Protein AF-A0A926ITE5-F1 (afdb_monomer)

Mean predicted aligned error: 19.36 Å

pLDDT: mean 77.15, std 20.77, range [25.97, 98.88]

Sequence (772 aa):
MKKFTSALIILMLLFTSTNYMILAEENIIDVSSMMTTIETLSANPRGYENKEIELARQFIIDKFNDYGLEVTTQEFETNLTDWNGNKFVAVNIIGTLKSNTEVKTDDILIIGAHYDGINNIPAANDNASGISVMLELIRLLHDIPTDTEIRFVAFDAEEMGLIGSEYYASHLGDDINRTIGMLNIDMIGSTKAGSVSIFSSNGNENYLSDILKKNKKYTNIAVSRDFGRSDHMSFYPKQIPDLNFAHKPIQNEYHCENDIIENINPNMLAYVANAVQIIALEIMSESTPSYISIAKPIPDNTVYTIENNIRIPFGWLTEFEKTTGIKLSQIPSADTNAVYQAKVKMFGMPEILTLTASSGIGVIGGVEHFSVNMQQVGITFEKLNEVLTNLFGSPSQNEIQETDTVIYDWHNIFGNTYSIILNKSNNTYSFHIVWYRGAPDAEGYTINGGELVRMEQAVGSVSVHITEKDGEIIHEEHKNLPSNTLPITDNAKRAWAKIKPYLSDDEINTIVFLCISTDGIGGGQPISIEKHIFDEEEFENKIKSIKDKEYYMDYSPTGTYLYLDDIDLLNSQGNCFVESNLSKNLSIARATARGKGCTDIPSEWAVNDVVNAIKADILPSELQSNYQTNITREQFCDLAFALLEKISGLKWHTAQDMLFEDTNNMSVGTLYKQGIINGKAKGIFAPHDFITREEAATILDRICEYVDISGNDVYDFRFHDDEAISEWAKSGVYHMQFIGIMNGVGDDLFAPQDTYTVEQAILTMVRIYDYH

Radius of gyration: 32.68 Å; Cα contacts (8 Å, |Δi|>4): 1424; chains: 1; bounding box: 89×100×87 Å

Structure (mmCIF, N/CA/C/O backbone):
data_AF-A0A926ITE5-F1
#
_entry.id   AF-A0A926ITE5-F1
#
loop_
_atom_site.group_PDB
_atom_site.id
_atom_site.type_symbol
_atom_site.label_atom_id
_atom_site.label_alt_id
_atom_site.label_comp_id
_atom_site.label_asym_id
_atom_site.label_entity_id
_atom_site.label_seq_id
_atom_site.pdbx_PDB_ins_code
_atom_site.Cartn_x
_atom_site.Cartn_y
_atom_site.Cartn_z
_atom_site.occupancy
_atom_site.B_iso_or_equiv
_atom_site.auth_seq_id
_atom_site.auth_comp_id
_atom_site.auth_asym_id
_atom_site.auth_atom_id
_atom_site.pdbx_PDB_model_num
ATOM 1 N N . MET A 1 1 ? -18.124 -46.974 -45.210 1.00 49.72 1 MET A N 1
ATOM 2 C CA . MET A 1 1 ? -18.440 -46.308 -43.924 1.00 49.72 1 MET A CA 1
ATOM 3 C C . MET A 1 1 ? -17.312 -46.433 -42.899 1.00 49.72 1 MET A C 1
ATOM 5 O O . MET A 1 1 ? -16.606 -45.449 -42.770 1.00 49.72 1 MET A O 1
ATOM 9 N N . LYS A 1 2 ? -17.039 -47.586 -42.253 1.00 44.81 2 LYS A N 1
ATOM 10 C CA . LYS A 1 2 ? -16.073 -47.665 -41.119 1.00 44.81 2 LYS A CA 1
ATOM 11 C C . LYS A 1 2 ? -14.685 -47.005 -41.321 1.00 44.81 2 LYS A C 1
ATOM 13 O O . LYS A 1 2 ? -14.189 -46.390 -40.389 1.00 44.81 2 LYS A O 1
ATOM 18 N N . LYS A 1 3 ? -14.074 -47.070 -42.517 1.00 46.81 3 LYS A N 1
ATOM 19 C CA . LYS A 1 3 ? -12.785 -46.389 -42.791 1.00 46.81 3 LYS A CA 1
ATOM 20 C C . LYS A 1 3 ? -12.874 -44.852 -42.871 1.00 46.81 3 LYS A C 1
ATOM 22 O O . LYS A 1 3 ? -11.886 -44.192 -42.588 1.00 46.81 3 LYS A O 1
ATOM 27 N N . PHE A 1 4 ? -14.031 -44.289 -43.226 1.00 45.91 4 PHE A N 1
ATOM 28 C CA . PHE A 1 4 ? -14.236 -42.833 -43.284 1.00 45.91 4 PHE A CA 1
ATOM 29 C C . PHE A 1 4 ? -14.455 -42.232 -41.890 1.00 45.91 4 PHE A C 1
ATOM 31 O O . PHE A 1 4 ? -13.897 -41.186 -41.589 1.00 45.91 4 PHE A O 1
ATOM 38 N N . THR A 1 5 ? -15.192 -42.920 -41.012 1.00 50.59 5 THR A N 1
ATOM 39 C CA . THR A 1 5 ? -15.388 -42.481 -39.618 1.00 50.59 5 THR A CA 1
ATOM 40 C C . THR A 1 5 ? -14.080 -42.442 -38.828 1.00 50.59 5 THR A C 1
ATOM 42 O O . THR A 1 5 ? -13.855 -41.494 -38.089 1.00 50.59 5 THR A O 1
ATOM 45 N N . SER A 1 6 ? -13.179 -43.415 -39.019 1.00 48.06 6 SER A N 1
ATOM 46 C CA . SER A 1 6 ? -11.863 -43.393 -38.360 1.00 48.06 6 SER A CA 1
ATOM 47 C C . SER A 1 6 ? -10.971 -42.252 -38.858 1.00 48.06 6 SER A C 1
ATOM 49 O O . SER A 1 6 ? -10.281 -41.639 -38.053 1.00 48.06 6 SER A O 1
ATOM 51 N N . ALA A 1 7 ? -11.011 -41.933 -40.157 1.00 53.06 7 ALA A N 1
ATOM 52 C CA . ALA A 1 7 ? -10.274 -40.795 -40.705 1.00 53.06 7 ALA A CA 1
ATOM 53 C C . ALA A 1 7 ? -10.808 -39.454 -40.172 1.00 53.06 7 ALA A C 1
ATOM 55 O O . ALA A 1 7 ? -10.013 -38.586 -39.836 1.00 53.06 7 ALA A O 1
ATOM 56 N N . LEU A 1 8 ? -12.132 -39.307 -40.032 1.00 49.53 8 LEU A N 1
ATOM 57 C CA . LEU A 1 8 ? -12.748 -38.091 -39.490 1.00 49.53 8 LEU A CA 1
ATOM 58 C C . LEU A 1 8 ? -12.389 -37.862 -38.012 1.00 49.53 8 LEU A C 1
ATOM 60 O O . LEU A 1 8 ? -12.100 -36.737 -37.627 1.00 49.53 8 LEU A O 1
ATOM 64 N N . ILE A 1 9 ? -12.358 -38.930 -37.204 1.00 55.47 9 ILE A N 1
ATOM 65 C CA . ILE A 1 9 ? -11.971 -38.867 -35.784 1.00 55.47 9 ILE A CA 1
ATOM 66 C C . ILE A 1 9 ? -10.484 -38.521 -35.633 1.00 55.47 9 ILE A C 1
ATOM 68 O O . ILE A 1 9 ? -10.140 -37.693 -34.799 1.00 55.47 9 ILE A O 1
ATOM 72 N N . ILE A 1 10 ? -9.603 -39.105 -36.454 1.00 55.19 10 ILE A N 1
ATOM 73 C CA . ILE A 1 10 ? -8.171 -38.759 -36.449 1.00 55.19 10 ILE A CA 1
ATOM 74 C C . ILE A 1 10 ? -7.964 -37.307 -36.898 1.00 55.19 10 ILE A C 1
ATOM 76 O O . ILE A 1 10 ? -7.157 -36.606 -36.300 1.00 55.19 10 ILE A O 1
ATOM 80 N N . LEU A 1 11 ? -8.715 -36.831 -37.898 1.00 45.56 11 LEU A N 1
ATOM 81 C CA . LEU A 1 11 ? -8.644 -35.439 -38.339 1.00 45.56 11 LEU A CA 1
ATOM 82 C C . LEU A 1 11 ? -9.137 -34.477 -37.245 1.00 45.56 11 LEU A C 1
ATOM 84 O O . LEU A 1 11 ? -8.452 -33.504 -36.965 1.00 45.56 11 LEU A O 1
ATOM 88 N N . MET A 1 12 ? -10.259 -34.775 -36.578 1.00 46.75 12 MET A N 1
ATOM 89 C CA . MET A 1 12 ? -10.739 -33.992 -35.429 1.00 46.75 12 MET A CA 1
ATOM 90 C C . MET A 1 12 ? -9.726 -33.967 -34.281 1.00 46.75 12 MET A C 1
ATOM 92 O O . MET A 1 12 ? -9.442 -32.890 -33.775 1.00 46.75 12 MET A O 1
ATOM 96 N N . LEU A 1 13 ? -9.141 -35.114 -33.913 1.00 43.59 13 LEU A N 1
ATOM 97 C CA . LEU A 1 13 ? -8.122 -35.189 -32.858 1.00 43.59 13 LEU A CA 1
ATOM 98 C C . LEU A 1 13 ? -6.862 -34.386 -33.207 1.00 43.59 13 LEU A C 1
ATOM 100 O O . LEU A 1 13 ? -6.321 -33.699 -32.342 1.00 43.59 13 LEU A O 1
ATOM 104 N N . LEU A 1 14 ? -6.427 -34.431 -34.472 1.00 42.00 14 LEU A N 1
ATOM 105 C CA . LEU A 1 14 ? -5.316 -33.614 -34.961 1.00 42.00 14 LEU A CA 1
ATOM 106 C C . LEU A 1 14 ? -5.651 -32.120 -34.871 1.00 42.00 14 LEU A C 1
ATOM 108 O O . LEU A 1 14 ? -4.881 -31.394 -34.253 1.00 42.00 14 LEU A O 1
ATOM 112 N N . PHE A 1 15 ? -6.814 -31.686 -35.374 1.00 42.31 15 PHE A N 1
ATOM 113 C CA . PHE A 1 15 ? -7.270 -30.292 -35.273 1.00 42.31 15 PHE A CA 1
ATOM 114 C C . PHE A 1 15 ? -7.391 -29.810 -33.819 1.00 42.31 15 PHE A C 1
ATOM 116 O O . PHE A 1 15 ? -6.943 -28.711 -33.507 1.00 42.31 15 PHE A O 1
ATOM 123 N N . THR A 1 16 ? -7.926 -30.626 -32.903 1.00 43.53 16 THR A N 1
ATOM 124 C CA . THR A 1 16 ? -7.957 -30.263 -31.477 1.00 43.53 16 THR A CA 1
ATOM 125 C C . THR A 1 16 ? -6.557 -30.179 -30.879 1.00 43.53 16 THR A C 1
ATOM 127 O O . THR A 1 16 ? -6.316 -29.293 -30.072 1.00 43.53 16 THR A O 1
ATOM 130 N N . SER A 1 17 ? -5.622 -31.048 -31.283 1.00 39.38 17 SER A N 1
ATOM 131 C CA . SER A 1 17 ? -4.244 -31.014 -30.773 1.00 39.38 17 SER A CA 1
ATOM 132 C C . SER A 1 17 ? -3.428 -29.838 -31.315 1.00 39.38 17 SER A C 1
ATOM 134 O O . SER A 1 17 ? -2.655 -29.257 -30.562 1.00 39.38 17 SER A O 1
ATOM 136 N N . THR A 1 18 ? -3.631 -29.436 -32.576 1.00 36.91 18 THR A N 1
ATOM 137 C CA . THR A 1 18 ? -2.997 -28.232 -33.131 1.00 36.91 18 THR A CA 1
ATOM 138 C C . THR A 1 18 ? -3.587 -26.970 -32.525 1.00 36.91 18 THR A C 1
ATOM 140 O O . THR A 1 18 ? -2.822 -26.089 -32.167 1.00 36.91 18 THR A O 1
ATOM 143 N N . ASN A 1 19 ? -4.907 -26.897 -32.321 1.00 42.88 19 ASN A N 1
ATOM 144 C CA . ASN A 1 19 ? -5.510 -25.748 -31.644 1.00 42.88 19 ASN A CA 1
ATOM 145 C C . ASN A 1 19 ? -5.054 -25.659 -30.179 1.00 42.88 19 ASN A C 1
ATOM 147 O O . ASN A 1 19 ? -4.742 -24.569 -29.725 1.00 42.88 19 ASN A O 1
ATOM 151 N N . TYR A 1 20 ? -4.932 -26.783 -29.460 1.00 43.12 20 TYR A N 1
ATOM 152 C CA . TYR A 1 20 ? -4.353 -26.788 -28.109 1.00 43.12 20 TYR A CA 1
ATOM 153 C C . TYR A 1 20 ? -2.874 -26.381 -28.084 1.00 43.12 20 TYR A C 1
ATOM 155 O O . TYR A 1 20 ? -2.459 -25.737 -27.131 1.00 43.12 20 TYR A O 1
ATOM 163 N N . MET A 1 21 ? -2.073 -26.748 -29.093 1.00 33.28 21 MET A N 1
ATOM 164 C CA . MET A 1 21 ? -0.677 -26.299 -29.188 1.00 33.28 21 MET A CA 1
ATOM 165 C C . MET A 1 21 ? -0.568 -24.810 -29.530 1.00 33.28 21 MET A C 1
ATOM 167 O O . MET A 1 21 ? 0.229 -24.129 -28.903 1.00 33.28 21 MET A O 1
ATOM 171 N N . ILE A 1 22 ? -1.394 -24.298 -30.446 1.00 39.41 22 ILE A N 1
ATOM 172 C CA . ILE A 1 22 ? -1.425 -22.871 -30.809 1.00 39.41 22 ILE A CA 1
ATOM 173 C C . ILE A 1 22 ? -1.872 -22.030 -29.604 1.00 39.41 22 ILE A C 1
ATOM 175 O O . ILE A 1 22 ? -1.150 -21.129 -29.199 1.00 39.41 22 ILE A O 1
ATOM 179 N N . LEU A 1 23 ? -2.968 -22.411 -28.934 1.00 41.44 23 LEU A N 1
ATOM 180 C CA . LEU A 1 23 ? -3.423 -21.760 -27.697 1.00 41.44 23 LEU A CA 1
ATOM 181 C C . LEU A 1 23 ? -2.399 -21.866 -26.552 1.00 41.44 23 LEU A C 1
ATOM 183 O O . LEU A 1 23 ? -2.388 -21.016 -25.667 1.00 41.44 23 LEU A O 1
ATOM 187 N N . ALA A 1 24 ? -1.546 -22.897 -26.536 1.00 43.97 24 ALA A N 1
ATOM 188 C CA . ALA A 1 24 ? -0.479 -23.040 -25.544 1.00 43.97 24 ALA A CA 1
ATOM 189 C C . ALA A 1 24 ? 0.785 -22.231 -25.885 1.00 43.97 24 ALA A C 1
ATOM 191 O O . ALA A 1 24 ? 1.498 -21.852 -24.962 1.00 43.97 24 ALA A O 1
ATOM 192 N N . GLU A 1 25 ? 1.063 -21.955 -27.164 1.00 45.88 25 GLU A N 1
ATOM 193 C CA . GLU A 1 25 ? 2.104 -21.004 -27.582 1.00 45.88 25 GLU A CA 1
ATOM 194 C C . GLU A 1 25 ? 1.639 -19.552 -27.369 1.00 45.88 25 GLU A C 1
ATOM 196 O O . GLU A 1 25 ? 2.414 -18.732 -26.885 1.00 45.88 25 GLU A O 1
ATOM 201 N N . GLU A 1 26 ? 0.363 -19.244 -27.626 1.00 50.66 26 GLU A N 1
ATOM 202 C CA . GLU A 1 26 ? -0.217 -17.909 -27.408 1.00 50.66 26 GLU A CA 1
ATOM 203 C C . GLU A 1 26 ? -0.366 -17.544 -25.917 1.00 50.66 26 GLU A C 1
ATOM 205 O O . GLU A 1 26 ? -0.283 -16.367 -25.578 1.00 50.66 26 GLU A O 1
ATOM 210 N N . ASN A 1 27 ? -0.507 -18.511 -25.003 1.00 62.59 27 ASN A N 1
ATOM 211 C CA . ASN A 1 27 ? -0.605 -18.258 -23.552 1.00 62.59 27 ASN A CA 1
ATOM 212 C C . ASN A 1 27 ? 0.748 -18.099 -22.819 1.00 62.59 27 ASN A C 1
ATOM 214 O O . ASN A 1 27 ? 0.791 -18.086 -21.586 1.00 62.59 27 ASN A O 1
ATOM 218 N N . ILE A 1 28 ? 1.864 -17.988 -23.545 1.00 85.06 28 ILE A N 1
ATOM 219 C CA . ILE A 1 28 ? 3.179 -17.667 -22.968 1.00 85.06 28 ILE A CA 1
ATOM 220 C C . ILE A 1 28 ? 3.346 -16.145 -22.933 1.00 85.06 28 ILE A C 1
ATOM 222 O O . ILE A 1 28 ? 2.989 -15.472 -23.895 1.00 85.06 28 ILE A O 1
ATOM 226 N N . ILE A 1 29 ? 3.913 -15.616 -21.843 1.00 92.88 29 ILE A N 1
ATOM 227 C CA . ILE A 1 29 ? 4.191 -14.181 -21.675 1.00 92.88 29 ILE A CA 1
ATOM 228 C C . ILE A 1 29 ? 5.181 -13.694 -22.748 1.00 92.88 29 ILE A C 1
ATOM 230 O O . ILE A 1 29 ? 6.338 -14.125 -22.766 1.00 92.88 29 ILE A O 1
ATOM 234 N N . ASP A 1 30 ? 4.748 -12.768 -23.605 1.00 94.94 30 ASP A N 1
ATOM 235 C CA . ASP A 1 30 ? 5.565 -12.153 -24.651 1.00 94.94 30 ASP A CA 1
ATOM 236 C C . ASP A 1 30 ? 6.252 -10.881 -24.147 1.00 94.94 30 ASP A C 1
ATOM 238 O O . ASP A 1 30 ? 5.787 -9.744 -24.257 1.00 94.94 30 ASP A O 1
ATOM 242 N N . VAL A 1 31 ? 7.452 -11.101 -23.629 1.00 94.81 31 VAL A N 1
ATOM 243 C CA . VAL A 1 31 ? 8.362 -10.054 -23.174 1.00 94.81 31 VAL A CA 1
ATOM 244 C C . VAL A 1 31 ? 8.801 -9.111 -24.304 1.00 94.81 31 VAL A C 1
ATOM 246 O O . VAL A 1 31 ? 9.093 -7.947 -24.038 1.00 94.81 31 VAL A O 1
ATOM 249 N N . SER A 1 32 ? 8.814 -9.560 -25.562 1.00 95.25 32 SER A N 1
ATOM 250 C CA . SER A 1 32 ? 9.189 -8.707 -26.699 1.00 95.25 32 SER A CA 1
ATOM 251 C C . SER A 1 32 ? 8.086 -7.692 -27.001 1.00 95.25 32 SER A C 1
ATOM 253 O O . SER A 1 32 ? 8.378 -6.512 -27.182 1.00 95.25 32 SER A O 1
ATOM 255 N N . SER A 1 33 ? 6.824 -8.133 -26.971 1.00 94.62 33 SER A N 1
ATOM 256 C CA . SER A 1 33 ? 5.638 -7.270 -27.092 1.00 94.62 33 SER A CA 1
ATOM 257 C C . SER A 1 33 ? 5.604 -6.180 -26.010 1.00 94.62 33 SER A C 1
ATOM 259 O O . SER A 1 33 ? 5.374 -5.002 -26.308 1.00 94.62 33 SER A O 1
ATOM 261 N N . MET A 1 34 ? 5.928 -6.540 -24.760 1.00 98.12 34 MET A N 1
ATOM 262 C CA . MET A 1 34 ? 6.044 -5.573 -23.662 1.00 98.12 34 MET A CA 1
ATOM 263 C C . MET A 1 34 ? 7.157 -4.545 -23.918 1.00 98.12 34 MET A C 1
ATOM 265 O O . MET A 1 34 ? 6.910 -3.345 -23.830 1.00 98.12 34 MET A O 1
ATOM 269 N N . MET A 1 35 ? 8.353 -4.978 -24.333 1.00 98.19 35 MET A N 1
ATOM 270 C CA . MET A 1 35 ? 9.453 -4.056 -24.655 1.00 98.19 35 MET A CA 1
ATOM 271 C C . MET A 1 35 ? 9.118 -3.105 -25.817 1.00 98.19 35 MET A C 1
ATOM 273 O O . MET A 1 35 ? 9.411 -1.917 -25.725 1.00 98.19 35 MET A O 1
ATOM 277 N N . THR A 1 36 ? 8.446 -3.578 -26.874 1.00 97.88 36 THR A N 1
ATOM 278 C CA . THR A 1 36 ? 7.963 -2.714 -27.971 1.00 97.88 36 THR A CA 1
ATOM 279 C C . THR A 1 36 ? 6.889 -1.723 -27.506 1.00 97.88 36 THR A C 1
ATOM 281 O O . THR A 1 36 ? 6.824 -0.600 -28.009 1.00 97.88 36 THR A O 1
ATOM 284 N N . THR A 1 37 ? 6.060 -2.100 -26.529 1.00 97.94 37 THR A N 1
ATOM 285 C CA . THR A 1 37 ? 5.096 -1.178 -25.908 1.00 97.94 37 THR A CA 1
ATOM 286 C C . THR A 1 37 ? 5.812 -0.065 -25.147 1.00 97.94 37 THR A C 1
ATOM 288 O O . THR A 1 37 ? 5.483 1.103 -25.351 1.00 97.94 37 THR A O 1
ATOM 291 N N . ILE A 1 38 ? 6.826 -0.407 -24.342 1.00 98.44 38 ILE A N 1
ATOM 292 C CA . ILE A 1 38 ? 7.653 0.582 -23.637 1.00 98.44 38 ILE A CA 1
ATOM 293 C C . ILE A 1 38 ? 8.329 1.514 -24.646 1.00 98.44 38 ILE A C 1
ATOM 295 O O . ILE A 1 38 ? 8.178 2.721 -24.521 1.00 98.44 38 ILE A O 1
ATOM 299 N N . GLU A 1 39 ? 8.968 0.974 -25.691 1.00 97.75 39 GLU A N 1
ATOM 300 C CA . GLU A 1 39 ? 9.621 1.763 -26.751 1.00 97.75 39 GLU A CA 1
ATOM 301 C C . GLU A 1 39 ? 8.658 2.766 -27.399 1.00 97.75 39 GLU A C 1
ATOM 303 O O . GLU A 1 39 ? 9.011 3.920 -27.632 1.00 97.75 39 GLU A O 1
ATOM 308 N N . THR A 1 40 ? 7.420 2.336 -27.658 1.00 97.38 40 THR A N 1
ATOM 309 C CA . THR A 1 40 ? 6.391 3.169 -28.290 1.00 97.38 40 THR A CA 1
ATOM 310 C C . THR A 1 40 ? 5.924 4.297 -27.371 1.00 97.38 40 THR A C 1
ATOM 312 O O . THR A 1 40 ? 5.799 5.438 -27.816 1.00 97.38 40 THR A O 1
ATOM 315 N N . LEU A 1 41 ? 5.673 3.997 -26.093 1.00 96.44 41 LEU A N 1
ATOM 316 C CA . LEU A 1 41 ? 5.188 4.973 -25.116 1.00 96.44 41 LEU A CA 1
ATOM 317 C C . LEU A 1 41 ? 6.290 5.936 -24.659 1.00 96.44 41 LEU A C 1
ATOM 319 O O . LEU A 1 41 ? 6.012 7.119 -24.476 1.00 96.44 41 LEU A O 1
ATOM 323 N N . SER A 1 42 ? 7.533 5.468 -24.512 1.00 96.12 42 SER A N 1
ATOM 324 C CA . SER A 1 42 ? 8.670 6.297 -24.094 1.00 96.12 42 SER A CA 1
ATOM 325 C C . SER A 1 42 ? 9.342 7.062 -25.236 1.00 96.12 42 SER A C 1
ATOM 327 O O . SER A 1 42 ? 10.269 7.832 -24.999 1.00 96.12 42 SER A O 1
ATOM 329 N N . ALA A 1 43 ? 8.890 6.889 -26.482 1.00 93.19 43 ALA A N 1
ATOM 330 C CA . ALA A 1 43 ? 9.392 7.653 -27.626 1.00 93.19 43 ALA A CA 1
ATOM 331 C C . ALA A 1 43 ? 9.097 9.163 -27.532 1.00 93.19 43 ALA A C 1
ATOM 333 O O . ALA A 1 43 ? 9.754 9.952 -28.212 1.00 93.19 43 ALA A O 1
ATOM 334 N N . ASN A 1 44 ? 8.114 9.571 -26.720 1.00 92.31 44 ASN A N 1
ATOM 335 C CA . ASN A 1 44 ? 7.797 10.970 -26.438 1.00 92.31 44 ASN A CA 1
ATOM 336 C C . ASN A 1 44 ? 7.433 11.135 -24.950 1.00 92.31 44 ASN A C 1
ATOM 338 O O . ASN A 1 44 ? 6.844 10.213 -24.384 1.00 92.31 44 ASN A O 1
ATOM 342 N N . PRO A 1 45 ? 7.709 12.296 -24.328 1.00 90.94 45 PRO A N 1
ATOM 343 C CA . PRO A 1 45 ? 7.263 12.573 -22.967 1.00 90.94 45 PRO A CA 1
ATOM 344 C C . PRO A 1 45 ? 5.741 12.609 -22.830 1.00 90.94 45 PRO A C 1
ATOM 346 O O . PRO A 1 45 ? 5.028 13.009 -23.754 1.00 90.94 45 PRO A O 1
ATOM 349 N N . ARG A 1 46 ? 5.252 12.207 -21.655 1.00 95.00 46 ARG A N 1
ATOM 350 C CA . ARG A 1 46 ? 3.819 12.028 -21.368 1.00 95.00 46 ARG A CA 1
ATOM 351 C C . ARG A 1 46 ? 3.354 12.818 -20.141 1.00 95.00 46 ARG A C 1
ATOM 353 O O . ARG A 1 46 ? 2.352 12.458 -19.538 1.00 95.00 46 ARG A O 1
ATOM 360 N N . GLY A 1 47 ? 4.058 13.890 -19.780 1.00 87.50 47 GLY A N 1
ATOM 361 C CA . GLY A 1 47 ? 3.628 14.782 -18.705 1.00 87.50 47 GLY A CA 1
ATOM 362 C C . GLY A 1 47 ? 2.390 15.594 -19.060 1.00 87.50 47 GLY A C 1
ATOM 363 O O . GLY A 1 47 ? 2.074 15.809 -20.227 1.00 87.50 47 GLY A O 1
ATOM 364 N N . TYR A 1 48 ? 1.704 16.100 -18.037 1.00 81.56 48 TYR A N 1
ATOM 365 C CA . TYR A 1 48 ? 0.463 16.869 -18.191 1.00 81.56 48 TYR A CA 1
ATOM 366 C C . TYR A 1 48 ? 0.612 18.154 -19.042 1.00 81.56 48 TYR A C 1
ATOM 368 O O . TYR A 1 48 ? -0.364 18.649 -19.602 1.00 81.56 48 TYR A O 1
ATOM 376 N N . GLU A 1 49 ? 1.824 18.706 -19.181 1.00 80.19 49 GLU A N 1
ATOM 377 C CA . GLU A 1 49 ? 2.096 19.841 -20.081 1.00 80.19 49 GLU A CA 1
ATOM 378 C C . GLU A 1 49 ? 2.392 19.417 -21.538 1.00 80.19 49 GLU A C 1
ATOM 380 O O . GLU A 1 49 ? 2.376 20.257 -22.447 1.00 80.19 49 GLU A O 1
ATOM 385 N N . ASN A 1 50 ? 2.662 18.131 -21.787 1.00 85.19 50 ASN A N 1
ATOM 386 C CA . ASN A 1 50 ? 2.975 17.595 -23.108 1.00 85.19 50 ASN A CA 1
ATOM 387 C C . ASN A 1 50 ? 1.714 17.343 -23.931 1.00 85.19 50 ASN A C 1
ATOM 389 O O . ASN A 1 50 ? 0.725 16.792 -23.462 1.00 85.19 50 ASN A O 1
ATOM 393 N N . LYS A 1 51 ? 1.770 17.681 -25.222 1.00 87.81 51 LYS A N 1
ATOM 394 C CA . LYS A 1 51 ? 0.681 17.376 -26.172 1.00 87.81 51 LYS A CA 1
ATOM 395 C C . LYS A 1 51 ? 0.805 15.967 -26.737 1.00 87.81 51 LYS A C 1
ATOM 397 O O . LYS A 1 51 ? -0.140 15.421 -27.295 1.00 87.81 51 LYS A O 1
ATOM 402 N N . GLU A 1 52 ? 1.987 15.390 -26.589 1.00 91.38 52 GLU A N 1
ATOM 403 C CA . GLU A 1 52 ? 2.359 14.053 -27.011 1.00 91.38 52 GLU A CA 1
ATOM 404 C C . GLU A 1 52 ? 1.655 12.968 -26.174 1.00 91.38 52 GLU A C 1
ATOM 406 O O . GLU A 1 52 ? 1.486 11.852 -26.665 1.00 91.38 52 GLU A O 1
ATOM 411 N N . ILE A 1 53 ? 1.135 13.308 -24.984 1.00 92.56 53 ILE A N 1
ATOM 412 C CA . ILE A 1 53 ? 0.282 12.430 -24.164 1.00 92.56 53 ILE A CA 1
ATOM 413 C C . ILE A 1 53 ? -0.944 11.909 -24.943 1.00 92.56 53 ILE A C 1
ATOM 415 O O . ILE A 1 53 ? -1.340 10.756 -24.783 1.00 92.56 53 ILE A O 1
ATOM 419 N N . GLU A 1 54 ? -1.488 12.696 -25.881 1.00 94.19 54 GLU A N 1
ATOM 420 C CA . GLU A 1 54 ? -2.604 12.284 -26.748 1.00 94.19 54 GLU A CA 1
ATOM 421 C C . GLU A 1 54 ? -2.237 11.103 -27.666 1.00 94.19 54 GLU A C 1
ATOM 423 O O . GLU A 1 54 ? -3.097 10.298 -28.029 1.00 94.19 54 GLU A O 1
ATOM 428 N N . LEU A 1 55 ? -0.956 10.964 -28.035 1.00 95.81 55 LEU A N 1
ATOM 429 C CA . LEU A 1 55 ? -0.472 9.832 -28.831 1.00 95.81 55 LEU A CA 1
ATOM 430 C C . LEU A 1 55 ? -0.463 8.547 -27.998 1.00 95.81 55 LEU A C 1
ATOM 432 O O . LEU A 1 55 ? -0.854 7.495 -28.500 1.00 95.81 55 LEU A O 1
ATOM 436 N N . ALA A 1 56 ? -0.069 8.643 -26.724 1.00 96.44 56 ALA A N 1
ATOM 437 C CA . ALA A 1 56 ? -0.143 7.533 -25.779 1.00 96.44 56 ALA A CA 1
ATOM 438 C C . ALA A 1 56 ? -1.601 7.128 -25.518 1.00 96.44 56 ALA A C 1
ATOM 440 O O . ALA A 1 56 ? -1.925 5.943 -25.606 1.00 96.44 56 ALA A O 1
ATOM 441 N N . ARG A 1 57 ? -2.500 8.104 -25.315 1.00 97.38 57 ARG A N 1
ATOM 442 C CA . ARG A 1 57 ? -3.944 7.858 -25.175 1.00 97.38 57 ARG A CA 1
ATOM 443 C C . ARG A 1 57 ? -4.511 7.097 -26.369 1.00 97.38 57 ARG A C 1
ATOM 445 O O . ARG A 1 57 ? -5.139 6.056 -26.189 1.00 97.38 57 ARG A O 1
ATOM 452 N N . GLN A 1 58 ? -4.259 7.579 -27.590 1.00 98.06 58 GLN A N 1
ATOM 453 C CA . GLN A 1 58 ? -4.749 6.921 -28.802 1.00 98.06 58 GLN A CA 1
ATOM 454 C C . GLN A 1 58 ? -4.154 5.516 -28.967 1.00 98.06 58 GLN A C 1
ATOM 456 O O . GLN A 1 58 ? -4.892 4.588 -29.282 1.00 98.06 58 GLN A O 1
ATOM 461 N N . PHE A 1 59 ? -2.858 5.331 -28.697 1.00 98.31 59 PHE A N 1
ATOM 462 C CA . PHE A 1 59 ? -2.212 4.017 -28.752 1.00 98.31 59 PHE A CA 1
ATOM 463 C C . PHE A 1 59 ? -2.844 3.010 -27.775 1.00 98.31 59 PHE A C 1
ATOM 465 O O . PHE A 1 59 ? -3.117 1.875 -28.164 1.00 98.31 59 PHE A O 1
ATOM 472 N N . ILE A 1 60 ? -3.122 3.418 -26.532 1.00 98.62 60 ILE A N 1
ATOM 473 C CA . ILE A 1 60 ? -3.771 2.565 -25.523 1.00 98.62 60 ILE A CA 1
ATOM 474 C C . ILE A 1 60 ? -5.212 2.235 -25.941 1.00 98.62 60 ILE A C 1
ATOM 476 O O . ILE A 1 60 ? -5.609 1.070 -25.897 1.00 98.62 60 ILE A O 1
ATOM 480 N N . ILE A 1 61 ? -5.975 3.226 -26.417 1.00 98.69 61 ILE A N 1
ATOM 481 C CA . ILE A 1 61 ? -7.336 3.032 -26.946 1.00 98.69 61 ILE A CA 1
ATOM 482 C C . ILE A 1 61 ? -7.331 2.041 -28.116 1.00 98.69 61 ILE A C 1
ATOM 484 O O . ILE A 1 61 ? -8.137 1.110 -28.127 1.00 98.69 61 ILE A O 1
ATOM 488 N N . ASP A 1 62 ? -6.427 2.202 -29.083 1.00 98.44 62 ASP A N 1
ATOM 489 C CA . ASP A 1 62 ? -6.309 1.302 -30.234 1.00 98.44 62 ASP A CA 1
ATOM 490 C C . ASP A 1 62 ? -5.970 -0.124 -29.774 1.00 98.44 62 ASP A C 1
ATOM 492 O O . ASP A 1 62 ? -6.610 -1.079 -30.209 1.00 98.44 62 ASP A O 1
ATOM 496 N N . LYS A 1 63 ? -5.046 -0.279 -28.816 1.00 98.31 63 LYS A N 1
ATOM 497 C CA . LYS A 1 63 ? -4.669 -1.585 -28.251 1.00 98.31 63 LYS A CA 1
ATOM 498 C C . LYS A 1 63 ? -5.796 -2.261 -27.472 1.00 98.31 63 LYS A C 1
ATOM 500 O O . LYS A 1 63 ? -5.951 -3.473 -27.580 1.00 98.31 63 LYS A O 1
ATOM 505 N N . PHE A 1 64 ? -6.605 -1.515 -26.723 1.00 98.44 64 PHE A N 1
ATOM 506 C CA . PHE A 1 64 ? -7.784 -2.075 -26.055 1.00 98.44 64 PHE A CA 1
ATOM 507 C C . PHE A 1 64 ? -8.855 -2.516 -27.075 1.00 98.44 64 PHE A C 1
ATOM 509 O O . PHE A 1 64 ? -9.483 -3.561 -26.893 1.00 98.44 64 PHE A O 1
ATOM 516 N N . ASN A 1 65 ? -9.035 -1.762 -28.168 1.00 97.94 65 ASN A N 1
ATOM 517 C CA . ASN A 1 65 ? -9.950 -2.121 -29.259 1.00 97.94 65 ASN A CA 1
ATOM 518 C C . ASN A 1 65 ? -9.459 -3.332 -30.078 1.00 97.94 65 ASN A C 1
ATOM 520 O O . ASN A 1 65 ? -10.283 -4.163 -30.459 1.00 97.94 65 ASN A O 1
ATOM 524 N N . ASP A 1 66 ? -8.147 -3.463 -30.319 1.00 96.81 66 ASP A N 1
ATOM 525 C CA . ASP A 1 66 ? -7.532 -4.611 -31.015 1.00 96.81 66 ASP A CA 1
ATOM 526 C C . ASP A 1 66 ? -7.901 -5.951 -30.340 1.00 96.81 66 ASP A C 1
ATOM 528 O O . ASP A 1 66 ? -8.129 -6.945 -31.030 1.00 96.81 66 ASP A O 1
ATOM 532 N N . TYR A 1 67 ? -8.015 -5.966 -29.005 1.00 94.56 67 TYR A N 1
ATOM 533 C CA . TYR A 1 67 ? -8.423 -7.130 -28.202 1.00 94.56 67 TYR A CA 1
ATOM 534 C C . TYR A 1 67 ? -9.935 -7.203 -27.907 1.00 94.56 67 TYR A C 1
ATOM 536 O O . TYR A 1 67 ? -10.374 -8.025 -27.105 1.00 94.56 67 TYR A O 1
ATOM 544 N N . GLY A 1 68 ? -10.752 -6.361 -28.549 1.00 94.19 68 GLY A N 1
ATOM 545 C CA . GLY A 1 68 ? -12.215 -6.436 -28.478 1.00 94.19 68 GLY A CA 1
ATOM 546 C C . GLY A 1 68 ? -12.843 -6.013 -27.145 1.00 94.19 68 GLY A C 1
ATOM 547 O O . GLY A 1 68 ? -13.992 -6.376 -26.885 1.00 94.19 68 GLY A O 1
ATOM 548 N N . LEU A 1 69 ? -12.125 -5.258 -26.306 1.00 97.50 69 LEU A N 1
ATOM 549 C CA . LEU A 1 69 ? -12.664 -4.729 -25.049 1.00 97.50 69 LEU A CA 1
ATOM 550 C C . LEU A 1 69 ? -13.745 -3.661 -25.295 1.00 97.50 69 LEU A C 1
ATOM 552 O O . LEU A 1 69 ? -13.711 -2.933 -26.287 1.00 97.50 69 LEU A O 1
ATOM 556 N N . GLU A 1 70 ? -14.676 -3.495 -24.351 1.00 97.94 70 GLU A N 1
ATOM 557 C CA . GLU A 1 70 ? -15.562 -2.325 -24.333 1.00 97.94 70 GLU A CA 1
ATOM 558 C C . GLU A 1 70 ? -14.771 -1.114 -23.815 1.00 97.94 70 GLU A C 1
ATOM 560 O O . GLU A 1 70 ? -14.548 -0.980 -22.608 1.00 97.94 70 GLU A O 1
ATOM 565 N N . VAL A 1 71 ? -14.304 -0.264 -24.736 1.00 98.56 71 VAL A N 1
ATOM 566 C CA . VAL A 1 71 ? -13.464 0.903 -24.423 1.00 98.56 71 VAL A CA 1
ATOM 567 C C . VAL A 1 71 ? -14.311 2.142 -24.149 1.00 98.56 71 VAL A C 1
ATOM 569 O O . VAL A 1 71 ? -15.121 2.554 -24.981 1.00 98.56 71 VAL A O 1
ATOM 572 N N . THR A 1 72 ? -14.080 2.779 -23.003 1.00 98.31 72 THR A N 1
ATOM 573 C CA . THR A 1 72 ? -14.613 4.104 -22.663 1.00 98.31 72 THR A CA 1
ATOM 574 C C . THR A 1 72 ? -13.498 5.022 -22.163 1.00 98.31 72 THR A C 1
ATOM 576 O O . THR A 1 72 ? -12.455 4.563 -21.699 1.00 98.31 72 THR A O 1
ATOM 579 N N . THR A 1 73 ? -13.704 6.333 -22.275 1.00 98.19 73 THR A N 1
ATOM 580 C CA . THR A 1 73 ? -12.823 7.350 -21.691 1.00 98.19 73 THR A CA 1
ATOM 581 C C . THR A 1 73 ? -13.578 8.151 -20.639 1.00 98.19 73 THR A C 1
ATOM 583 O O . THR A 1 73 ? -14.783 8.385 -20.754 1.00 98.19 73 THR A O 1
ATOM 586 N N . GLN A 1 74 ? -12.861 8.575 -19.604 1.00 97.94 74 GLN A N 1
ATOM 587 C CA . GLN A 1 74 ? -13.372 9.416 -18.531 1.00 97.94 74 GLN A CA 1
ATOM 588 C C . GLN A 1 74 ? -12.549 10.707 -18.512 1.00 97.94 74 GLN A C 1
ATOM 590 O O . GLN A 1 74 ? -11.473 10.756 -17.924 1.00 97.94 74 GLN A O 1
ATOM 595 N N . GLU A 1 75 ? -13.059 11.722 -19.208 1.00 97.00 75 GLU A N 1
ATOM 596 C CA . GLU A 1 75 ? -12.475 13.063 -19.320 1.00 97.00 75 GLU A CA 1
ATOM 597 C C . GLU A 1 75 ? -12.984 13.973 -18.194 1.00 97.00 75 GLU A C 1
ATOM 599 O O . GLU A 1 75 ? -14.192 14.027 -17.940 1.00 97.00 75 GLU A O 1
ATOM 604 N N . PHE A 1 76 ? -12.083 14.698 -17.526 1.00 94.88 76 PHE A N 1
ATOM 605 C CA . PHE A 1 76 ? -12.439 15.619 -16.448 1.00 94.88 76 PHE A CA 1
ATOM 606 C C . PHE A 1 76 ? -11.413 16.750 -16.253 1.00 94.88 76 PHE A C 1
ATOM 608 O O . PHE A 1 76 ? -10.217 16.601 -16.496 1.00 94.88 76 PHE A O 1
ATOM 615 N N . GLU A 1 77 ? -11.889 17.909 -15.791 1.00 91.75 77 GLU A N 1
ATOM 616 C CA . GLU A 1 77 ? -11.032 19.039 -15.414 1.00 91.75 77 GLU A CA 1
ATOM 617 C C . GLU A 1 77 ? -10.318 18.769 -14.081 1.00 91.75 77 GLU A C 1
ATOM 619 O O . GLU A 1 77 ? -10.971 18.452 -13.083 1.00 91.75 77 GLU A O 1
ATOM 624 N N . THR A 1 78 ? -9.004 18.991 -14.023 1.00 85.62 78 THR A N 1
ATOM 625 C CA . THR A 1 78 ? -8.246 18.950 -12.764 1.00 85.62 78 THR A CA 1
ATOM 626 C C . THR A 1 78 ? -8.233 20.323 -12.074 1.00 85.62 78 THR A C 1
ATOM 628 O O . THR A 1 78 ? -8.720 21.326 -12.604 1.00 85.62 78 THR A O 1
ATOM 631 N N . ASN A 1 79 ? -7.676 20.390 -10.861 1.00 79.81 79 ASN A N 1
ATOM 632 C CA . ASN A 1 79 ? -7.458 21.658 -10.152 1.00 79.81 79 ASN A CA 1
ATOM 633 C C . ASN A 1 79 ? -6.150 22.369 -10.560 1.00 79.81 79 ASN A C 1
ATOM 635 O O . ASN A 1 79 ? -5.855 23.441 -10.034 1.00 79.81 79 ASN A O 1
ATOM 639 N N . LEU A 1 80 ? -5.370 21.791 -11.479 1.00 74.31 80 LEU A N 1
ATOM 640 C CA . LEU A 1 80 ? -4.133 22.376 -11.998 1.00 74.31 80 LEU A CA 1
ATOM 641 C C . LEU A 1 80 ? -4.460 23.389 -13.097 1.00 74.31 80 LEU A C 1
ATOM 643 O O . LEU A 1 80 ? -5.343 23.139 -13.918 1.00 74.31 80 LEU A O 1
ATOM 647 N N . THR A 1 81 ? -3.726 24.500 -13.153 1.00 72.12 81 THR A N 1
ATOM 648 C CA . THR A 1 81 ? -3.905 25.536 -14.181 1.00 72.12 81 THR A CA 1
ATOM 649 C C . THR A 1 81 ? -2.591 25.948 -14.829 1.00 72.12 81 THR A C 1
ATOM 651 O O . THR A 1 81 ? -1.597 26.133 -14.127 1.00 72.12 81 THR A O 1
ATOM 654 N N . ASP A 1 82 ? -2.612 26.192 -16.141 1.00 64.25 82 ASP A N 1
ATOM 655 C CA . ASP A 1 82 ? -1.498 26.807 -16.868 1.00 64.25 82 ASP A CA 1
ATOM 656 C C . ASP A 1 82 ? -1.256 28.272 -16.432 1.00 64.25 82 ASP A C 1
ATOM 658 O O . ASP A 1 82 ? -2.046 28.880 -15.703 1.00 64.25 82 ASP A O 1
ATOM 662 N N . TRP A 1 83 ? -0.181 28.893 -16.929 1.00 54.31 83 TRP A N 1
ATOM 663 C CA . TRP A 1 83 ? 0.135 30.307 -16.651 1.00 54.31 83 TRP A CA 1
ATOM 664 C C . TRP A 1 83 ? -0.914 31.319 -17.160 1.00 54.31 83 TRP A C 1
ATOM 666 O O . TRP A 1 83 ? -0.816 32.506 -16.847 1.00 54.31 83 TRP A O 1
ATOM 676 N N . ASN A 1 84 ? -1.906 30.882 -17.941 1.00 65.06 84 ASN A N 1
ATOM 677 C CA . ASN A 1 84 ? -3.024 31.699 -18.413 1.00 65.06 84 ASN A CA 1
ATOM 678 C C . ASN A 1 84 ? -4.310 31.470 -17.589 1.00 65.06 84 ASN A C 1
ATOM 680 O O . ASN A 1 84 ? -5.313 32.136 -17.845 1.00 65.06 84 ASN A O 1
ATOM 684 N N . GLY A 1 85 ? -4.293 30.556 -16.611 1.00 72.31 85 GLY A N 1
ATOM 685 C CA . GLY A 1 85 ? -5.450 30.171 -15.801 1.00 72.31 85 GLY A CA 1
ATOM 686 C C . GLY A 1 85 ? -6.376 29.139 -16.456 1.00 72.31 85 GLY A C 1
ATOM 687 O O . GLY A 1 85 ? -7.474 28.911 -15.946 1.00 72.31 85 GLY A O 1
ATOM 688 N N . ASN A 1 86 ? -5.976 28.516 -17.570 1.00 74.56 86 ASN A N 1
ATOM 689 C CA . ASN A 1 86 ? -6.712 27.398 -18.159 1.00 74.56 86 ASN A CA 1
ATOM 690 C C . ASN A 1 86 ? -6.464 26.144 -17.324 1.00 74.56 86 ASN A C 1
ATOM 692 O O . ASN A 1 86 ? -5.312 25.828 -17.032 1.00 74.56 86 ASN A O 1
ATOM 696 N N . LYS A 1 87 ? -7.517 25.403 -16.976 1.00 80.06 87 LYS A N 1
ATOM 697 C CA . LYS A 1 87 ? -7.360 24.121 -16.287 1.00 80.06 87 LYS A CA 1
ATOM 698 C C . LYS A 1 87 ? -6.789 23.043 -17.205 1.00 80.06 87 LYS A C 1
ATOM 700 O O . LYS A 1 87 ? -7.117 23.009 -18.392 1.00 80.06 87 LYS A O 1
ATOM 705 N N . PHE A 1 88 ? -6.000 22.136 -16.636 1.00 83.56 88 PHE A N 1
ATOM 706 C CA . PHE A 1 88 ? -5.640 20.885 -17.299 1.00 83.56 88 PHE A CA 1
ATOM 707 C C . PHE A 1 88 ? -6.842 19.921 -17.339 1.00 83.56 88 PHE A C 1
ATOM 709 O O . PHE A 1 88 ? -7.697 19.936 -16.449 1.00 83.56 88 PHE A O 1
ATOM 716 N N . VAL A 1 89 ? -6.905 19.089 -18.381 1.00 90.69 89 VAL A N 1
ATOM 717 C CA . VAL A 1 89 ? -7.950 18.076 -18.580 1.00 90.69 89 VAL A CA 1
ATOM 718 C C . VAL A 1 89 ? -7.288 16.703 -18.638 1.00 90.69 89 VAL A C 1
ATOM 720 O O . VAL A 1 89 ? -6.521 16.414 -19.560 1.00 90.69 89 VAL A O 1
ATOM 723 N N . ALA A 1 90 ? -7.601 15.875 -17.645 1.00 93.88 90 ALA A N 1
ATOM 724 C CA . ALA A 1 90 ? -7.134 14.500 -17.542 1.00 93.88 90 ALA A CA 1
ATOM 725 C C . ALA A 1 90 ? -8.151 13.541 -18.181 1.00 93.88 90 ALA A C 1
ATOM 727 O O . ALA A 1 90 ? -9.356 13.811 -18.198 1.00 93.88 90 ALA A O 1
ATOM 728 N N . VAL A 1 91 ? -7.665 12.421 -18.716 1.00 97.75 91 VAL A N 1
ATOM 729 C CA . VAL A 1 91 ? -8.466 11.402 -19.401 1.00 97.75 91 VAL A CA 1
ATOM 730 C C . VAL A 1 91 ? -8.022 10.007 -18.964 1.00 97.75 91 VAL A C 1
ATOM 732 O O . VAL A 1 91 ? -7.039 9.474 -19.476 1.00 97.75 91 VAL A O 1
ATOM 735 N N . ASN A 1 92 ? -8.784 9.367 -18.076 1.00 98.69 92 ASN A N 1
ATOM 736 C CA . ASN A 1 92 ? -8.599 7.935 -17.816 1.00 98.69 92 ASN A CA 1
ATOM 737 C C . ASN A 1 92 ? -9.153 7.120 -18.999 1.00 98.69 92 ASN A C 1
ATOM 739 O O . ASN A 1 92 ? -10.187 7.480 -19.576 1.00 98.69 92 ASN A O 1
ATOM 743 N N . ILE A 1 93 ? -8.515 5.995 -19.328 1.00 98.88 93 ILE A N 1
ATOM 744 C CA . ILE A 1 93 ? -8.959 5.075 -20.388 1.00 98.88 93 ILE A CA 1
ATOM 745 C C . ILE A 1 93 ? -9.331 3.737 -19.754 1.00 98.88 93 ILE A C 1
ATOM 747 O O . ILE A 1 93 ? -8.524 3.133 -19.053 1.00 98.88 93 ILE A O 1
ATOM 751 N N . ILE A 1 94 ? -10.549 3.263 -20.013 1.00 98.81 94 ILE A N 1
ATOM 752 C CA . ILE A 1 94 ? -11.123 2.069 -19.393 1.00 98.81 94 ILE A CA 1
ATOM 753 C C . ILE A 1 94 ? -11.464 1.049 -20.477 1.00 98.81 94 ILE A C 1
ATOM 755 O O . ILE A 1 94 ? -12.379 1.263 -21.269 1.00 98.81 94 ILE A O 1
ATOM 759 N N . GLY A 1 95 ? -10.758 -0.079 -20.495 1.00 98.75 95 GLY A N 1
ATOM 760 C CA . GLY A 1 95 ? -11.078 -1.248 -21.311 1.00 98.75 95 GLY A CA 1
ATOM 761 C C . GLY A 1 95 ? -11.780 -2.299 -20.461 1.00 98.75 95 GLY A C 1
ATOM 762 O O . GLY A 1 95 ? -11.188 -2.833 -19.525 1.00 98.75 95 GLY A O 1
ATOM 763 N N . THR A 1 96 ? -13.039 -2.612 -20.769 1.00 98.50 96 THR A N 1
ATOM 764 C CA . THR A 1 96 ? -13.815 -3.589 -19.992 1.00 98.50 96 THR A CA 1
ATOM 765 C C . THR A 1 96 ? -13.946 -4.924 -20.719 1.00 98.50 96 THR A C 1
ATOM 767 O O . THR A 1 96 ? -14.528 -4.996 -21.803 1.00 98.50 96 THR A O 1
ATOM 770 N N . LEU A 1 97 ? -13.479 -5.999 -20.081 1.00 97.06 97 LEU A N 1
ATOM 771 C CA . LEU A 1 97 ? -13.810 -7.379 -20.428 1.00 97.06 97 LEU A CA 1
ATOM 772 C C . LEU A 1 97 ? -15.059 -7.784 -19.634 1.00 97.06 97 LEU A C 1
ATOM 774 O O . LEU A 1 97 ? -15.013 -7.971 -18.417 1.00 97.06 97 LEU A O 1
ATOM 778 N N . LYS A 1 98 ? -16.201 -7.875 -20.320 1.00 93.94 98 LYS A N 1
ATOM 779 C CA . LYS A 1 98 ? -17.480 -8.273 -19.713 1.00 93.94 98 LYS A CA 1
ATOM 780 C C . LYS A 1 98 ? -17.523 -9.774 -19.441 1.00 93.94 98 LYS A C 1
ATOM 782 O O . LYS A 1 98 ? -17.023 -10.560 -20.243 1.00 93.94 98 LYS A O 1
ATOM 787 N N . SER A 1 99 ? -18.228 -10.169 -18.378 1.00 89.81 99 SER A N 1
ATOM 788 C CA . SER A 1 99 ? -18.503 -11.583 -18.122 1.00 89.81 99 SER A CA 1
ATOM 789 C C . SER A 1 99 ? -19.269 -12.215 -19.287 1.00 89.81 99 SER A C 1
ATOM 791 O O . SER A 1 99 ? -20.322 -11.719 -19.712 1.00 89.81 99 SER A O 1
ATOM 793 N N . ASN A 1 100 ? -18.719 -13.296 -19.830 1.00 86.94 100 ASN A N 1
ATOM 794 C CA . ASN A 1 100 ? -19.106 -13.887 -21.114 1.00 86.94 100 ASN A CA 1
ATOM 795 C C . ASN A 1 100 ? -19.676 -15.316 -20.978 1.00 86.94 100 ASN A C 1
ATOM 797 O O . ASN A 1 100 ? -20.119 -15.896 -21.971 1.00 86.94 100 ASN A O 1
ATOM 801 N N . THR A 1 101 ? -19.736 -15.847 -19.756 1.00 87.12 101 THR A N 1
ATOM 802 C CA . THR A 1 101 ? -20.317 -17.149 -19.397 1.00 87.12 101 THR A CA 1
ATOM 803 C C . THR A 1 101 ? -21.793 -17.057 -18.959 1.00 87.12 101 THR A C 1
ATOM 805 O O . THR A 1 101 ? -22.380 -15.972 -18.862 1.00 87.12 101 THR A O 1
ATOM 808 N N . GLU A 1 102 ? -22.440 -18.217 -18.753 1.00 79.12 102 GLU A N 1
ATOM 809 C CA . GLU A 1 102 ? -23.833 -18.298 -18.265 1.00 79.12 102 GLU A CA 1
ATOM 810 C C . GLU A 1 102 ? -23.941 -18.059 -16.750 1.00 79.12 102 GLU A C 1
ATOM 812 O O . GLU A 1 102 ? -24.931 -17.489 -16.283 1.00 79.12 102 GLU A O 1
ATOM 817 N N . VAL A 1 103 ? -22.931 -18.487 -15.986 1.00 72.69 103 VAL A N 1
ATOM 818 C CA . VAL A 1 103 ? -22.746 -18.091 -14.586 1.00 72.69 103 VAL A CA 1
ATOM 819 C C . VAL A 1 103 ? -22.185 -16.674 -14.576 1.00 72.69 103 VAL A C 1
ATOM 821 O O . VAL A 1 103 ? -21.327 -16.344 -15.385 1.00 72.69 103 VAL A O 1
ATOM 824 N N . LYS A 1 104 ? -22.676 -15.818 -13.683 1.00 75.31 104 LYS A N 1
ATOM 825 C CA . LYS A 1 104 ? -22.142 -14.469 -13.492 1.00 75.31 104 LYS A CA 1
ATOM 826 C C . LYS A 1 104 ? -21.940 -14.238 -12.010 1.00 75.31 104 LYS A C 1
ATOM 828 O O . LYS A 1 104 ? -22.890 -14.387 -11.236 1.00 75.31 104 LYS A O 1
ATOM 833 N N . THR A 1 105 ? -20.726 -13.873 -11.631 1.00 75.81 105 THR A N 1
ATOM 834 C CA . THR A 1 105 ? -20.521 -13.104 -10.412 1.00 75.81 105 THR A CA 1
ATOM 835 C C . THR A 1 105 ? -20.963 -11.666 -10.704 1.00 75.81 105 THR A C 1
ATOM 837 O O . THR A 1 105 ? -20.974 -11.216 -11.853 1.00 75.81 105 THR A O 1
ATOM 840 N N . ASP A 1 106 ? -21.362 -10.930 -9.668 1.00 87.75 106 ASP A N 1
ATOM 841 C CA . ASP A 1 106 ? -21.542 -9.478 -9.794 1.00 87.75 106 ASP A CA 1
ATOM 842 C C . ASP A 1 106 ? -20.191 -8.745 -9.660 1.00 87.75 106 ASP A C 1
ATOM 844 O O . ASP A 1 106 ? -20.158 -7.517 -9.679 1.00 87.75 106 ASP A O 1
ATOM 848 N N . ASP A 1 107 ? -19.086 -9.482 -9.532 1.00 96.19 107 ASP A N 1
ATOM 849 C CA . ASP A 1 107 ? -17.759 -9.014 -9.148 1.00 96.19 107 ASP A CA 1
ATOM 850 C C . ASP A 1 107 ? -17.081 -8.181 -10.255 1.00 96.19 107 ASP A C 1
ATOM 852 O O . ASP A 1 107 ? -17.249 -8.422 -11.455 1.00 96.19 107 ASP A O 1
ATOM 856 N N . ILE A 1 108 ? -16.269 -7.208 -9.830 1.00 98.00 108 ILE A N 1
ATOM 857 C CA . ILE A 1 108 ? -15.352 -6.447 -10.687 1.00 98.00 108 ILE A CA 1
ATOM 858 C C . ILE A 1 108 ? -13.927 -6.555 -10.134 1.00 98.00 108 ILE A C 1
ATOM 860 O O . ILE A 1 108 ? -13.679 -6.183 -8.983 1.00 98.00 108 ILE A O 1
ATOM 864 N N . LEU A 1 109 ? -12.975 -6.975 -10.967 1.00 98.56 109 LEU A N 1
ATOM 865 C CA . LEU A 1 109 ? -11.541 -6.820 -10.704 1.00 98.56 109 LEU A CA 1
ATOM 866 C C . LEU A 1 109 ? -10.989 -5.666 -11.545 1.00 98.56 109 LEU A C 1
ATOM 868 O O . LEU A 1 109 ? -11.223 -5.607 -12.753 1.00 98.56 109 LEU A O 1
ATOM 872 N N . ILE A 1 110 ? -10.241 -4.759 -10.918 1.00 98.88 110 ILE A N 1
ATOM 873 C CA . ILE A 1 110 ? -9.529 -3.683 -11.614 1.00 98.88 110 ILE A CA 1
ATOM 874 C C . ILE A 1 110 ? -8.056 -4.068 -11.756 1.00 98.88 110 ILE A C 1
ATOM 876 O O . ILE A 1 110 ? -7.426 -4.479 -10.782 1.00 98.88 110 ILE A O 1
ATOM 880 N N . ILE A 1 111 ? -7.507 -3.890 -12.955 1.00 98.88 111 ILE A N 1
ATOM 881 C CA . ILE A 1 111 ? -6.070 -3.957 -13.239 1.00 98.88 111 ILE A CA 1
ATOM 882 C C . ILE A 1 111 ? -5.659 -2.573 -13.751 1.00 98.88 111 ILE A C 1
ATOM 884 O O . ILE A 1 111 ? -6.195 -2.102 -14.754 1.00 98.88 111 ILE A O 1
ATOM 888 N N . GLY A 1 112 ? -4.769 -1.903 -13.025 1.00 98.75 112 GLY A N 1
ATOM 889 C CA . GLY A 1 112 ? -4.444 -0.490 -13.203 1.00 98.75 112 GLY A CA 1
ATOM 890 C C . GLY A 1 112 ? -2.954 -0.218 -13.393 1.00 98.75 112 GLY A C 1
ATOM 891 O O . GLY A 1 112 ? -2.113 -0.989 -12.937 1.00 98.75 112 GLY A O 1
ATOM 892 N N . ALA A 1 113 ? -2.661 0.877 -14.083 1.00 98.81 113 ALA A N 1
ATOM 893 C CA . ALA A 1 113 ? -1.364 1.546 -14.154 1.00 98.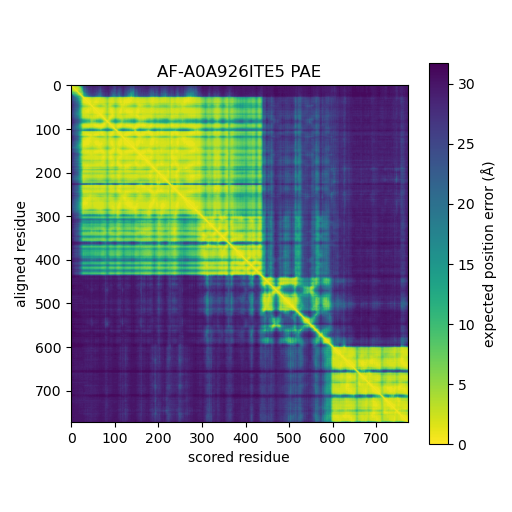81 113 ALA A CA 1
ATOM 894 C C . ALA A 1 113 ? -1.617 2.956 -14.706 1.00 98.81 113 ALA A C 1
ATOM 896 O O . ALA A 1 113 ? -2.511 3.120 -15.542 1.00 98.81 113 ALA A O 1
ATOM 897 N N . HIS A 1 114 ? -0.851 3.960 -14.300 1.00 98.69 114 HIS A N 1
ATOM 898 C CA . HIS A 1 114 ? -0.889 5.252 -14.981 1.00 98.69 114 HIS A CA 1
ATOM 899 C C . HIS A 1 114 ? -0.080 5.216 -16.280 1.00 98.69 114 HIS A C 1
ATOM 901 O O . HIS A 1 114 ? 0.793 4.368 -16.473 1.00 98.69 114 HIS A O 1
ATOM 907 N N . TYR A 1 115 ? -0.416 6.106 -17.211 1.00 98.25 115 TYR A N 1
ATOM 908 C CA . TYR A 1 115 ? 0.288 6.233 -18.491 1.00 98.25 115 TYR A CA 1
ATOM 909 C C . TYR A 1 115 ? 0.919 7.609 -18.705 1.00 98.25 115 TYR A C 1
ATOM 911 O O . TYR A 1 115 ? 1.636 7.776 -19.695 1.00 98.25 115 TYR A O 1
ATOM 919 N N . ASP A 1 116 ? 0.684 8.578 -17.819 1.00 96.06 116 ASP A N 1
ATOM 920 C CA . ASP A 1 116 ? 1.470 9.806 -17.774 1.00 96.06 116 ASP A CA 1
ATOM 921 C C . ASP A 1 116 ? 2.898 9.533 -17.246 1.00 96.06 116 ASP A C 1
ATOM 923 O O . ASP A 1 116 ? 3.373 8.390 -17.219 1.00 96.06 116 ASP A O 1
ATOM 927 N N . GLY A 1 117 ? 3.635 10.598 -16.954 1.00 91.00 117 GLY A N 1
ATOM 928 C CA . GLY A 1 117 ? 4.990 10.566 -16.399 1.00 91.00 117 GLY A CA 1
ATOM 929 C C . GLY A 1 117 ? 5.497 11.993 -16.189 1.00 91.00 117 GLY A C 1
ATOM 930 O O . GLY A 1 117 ? 5.039 12.914 -16.866 1.00 91.00 117 GLY A O 1
ATOM 931 N N . ILE A 1 118 ? 6.413 12.229 -15.255 1.00 83.62 118 ILE A N 1
ATOM 932 C CA . ILE A 1 118 ? 6.716 13.594 -14.815 1.00 83.62 118 ILE A CA 1
ATOM 933 C C . ILE A 1 118 ? 7.449 14.443 -15.870 1.00 83.62 118 ILE A C 1
ATOM 935 O O . ILE A 1 118 ? 8.460 14.056 -16.459 1.00 83.62 118 ILE A O 1
ATOM 939 N N . ASN A 1 119 ? 7.014 15.697 -16.031 1.00 80.88 119 ASN A N 1
ATOM 940 C CA . ASN A 1 119 ? 7.669 16.695 -16.884 1.00 80.88 119 ASN A CA 1
ATOM 941 C C . ASN A 1 119 ? 7.915 16.187 -18.330 1.00 80.88 119 ASN A C 1
ATOM 943 O O . ASN A 1 119 ? 7.048 15.588 -18.955 1.00 80.88 119 ASN A O 1
ATOM 947 N N . ASN A 1 120 ? 9.104 16.472 -18.873 1.00 86.00 120 ASN A N 1
ATOM 948 C CA . ASN A 1 120 ? 9.503 16.240 -20.262 1.00 86.00 120 ASN A CA 1
ATOM 949 C C . ASN A 1 120 ? 10.442 15.016 -20.418 1.00 86.00 120 ASN A C 1
ATOM 951 O O . ASN A 1 120 ? 11.303 15.010 -21.299 1.00 86.00 120 ASN A O 1
ATOM 955 N N . ILE A 1 121 ? 10.329 14.004 -19.545 1.00 89.12 121 ILE A N 1
ATOM 956 C CA . ILE A 1 121 ? 11.198 12.809 -19.561 1.00 89.12 121 ILE A CA 1
ATOM 957 C C . ILE A 1 121 ? 10.572 11.644 -20.360 1.00 89.12 121 ILE A C 1
ATOM 959 O O . ILE A 1 121 ? 9.361 11.646 -20.582 1.00 89.12 121 ILE A O 1
ATOM 963 N N . PRO A 1 122 ? 11.354 10.631 -20.790 1.00 90.62 122 PRO A N 1
ATOM 964 C CA . PRO A 1 122 ? 10.831 9.506 -21.577 1.00 90.62 122 PRO A CA 1
ATOM 965 C C . PRO A 1 122 ? 9.908 8.561 -20.792 1.00 90.62 122 PRO A C 1
ATOM 967 O O . PRO A 1 122 ? 9.030 7.941 -21.394 1.00 90.62 122 PRO A O 1
ATOM 970 N N . ALA A 1 123 ? 10.043 8.485 -19.463 1.00 94.88 123 ALA A N 1
ATOM 971 C CA . ALA A 1 123 ? 9.068 7.818 -18.596 1.00 94.88 123 ALA A CA 1
ATOM 972 C C . ALA A 1 123 ? 8.884 6.317 -18.960 1.00 94.88 123 ALA A C 1
ATOM 974 O O . ALA A 1 123 ? 7.762 5.823 -19.122 1.00 94.88 123 ALA A O 1
ATOM 975 N N . ALA A 1 124 ? 9.992 5.612 -19.236 1.00 97.31 124 ALA A N 1
ATOM 976 C CA . ALA A 1 124 ? 10.008 4.233 -19.735 1.00 97.31 124 ALA A CA 1
ATOM 977 C C . ALA A 1 124 ? 9.677 3.184 -18.658 1.00 97.31 124 ALA A C 1
ATOM 979 O O . ALA A 1 124 ? 8.913 2.248 -18.902 1.00 97.31 124 ALA A O 1
ATOM 980 N N . ASN A 1 125 ? 10.246 3.327 -17.467 1.00 97.19 125 ASN A N 1
ATOM 981 C CA . ASN A 1 125 ? 9.921 2.535 -16.290 1.00 97.19 125 ASN A CA 1
ATOM 982 C C . ASN A 1 125 ? 8.683 3.090 -15.591 1.00 97.19 125 ASN A C 1
ATOM 984 O O . ASN A 1 125 ? 7.882 2.308 -15.087 1.00 97.19 125 ASN A O 1
ATOM 988 N N . ASP A 1 126 ? 8.545 4.412 -15.602 1.00 94.94 126 ASP A N 1
ATOM 989 C CA . ASP A 1 126 ? 7.653 5.207 -14.768 1.00 94.94 126 ASP A CA 1
ATOM 990 C C . ASP A 1 126 ? 6.723 6.071 -15.649 1.00 94.94 126 ASP A C 1
ATOM 992 O O . ASP A 1 126 ? 7.038 7.206 -15.982 1.00 94.94 126 ASP A O 1
ATOM 996 N N . ASN A 1 127 ? 5.621 5.545 -16.194 1.00 97.62 127 ASN A N 1
ATOM 997 C CA . ASN A 1 127 ? 5.124 4.175 -16.015 1.00 97.62 127 ASN A CA 1
ATOM 998 C C . ASN A 1 127 ? 4.675 3.482 -17.322 1.00 97.62 127 ASN A C 1
ATOM 1000 O O . ASN A 1 127 ? 3.702 2.726 -17.388 1.00 97.62 127 ASN A O 1
ATOM 1004 N N . ALA A 1 128 ? 5.447 3.653 -18.403 1.00 98.62 128 ALA A N 1
ATOM 1005 C CA . ALA A 1 128 ? 5.248 2.828 -19.600 1.00 98.62 128 ALA A CA 1
ATOM 1006 C C . ALA A 1 128 ? 5.451 1.319 -19.321 1.00 98.62 128 ALA A C 1
ATOM 1008 O O . ALA A 1 128 ? 4.875 0.480 -20.023 1.00 98.62 128 ALA A O 1
ATOM 1009 N N . SER A 1 129 ? 6.215 0.956 -18.279 1.00 98.62 129 SER A N 1
ATOM 1010 C CA . SER A 1 129 ? 6.416 -0.438 -17.871 1.00 98.62 129 SER A CA 1
ATOM 1011 C C . SER A 1 129 ? 5.128 -1.100 -17.364 1.00 98.62 129 SER A C 1
ATOM 1013 O O . SER A 1 129 ? 4.808 -2.203 -17.820 1.00 98.62 129 SER A O 1
ATOM 1015 N N . GLY A 1 130 ? 4.336 -0.424 -16.526 1.00 98.69 130 GLY A N 1
ATOM 1016 C CA . GLY A 1 130 ? 3.053 -0.924 -16.032 1.00 98.69 130 GLY A CA 1
ATOM 1017 C C . GLY A 1 130 ? 2.019 -1.089 -17.140 1.00 98.69 130 GLY A C 1
ATOM 1018 O O . GLY A 1 130 ? 1.410 -2.156 -17.263 1.00 98.69 130 GLY A O 1
ATOM 1019 N N . ILE A 1 131 ? 1.906 -0.101 -18.035 1.00 98.81 131 ILE A N 1
ATOM 1020 C CA . ILE A 1 131 ? 1.046 -0.196 -19.227 1.00 98.81 131 ILE A CA 1
ATOM 1021 C C . ILE A 1 131 ? 1.467 -1.364 -20.132 1.00 98.81 131 ILE A C 1
ATOM 1023 O O . ILE A 1 131 ? 0.606 -2.069 -20.660 1.00 98.81 131 ILE A O 1
ATOM 1027 N N . SER A 1 132 ? 2.770 -1.638 -20.274 1.00 98.81 132 SER A N 1
ATOM 1028 C CA . SER A 1 132 ? 3.245 -2.775 -21.074 1.00 98.81 132 SER A CA 1
ATOM 1029 C C . SER A 1 132 ? 2.770 -4.127 -20.535 1.00 98.81 132 SER A C 1
ATOM 1031 O O . SER A 1 132 ? 2.284 -4.957 -21.306 1.00 98.81 132 SER A O 1
ATOM 1033 N N . VAL A 1 133 ? 2.811 -4.323 -19.211 1.00 98.81 133 VAL A N 1
ATOM 1034 C CA . VAL A 1 133 ? 2.278 -5.534 -18.576 1.00 98.81 133 VAL A CA 1
ATOM 1035 C C . VAL A 1 133 ? 0.750 -5.563 -18.643 1.00 98.81 133 VAL A C 1
ATOM 1037 O O . VAL A 1 133 ? 0.188 -6.631 -18.867 1.00 98.81 133 VAL A O 1
ATOM 1040 N N . MET A 1 134 ? 0.062 -4.424 -18.519 1.00 98.81 134 MET A N 1
ATOM 1041 C CA . MET A 1 134 ? -1.395 -4.363 -18.679 1.00 98.81 134 MET A CA 1
ATOM 1042 C C . MET A 1 134 ? -1.839 -4.832 -20.073 1.00 98.81 134 MET A C 1
ATOM 1044 O O . MET A 1 134 ? -2.745 -5.658 -20.172 1.00 98.81 134 MET A O 1
ATOM 1048 N N . LEU A 1 135 ? -1.189 -4.368 -21.148 1.00 98.69 135 LEU A N 1
ATOM 1049 C CA . LEU A 1 135 ? -1.509 -4.809 -22.513 1.00 98.69 135 LEU A CA 1
ATOM 1050 C C . LEU A 1 135 ? -1.226 -6.301 -22.734 1.00 98.69 135 LEU A C 1
ATOM 1052 O O . LEU A 1 135 ? -1.988 -6.978 -23.426 1.00 98.69 135 LEU A O 1
ATOM 1056 N N . GLU A 1 136 ? -0.167 -6.827 -22.121 1.00 98.44 136 GLU A N 1
ATOM 1057 C CA . GLU A 1 136 ? 0.148 -8.255 -22.164 1.00 98.44 136 GLU A CA 1
ATOM 1058 C C . GLU A 1 136 ? -0.861 -9.097 -21.365 1.00 98.44 136 GLU A C 1
ATOM 1060 O O . GLU A 1 136 ? -1.282 -10.160 -21.819 1.00 98.44 136 GLU A O 1
ATOM 1065 N N . LEU A 1 137 ? -1.338 -8.604 -20.219 1.00 98.44 137 LEU A N 1
ATOM 1066 C CA . LEU A 1 137 ? -2.421 -9.233 -19.461 1.00 98.44 137 LEU A CA 1
ATOM 1067 C C . LEU A 1 137 ? -3.730 -9.256 -20.257 1.00 98.44 137 LEU A C 1
ATOM 1069 O O . LEU A 1 137 ? -4.400 -10.283 -20.264 1.00 98.44 137 LEU A O 1
ATOM 1073 N N . ILE A 1 138 ? -4.079 -8.184 -20.976 1.00 98.25 138 ILE A N 1
ATOM 1074 C CA . ILE A 1 138 ? -5.243 -8.189 -21.879 1.00 98.25 138 ILE A CA 1
ATOM 1075 C C . ILE A 1 138 ? -5.079 -9.293 -22.931 1.00 98.25 138 ILE A C 1
ATOM 1077 O O . ILE A 1 138 ? -5.972 -10.129 -23.087 1.00 98.25 138 ILE A O 1
ATOM 1081 N N . ARG A 1 139 ? -3.917 -9.365 -23.593 1.00 96.56 139 ARG A N 1
ATOM 1082 C CA . ARG A 1 139 ? -3.616 -10.406 -24.587 1.00 96.56 139 ARG A CA 1
ATOM 1083 C C . ARG A 1 139 ? -3.781 -11.820 -24.016 1.00 96.56 139 ARG A C 1
ATOM 1085 O O . ARG A 1 139 ? -4.360 -12.672 -24.681 1.00 96.56 139 ARG A O 1
ATOM 1092 N N . LEU A 1 140 ? -3.330 -12.054 -22.785 1.00 95.69 140 LEU A N 1
ATOM 1093 C CA . LEU A 1 140 ? -3.407 -13.350 -22.100 1.00 95.69 140 LEU A CA 1
ATOM 1094 C C . LEU A 1 140 ? -4.799 -13.692 -21.530 1.00 95.69 140 LEU A C 1
ATOM 1096 O O . LEU A 1 140 ? -5.050 -14.858 -21.234 1.00 95.69 140 LEU A O 1
ATOM 1100 N N . LEU A 1 141 ? -5.686 -12.709 -21.333 1.00 95.50 141 LEU A N 1
ATOM 1101 C CA . LEU A 1 141 ? -6.957 -12.893 -20.613 1.00 95.50 141 LEU A CA 1
ATOM 1102 C C . LEU A 1 141 ? -8.219 -12.689 -21.472 1.00 95.50 141 LEU A C 1
ATOM 1104 O O . LEU A 1 141 ? -9.257 -13.243 -21.126 1.00 95.50 141 LEU A O 1
ATOM 1108 N N . HIS A 1 142 ? -8.165 -11.934 -22.576 1.00 94.56 142 HIS A N 1
ATOM 1109 C CA . HIS A 1 142 ? -9.364 -11.524 -23.333 1.00 94.56 142 HIS A CA 1
ATOM 1110 C C . HIS A 1 142 ? -10.217 -12.684 -23.887 1.00 94.56 142 HIS A C 1
ATOM 1112 O O . HIS A 1 142 ? -11.444 -12.594 -23.878 1.00 94.56 142 HIS A O 1
ATOM 1118 N N . ASP A 1 143 ? -9.585 -13.785 -24.305 1.00 91.62 143 ASP A N 1
ATOM 1119 C CA . ASP A 1 143 ? -10.254 -14.991 -24.824 1.00 91.62 143 ASP A CA 1
ATOM 1120 C C . ASP A 1 143 ? -10.597 -16.034 -23.734 1.00 91.62 143 ASP A C 1
ATOM 1122 O O . ASP A 1 143 ? -11.164 -17.092 -24.029 1.00 91.62 143 ASP A O 1
ATOM 1126 N N . ILE A 1 144 ? -10.270 -15.769 -22.463 1.00 92.50 144 ILE A N 1
ATOM 1127 C CA . ILE A 1 144 ? -10.577 -16.675 -21.350 1.00 92.50 144 ILE A CA 1
ATOM 1128 C C . ILE A 1 144 ? -12.056 -16.509 -20.944 1.00 92.50 144 ILE A C 1
ATOM 1130 O O . ILE A 1 144 ? -12.491 -15.390 -20.654 1.00 92.50 144 ILE A O 1
ATOM 1134 N N . PRO A 1 145 ? -12.857 -17.594 -20.890 1.00 92.88 145 PRO A N 1
ATOM 1135 C CA . PRO A 1 145 ? -14.218 -17.527 -20.368 1.00 92.88 145 PRO A CA 1
ATOM 1136 C C . PRO A 1 145 ? -14.225 -17.061 -18.908 1.00 92.88 145 PRO A C 1
ATOM 1138 O O . PRO A 1 145 ? -13.495 -17.617 -18.089 1.00 92.88 145 PRO A O 1
ATOM 1141 N N . THR A 1 146 ? -15.045 -16.057 -18.592 1.00 94.06 146 THR A N 1
ATOM 1142 C CA . THR A 1 146 ? -15.108 -15.430 -17.266 1.00 94.06 146 THR A CA 1
ATOM 1143 C C . THR A 1 146 ? -16.535 -15.095 -16.847 1.00 94.06 146 THR A C 1
ATOM 1145 O O . THR A 1 146 ? -17.312 -14.529 -17.624 1.00 94.06 146 THR A O 1
ATOM 1148 N N . ASP A 1 147 ? -16.861 -15.405 -15.591 1.00 92.75 147 ASP A N 1
ATOM 1149 C CA . ASP A 1 147 ? -18.098 -14.988 -14.920 1.00 92.75 147 ASP A CA 1
ATOM 1150 C C . ASP A 1 147 ? -18.000 -13.588 -14.288 1.00 92.75 147 ASP A C 1
ATOM 1152 O O . ASP A 1 147 ? -19.030 -12.973 -14.002 1.00 92.75 147 ASP A O 1
ATOM 1156 N N . THR A 1 148 ? -16.774 -13.073 -14.172 1.00 95.19 148 THR A N 1
ATOM 1157 C CA . THR A 1 148 ? -16.379 -11.820 -13.522 1.00 95.19 148 THR A CA 1
ATOM 1158 C C . THR A 1 148 ? -16.067 -10.731 -14.556 1.00 95.19 148 THR A C 1
ATOM 1160 O O . THR A 1 148 ? -15.565 -11.022 -15.646 1.00 95.19 148 THR A O 1
ATOM 1163 N N . GLU A 1 149 ? -16.366 -9.465 -14.239 1.00 96.81 149 GLU A N 1
ATOM 1164 C CA . GLU A 1 149 ? -16.007 -8.311 -15.078 1.00 96.81 149 GLU A CA 1
ATOM 1165 C C . GLU A 1 149 ? -14.582 -7.828 -14.756 1.00 96.81 149 GLU A C 1
ATOM 1167 O O . GLU A 1 149 ? -14.271 -7.514 -13.607 1.00 96.81 149 GLU A O 1
ATOM 1172 N N . ILE A 1 150 ? -13.712 -7.726 -15.765 1.00 98.25 150 ILE A N 1
ATOM 1173 C CA . ILE A 1 150 ? -12.344 -7.206 -15.600 1.00 98.25 150 ILE A CA 1
ATOM 1174 C C . ILE A 1 150 ? -12.260 -5.817 -16.234 1.00 98.25 150 ILE A C 1
ATOM 1176 O O . ILE A 1 150 ? -12.619 -5.640 -17.400 1.00 98.25 150 ILE A O 1
ATOM 1180 N N . ARG A 1 151 ? -11.785 -4.825 -15.477 1.00 98.69 151 ARG A N 1
ATOM 1181 C CA . ARG A 1 151 ? -11.560 -3.455 -15.958 1.00 98.69 151 ARG A CA 1
ATOM 1182 C C . ARG A 1 151 ? -10.071 -3.153 -15.983 1.00 98.69 151 ARG A C 1
ATOM 1184 O O . ARG A 1 151 ? -9.445 -3.037 -14.932 1.00 98.69 151 ARG A O 1
ATOM 1191 N N . PHE A 1 152 ? -9.531 -2.996 -17.182 1.00 98.88 152 PHE A N 1
ATOM 1192 C CA . PHE A 1 152 ? -8.188 -2.486 -17.412 1.00 98.88 152 PHE A CA 1
ATOM 1193 C C . PHE A 1 152 ? -8.271 -0.961 -17.459 1.00 98.88 152 PHE A C 1
ATOM 1195 O O . PHE A 1 152 ? -9.007 -0.421 -18.287 1.00 98.88 152 PHE A O 1
ATOM 1202 N N . VAL A 1 153 ? -7.592 -0.271 -16.543 1.00 98.88 153 VAL A N 1
ATOM 1203 C CA . VAL A 1 153 ? -7.696 1.187 -16.400 1.00 98.88 153 VAL A CA 1
ATOM 1204 C C . VAL A 1 153 ? -6.319 1.822 -16.503 1.00 98.88 153 VAL A C 1
ATOM 1206 O O . VAL A 1 153 ? -5.491 1.651 -15.612 1.00 98.88 153 VAL A O 1
ATOM 1209 N N . ALA A 1 154 ? -6.098 2.569 -17.582 1.00 98.88 154 ALA A N 1
ATOM 1210 C CA . ALA A 1 154 ? -4.937 3.432 -17.724 1.00 98.88 154 ALA A CA 1
ATOM 1211 C C . ALA A 1 154 ? -5.273 4.809 -17.122 1.00 98.88 154 ALA A C 1
ATOM 1213 O O . ALA A 1 154 ? -6.143 5.515 -17.646 1.00 98.88 154 ALA A O 1
ATOM 1214 N N . PHE A 1 155 ? -4.634 5.151 -16.002 1.00 98.69 155 PHE A N 1
ATOM 1215 C CA . PHE A 1 155 ? -4.866 6.400 -15.265 1.00 98.69 155 PHE A CA 1
ATOM 1216 C C . PHE A 1 155 ? -4.014 7.559 -15.801 1.00 98.69 155 PHE A C 1
ATOM 1218 O O . PHE A 1 155 ? -2.936 7.344 -16.349 1.00 98.69 155 PHE A O 1
ATOM 1225 N N . ASP A 1 156 ? -4.520 8.780 -15.650 1.00 97.31 156 ASP A N 1
ATOM 1226 C CA . ASP A 1 156 ? -3.870 10.024 -16.083 1.00 97.31 156 ASP A CA 1
ATOM 1227 C C . ASP A 1 156 ? -3.669 10.979 -14.898 1.00 97.31 156 ASP A C 1
ATOM 1229 O O . ASP A 1 156 ? -4.472 10.988 -13.964 1.00 97.31 156 ASP A O 1
ATOM 1233 N N . ALA A 1 157 ? -2.648 11.831 -14.958 1.00 93.00 157 ALA A N 1
ATOM 1234 C CA . ALA A 1 157 ? -2.255 12.745 -13.887 1.00 93.00 157 ALA A CA 1
ATOM 1235 C C . ALA A 1 157 ? -2.036 12.056 -12.520 1.00 93.00 157 ALA A C 1
ATOM 1237 O O . ALA A 1 157 ? -2.378 12.623 -11.474 1.00 93.00 157 ALA A O 1
ATOM 1238 N N . GLU A 1 158 ? -1.465 10.848 -12.514 1.00 93.88 158 GLU A N 1
ATOM 1239 C CA . GLU A 1 158 ? -1.002 10.189 -11.283 1.00 93.88 158 GLU A CA 1
ATOM 1240 C C . GLU A 1 158 ? 0.113 11.017 -10.638 1.00 93.88 158 GLU A C 1
ATOM 1242 O O . GLU A 1 158 ? 0.014 11.382 -9.464 1.00 93.88 158 GLU A O 1
ATOM 1247 N N . GLU A 1 159 ? 1.068 11.461 -11.456 1.00 86.62 159 GLU A N 1
ATOM 1248 C CA . GLU A 1 159 ? 2.283 12.189 -11.065 1.00 86.62 159 GLU A CA 1
ATOM 1249 C C . GLU A 1 159 ? 1.989 13.511 -10.343 1.00 86.62 159 GLU A C 1
ATOM 1251 O O . GLU A 1 159 ? 2.803 14.077 -9.609 1.00 86.62 159 GLU A O 1
ATOM 1256 N N . MET A 1 160 ? 0.781 14.032 -10.555 1.00 82.44 160 MET A N 1
ATOM 1257 C CA . MET A 1 160 ? 0.274 15.259 -9.948 1.00 82.44 160 MET A CA 1
ATOM 1258 C C . MET A 1 160 ? -0.464 15.017 -8.619 1.00 82.44 160 MET A C 1
ATOM 1260 O O . MET A 1 160 ? -1.049 15.948 -8.060 1.00 82.44 160 MET A O 1
ATOM 1264 N N . GLY A 1 161 ? -0.433 13.785 -8.104 1.00 83.12 161 GLY A N 1
ATOM 1265 C CA . GLY A 1 161 ? -1.061 13.362 -6.857 1.00 83.12 161 GLY A CA 1
ATOM 1266 C C . GLY A 1 161 ? -2.332 12.536 -7.056 1.00 83.12 161 GLY A C 1
ATOM 1267 O O . GLY A 1 161 ? -3.373 12.908 -6.523 1.00 83.12 161 GLY A O 1
ATOM 1268 N N . LEU A 1 162 ? -2.236 11.414 -7.778 1.00 90.31 162 LEU A N 1
ATOM 1269 C CA . LEU A 1 162 ? -3.286 10.391 -7.943 1.00 90.31 162 LEU A CA 1
ATOM 1270 C C . LEU A 1 162 ? -4.588 10.886 -8.595 1.00 90.31 162 LEU A C 1
ATOM 1272 O O . LEU A 1 162 ? -5.649 10.285 -8.416 1.00 90.31 162 LEU A O 1
ATOM 1276 N N . ILE A 1 163 ? -4.542 11.985 -9.352 1.00 91.19 163 ILE A N 1
ATOM 1277 C CA . ILE A 1 163 ? -5.745 12.711 -9.784 1.00 91.19 163 ILE A CA 1
ATOM 1278 C C . ILE A 1 163 ? -6.666 11.820 -10.644 1.00 91.19 163 ILE A C 1
ATOM 1280 O O . ILE A 1 163 ? -7.888 11.839 -10.464 1.00 91.19 163 ILE A O 1
ATOM 1284 N N . GLY A 1 164 ? -6.091 10.997 -11.528 1.00 95.56 164 GLY A N 1
ATOM 1285 C CA . GLY A 1 164 ? -6.793 9.999 -12.339 1.00 95.56 164 GLY A CA 1
ATOM 1286 C C . GLY A 1 164 ? -7.556 8.971 -11.518 1.00 95.56 164 GLY A C 1
ATOM 1287 O O . GLY A 1 164 ? -8.777 8.832 -11.662 1.00 95.56 164 GLY A O 1
ATOM 1288 N N . SER A 1 165 ? -6.857 8.247 -10.647 1.00 96.44 165 SER A N 1
ATOM 1289 C CA . SER A 1 165 ? -7.455 7.177 -9.852 1.00 96.44 165 SER A CA 1
ATOM 1290 C C . SER A 1 165 ? -8.364 7.680 -8.736 1.00 96.44 165 SER A C 1
ATOM 1292 O O . SER A 1 165 ? -9.381 7.036 -8.482 1.00 96.44 165 SER A O 1
ATOM 1294 N N . GLU A 1 166 ? -8.093 8.835 -8.117 1.00 93.25 166 GLU A N 1
ATOM 1295 C CA . GLU A 1 166 ? -9.020 9.467 -7.169 1.00 93.25 166 GLU A CA 1
ATOM 1296 C C . GLU A 1 166 ? -10.342 9.831 -7.858 1.00 93.25 166 GLU A C 1
ATOM 1298 O O . GLU A 1 166 ? -11.427 9.539 -7.333 1.00 93.25 166 GLU A O 1
ATOM 1303 N N . TYR A 1 167 ? -10.279 10.410 -9.063 1.00 95.19 167 TYR A N 1
ATOM 1304 C CA . TYR A 1 167 ? -11.474 10.714 -9.846 1.00 95.19 167 TYR A CA 1
ATOM 1305 C C . TYR A 1 167 ? -12.222 9.433 -10.239 1.00 95.19 167 TYR A C 1
ATOM 1307 O O . TYR A 1 167 ? -13.429 9.330 -10.015 1.00 95.19 167 TYR A O 1
ATOM 1315 N N . TYR A 1 168 ? -11.529 8.408 -10.738 1.00 97.69 168 TYR A N 1
ATOM 1316 C CA . TYR A 1 168 ? -12.169 7.143 -11.102 1.00 97.69 168 TYR A CA 1
ATOM 1317 C C . TYR A 1 168 ? -12.810 6.436 -9.892 1.00 97.69 168 TYR A C 1
ATOM 1319 O O . TYR A 1 168 ? -13.989 6.079 -9.935 1.00 97.69 168 TYR A O 1
ATOM 1327 N N . ALA A 1 169 ? -12.078 6.287 -8.783 1.00 95.44 169 ALA A N 1
ATOM 1328 C CA . ALA A 1 169 ? -12.540 5.596 -7.578 1.00 95.44 169 ALA A CA 1
ATOM 1329 C C . ALA A 1 169 ? -13.701 6.324 -6.874 1.00 95.44 169 ALA A C 1
ATOM 1331 O O . ALA A 1 169 ? -14.565 5.678 -6.276 1.00 95.44 169 ALA A O 1
ATOM 1332 N N . SER A 1 170 ? -13.763 7.658 -6.960 1.00 92.62 170 SER A N 1
ATOM 1333 C CA . SER A 1 170 ? -14.904 8.450 -6.470 1.00 92.62 170 SER A CA 1
ATOM 1334 C C . SER A 1 170 ? -16.145 8.371 -7.373 1.00 92.62 170 SER A C 1
ATOM 1336 O O . SER A 1 170 ? -17.257 8.561 -6.879 1.00 92.62 170 SER A O 1
ATOM 1338 N N . HIS A 1 171 ? -15.989 8.015 -8.653 1.00 94.62 171 HIS A N 1
ATOM 1339 C CA . HIS A 1 171 ? -17.078 7.931 -9.638 1.00 94.62 171 HIS A CA 1
ATOM 1340 C C . HIS A 1 171 ? -17.548 6.498 -9.958 1.00 94.62 171 HIS A C 1
ATOM 1342 O O . HIS A 1 171 ? -18.369 6.316 -10.856 1.00 94.62 171 HIS A O 1
ATOM 1348 N N . LEU A 1 172 ? -17.118 5.484 -9.193 1.00 93.25 172 LEU A N 1
ATOM 1349 C CA . LEU A 1 172 ? -17.600 4.096 -9.328 1.00 93.25 172 LEU A CA 1
ATOM 1350 C C . LEU A 1 172 ? -19.123 3.941 -9.121 1.00 93.25 172 LEU A C 1
ATOM 1352 O O . LEU A 1 172 ? -19.719 2.991 -9.624 1.00 93.25 172 LEU A O 1
ATOM 1356 N N . GLY A 1 173 ? -19.772 4.840 -8.372 1.00 91.94 173 GLY A N 1
ATOM 1357 C CA . GLY A 1 173 ? -21.203 4.724 -8.069 1.00 91.94 173 GLY A CA 1
ATOM 1358 C C . GLY A 1 173 ? -21.531 3.400 -7.367 1.00 91.94 173 GLY A C 1
ATOM 1359 O O . GLY A 1 173 ? -20.832 3.008 -6.435 1.00 91.94 173 GLY A O 1
ATOM 1360 N N . ASP A 1 174 ? -22.567 2.693 -7.825 1.00 90.62 174 ASP A N 1
ATOM 1361 C CA . ASP A 1 174 ? -22.976 1.399 -7.252 1.00 90.62 174 ASP A CA 1
ATOM 1362 C C . ASP A 1 174 ? -21.909 0.295 -7.413 1.00 90.62 174 ASP A C 1
ATOM 1364 O O . ASP A 1 174 ? -21.860 -0.632 -6.594 1.00 90.62 174 ASP A O 1
ATOM 1368 N N . ASP A 1 175 ? -21.012 0.415 -8.403 1.00 94.56 175 ASP A N 1
ATOM 1369 C CA . ASP A 1 175 ? -19.947 -0.561 -8.665 1.00 94.56 175 ASP A CA 1
ATOM 1370 C C . ASP A 1 175 ? -18.935 -0.656 -7.517 1.00 94.56 175 ASP A C 1
ATOM 1372 O O . ASP A 1 175 ? -18.291 -1.688 -7.371 1.00 94.56 175 ASP A O 1
ATOM 1376 N N . ILE A 1 176 ? -18.845 0.346 -6.633 1.00 92.69 176 ILE A N 1
ATOM 1377 C CA . ILE A 1 176 ? -17.994 0.303 -5.429 1.00 92.69 176 ILE A CA 1
ATOM 1378 C C . ILE A 1 176 ? -18.244 -0.941 -4.557 1.00 92.69 176 ILE A C 1
ATOM 1380 O O . ILE A 1 176 ? -17.327 -1.426 -3.893 1.00 92.69 176 ILE A O 1
ATOM 1384 N N . ASN A 1 177 ? -19.476 -1.465 -4.565 1.00 91.06 177 ASN A N 1
ATOM 1385 C CA . ASN A 1 177 ? -19.889 -2.656 -3.814 1.00 91.06 177 ASN A CA 1
ATOM 1386 C C . ASN A 1 177 ? -19.564 -3.966 -4.547 1.00 91.06 177 ASN A C 1
ATOM 1388 O O . ASN A 1 177 ? -19.533 -5.025 -3.925 1.00 91.06 177 ASN A O 1
ATOM 1392 N N . ARG A 1 178 ? -19.348 -3.876 -5.862 1.00 94.75 178 ARG A N 1
ATOM 1393 C CA . ARG A 1 178 ? -19.040 -4.975 -6.781 1.00 94.75 178 ARG A CA 1
ATOM 1394 C C . ARG A 1 178 ? -17.538 -5.123 -7.016 1.00 94.75 178 ARG A C 1
ATOM 1396 O O . ARG A 1 178 ? -17.067 -6.229 -7.254 1.00 94.75 178 ARG A O 1
ATOM 1403 N N . THR A 1 179 ? -16.773 -4.036 -6.903 1.00 97.38 179 THR A N 1
ATOM 1404 C CA . THR A 1 179 ? -15.313 -4.066 -7.002 1.00 97.38 179 THR A CA 1
ATOM 1405 C C . THR A 1 179 ? -14.700 -4.831 -5.835 1.00 97.38 179 THR A C 1
ATOM 1407 O O . THR A 1 179 ? -14.675 -4.354 -4.696 1.00 97.38 179 THR A O 1
ATOM 1410 N N . ILE A 1 180 ? -14.191 -6.023 -6.144 1.00 97.12 180 ILE A N 1
ATOM 1411 C CA . ILE A 1 180 ? -13.583 -6.950 -5.186 1.00 97.12 180 ILE A CA 1
ATOM 1412 C C . ILE A 1 180 ? -12.090 -6.699 -4.985 1.00 97.12 180 ILE A C 1
ATOM 1414 O O . ILE A 1 180 ? -11.550 -7.084 -3.948 1.00 97.12 180 ILE A O 1
ATOM 1418 N N . GLY A 1 181 ? -11.413 -6.058 -5.937 1.00 97.88 181 GLY A N 1
ATOM 1419 C CA . GLY A 1 181 ? -10.000 -5.744 -5.792 1.00 97.88 181 GLY A CA 1
ATOM 1420 C C . GLY A 1 181 ? -9.447 -4.820 -6.867 1.00 97.88 181 GLY A C 1
ATOM 1421 O O . GLY A 1 181 ? -10.061 -4.629 -7.921 1.00 97.88 181 GLY A O 1
ATOM 1422 N N . MET A 1 182 ? -8.272 -4.267 -6.581 1.00 98.00 182 MET A N 1
ATOM 1423 C CA . MET A 1 182 ? -7.486 -3.448 -7.497 1.00 98.00 182 MET A CA 1
ATOM 1424 C C . MET A 1 182 ? -6.027 -3.924 -7.497 1.00 98.00 182 MET A C 1
ATOM 1426 O O . MET A 1 182 ? -5.409 -4.054 -6.441 1.00 98.00 182 MET A O 1
ATOM 1430 N N . LEU A 1 183 ? -5.492 -4.225 -8.679 1.00 98.75 183 LEU A N 1
ATOM 1431 C CA . LEU A 1 183 ? -4.103 -4.633 -8.888 1.00 98.75 183 LEU A CA 1
ATOM 1432 C C . LEU A 1 183 ? -3.399 -3.539 -9.693 1.00 98.75 183 LEU A C 1
ATOM 1434 O O . LEU A 1 183 ? -3.653 -3.405 -10.888 1.00 98.75 183 LEU A O 1
ATOM 1438 N N . ASN A 1 184 ? -2.545 -2.759 -9.037 1.00 98.69 184 ASN A N 1
ATOM 1439 C CA . ASN A 1 184 ? -1.769 -1.692 -9.658 1.00 98.69 184 ASN A CA 1
ATOM 1440 C C . ASN A 1 184 ? -0.391 -2.180 -10.094 1.00 98.69 184 ASN A C 1
ATOM 1442 O O . ASN A 1 184 ? 0.214 -3.023 -9.428 1.00 98.69 184 ASN A O 1
ATOM 1446 N N . ILE A 1 185 ? 0.108 -1.632 -11.193 1.00 98.56 185 ILE A N 1
ATOM 1447 C CA . ILE A 1 185 ? 1.395 -1.991 -11.772 1.00 98.56 185 ILE A CA 1
ATOM 1448 C C . ILE A 1 185 ? 2.164 -0.705 -12.036 1.00 98.56 185 ILE A C 1
ATOM 1450 O O . ILE A 1 185 ? 1.750 0.103 -12.865 1.00 98.56 185 ILE A O 1
ATOM 1454 N N . ASP A 1 186 ? 3.271 -0.519 -11.328 1.00 97.19 186 ASP A N 1
ATOM 1455 C CA . ASP A 1 186 ? 3.996 0.744 -11.337 1.00 97.19 186 ASP A CA 1
ATOM 1456 C C . ASP A 1 186 ? 5.487 0.536 -11.087 1.00 97.19 186 ASP A C 1
ATOM 1458 O O . ASP A 1 186 ? 5.848 -0.275 -10.248 1.00 97.19 186 ASP A O 1
ATOM 1462 N N . MET A 1 187 ? 6.363 1.206 -11.837 1.00 94.38 187 MET A N 1
ATOM 1463 C CA . MET A 1 187 ? 7.820 1.070 -11.727 1.00 94.38 187 MET A CA 1
ATOM 1464 C C . MET A 1 187 ? 8.286 -0.392 -11.555 1.00 94.38 187 MET A C 1
ATOM 1466 O O . MET A 1 187 ? 8.796 -0.794 -10.505 1.00 94.38 187 MET A O 1
ATOM 1470 N N . ILE A 1 188 ? 8.102 -1.231 -12.578 1.00 95.44 188 ILE A N 1
ATOM 1471 C CA . ILE A 1 188 ? 8.369 -2.685 -12.500 1.00 95.44 188 ILE A CA 1
ATOM 1472 C C . ILE A 1 188 ? 9.568 -3.152 -13.333 1.00 95.44 188 ILE A C 1
ATOM 1474 O O . ILE A 1 188 ? 9.772 -4.353 -13.513 1.00 95.44 188 ILE A O 1
ATOM 1478 N N . GLY A 1 189 ? 10.356 -2.223 -13.866 1.00 91.38 189 GLY A N 1
ATOM 1479 C CA . GLY A 1 189 ? 11.328 -2.478 -14.920 1.00 91.38 189 GLY A CA 1
ATOM 1480 C C . GLY A 1 189 ? 12.797 -2.212 -14.590 1.00 91.38 189 GLY A C 1
ATOM 1481 O O . GLY A 1 189 ? 13.615 -2.783 -15.292 1.00 91.38 189 GLY A O 1
ATOM 1482 N N . SER A 1 190 ? 13.210 -1.425 -13.589 1.00 93.06 190 SER A N 1
ATOM 1483 C CA . SER A 1 190 ? 14.639 -1.042 -13.482 1.00 93.06 190 SER A CA 1
ATOM 1484 C C . SER A 1 190 ? 15.607 -2.230 -13.344 1.00 93.06 190 SER A C 1
ATOM 1486 O O . SER A 1 190 ? 15.505 -3.072 -12.449 1.00 93.06 190 SER A O 1
ATOM 1488 N N . THR A 1 191 ? 16.650 -2.234 -14.178 1.00 92.31 191 THR A N 1
ATOM 1489 C CA . THR A 1 191 ? 17.809 -3.142 -14.085 1.00 92.31 191 THR A CA 1
ATOM 1490 C C . THR A 1 191 ? 18.587 -3.035 -12.773 1.00 92.31 191 THR A C 1
ATOM 1492 O O . THR A 1 191 ? 19.275 -3.990 -12.410 1.00 92.31 191 THR A O 1
ATOM 1495 N N . LYS A 1 192 ? 18.471 -1.924 -12.033 1.00 90.25 192 LYS A N 1
ATOM 1496 C CA . LYS A 1 192 ? 19.166 -1.701 -10.753 1.00 90.25 192 LYS A CA 1
ATOM 1497 C C . LYS A 1 192 ? 18.349 -2.108 -9.525 1.00 90.25 192 LYS A C 1
ATOM 1499 O O . LYS A 1 192 ? 18.912 -2.218 -8.441 1.00 90.25 192 LYS A O 1
ATOM 1504 N N . ALA A 1 193 ? 17.048 -2.348 -9.677 1.00 83.94 193 ALA A N 1
ATOM 1505 C CA . ALA A 1 193 ? 16.146 -2.624 -8.560 1.00 83.94 193 ALA A CA 1
ATOM 1506 C C . ALA A 1 193 ? 16.325 -4.000 -7.896 1.00 83.94 193 ALA A C 1
ATOM 1508 O O . ALA A 1 193 ? 15.928 -4.185 -6.746 1.00 83.94 193 ALA A O 1
ATOM 1509 N N . GLY A 1 194 ? 16.883 -4.981 -8.612 1.00 86.50 194 GLY A N 1
ATOM 1510 C CA . GLY A 1 194 ? 17.084 -6.356 -8.136 1.00 86.50 194 GLY A CA 1
ATOM 1511 C C . GLY A 1 194 ? 15.802 -7.201 -8.057 1.00 86.50 194 GLY A C 1
ATOM 1512 O O . GLY A 1 194 ? 15.796 -8.336 -8.529 1.00 86.50 194 GLY A O 1
ATOM 1513 N N . SER A 1 195 ? 14.710 -6.659 -7.511 1.00 87.38 195 SER A N 1
ATOM 1514 C CA . SER A 1 195 ? 13.411 -7.334 -7.384 1.00 87.38 195 SER A CA 1
ATOM 1515 C C . SER A 1 195 ? 12.231 -6.358 -7.390 1.00 87.38 195 SER A C 1
ATOM 1517 O O . SER A 1 195 ? 12.380 -5.195 -7.021 1.00 87.38 195 SER A O 1
ATOM 1519 N N . VAL A 1 196 ? 11.041 -6.860 -7.731 1.00 91.06 196 VAL A N 1
ATOM 1520 C CA . VAL A 1 196 ? 9.765 -6.151 -7.538 1.00 91.06 196 VAL A CA 1
ATOM 1521 C C . VAL A 1 196 ? 9.199 -6.488 -6.156 1.00 91.06 196 VAL A C 1
ATOM 1523 O O . VAL A 1 196 ? 9.126 -7.662 -5.788 1.00 91.06 196 VAL A O 1
ATOM 1526 N N . SER A 1 197 ? 8.793 -5.462 -5.412 1.00 91.88 197 SER A N 1
ATOM 1527 C CA . SER A 1 197 ? 8.061 -5.575 -4.148 1.00 91.88 197 SER A CA 1
ATOM 1528 C C . SER A 1 197 ? 6.553 -5.611 -4.399 1.00 91.88 197 SER A C 1
ATOM 1530 O O . SER A 1 197 ? 6.068 -5.209 -5.456 1.00 91.88 197 SER A O 1
ATOM 1532 N N . ILE A 1 198 ? 5.804 -6.092 -3.410 1.00 94.50 198 ILE A N 1
ATOM 1533 C CA . ILE A 1 198 ? 4.342 -6.054 -3.419 1.00 94.50 198 ILE A CA 1
ATOM 1534 C C . ILE A 1 198 ? 3.907 -5.223 -2.218 1.00 94.50 198 ILE A C 1
ATOM 1536 O O . ILE A 1 198 ? 4.296 -5.508 -1.079 1.00 94.50 198 ILE A O 1
ATOM 1540 N N . PHE A 1 199 ? 3.119 -4.190 -2.479 1.00 91.44 199 PHE A N 1
ATOM 1541 C CA . PHE A 1 199 ? 2.620 -3.275 -1.467 1.00 91.44 199 PHE A CA 1
ATOM 1542 C C . PHE A 1 199 ? 1.102 -3.349 -1.340 1.00 91.44 199 PHE A C 1
ATOM 1544 O O . PHE A 1 199 ? 0.415 -3.755 -2.273 1.00 91.44 199 PHE A O 1
ATOM 1551 N N . SER A 1 200 ? 0.580 -2.931 -0.192 1.00 90.31 200 SER A N 1
ATOM 1552 C CA . SER A 1 200 ? -0.829 -2.578 -0.012 1.00 90.31 200 SER A CA 1
ATOM 1553 C C . SER A 1 200 ? -0.938 -1.270 0.768 1.00 90.31 200 SER A C 1
ATOM 1555 O O . SER A 1 200 ? -0.070 -0.932 1.582 1.00 90.31 200 SER A O 1
ATOM 1557 N N . SER A 1 201 ? -2.032 -0.539 0.573 1.00 85.81 201 SER A N 1
ATOM 1558 C CA . SER A 1 201 ? -2.244 0.795 1.148 1.00 85.81 201 SER A CA 1
ATOM 1559 C C . SER A 1 201 ? -2.251 0.816 2.679 1.00 85.81 201 SER A C 1
ATOM 1561 O O . SER A 1 201 ? -1.935 1.835 3.296 1.00 85.81 201 SER A O 1
ATOM 1563 N N . ASN A 1 202 ? -2.595 -0.307 3.322 1.00 77.06 202 ASN A N 1
ATOM 1564 C CA . ASN A 1 202 ? -2.508 -0.474 4.776 1.00 77.06 202 ASN A CA 1
ATOM 1565 C C . ASN A 1 202 ? -1.263 -1.253 5.244 1.00 77.06 202 ASN A C 1
ATOM 1567 O O . ASN A 1 202 ? -1.025 -1.332 6.452 1.00 77.06 202 ASN A O 1
ATOM 1571 N N . GLY A 1 203 ? -0.461 -1.778 4.317 1.00 81.75 203 GLY A N 1
ATOM 1572 C CA . GLY A 1 203 ? 0.727 -2.585 4.583 1.00 81.75 203 GLY A CA 1
ATOM 1573 C C . GLY A 1 203 ? 0.465 -3.994 5.104 1.00 81.75 203 GLY A C 1
ATOM 1574 O O . GLY A 1 203 ? 1.401 -4.629 5.581 1.00 81.75 203 GLY A O 1
ATOM 1575 N N . ASN A 1 204 ? -0.780 -4.470 5.051 1.00 83.50 204 ASN A N 1
ATOM 1576 C CA . ASN A 1 204 ? -1.162 -5.814 5.467 1.00 83.50 204 ASN A CA 1
ATOM 1577 C C . ASN A 1 204 ? -1.427 -6.714 4.257 1.00 83.50 204 ASN A C 1
ATOM 1579 O O . ASN A 1 204 ? -1.831 -6.260 3.183 1.00 83.50 204 ASN A O 1
ATOM 1583 N N . GLU A 1 205 ? -1.271 -8.015 4.473 1.00 91.75 205 GLU A N 1
ATOM 1584 C CA . GLU A 1 205 ? -1.707 -9.043 3.533 1.00 91.75 205 GLU A CA 1
ATOM 1585 C C . GLU A 1 205 ? -3.239 -9.078 3.434 1.00 91.75 205 GLU A C 1
ATOM 1587 O O . GLU A 1 205 ? -3.961 -8.808 4.399 1.00 91.75 205 GLU A O 1
ATOM 1592 N N . ASN A 1 206 ? -3.737 -9.411 2.246 1.00 92.56 206 ASN A N 1
ATOM 1593 C CA . ASN A 1 206 ? -5.158 -9.572 1.955 1.00 92.56 206 ASN A CA 1
ATOM 1594 C C . ASN A 1 206 ? -5.389 -10.776 1.018 1.00 92.56 206 ASN A C 1
ATOM 1596 O O . ASN A 1 206 ? -4.444 -11.435 0.574 1.00 92.56 206 ASN A O 1
ATOM 1600 N N . TYR A 1 207 ? -6.650 -11.059 0.685 1.00 95.81 207 TYR A N 1
ATOM 1601 C CA . TYR A 1 207 ? -7.000 -12.260 -0.079 1.00 95.81 207 TYR A CA 1
ATOM 1602 C C . TYR A 1 207 ? -6.375 -12.313 -1.493 1.00 95.81 207 TYR A C 1
ATOM 1604 O O . TYR A 1 207 ? -6.165 -13.407 -2.013 1.00 95.81 207 TYR A O 1
ATOM 1612 N N . LEU A 1 208 ? -6.028 -11.170 -2.104 1.00 97.56 208 LEU A N 1
ATOM 1613 C CA . LEU A 1 208 ? -5.326 -11.119 -3.395 1.00 97.56 208 LEU A CA 1
ATOM 1614 C C . LEU A 1 208 ? -3.904 -11.684 -3.248 1.00 97.56 208 LEU A C 1
ATOM 1616 O O . LEU A 1 208 ? -3.463 -12.506 -4.055 1.00 97.56 208 LEU A O 1
ATOM 1620 N N . SER A 1 209 ? -3.207 -11.316 -2.165 1.00 96.81 209 SER A N 1
ATOM 1621 C CA . SER A 1 209 ? -1.901 -11.896 -1.836 1.00 96.81 209 SER A CA 1
ATOM 1622 C C . SER A 1 209 ? -2.005 -13.361 -1.399 1.00 96.81 209 SER A C 1
ATOM 1624 O O . SER A 1 209 ? -1.121 -14.147 -1.740 1.00 96.81 209 SER A O 1
ATOM 1626 N N . ASP A 1 210 ? -3.099 -13.770 -0.745 1.00 96.50 210 ASP A N 1
ATOM 1627 C CA . ASP A 1 210 ? -3.343 -15.181 -0.411 1.00 96.50 210 ASP A CA 1
ATOM 1628 C C . ASP A 1 210 ? -3.502 -16.046 -1.668 1.00 96.50 210 ASP A C 1
ATOM 1630 O O . ASP A 1 210 ? -2.941 -17.141 -1.730 1.00 96.50 210 ASP A O 1
ATOM 1634 N N . ILE A 1 211 ? -4.234 -15.567 -2.686 1.00 96.62 211 ILE A N 1
ATOM 1635 C CA . ILE A 1 211 ? -4.356 -16.245 -3.988 1.00 96.62 211 ILE A CA 1
ATOM 1636 C C . ILE A 1 211 ? -2.967 -16.444 -4.601 1.00 96.62 211 ILE A C 1
ATOM 1638 O O . ILE A 1 211 ? -2.612 -17.567 -4.965 1.00 96.62 211 ILE A O 1
ATOM 1642 N N . LEU A 1 212 ? -2.152 -15.386 -4.652 1.00 95.94 212 LEU A N 1
ATOM 1643 C CA . LEU A 1 212 ? -0.808 -15.450 -5.222 1.00 95.94 212 LEU A CA 1
ATOM 1644 C C . LEU A 1 212 ? 0.103 -16.428 -4.452 1.00 95.94 212 LEU A C 1
ATOM 1646 O O . LEU A 1 212 ? 0.781 -17.251 -5.071 1.00 95.94 212 LEU A O 1
ATOM 1650 N N . LYS A 1 213 ? 0.053 -16.424 -3.112 1.00 96.69 213 LYS A N 1
ATOM 1651 C CA . LYS A 1 213 ? 0.829 -17.327 -2.238 1.00 96.69 213 LYS A CA 1
ATOM 1652 C C . LYS A 1 213 ? 0.487 -18.813 -2.385 1.00 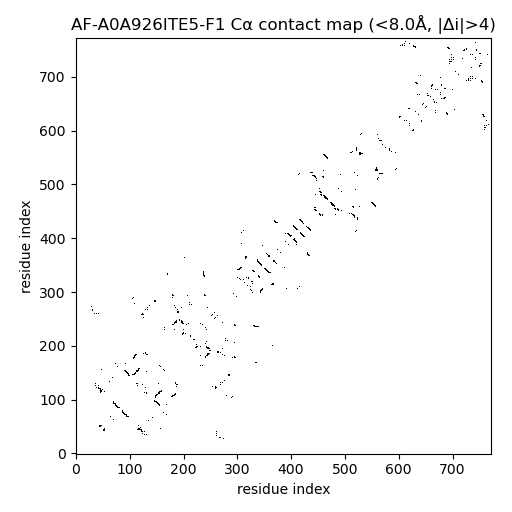96.69 213 LYS A C 1
ATOM 1654 O O . LYS A 1 213 ? 1.326 -19.650 -2.050 1.00 96.69 213 LYS A O 1
ATOM 1659 N N . LYS A 1 214 ? -0.686 -19.181 -2.923 1.00 94.81 214 LYS A N 1
ATOM 1660 C CA . LYS A 1 214 ? -0.992 -20.586 -3.288 1.00 94.81 214 LYS A CA 1
ATOM 1661 C C . LYS A 1 214 ? -0.040 -21.115 -4.367 1.00 94.81 214 LYS A C 1
ATOM 1663 O O . LYS A 1 214 ? 0.176 -22.326 -4.461 1.00 94.81 214 LYS A O 1
ATOM 1668 N N . ASN A 1 215 ? 0.525 -20.235 -5.197 1.00 92.75 215 ASN A N 1
ATOM 1669 C CA . ASN A 1 215 ? 1.476 -20.613 -6.229 1.00 92.75 215 ASN A CA 1
ATOM 1670 C C . ASN A 1 215 ? 2.890 -20.776 -5.644 1.00 92.75 215 ASN A C 1
ATOM 1672 O O . ASN A 1 215 ? 3.435 -19.870 -5.018 1.00 92.75 215 ASN A O 1
ATOM 1676 N N . LYS A 1 216 ? 3.531 -21.919 -5.928 1.00 90.44 216 LYS A N 1
ATOM 1677 C CA . LYS A 1 216 ? 4.868 -22.282 -5.419 1.00 90.44 216 LYS A CA 1
ATOM 1678 C C . LYS A 1 216 ? 5.978 -21.265 -5.718 1.00 90.44 216 LYS A C 1
ATOM 1680 O O . LYS A 1 216 ? 6.980 -21.272 -5.016 1.00 90.44 216 LYS A O 1
ATOM 1685 N N . LYS A 1 217 ? 5.828 -20.427 -6.748 1.00 89.56 217 LYS A N 1
ATOM 1686 C CA . LYS A 1 217 ? 6.792 -19.369 -7.094 1.00 89.56 217 LYS A CA 1
ATOM 1687 C C . LYS A 1 217 ? 6.712 -18.155 -6.152 1.00 89.56 217 LYS A C 1
ATOM 1689 O O . LYS A 1 217 ? 7.673 -17.402 -6.074 1.00 89.56 217 LYS A O 1
ATOM 1694 N N . TYR A 1 218 ? 5.600 -17.984 -5.432 1.00 92.50 218 TYR A N 1
ATOM 1695 C CA . TYR A 1 218 ? 5.286 -16.780 -4.657 1.00 92.50 218 TYR A CA 1
ATOM 1696 C C . TYR A 1 218 ? 4.945 -17.069 -3.182 1.00 92.50 218 TYR A C 1
ATOM 1698 O O . TYR A 1 218 ? 4.423 -16.199 -2.494 1.00 92.50 218 TYR A O 1
ATOM 1706 N N . THR A 1 219 ? 5.247 -18.260 -2.649 1.00 87.94 219 THR A N 1
ATOM 1707 C CA . THR A 1 219 ? 4.903 -18.627 -1.254 1.00 87.94 219 THR A CA 1
ATOM 1708 C C . THR A 1 219 ? 5.535 -17.713 -0.204 1.00 87.94 219 THR A C 1
ATOM 1710 O O . THR A 1 219 ? 4.981 -17.553 0.879 1.00 87.94 219 THR A O 1
ATOM 1713 N N . ASN A 1 220 ? 6.688 -17.122 -0.531 1.00 86.88 220 ASN A N 1
ATOM 1714 C CA . ASN A 1 220 ? 7.515 -16.339 0.386 1.00 86.88 220 ASN A CA 1
ATOM 1715 C C . ASN A 1 220 ? 7.465 -14.829 0.084 1.00 86.88 220 ASN A C 1
ATOM 1717 O O . ASN A 1 220 ? 8.340 -14.097 0.540 1.00 86.88 220 ASN A O 1
ATOM 1721 N N . ILE A 1 221 ? 6.485 -14.350 -0.697 1.00 90.50 221 ILE A N 1
ATOM 1722 C CA . ILE A 1 221 ? 6.288 -12.902 -0.850 1.00 90.50 221 ILE A CA 1
ATOM 1723 C C . ILE A 1 221 ? 5.887 -12.291 0.496 1.00 90.50 221 ILE A C 1
ATOM 1725 O O . ILE A 1 221 ? 5.054 -12.846 1.218 1.00 90.50 221 ILE A O 1
ATOM 1729 N N . ALA A 1 222 ? 6.453 -11.129 0.801 1.00 88.38 222 ALA A N 1
ATOM 1730 C CA . ALA A 1 222 ? 5.948 -10.241 1.835 1.00 88.38 222 ALA A CA 1
ATOM 1731 C C . ALA A 1 222 ? 5.121 -9.144 1.159 1.00 88.38 222 ALA A C 1
ATOM 1733 O O . ALA A 1 222 ? 5.558 -8.584 0.152 1.00 88.38 222 ALA A O 1
ATOM 1734 N N . VAL A 1 223 ? 3.953 -8.830 1.718 1.00 87.19 223 VAL A N 1
ATOM 1735 C CA . VAL A 1 223 ? 3.277 -7.562 1.426 1.00 87.19 223 VAL A CA 1
ATOM 1736 C C . VAL A 1 223 ? 3.776 -6.553 2.446 1.00 87.19 223 VAL A C 1
ATOM 1738 O O . VAL A 1 223 ? 3.816 -6.849 3.639 1.00 87.19 223 VAL A O 1
ATOM 1741 N N . SER A 1 224 ? 4.189 -5.377 1.987 1.00 83.25 224 SER A N 1
ATOM 1742 C CA . SER A 1 224 ? 4.572 -4.278 2.878 1.00 83.25 224 SER A CA 1
ATOM 1743 C C . SER A 1 224 ? 3.745 -3.028 2.591 1.00 83.25 224 SER A C 1
ATOM 1745 O O . SER A 1 224 ? 2.913 -3.005 1.686 1.00 83.25 224 SER A O 1
ATOM 1747 N N . ARG A 1 225 ? 3.909 -1.988 3.405 1.00 73.56 225 ARG A N 1
ATOM 1748 C CA . ARG A 1 225 ? 3.270 -0.694 3.159 1.00 73.56 225 ARG A CA 1
ATOM 1749 C C . ARG A 1 225 ? 4.009 0.024 2.042 1.00 73.56 225 ARG A C 1
ATOM 1751 O O . ARG A 1 225 ? 5.239 0.064 2.085 1.00 73.56 225 ARG A O 1
ATOM 1758 N N . ASP A 1 226 ? 3.276 0.608 1.099 1.00 64.81 226 ASP A N 1
ATOM 1759 C CA . ASP A 1 226 ? 3.912 1.482 0.117 1.00 64.81 226 ASP A CA 1
ATOM 1760 C C . ASP A 1 226 ? 4.469 2.738 0.809 1.00 64.81 226 ASP A C 1
ATOM 1762 O O . ASP A 1 226 ? 3.813 3.349 1.660 1.00 64.81 226 ASP A O 1
ATOM 1766 N N . PHE A 1 227 ? 5.712 3.075 0.479 1.00 49.47 227 PHE A N 1
ATOM 1767 C CA . PHE A 1 227 ? 6.357 4.325 0.889 1.00 49.47 227 PHE A CA 1
ATOM 1768 C C . PHE A 1 227 ? 6.269 5.385 -0.220 1.00 49.47 227 PHE A C 1
ATOM 1770 O O . PHE A 1 227 ? 6.460 6.568 0.065 1.00 49.47 227 PHE A O 1
ATOM 1777 N N . GLY A 1 228 ? 5.975 4.969 -1.455 1.00 52.91 228 GLY A N 1
ATOM 1778 C CA . GLY A 1 228 ? 5.476 5.827 -2.519 1.00 52.91 228 GLY A CA 1
ATOM 1779 C C . GLY A 1 228 ? 3.958 5.991 -2.431 1.00 52.91 228 GLY A C 1
ATOM 1780 O O . GLY A 1 228 ? 3.276 5.367 -1.614 1.00 52.91 228 GLY A O 1
ATOM 1781 N N . ARG A 1 229 ? 3.430 6.866 -3.283 1.00 72.12 229 ARG A N 1
ATOM 1782 C CA . ARG A 1 229 ? 2.004 6.931 -3.607 1.00 72.12 229 ARG A CA 1
ATOM 1783 C C . ARG A 1 229 ? 1.875 6.463 -5.049 1.00 72.12 229 ARG A C 1
ATOM 1785 O O . ARG A 1 229 ? 2.755 6.771 -5.833 1.00 72.12 229 ARG A O 1
ATOM 1792 N N . SER A 1 230 ? 0.833 5.692 -5.328 1.00 90.38 230 SER A N 1
ATOM 1793 C CA . SER A 1 230 ? 0.467 5.241 -6.673 1.00 90.38 230 SER A CA 1
ATOM 1794 C C . SER A 1 230 ? -1.018 4.875 -6.677 1.00 90.38 230 SER A C 1
ATOM 1796 O O . SER A 1 230 ? -1.615 4.732 -5.601 1.00 90.38 230 SER A O 1
ATOM 1798 N N . ASP A 1 231 ? -1.632 4.682 -7.842 1.00 95.38 231 ASP A N 1
ATOM 1799 C CA . ASP A 1 231 ? -3.093 4.671 -8.034 1.00 95.38 231 ASP A CA 1
ATOM 1800 C C . ASP A 1 231 ? -3.892 3.721 -7.126 1.00 95.38 231 ASP A C 1
ATOM 1802 O O . ASP A 1 231 ? -5.055 3.984 -6.813 1.00 95.38 231 ASP A O 1
ATOM 1806 N N . HIS A 1 232 ? -3.277 2.631 -6.656 1.00 93.94 232 HIS A N 1
ATOM 1807 C CA . HIS A 1 232 ? -3.870 1.716 -5.673 1.00 93.94 232 HIS A CA 1
ATOM 1808 C C . HIS A 1 232 ? -4.414 2.421 -4.415 1.00 93.94 232 HIS A C 1
ATOM 1810 O O . HIS A 1 232 ? -5.456 2.022 -3.884 1.00 93.94 232 HIS A O 1
ATOM 1816 N N . MET A 1 233 ? -3.770 3.506 -3.968 1.00 88.81 233 MET A N 1
ATOM 1817 C CA . MET A 1 233 ? -4.147 4.211 -2.740 1.00 88.81 233 MET A CA 1
ATOM 1818 C C . MET A 1 233 ? -5.538 4.842 -2.821 1.00 88.81 233 MET A C 1
ATOM 1820 O O . MET A 1 233 ? -6.253 4.876 -1.819 1.00 88.81 233 MET A O 1
ATOM 1824 N N . SER A 1 234 ? -5.969 5.262 -4.012 1.00 91.44 234 SER A N 1
ATOM 1825 C CA . SER A 1 234 ? -7.289 5.854 -4.270 1.00 91.44 234 SER A CA 1
ATOM 1826 C C . SER A 1 234 ? -8.450 4.892 -3.979 1.00 91.44 234 SER A C 1
ATOM 1828 O O . SER A 1 234 ? -9.580 5.312 -3.706 1.00 91.44 234 SER A O 1
ATOM 1830 N N . PHE A 1 235 ? -8.175 3.584 -3.988 1.00 93.31 235 PHE A N 1
ATOM 1831 C CA . PHE A 1 235 ? -9.146 2.514 -3.755 1.00 93.31 235 PHE A CA 1
ATOM 1832 C C . PHE A 1 235 ? -9.262 2.121 -2.277 1.00 93.31 235 PHE A C 1
ATOM 1834 O O . PHE A 1 235 ? -10.331 1.683 -1.837 1.00 93.31 235 PHE A O 1
ATOM 1841 N N . TYR A 1 236 ? -8.223 2.357 -1.473 1.00 89.19 236 TYR A N 1
ATOM 1842 C CA . TYR A 1 236 ? -8.226 2.000 -0.056 1.00 89.19 236 TYR A CA 1
ATOM 1843 C C . TYR A 1 236 ? -9.332 2.699 0.761 1.00 89.19 236 TYR A C 1
ATOM 1845 O O . TYR A 1 236 ? -10.073 1.996 1.456 1.00 89.19 236 TYR A O 1
ATOM 1853 N N . PRO A 1 237 ? -9.576 4.025 0.649 1.00 87.50 237 PRO A N 1
ATOM 1854 C CA . PRO A 1 237 ? -10.713 4.689 1.297 1.00 87.50 237 PRO A CA 1
ATOM 1855 C C . PRO A 1 237 ? -12.069 4.089 0.915 1.00 87.50 237 PRO A C 1
ATOM 1857 O O . PRO A 1 237 ? -13.018 4.158 1.692 1.00 87.50 237 PRO A O 1
ATOM 1860 N N . LYS A 1 238 ? -12.168 3.464 -0.264 1.00 90.38 238 LYS A N 1
ATOM 1861 C CA . LYS A 1 238 ? -13.392 2.844 -0.795 1.00 90.38 238 LYS A CA 1
ATOM 1862 C C . LYS A 1 238 ? -13.623 1.425 -0.252 1.00 90.38 238 LYS A C 1
ATOM 1864 O O . LYS A 1 238 ? -14.551 0.741 -0.692 1.00 90.38 238 LYS A O 1
ATOM 1869 N N . GLN A 1 239 ? -12.798 0.984 0.708 1.00 90.44 239 GLN A N 1
ATOM 1870 C CA . GLN A 1 239 ? -12.771 -0.380 1.243 1.00 90.44 239 GLN A CA 1
ATOM 1871 C C . GLN A 1 239 ? -12.598 -1.412 0.111 1.00 90.44 239 GLN A C 1
ATOM 1873 O O . GLN A 1 239 ? -13.286 -2.429 0.074 1.00 90.44 239 GLN A O 1
ATOM 1878 N N . ILE A 1 240 ? -11.782 -1.108 -0.900 1.00 93.81 240 ILE A N 1
ATOM 1879 C CA . ILE A 1 240 ? -11.452 -2.033 -1.992 1.00 93.81 240 ILE A CA 1
ATOM 1880 C C . ILE A 1 240 ? -10.051 -2.579 -1.691 1.00 93.81 240 ILE A C 1
ATOM 1882 O O . ILE A 1 240 ? -9.125 -1.776 -1.617 1.00 93.81 240 ILE A O 1
ATOM 1886 N N . PRO A 1 241 ? -9.884 -3.899 -1.484 1.00 95.06 241 PRO A N 1
ATOM 1887 C CA . PRO A 1 241 ? -8.571 -4.500 -1.289 1.00 95.06 241 PRO A CA 1
ATOM 1888 C C . PRO A 1 241 ? -7.662 -4.272 -2.491 1.00 95.06 241 PRO A C 1
ATOM 1890 O O . PRO A 1 241 ? -8.060 -4.466 -3.638 1.00 95.06 241 PRO A O 1
ATOM 1893 N N . ASP A 1 242 ? -6.432 -3.885 -2.207 1.00 95.25 242 ASP A N 1
ATOM 1894 C CA . ASP A 1 242 ? -5.488 -3.405 -3.198 1.00 95.25 242 ASP A CA 1
ATOM 1895 C C . ASP A 1 242 ? -4.137 -4.125 -3.090 1.00 95.25 242 ASP A C 1
ATOM 1897 O O . ASP A 1 242 ? -3.749 -4.583 -2.010 1.00 95.25 242 ASP A O 1
ATOM 1901 N N . LEU A 1 243 ? -3.433 -4.237 -4.219 1.00 97.00 243 LEU A N 1
ATOM 1902 C CA . LEU A 1 243 ? -2.004 -4.544 -4.274 1.00 97.00 243 LEU A CA 1
ATOM 1903 C C . LEU A 1 243 ? -1.327 -3.650 -5.319 1.00 97.00 243 LEU A C 1
ATOM 1905 O O . LEU A 1 243 ? -1.820 -3.560 -6.440 1.00 97.00 243 LEU A O 1
ATOM 1909 N N . ASN A 1 244 ? -0.178 -3.063 -4.983 1.00 97.12 244 ASN A N 1
ATOM 1910 C CA . ASN A 1 244 ? 0.726 -2.419 -5.938 1.00 97.12 244 ASN A CA 1
ATOM 1911 C C . ASN A 1 244 ? 1.950 -3.306 -6.184 1.00 97.12 244 ASN A C 1
ATOM 1913 O O . ASN A 1 244 ? 2.595 -3.754 -5.234 1.00 97.12 244 ASN A O 1
ATOM 1917 N N . PHE A 1 245 ? 2.274 -3.566 -7.447 1.00 97.06 245 PHE A N 1
ATOM 1918 C CA . PHE A 1 245 ? 3.502 -4.243 -7.852 1.00 97.06 245 PHE A CA 1
ATOM 1919 C C . PHE A 1 245 ? 4.494 -3.180 -8.308 1.00 97.06 245 PHE A C 1
ATOM 1921 O O . PHE A 1 245 ? 4.310 -2.636 -9.392 1.00 97.06 245 PHE A O 1
ATOM 1928 N N . ALA A 1 246 ? 5.522 -2.917 -7.497 1.00 94.81 246 ALA A N 1
ATOM 1929 C CA . ALA A 1 246 ? 6.515 -1.879 -7.769 1.00 94.81 246 ALA A CA 1
ATOM 1930 C C . ALA A 1 246 ? 7.886 -2.180 -7.160 1.00 94.81 246 ALA A C 1
ATOM 1932 O O . ALA A 1 246 ? 7.997 -2.862 -6.138 1.00 94.81 246 ALA A O 1
ATOM 1933 N N . HIS A 1 247 ? 8.963 -1.675 -7.761 1.00 90.69 247 HIS A N 1
ATOM 1934 C CA . HIS A 1 247 ? 10.262 -1.604 -7.091 1.00 90.69 247 HIS A CA 1
ATOM 1935 C C . HIS A 1 247 ? 10.469 -0.244 -6.415 1.00 90.69 247 HIS A C 1
ATOM 1937 O O . HIS A 1 247 ? 9.852 0.752 -6.770 1.00 90.69 247 HIS A O 1
ATOM 1943 N N . LYS A 1 248 ? 11.379 -0.180 -5.435 1.00 84.31 248 LYS A N 1
ATOM 1944 C CA . LYS A 1 248 ? 11.710 1.094 -4.776 1.00 84.31 248 LYS A CA 1
ATOM 1945 C C . LYS A 1 248 ? 12.311 2.090 -5.785 1.00 84.31 248 LYS A C 1
ATOM 1947 O O . LYS A 1 248 ? 13.061 1.644 -6.659 1.00 84.31 248 LYS A O 1
ATOM 1952 N N . PRO A 1 249 ? 12.064 3.406 -5.643 1.00 81.69 249 PRO A N 1
ATOM 1953 C CA . PRO A 1 249 ? 12.683 4.427 -6.480 1.00 81.69 249 PRO A CA 1
ATOM 1954 C C . PRO A 1 249 ? 14.207 4.306 -6.561 1.00 81.69 249 PRO A C 1
ATOM 1956 O O . PRO A 1 249 ? 14.891 4.152 -5.546 1.00 81.69 249 PRO A O 1
ATOM 1959 N N . ILE A 1 250 ? 14.743 4.388 -7.780 1.00 80.00 250 ILE A N 1
ATOM 1960 C CA . ILE A 1 250 ? 16.176 4.259 -8.054 1.00 80.00 250 ILE A CA 1
ATOM 1961 C C . ILE A 1 250 ? 16.784 5.640 -8.284 1.00 80.00 250 ILE A C 1
ATOM 1963 O O . ILE A 1 250 ? 16.359 6.392 -9.162 1.00 80.00 250 ILE A O 1
ATOM 1967 N N . GLN A 1 251 ? 17.812 5.972 -7.500 1.00 74.25 251 GLN A N 1
ATOM 1968 C CA . GLN A 1 251 ? 18.515 7.245 -7.623 1.00 74.25 251 GLN A CA 1
ATOM 1969 C C . GLN A 1 251 ? 19.133 7.396 -9.021 1.00 74.25 251 GLN A C 1
ATOM 1971 O O . GLN A 1 251 ? 19.839 6.509 -9.503 1.00 74.25 251 GLN A O 1
ATOM 1976 N N . ASN A 1 252 ? 18.914 8.560 -9.638 1.00 75.06 252 ASN A N 1
ATOM 1977 C CA . ASN A 1 252 ? 19.335 8.882 -11.005 1.00 75.06 252 ASN A CA 1
ATOM 1978 C C . ASN A 1 252 ? 18.680 8.010 -12.099 1.00 75.06 252 ASN A C 1
ATOM 1980 O O . ASN A 1 252 ? 19.253 7.905 -13.182 1.00 75.06 252 ASN A O 1
ATOM 1984 N N . GLU A 1 253 ? 17.509 7.422 -11.832 1.00 79.50 253 GLU A N 1
ATOM 1985 C CA . GLU A 1 253 ? 16.580 6.876 -12.842 1.00 79.50 253 GLU A CA 1
ATOM 1986 C C . GLU A 1 253 ? 15.154 7.389 -12.608 1.00 79.50 253 GLU A C 1
ATOM 1988 O O . GLU A 1 253 ? 14.548 7.929 -13.524 1.00 79.50 253 GLU A O 1
ATOM 1993 N N . TYR A 1 254 ? 14.649 7.299 -11.374 1.00 83.56 254 TYR A N 1
ATOM 1994 C CA . TYR A 1 254 ? 13.332 7.818 -10.992 1.00 83.56 254 TYR A CA 1
ATOM 1995 C C . TYR A 1 254 ? 13.218 9.333 -11.228 1.00 83.56 254 TYR A C 1
ATOM 1997 O O . TYR A 1 254 ? 14.133 10.083 -10.867 1.00 83.56 254 TYR A O 1
ATOM 2005 N N . HIS A 1 255 ? 12.093 9.765 -11.810 1.00 83.06 255 HIS A N 1
ATOM 2006 C CA . HIS A 1 255 ? 11.750 11.166 -12.097 1.00 83.06 255 HIS A CA 1
ATOM 2007 C C . HIS A 1 255 ? 12.845 11.961 -12.849 1.00 83.06 255 HIS A C 1
ATOM 2009 O O . HIS A 1 255 ? 13.014 13.166 -12.633 1.00 83.06 255 HIS A O 1
ATOM 2015 N N . CYS A 1 256 ? 13.631 11.321 -13.728 1.00 82.19 256 CYS A N 1
ATOM 2016 C CA . CYS A 1 256 ? 14.678 12.014 -14.484 1.00 82.19 256 CYS A CA 1
ATOM 2017 C C . CYS A 1 256 ? 14.911 11.467 -15.904 1.00 82.19 256 CYS A C 1
ATOM 2019 O O . CYS A 1 256 ? 14.388 10.433 -16.301 1.00 82.19 256 CYS A O 1
ATOM 2021 N N . GLU A 1 257 ? 15.731 12.177 -16.686 1.00 82.81 257 GLU A N 1
ATOM 2022 C CA . GLU A 1 257 ? 16.021 11.878 -18.103 1.00 82.81 257 GLU A CA 1
ATOM 2023 C C . GLU A 1 257 ? 16.620 10.479 -18.357 1.00 82.81 257 GLU A C 1
ATOM 2025 O O . GLU A 1 257 ? 16.642 10.026 -19.497 1.00 82.81 257 GLU A O 1
ATOM 2030 N N . ASN A 1 258 ? 17.098 9.794 -17.311 1.00 83.81 258 ASN A N 1
ATOM 2031 C CA . ASN A 1 258 ? 17.613 8.427 -17.385 1.00 83.81 258 ASN A CA 1
ATOM 2032 C C . ASN A 1 258 ? 16.518 7.354 -17.257 1.00 83.81 258 ASN A C 1
ATOM 2034 O O . ASN A 1 258 ? 16.856 6.167 -17.263 1.00 83.81 258 ASN A O 1
ATOM 2038 N N . ASP A 1 259 ? 15.240 7.721 -17.129 1.00 89.62 259 ASP A N 1
ATOM 2039 C CA . ASP A 1 259 ? 14.160 6.746 -17.241 1.00 89.62 259 ASP A CA 1
ATOM 2040 C C . ASP A 1 259 ? 13.907 6.356 -18.709 1.00 89.62 259 ASP A C 1
ATOM 2042 O O . ASP A 1 259 ? 12.992 6.849 -19.373 1.00 89.62 259 ASP A O 1
ATOM 2046 N N . ILE A 1 260 ? 14.788 5.495 -19.222 1.00 94.19 260 ILE A N 1
ATOM 2047 C CA . ILE A 1 260 ? 14.898 5.099 -20.629 1.00 94.19 260 ILE A CA 1
ATOM 2048 C C . ILE A 1 260 ? 14.810 3.582 -20.797 1.00 94.19 260 ILE A C 1
ATOM 2050 O O . ILE A 1 260 ? 15.142 2.812 -19.893 1.00 94.19 260 ILE A O 1
ATOM 2054 N N . ILE A 1 261 ? 14.412 3.147 -21.994 1.00 95.25 261 ILE A N 1
ATOM 2055 C CA . ILE A 1 261 ? 14.206 1.733 -22.328 1.00 95.25 261 ILE A CA 1
ATOM 2056 C C . ILE A 1 261 ? 15.451 0.859 -22.100 1.00 95.25 261 ILE A C 1
ATOM 2058 O O . ILE A 1 261 ? 15.324 -0.303 -21.717 1.00 95.25 261 ILE A O 1
ATOM 2062 N N . GLU A 1 262 ? 16.657 1.404 -22.268 1.00 95.19 262 GLU A N 1
ATOM 2063 C CA . GLU A 1 262 ? 17.919 0.698 -22.025 1.00 95.19 262 GLU A CA 1
ATOM 2064 C C . GLU A 1 262 ? 18.105 0.264 -20.562 1.00 95.19 262 GLU A C 1
ATOM 2066 O O . GLU A 1 262 ? 18.847 -0.685 -20.302 1.00 95.19 262 GLU A O 1
ATOM 2071 N N . ASN A 1 263 ? 17.428 0.923 -19.616 1.00 94.25 263 ASN A N 1
ATOM 2072 C CA . ASN A 1 263 ? 17.485 0.597 -18.191 1.00 94.25 263 ASN A CA 1
ATOM 2073 C C . ASN A 1 263 ? 16.409 -0.419 -17.761 1.00 94.25 263 ASN A C 1
ATOM 2075 O O . ASN A 1 263 ? 16.359 -0.762 -16.578 1.00 94.25 263 ASN A O 1
ATOM 2079 N N . ILE A 1 264 ? 15.594 -0.942 -18.690 1.00 97.12 264 ILE A N 1
ATOM 2080 C CA . ILE A 1 264 ? 14.526 -1.913 -18.411 1.00 97.12 264 ILE A CA 1
ATOM 2081 C C . ILE A 1 264 ? 15.042 -3.363 -18.409 1.00 97.12 264 ILE A C 1
ATOM 2083 O O . ILE A 1 264 ? 15.725 -3.826 -19.320 1.00 97.12 264 ILE A O 1
ATOM 2087 N N . ASN A 1 265 ? 14.655 -4.106 -17.374 1.00 96.25 265 ASN A N 1
ATOM 2088 C CA . ASN A 1 265 ? 14.889 -5.520 -17.125 1.00 96.25 265 ASN A CA 1
ATOM 2089 C C . ASN A 1 265 ? 13.649 -6.332 -17.534 1.00 96.25 265 ASN A C 1
ATOM 2091 O O . ASN A 1 265 ? 12.683 -6.426 -16.767 1.00 96.25 265 ASN A O 1
ATOM 2095 N N . PRO A 1 266 ? 13.672 -7.006 -18.694 1.00 94.62 266 PRO A N 1
ATOM 2096 C CA . PRO A 1 266 ? 12.473 -7.642 -19.228 1.00 94.62 266 PRO A CA 1
ATOM 2097 C C . PRO A 1 266 ? 11.988 -8.843 -18.386 1.00 94.62 266 PRO A C 1
ATOM 2099 O O . PRO A 1 266 ? 10.823 -9.236 -18.459 1.00 94.62 266 PRO A O 1
ATOM 2102 N N . ASN A 1 267 ? 12.852 -9.409 -17.530 1.00 94.19 267 ASN A N 1
ATOM 2103 C CA . ASN A 1 267 ? 12.480 -10.497 -16.618 1.00 94.19 267 ASN A CA 1
ATOM 2104 C C . ASN A 1 267 ? 11.581 -10.028 -15.463 1.00 94.19 267 ASN A C 1
ATOM 2106 O O . ASN A 1 267 ? 10.791 -10.824 -14.952 1.00 94.19 267 ASN A O 1
ATOM 2110 N N . MET A 1 268 ? 11.690 -8.763 -15.042 1.00 95.81 268 MET A N 1
ATOM 2111 C CA . MET A 1 268 ? 10.829 -8.209 -13.991 1.00 95.81 268 MET A CA 1
ATOM 2112 C C . MET A 1 268 ? 9.413 -7.962 -14.524 1.00 95.81 268 MET A C 1
ATOM 2114 O O . MET A 1 268 ? 8.452 -8.359 -13.865 1.00 95.81 268 MET A O 1
ATOM 2118 N N . LEU A 1 269 ? 9.286 -7.487 -15.771 1.00 98.00 269 LEU A N 1
ATOM 2119 C CA . LEU A 1 269 ? 8.001 -7.410 -16.480 1.00 98.00 269 LEU A CA 1
ATOM 2120 C C . LEU A 1 269 ? 7.304 -8.781 -16.508 1.00 98.00 269 LEU A C 1
ATOM 2122 O O . LEU A 1 269 ? 6.158 -8.918 -16.083 1.00 98.00 269 LEU A O 1
ATOM 2126 N N . ALA A 1 270 ? 8.031 -9.834 -16.902 1.00 96.56 270 ALA A N 1
ATOM 2127 C CA . ALA A 1 270 ? 7.508 -11.203 -16.916 1.00 96.56 270 ALA A CA 1
ATOM 2128 C C . ALA A 1 270 ? 7.146 -11.742 -15.519 1.00 96.56 270 ALA A C 1
ATOM 2130 O O . ALA A 1 270 ? 6.205 -12.526 -15.372 1.00 96.56 270 ALA A O 1
ATOM 2131 N N . TYR A 1 271 ? 7.888 -11.353 -14.477 1.00 95.88 271 TYR A N 1
ATOM 2132 C CA . TYR A 1 271 ? 7.590 -11.737 -13.098 1.00 95.88 271 TYR A CA 1
ATOM 2133 C C . TYR A 1 271 ? 6.254 -11.154 -12.621 1.00 95.88 271 TYR A C 1
ATOM 2135 O O . TYR A 1 271 ? 5.476 -11.890 -12.002 1.00 95.88 271 TYR A O 1
ATOM 2143 N N . VAL A 1 272 ? 5.986 -9.882 -12.938 1.00 97.81 272 VAL A N 1
ATOM 2144 C CA . VAL A 1 272 ? 4.751 -9.180 -12.560 1.00 97.81 272 VAL A CA 1
ATOM 2145 C C . VAL A 1 272 ? 3.571 -9.618 -13.418 1.00 97.81 272 VAL A C 1
ATOM 2147 O O . VAL A 1 272 ? 2.542 -9.978 -12.853 1.00 97.81 272 VAL A O 1
ATOM 2150 N N . ALA A 1 273 ? 3.736 -9.721 -14.742 1.00 98.25 273 ALA A N 1
ATOM 2151 C CA . ALA A 1 273 ? 2.716 -10.272 -15.637 1.00 98.25 273 ALA A CA 1
ATOM 2152 C C . ALA A 1 273 ? 2.230 -11.646 -15.144 1.00 98.25 273 ALA A C 1
ATOM 2154 O O . ALA A 1 273 ? 1.037 -11.857 -14.948 1.00 98.25 273 ALA A O 1
ATOM 2155 N N . ASN A 1 274 ? 3.157 -12.551 -14.815 1.00 97.12 274 ASN A N 1
ATOM 2156 C CA . ASN A 1 274 ? 2.822 -13.862 -14.260 1.00 97.12 274 ASN A CA 1
ATOM 2157 C C . ASN A 1 274 ? 2.130 -13.774 -12.882 1.00 97.12 274 ASN A C 1
ATOM 2159 O O . ASN A 1 274 ? 1.286 -14.611 -12.576 1.00 97.12 274 ASN A O 1
ATOM 2163 N N . ALA A 1 275 ? 2.492 -12.810 -12.029 1.00 97.50 275 ALA A N 1
ATOM 2164 C CA . ALA A 1 275 ? 1.890 -12.648 -10.704 1.00 97.50 275 ALA A CA 1
ATOM 2165 C C . ALA A 1 275 ? 0.435 -12.163 -10.796 1.00 97.50 275 ALA A C 1
ATOM 2167 O O . ALA A 1 275 ? -0.460 -12.776 -10.216 1.00 97.50 275 ALA A O 1
ATOM 2168 N N . VAL A 1 276 ? 0.194 -11.107 -11.578 1.00 98.50 276 VAL A N 1
ATOM 2169 C CA . VAL A 1 276 ? -1.143 -10.543 -11.805 1.00 98.50 276 VAL A CA 1
ATOM 2170 C C . VAL A 1 276 ? -2.035 -11.541 -12.552 1.00 98.50 276 VAL A C 1
ATOM 2172 O O . VAL A 1 276 ? -3.183 -11.738 -12.157 1.00 98.50 276 VAL A O 1
ATOM 2175 N N . GLN A 1 277 ? -1.497 -12.258 -13.549 1.00 97.38 277 GLN A N 1
ATOM 2176 C CA . GLN A 1 277 ? -2.221 -13.309 -14.273 1.00 97.38 277 GLN A CA 1
ATOM 2177 C C . GLN A 1 277 ? -2.712 -14.429 -13.339 1.00 97.38 277 GLN A C 1
ATOM 2179 O O . GLN A 1 277 ? -3.843 -14.880 -13.487 1.00 97.38 277 GLN A O 1
ATOM 2184 N N . ILE A 1 278 ? -1.910 -14.868 -12.357 1.00 97.06 278 ILE A N 1
ATOM 2185 C CA . ILE A 1 278 ? -2.332 -15.890 -11.378 1.00 97.06 278 ILE A CA 1
ATOM 2186 C C . ILE A 1 278 ? -3.550 -15.422 -10.574 1.00 97.06 278 ILE A C 1
ATOM 2188 O O . ILE A 1 278 ? -4.478 -16.204 -10.371 1.00 97.06 278 ILE A O 1
ATOM 2192 N N . ILE A 1 279 ? -3.552 -14.164 -10.122 1.00 98.19 279 ILE A N 1
ATOM 2193 C CA . ILE A 1 279 ? -4.664 -13.605 -9.342 1.00 98.19 279 ILE A CA 1
ATOM 2194 C C . ILE A 1 279 ? -5.912 -13.476 -10.225 1.00 98.19 279 ILE A C 1
ATOM 2196 O O . ILE A 1 279 ? -6.990 -13.921 -9.831 1.00 98.19 279 ILE A O 1
ATOM 2200 N N . ALA A 1 280 ? -5.757 -12.936 -11.437 1.00 97.75 280 ALA A N 1
ATOM 2201 C CA . ALA A 1 280 ? -6.851 -12.774 -12.389 1.00 97.75 280 ALA A CA 1
ATOM 2202 C C . ALA A 1 280 ? -7.485 -14.119 -12.792 1.00 97.75 280 ALA A C 1
ATOM 2204 O O . ALA A 1 280 ? -8.703 -14.239 -12.756 1.00 97.75 280 ALA A O 1
ATOM 2205 N N . LEU A 1 281 ? -6.689 -15.150 -13.104 1.00 96.44 281 LEU A N 1
ATOM 2206 C CA . LEU A 1 281 ? -7.202 -16.458 -13.536 1.00 96.44 281 LEU A CA 1
ATOM 2207 C C . LEU A 1 281 ? -7.954 -17.230 -12.438 1.00 96.44 281 LEU A C 1
ATOM 2209 O O . LEU A 1 281 ? -8.889 -17.960 -12.757 1.00 96.44 281 LEU A O 1
ATOM 2213 N N . GLU A 1 282 ? -7.580 -17.084 -11.160 1.00 95.50 282 GLU A N 1
ATOM 2214 C CA . GLU A 1 282 ? -8.376 -17.636 -10.049 1.00 95.50 282 GLU A CA 1
ATOM 2215 C C . GLU A 1 282 ? -9.744 -16.938 -9.982 1.00 95.50 282 GLU A C 1
ATOM 2217 O O . GLU A 1 282 ? -10.772 -17.608 -9.886 1.00 95.50 282 GLU A O 1
ATOM 2222 N N . ILE A 1 283 ? -9.749 -15.602 -10.060 1.00 95.69 283 ILE A N 1
ATOM 2223 C CA . ILE A 1 283 ? -10.945 -14.756 -9.943 1.00 95.69 283 ILE A CA 1
ATOM 2224 C C . ILE A 1 283 ? -11.896 -14.923 -11.139 1.00 95.69 283 ILE A C 1
ATOM 2226 O O . ILE A 1 283 ? -13.102 -14.953 -10.945 1.00 95.69 283 ILE A O 1
ATOM 2230 N N . MET A 1 284 ? -11.373 -15.070 -12.359 1.00 94.31 284 MET A N 1
ATOM 2231 C CA . MET A 1 284 ? -12.161 -15.239 -13.590 1.00 94.31 284 MET A CA 1
ATOM 2232 C C . MET A 1 284 ? -12.826 -16.620 -13.727 1.00 94.31 284 MET A C 1
ATOM 2234 O O . MET A 1 284 ? -13.662 -16.812 -14.607 1.00 94.31 284 MET A O 1
ATOM 2238 N N . SER A 1 285 ? -12.432 -17.616 -12.930 1.00 92.19 285 SER A N 1
ATOM 2239 C CA . SER A 1 285 ? -12.895 -18.995 -13.117 1.00 92.19 285 SER A CA 1
ATOM 2240 C C . SER A 1 285 ? -14.321 -19.211 -12.601 1.00 92.19 285 SER A C 1
ATOM 2242 O O . SER A 1 285 ? -14.564 -19.053 -11.411 1.00 92.19 285 SER A O 1
ATOM 2244 N N . GLU A 1 286 ? -15.216 -19.765 -13.435 1.00 88.75 286 GLU A N 1
ATOM 2245 C CA . GLU A 1 286 ? -16.591 -20.169 -13.051 1.00 88.75 286 GLU A CA 1
ATOM 2246 C C . GLU A 1 286 ? -16.665 -21.150 -11.855 1.00 88.75 286 GLU A C 1
ATOM 2248 O O . GLU A 1 286 ? -17.738 -21.416 -11.306 1.00 88.75 286 GLU A O 1
ATOM 2253 N N . SER A 1 287 ? -15.542 -21.769 -11.470 1.00 88.25 287 SER A N 1
ATOM 2254 C CA . SER A 1 287 ? -15.454 -22.621 -10.276 1.00 88.25 287 SER A CA 1
ATOM 2255 C C . SER A 1 287 ? -15.273 -21.844 -8.969 1.00 88.25 287 SER A C 1
ATOM 2257 O O . SER A 1 287 ? -15.356 -22.440 -7.892 1.00 88.25 287 SER A O 1
ATOM 2259 N N . THR A 1 288 ? -14.946 -20.558 -9.058 1.00 88.19 288 THR A N 1
ATOM 2260 C CA . THR A 1 288 ? -14.550 -19.701 -7.946 1.00 88.19 288 THR A CA 1
ATOM 2261 C C . THR A 1 288 ? -15.763 -18.906 -7.459 1.00 88.19 288 THR A C 1
ATOM 2263 O O . THR A 1 288 ? -16.383 -18.189 -8.236 1.00 88.19 288 THR A O 1
ATOM 2266 N N . PRO A 1 289 ? -16.164 -19.023 -6.181 1.00 90.69 289 PRO A N 1
ATOM 2267 C CA . PRO A 1 289 ? -17.247 -18.203 -5.647 1.00 90.69 289 PRO A CA 1
ATOM 2268 C C . PRO A 1 289 ? -16.880 -16.714 -5.630 1.00 90.69 289 PRO A C 1
ATOM 2270 O O . PRO A 1 289 ? -15.725 -16.377 -5.378 1.00 90.69 289 PRO A O 1
ATOM 2273 N N . SER A 1 290 ? -17.887 -15.846 -5.777 1.00 92.56 290 SER A N 1
ATOM 2274 C CA . SER A 1 290 ? -17.761 -14.389 -5.602 1.00 92.56 290 SER A CA 1
ATOM 2275 C C . SER A 1 290 ? -16.956 -14.013 -4.352 1.00 92.56 290 SER A C 1
ATOM 2277 O O . SER A 1 290 ? -17.211 -14.505 -3.245 1.00 92.56 290 SER A O 1
ATOM 2279 N N . TYR A 1 291 ? -16.020 -13.082 -4.527 1.00 94.50 291 TYR A N 1
ATOM 2280 C CA . TYR A 1 291 ? -15.182 -12.533 -3.468 1.00 94.50 291 TYR A CA 1
ATOM 2281 C C . TYR A 1 291 ? -15.821 -11.343 -2.744 1.00 94.50 291 TYR A C 1
ATOM 2283 O O . TYR A 1 291 ? -15.244 -10.881 -1.759 1.00 94.50 291 TYR A O 1
ATOM 2291 N N . ILE A 1 292 ? -17.012 -10.866 -3.135 1.00 92.50 292 ILE A N 1
ATOM 2292 C CA . ILE A 1 292 ? -17.650 -9.669 -2.542 1.00 92.50 292 ILE A CA 1
ATOM 2293 C C . ILE A 1 292 ? -17.711 -9.742 -1.009 1.00 92.50 292 ILE A C 1
ATOM 2295 O O . ILE A 1 292 ? -17.326 -8.787 -0.341 1.00 92.50 292 ILE A O 1
ATOM 2299 N N . SER A 1 293 ? -18.098 -10.877 -0.416 1.00 88.19 293 SER A N 1
ATOM 2300 C CA . SER A 1 293 ? -18.162 -11.010 1.053 1.00 88.19 293 SER A CA 1
ATOM 2301 C C . SER A 1 293 ? -16.800 -11.051 1.760 1.00 88.19 293 SER A C 1
ATOM 2303 O O . SER A 1 293 ? -16.744 -10.885 2.976 1.00 88.19 293 SER A O 1
ATOM 2305 N N . ILE A 1 294 ? -15.719 -11.318 1.022 1.00 90.12 294 ILE A N 1
ATOM 2306 C CA . ILE A 1 294 ? -14.335 -11.327 1.521 1.00 90.12 294 ILE A CA 1
ATOM 2307 C C . ILE A 1 294 ? -13.722 -9.930 1.357 1.00 90.12 294 ILE A C 1
ATOM 2309 O O . ILE A 1 294 ? -13.078 -9.431 2.275 1.00 90.12 294 ILE A O 1
ATOM 2313 N N . ALA A 1 295 ? -13.969 -9.281 0.216 1.00 89.75 295 ALA A N 1
ATOM 2314 C CA . ALA A 1 295 ? -13.491 -7.939 -0.095 1.00 89.75 295 ALA A CA 1
ATOM 2315 C C . ALA A 1 295 ? -14.226 -6.833 0.680 1.00 89.75 295 ALA A C 1
ATOM 2317 O O . ALA A 1 295 ? -13.617 -5.832 1.052 1.00 89.75 295 ALA A O 1
ATOM 2318 N N . LYS A 1 296 ? -15.523 -7.024 0.948 1.00 85.25 296 LYS A N 1
ATOM 2319 C CA . LYS A 1 296 ? -16.401 -6.116 1.703 1.00 85.25 296 LYS A CA 1
ATOM 2320 C C . LYS A 1 296 ? -16.874 -6.798 2.995 1.00 85.25 296 LYS A C 1
ATOM 2322 O O . LYS A 1 296 ? -18.045 -7.181 3.098 1.00 85.25 296 LYS A O 1
ATOM 2327 N N . PRO A 1 297 ? -15.988 -7.008 3.987 1.00 77.88 297 PRO A N 1
ATOM 2328 C CA . PRO A 1 297 ? -16.373 -7.644 5.239 1.00 77.88 297 PRO A CA 1
ATOM 2329 C C . PRO A 1 297 ? -17.442 -6.810 5.956 1.00 77.88 297 PRO A C 1
ATOM 2331 O O . PRO A 1 297 ? -17.338 -5.586 6.062 1.00 77.88 297 PRO A O 1
ATOM 2334 N N . ILE A 1 298 ? -18.473 -7.487 6.470 1.00 76.69 298 ILE A N 1
ATOM 2335 C CA . ILE A 1 298 ? -19.524 -6.852 7.272 1.00 76.69 298 ILE A CA 1
ATOM 2336 C C . ILE A 1 298 ? -18.875 -6.259 8.535 1.00 76.69 298 ILE A C 1
ATOM 2338 O O . ILE A 1 298 ? -18.189 -7.004 9.240 1.00 76.69 298 ILE A O 1
ATOM 2342 N N . PRO A 1 299 ? -19.106 -4.971 8.862 1.00 78.69 299 PRO A N 1
ATOM 2343 C CA . PRO A 1 299 ? -18.555 -4.360 10.065 1.00 78.69 299 PRO A CA 1
ATOM 2344 C C . PRO A 1 299 ? -18.906 -5.127 11.343 1.00 78.69 299 PRO A C 1
ATOM 2346 O O . PRO A 1 299 ? -20.049 -5.560 11.533 1.00 78.69 299 PRO A O 1
ATOM 2349 N N . ASP A 1 300 ? -17.927 -5.256 12.237 1.00 78.75 300 ASP A N 1
ATOM 2350 C CA . ASP A 1 300 ? -18.109 -5.880 13.540 1.00 78.75 300 ASP A CA 1
ATOM 2351 C C . ASP A 1 300 ? -19.139 -5.087 14.364 1.00 78.75 300 ASP A C 1
ATOM 2353 O O . ASP A 1 300 ? -19.007 -3.885 14.605 1.00 78.75 300 ASP A O 1
ATOM 2357 N N . ASN A 1 301 ? -20.196 -5.781 14.789 1.00 84.31 301 ASN A N 1
ATOM 2358 C CA . ASN A 1 301 ? -21.255 -5.231 15.634 1.00 84.31 301 ASN A CA 1
ATOM 2359 C C . ASN A 1 301 ? -21.019 -5.505 17.131 1.00 84.31 301 ASN A C 1
ATOM 2361 O O . ASN A 1 301 ? -21.914 -5.272 17.948 1.00 84.31 301 ASN A O 1
ATOM 2365 N N . THR A 1 302 ? -19.832 -5.992 17.504 1.00 93.56 302 THR A N 1
ATOM 2366 C CA . THR A 1 302 ? -19.381 -6.076 18.894 1.00 93.56 302 THR A CA 1
ATOM 2367 C C . THR A 1 302 ? -19.473 -4.702 19.553 1.00 93.56 302 THR A C 1
ATOM 2369 O O . THR A 1 302 ? -18.981 -3.701 19.036 1.00 93.56 302 THR A O 1
ATOM 2372 N N . VAL A 1 303 ? -20.142 -4.654 20.708 1.00 94.00 303 VAL A N 1
ATOM 2373 C CA . VAL A 1 303 ? -20.313 -3.429 21.493 1.00 94.00 303 VAL A CA 1
ATOM 2374 C C . VAL A 1 303 ? -19.232 -3.380 22.563 1.00 94.00 303 VAL A C 1
ATOM 2376 O O . VAL A 1 303 ? -19.297 -4.116 23.549 1.00 94.00 303 VAL A O 1
ATOM 2379 N N . TYR A 1 304 ? -18.257 -2.503 22.368 1.00 93.44 304 TYR A N 1
ATOM 2380 C CA . TYR A 1 304 ? -17.173 -2.248 23.313 1.00 93.44 304 TYR A CA 1
ATOM 2381 C C . TYR A 1 304 ? -17.571 -1.209 24.371 1.00 93.44 304 TYR A C 1
ATOM 2383 O O . TYR A 1 304 ? -18.607 -0.551 24.253 1.00 93.44 304 TYR A O 1
ATOM 2391 N N . THR A 1 305 ? -16.725 -1.014 25.383 1.00 89.94 305 THR A N 1
ATOM 2392 C CA . THR A 1 305 ? -16.880 0.055 26.381 1.00 89.94 305 THR A CA 1
ATOM 2393 C C . THR A 1 305 ? -15.652 0.959 26.372 1.00 89.94 305 THR A C 1
ATOM 2395 O O . THR A 1 305 ? -14.531 0.469 26.469 1.00 89.94 305 THR A O 1
ATOM 2398 N N . ILE A 1 306 ? -15.866 2.273 26.291 1.00 84.81 306 ILE A N 1
ATOM 2399 C CA . ILE A 1 306 ? -14.849 3.298 26.545 1.00 84.81 306 ILE A CA 1
ATOM 2400 C C . ILE A 1 306 ? -15.054 3.797 27.974 1.00 84.81 306 ILE A C 1
ATOM 2402 O O . ILE A 1 306 ? -15.995 4.546 28.259 1.00 84.81 306 ILE A O 1
ATOM 2406 N N . GLU A 1 307 ? -14.176 3.354 28.866 1.00 74.25 307 GLU A N 1
ATOM 2407 C CA . GLU A 1 307 ? -14.103 3.839 30.243 1.00 74.25 307 GLU A CA 1
ATOM 2408 C C . GLU A 1 307 ? -13.366 5.187 30.309 1.00 74.25 307 GLU A C 1
ATOM 2410 O O . GLU A 1 307 ? -12.562 5.524 29.440 1.00 74.25 307 GLU A O 1
ATOM 2415 N N . ASN A 1 308 ? -13.611 5.975 31.358 1.00 66.69 308 ASN A N 1
ATOM 2416 C CA . ASN A 1 308 ? -12.980 7.292 31.532 1.00 66.69 308 ASN A CA 1
ATOM 2417 C C . ASN A 1 308 ? -11.495 7.233 31.957 1.00 66.69 308 ASN A C 1
ATOM 2419 O O . ASN A 1 308 ? -10.845 8.275 32.048 1.00 66.69 308 ASN A O 1
ATOM 2423 N N . ASN A 1 309 ? -10.976 6.037 32.247 1.00 62.44 309 ASN A N 1
ATOM 2424 C CA . ASN A 1 309 ? -9.637 5.788 32.780 1.00 62.44 309 ASN A CA 1
ATOM 2425 C C . ASN A 1 309 ? -8.666 5.151 31.764 1.00 62.44 309 ASN A C 1
ATOM 2427 O O . ASN A 1 309 ? -7.652 4.584 32.169 1.00 62.44 309 ASN A O 1
ATOM 2431 N N . ILE A 1 310 ? -8.993 5.209 30.469 1.00 57.06 310 ILE A N 1
ATOM 2432 C CA . ILE A 1 310 ? -8.207 4.637 29.369 1.00 57.06 310 ILE A CA 1
ATOM 2433 C C . ILE A 1 310 ? -7.703 5.774 28.468 1.00 57.06 310 ILE A C 1
ATOM 2435 O O . ILE A 1 310 ? -8.460 6.687 28.134 1.00 57.06 310 ILE A O 1
ATOM 2439 N N . ARG A 1 311 ? -6.431 5.702 28.053 1.00 61.41 311 ARG A N 1
ATOM 2440 C CA . ARG A 1 311 ? -5.864 6.544 26.988 1.00 61.41 311 ARG A CA 1
ATOM 2441 C C . ARG A 1 311 ? -6.386 6.054 25.639 1.00 61.41 311 ARG A C 1
ATOM 2443 O O . ARG A 1 311 ? -6.215 4.885 25.303 1.00 61.41 311 ARG A O 1
ATOM 2450 N N . ILE A 1 312 ? -6.976 6.946 24.852 1.00 67.00 312 ILE A N 1
ATOM 2451 C CA . ILE A 1 312 ? -7.248 6.706 23.431 1.00 67.00 312 ILE A CA 1
ATOM 2452 C C . ILE A 1 312 ? -5.993 7.134 22.654 1.00 67.00 312 ILE A C 1
ATOM 2454 O O . ILE A 1 312 ? -5.694 8.330 22.635 1.00 67.00 312 ILE A O 1
ATOM 2458 N 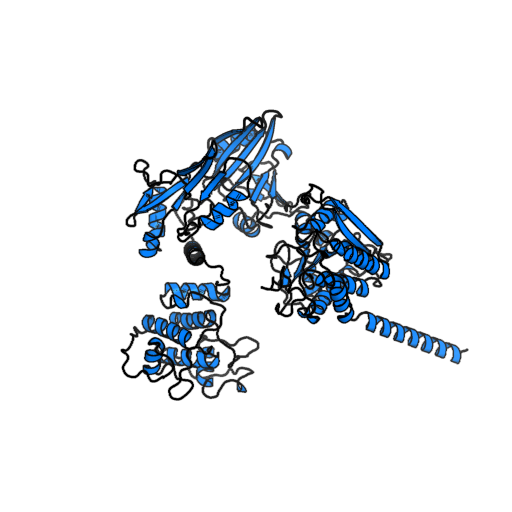N . PRO A 1 313 ? -5.203 6.212 22.076 1.00 61.06 313 PRO A N 1
ATOM 2459 C CA . PRO A 1 313 ? -4.067 6.593 21.248 1.00 61.06 313 PRO A CA 1
ATOM 2460 C C . PRO A 1 313 ? -4.542 7.066 19.867 1.00 61.06 313 PRO A C 1
ATOM 2462 O O . PRO A 1 313 ? -5.616 6.693 19.389 1.00 61.06 313 PRO A O 1
ATOM 2465 N N . PHE A 1 314 ? -3.702 7.880 19.240 1.00 62.06 314 PHE A N 1
ATOM 2466 C CA . PHE A 1 314 ? -3.840 8.391 17.879 1.00 62.06 314 PHE A CA 1
ATOM 2467 C C . PHE A 1 314 ? -2.609 7.945 17.082 1.00 62.06 314 PHE A C 1
ATOM 2469 O O . PHE A 1 314 ? -1.585 7.612 17.675 1.00 62.06 314 PHE A O 1
ATOM 2476 N N . GLY A 1 315 ? -2.698 7.912 15.755 1.00 60.91 315 GLY A N 1
ATOM 2477 C CA . GLY A 1 315 ? -1.726 7.197 14.927 1.00 60.91 315 GLY A CA 1
ATOM 2478 C C . GLY A 1 315 ? -2.178 5.758 14.673 1.00 60.91 315 GLY A C 1
ATOM 2479 O O . GLY A 1 315 ? -3.350 5.532 14.385 1.00 60.91 315 GLY A O 1
ATOM 2480 N N . TRP A 1 316 ? -1.270 4.783 14.698 1.00 61.72 316 TRP A N 1
ATOM 2481 C CA . TRP A 1 316 ? -1.507 3.451 14.126 1.00 61.72 316 TRP A CA 1
ATOM 2482 C C . TRP A 1 316 ? -2.773 2.751 14.641 1.00 61.72 316 TRP A C 1
ATOM 2484 O O . TRP A 1 316 ? -2.949 2.540 15.841 1.00 61.72 316 TRP A O 1
ATOM 2494 N N . LEU A 1 317 ? -3.621 2.293 13.713 1.00 68.31 317 LEU A N 1
ATOM 2495 C CA . LEU A 1 317 ? -4.833 1.536 14.044 1.00 68.31 317 LEU A CA 1
ATOM 2496 C C . LEU A 1 317 ? -4.535 0.321 14.945 1.00 68.31 317 LEU A C 1
ATOM 2498 O O . LEU A 1 317 ? -5.234 0.087 15.927 1.00 68.31 317 LEU A O 1
ATOM 2502 N N . THR A 1 318 ? -3.461 -0.419 14.663 1.00 65.06 318 THR A N 1
ATOM 2503 C CA . THR A 1 318 ? -3.036 -1.587 15.454 1.00 65.06 318 THR A CA 1
ATOM 2504 C C . THR A 1 318 ? -2.658 -1.236 16.896 1.00 65.06 318 THR A C 1
ATOM 2506 O O . THR A 1 318 ? -2.878 -2.040 17.802 1.00 65.06 318 THR A O 1
ATOM 2509 N N . GLU A 1 319 ? -2.128 -0.037 17.133 1.00 63.62 319 GLU A N 1
ATOM 2510 C CA . GLU A 1 319 ? -1.822 0.478 18.467 1.00 63.62 319 GLU A CA 1
ATOM 2511 C C . GLU A 1 319 ? -3.102 0.847 19.225 1.00 63.62 319 GLU A C 1
ATOM 2513 O O . GLU A 1 319 ? -3.248 0.489 20.397 1.00 63.62 319 GLU A O 1
ATOM 2518 N N . PHE A 1 320 ? -4.074 1.463 18.545 1.00 72.25 320 PHE A N 1
ATOM 2519 C CA . PHE A 1 320 ? -5.413 1.688 19.090 1.00 72.25 320 PHE A CA 1
ATOM 2520 C C . PHE A 1 320 ? -6.114 0.384 19.482 1.00 72.25 320 PHE A C 1
ATOM 2522 O O . PHE A 1 320 ? -6.567 0.269 20.626 1.00 72.25 320 PHE A O 1
ATOM 2529 N N . GLU A 1 321 ? -6.155 -0.617 18.596 1.00 75.88 321 GLU A N 1
ATOM 2530 C CA . GLU A 1 321 ? -6.798 -1.902 18.900 1.00 75.88 321 GLU A CA 1
ATOM 2531 C C . GLU A 1 321 ? -6.103 -2.620 20.068 1.00 75.88 321 GLU A C 1
ATOM 2533 O O . GLU A 1 321 ? -6.766 -3.166 20.950 1.00 75.88 321 GLU A O 1
ATOM 2538 N N . LYS A 1 322 ? -4.764 -2.581 20.121 1.00 67.81 322 LYS A N 1
ATOM 2539 C CA . LYS A 1 322 ? -3.965 -3.200 21.190 1.00 67.81 322 LYS A CA 1
ATOM 2540 C C . LYS A 1 322 ? -4.131 -2.505 22.545 1.00 67.81 322 LYS A C 1
ATOM 2542 O O . LYS A 1 322 ? -4.121 -3.182 23.570 1.00 67.81 322 LYS A O 1
ATOM 2547 N N . THR A 1 323 ? -4.267 -1.179 22.555 1.00 64.38 323 THR A N 1
ATOM 2548 C CA . THR A 1 323 ? -4.350 -0.366 23.782 1.00 64.38 323 THR A CA 1
ATOM 2549 C C . THR A 1 323 ? -5.755 -0.373 24.376 1.00 64.38 323 THR A C 1
ATOM 2551 O O . THR A 1 323 ? -5.918 -0.482 25.589 1.00 64.38 323 THR A O 1
ATOM 2554 N N . THR A 1 324 ? -6.779 -0.270 23.526 1.00 73.25 324 THR A N 1
ATOM 2555 C CA . THR A 1 324 ? -8.179 -0.134 23.958 1.00 73.25 324 THR A CA 1
ATOM 2556 C C . THR A 1 324 ? -8.946 -1.459 23.963 1.00 73.25 324 THR A C 1
ATOM 2558 O O . THR A 1 324 ? -9.980 -1.567 24.618 1.00 73.25 324 THR A O 1
ATOM 2561 N N . GLY A 1 325 ? -8.478 -2.466 23.215 1.00 82.56 325 GLY A N 1
ATOM 2562 C CA . GLY A 1 325 ? -9.224 -3.696 22.932 1.00 82.56 325 GLY A CA 1
ATOM 2563 C C . GLY A 1 325 ? -10.405 -3.510 21.967 1.00 82.56 325 GLY A C 1
ATOM 2564 O O . GLY A 1 325 ? -11.111 -4.479 21.683 1.00 82.56 325 GLY A O 1
ATOM 2565 N N . ILE A 1 326 ? -10.634 -2.290 21.471 1.00 86.19 326 ILE A N 1
ATOM 2566 C CA . ILE A 1 326 ? -11.709 -1.941 20.538 1.00 86.19 326 ILE A CA 1
ATOM 2567 C C . ILE A 1 326 ? -11.223 -2.237 19.126 1.00 86.19 326 ILE A C 1
ATOM 2569 O O . ILE A 1 326 ? -10.232 -1.653 18.693 1.00 86.19 326 ILE A O 1
ATOM 2573 N N . LYS A 1 327 ? -11.936 -3.094 18.391 1.00 89.44 327 LYS A N 1
ATOM 2574 C CA . LYS A 1 327 ? -11.665 -3.284 16.964 1.00 89.44 327 LYS A CA 1
ATOM 2575 C C . LYS A 1 327 ? -12.458 -2.301 16.127 1.00 89.44 327 LYS A C 1
ATOM 2577 O O . LYS A 1 327 ? -13.653 -2.118 16.359 1.00 89.44 327 LYS A O 1
ATOM 2582 N N . LEU A 1 328 ? -11.801 -1.689 15.149 1.00 87.25 328 LEU A N 1
ATOM 2583 C CA . LEU A 1 328 ? -12.438 -0.761 14.218 1.00 87.25 328 LEU A CA 1
ATOM 2584 C C . LEU A 1 328 ? -12.582 -1.435 12.857 1.00 87.25 328 LEU A C 1
ATOM 2586 O O . LEU A 1 328 ? -11.605 -1.826 12.226 1.00 87.25 328 LEU A O 1
ATOM 2590 N N . SER A 1 329 ? -13.816 -1.538 12.376 1.00 88.19 329 SER A N 1
ATOM 2591 C CA . SER A 1 329 ? -14.089 -2.030 11.027 1.00 88.19 329 SER A CA 1
ATOM 2592 C C . SER A 1 329 ? -14.022 -0.879 10.037 1.00 88.19 329 SER A C 1
ATOM 2594 O O . SER A 1 329 ? -14.747 0.103 10.198 1.00 88.19 329 SER A O 1
ATOM 2596 N N . GLN A 1 330 ? -13.185 -0.992 9.007 1.00 87.44 330 GLN A N 1
ATOM 2597 C CA . GLN A 1 330 ? -13.208 -0.045 7.893 1.00 87.44 330 GLN A CA 1
ATOM 2598 C C . GLN A 1 330 ? -14.587 -0.061 7.215 1.00 87.44 330 GLN A C 1
ATOM 2600 O O . GLN A 1 330 ? -15.212 -1.116 7.102 1.00 87.44 330 GLN A O 1
ATOM 2605 N N . ILE A 1 331 ? -15.048 1.101 6.758 1.00 87.44 331 ILE A N 1
ATOM 2606 C CA . ILE A 1 331 ? -16.249 1.254 5.932 1.00 87.44 331 ILE A CA 1
ATOM 2607 C C . ILE A 1 331 ? -15.909 2.029 4.648 1.00 87.44 331 ILE A C 1
ATOM 2609 O O . ILE A 1 331 ? -14.942 2.795 4.651 1.00 87.44 331 ILE A O 1
ATOM 2613 N N . PRO A 1 332 ? -16.682 1.877 3.555 1.00 87.31 332 PRO A N 1
ATOM 2614 C CA . PRO A 1 332 ? -16.469 2.663 2.345 1.00 87.31 332 PRO A CA 1
ATOM 2615 C C . PRO A 1 332 ? -16.662 4.160 2.618 1.00 87.31 332 PRO A C 1
ATOM 2617 O O . PRO A 1 332 ? -17.701 4.583 3.128 1.00 87.31 332 PRO A O 1
ATOM 2620 N N . SER A 1 333 ? -15.661 4.960 2.259 1.00 84.12 333 SER A N 1
ATOM 2621 C CA . SER A 1 333 ? -15.659 6.416 2.385 1.00 84.12 333 SER A CA 1
ATOM 2622 C C . SER A 1 333 ? -15.959 7.088 1.045 1.00 84.12 333 SER A C 1
ATOM 2624 O O . SER A 1 333 ? -15.411 6.718 0.004 1.00 84.12 333 SER A O 1
ATOM 2626 N N . ALA A 1 334 ? -16.790 8.130 1.060 1.00 78.31 334 ALA A N 1
ATOM 2627 C CA . ALA A 1 334 ? -16.947 9.011 -0.100 1.00 78.31 334 ALA A CA 1
ATOM 2628 C C . ALA A 1 334 ? -15.690 9.875 -0.335 1.00 78.31 334 ALA A C 1
ATOM 2630 O O . ALA A 1 334 ? -15.387 10.214 -1.475 1.00 78.31 334 ALA A O 1
ATOM 2631 N N . ASP A 1 335 ? -14.931 10.150 0.726 1.00 77.38 335 ASP A N 1
ATOM 2632 C CA . ASP A 1 335 ? -13.755 11.026 0.757 1.00 77.38 335 ASP A CA 1
ATOM 2633 C C . ASP A 1 335 ? -12.451 10.286 0.372 1.00 77.38 335 ASP A C 1
ATOM 2635 O O . ASP A 1 335 ? -12.452 9.063 0.181 1.00 77.38 335 ASP A O 1
ATOM 2639 N N . THR A 1 336 ? -11.335 11.012 0.269 1.00 75.88 336 THR A N 1
ATOM 2640 C CA . THR A 1 336 ? -9.973 10.449 0.123 1.00 75.88 336 THR A CA 1
ATOM 2641 C C . THR A 1 336 ? -9.429 9.880 1.439 1.00 75.88 336 THR A C 1
ATOM 2643 O O . THR A 1 336 ? -8.469 9.115 1.449 1.00 75.88 336 THR A O 1
ATOM 2646 N N . ASN A 1 337 ? -10.073 10.184 2.569 1.00 78.75 337 ASN A N 1
ATOM 2647 C CA . ASN A 1 337 ? -9.728 9.630 3.874 1.00 78.75 337 ASN A CA 1
ATOM 2648 C C . ASN A 1 337 ? -10.422 8.285 4.131 1.00 78.75 337 ASN A C 1
ATOM 2650 O O . ASN A 1 337 ? -11.632 8.139 3.925 1.00 78.75 337 ASN A O 1
ATOM 2654 N N . ALA A 1 338 ? -9.672 7.310 4.652 1.00 82.19 338 ALA A N 1
ATOM 2655 C CA . ALA A 1 338 ? -10.225 6.045 5.118 1.00 82.19 338 ALA A CA 1
ATOM 2656 C C . ALA A 1 338 ? -10.997 6.246 6.432 1.00 82.19 338 ALA A C 1
ATOM 2658 O O . ALA A 1 338 ? -10.524 6.912 7.358 1.00 82.19 338 ALA A O 1
ATOM 2659 N N . VAL A 1 339 ? -12.181 5.636 6.518 1.00 86.94 339 VAL A N 1
ATOM 2660 C CA . VAL A 1 339 ? -13.083 5.745 7.670 1.00 86.94 339 VAL A CA 1
ATOM 2661 C C . VAL A 1 339 ? -13.282 4.372 8.298 1.00 86.94 339 VAL A C 1
ATOM 2663 O O . VAL A 1 339 ? -13.486 3.380 7.599 1.00 86.94 339 VAL A O 1
ATOM 2666 N N . TYR A 1 340 ? -13.259 4.318 9.627 1.00 88.50 340 TYR A N 1
ATOM 2667 C CA . TYR A 1 340 ? -13.457 3.095 10.399 1.00 88.50 340 TYR A CA 1
ATOM 2668 C C . TYR A 1 340 ? -14.483 3.324 11.508 1.00 88.50 340 TYR A C 1
ATOM 2670 O O . TYR A 1 340 ? -14.615 4.433 12.026 1.00 88.50 340 TYR A O 1
ATOM 2678 N N . GLN A 1 341 ? -15.216 2.281 11.890 1.00 91.56 341 GLN A N 1
ATOM 2679 C CA . GLN A 1 341 ? -16.270 2.359 12.896 1.00 91.56 341 GLN A CA 1
ATOM 2680 C C . GLN A 1 341 ? -16.226 1.213 13.907 1.00 91.56 341 GLN A C 1
ATOM 2682 O O . GLN A 1 341 ? -15.869 0.083 13.581 1.00 91.56 341 GLN A O 1
ATOM 2687 N N . ALA A 1 342 ? -16.660 1.514 15.131 1.00 92.56 342 ALA A N 1
ATOM 2688 C CA . ALA A 1 342 ? -16.964 0.538 16.173 1.00 92.56 342 ALA A CA 1
ATOM 2689 C C . ALA A 1 342 ? -18.256 0.923 16.906 1.00 92.56 342 ALA A C 1
ATOM 2691 O O . ALA A 1 342 ? -18.602 2.106 17.018 1.00 92.56 342 ALA A O 1
ATOM 2692 N N . LYS A 1 343 ? -18.967 -0.071 17.450 1.00 93.81 343 LYS A N 1
ATOM 2693 C CA . LYS A 1 343 ? -20.065 0.173 18.391 1.00 93.81 343 LYS A CA 1
ATOM 2694 C C . LYS A 1 343 ? -19.504 0.267 19.801 1.00 93.81 343 LYS A C 1
ATOM 2696 O O . LYS A 1 343 ? -18.802 -0.631 20.255 1.00 93.81 343 LYS A O 1
ATOM 2701 N N . VAL A 1 344 ? -19.807 1.357 20.497 1.00 92.25 344 VAL A N 1
ATOM 2702 C CA . VAL A 1 344 ? -19.249 1.641 21.824 1.00 92.25 344 VAL A CA 1
ATOM 2703 C C . VAL A 1 344 ? -20.328 2.098 22.798 1.00 92.25 344 VAL A C 1
ATOM 2705 O O . VAL A 1 344 ? -21.279 2.776 22.419 1.00 92.25 344 VAL A O 1
ATOM 2708 N N . LYS A 1 345 ? -20.159 1.772 24.075 1.00 92.62 345 LYS A N 1
ATOM 2709 C CA . LYS A 1 345 ? -20.766 2.492 25.197 1.00 92.62 345 LYS A CA 1
ATOM 2710 C C . LYS A 1 345 ? -19.700 3.375 25.811 1.00 92.62 345 LYS A C 1
ATOM 2712 O O . LYS A 1 345 ? -18.598 2.901 26.063 1.00 92.62 345 LYS A O 1
ATOM 2717 N N . MET A 1 346 ? -19.998 4.646 26.036 1.00 88.94 346 MET A N 1
ATOM 2718 C CA . MET A 1 346 ? -19.008 5.600 26.540 1.00 88.94 346 MET A CA 1
ATOM 2719 C C . MET A 1 346 ? -19.363 6.055 27.944 1.00 88.94 346 MET A C 1
ATOM 2721 O O . MET A 1 346 ? -20.515 6.390 28.207 1.00 88.94 346 MET A O 1
ATOM 2725 N N . PHE A 1 347 ? -18.367 6.116 28.825 1.00 84.44 347 PHE A N 1
ATOM 2726 C CA . PHE A 1 347 ? -18.452 6.821 30.105 1.00 84.44 347 PHE A CA 1
ATOM 2727 C C . PHE A 1 347 ? -19.618 6.379 31.015 1.00 84.44 347 PHE A C 1
ATOM 2729 O O . PHE A 1 347 ? -20.234 7.189 31.707 1.00 84.44 347 PHE A O 1
ATOM 2736 N N . GLY A 1 348 ? -19.962 5.088 30.982 1.00 81.75 348 GLY A N 1
ATOM 2737 C CA . GLY A 1 348 ? -21.090 4.528 31.734 1.00 81.75 348 GLY A CA 1
ATOM 2738 C C . GLY A 1 348 ? -22.485 4.874 31.190 1.00 81.75 348 GLY A C 1
ATOM 2739 O O . GLY A 1 348 ? -23.479 4.490 31.809 1.00 81.75 348 GLY A O 1
ATOM 2740 N N . MET A 1 349 ? -22.594 5.558 30.045 1.00 87.62 349 MET A N 1
ATOM 2741 C CA . MET A 1 349 ? -23.875 5.802 29.374 1.00 87.62 349 MET A CA 1
ATOM 2742 C C . MET A 1 349 ? -24.463 4.480 28.831 1.00 87.62 349 MET A C 1
ATOM 2744 O O . MET A 1 349 ? -23.723 3.652 28.288 1.00 87.62 349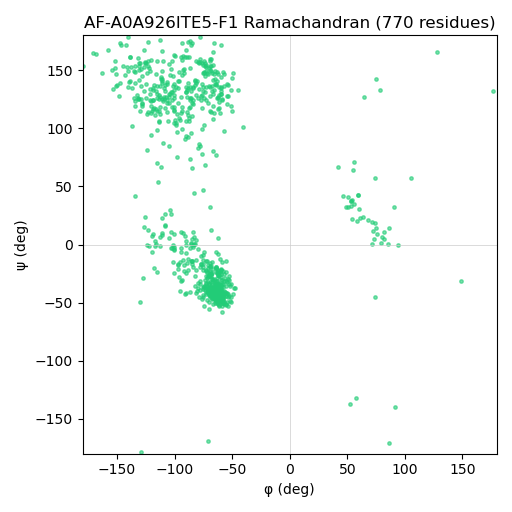 MET A O 1
ATOM 2748 N N . PRO A 1 350 ? -25.777 4.225 28.989 1.00 88.81 350 PRO A N 1
ATOM 2749 C CA . PRO A 1 350 ? -26.401 2.981 28.535 1.00 88.81 350 PRO A CA 1
ATOM 2750 C C . PRO A 1 350 ? -26.553 2.874 27.007 1.00 88.81 350 PRO A C 1
ATOM 2752 O O . PRO A 1 350 ? -26.672 1.752 26.500 1.00 88.81 350 PRO A O 1
ATOM 2755 N N . GLU A 1 351 ? -26.566 4.004 26.295 1.00 92.38 351 GLU A N 1
ATOM 2756 C CA . GLU A 1 351 ? -26.735 4.115 24.845 1.00 92.38 351 GLU A CA 1
ATOM 2757 C C . GLU A 1 351 ? -25.576 3.471 24.066 1.00 92.38 351 GLU A C 1
ATOM 2759 O O . GLU A 1 351 ? -24.411 3.563 24.451 1.00 92.38 351 GLU A O 1
ATOM 2764 N N . ILE A 1 352 ? -25.896 2.834 22.934 1.00 93.12 352 ILE A N 1
ATOM 2765 C CA . ILE A 1 352 ? -24.900 2.282 22.007 1.00 93.12 352 ILE A CA 1
ATOM 2766 C C . ILE A 1 352 ? -24.621 3.327 20.930 1.00 93.12 352 ILE A C 1
ATOM 2768 O O . ILE A 1 352 ? -25.493 3.655 20.127 1.00 93.12 352 ILE A O 1
ATOM 2772 N N . LEU A 1 353 ? -23.395 3.827 20.918 1.00 92.19 353 LEU A N 1
ATOM 2773 C CA . LEU A 1 353 ? -22.905 4.885 20.048 1.00 92.19 353 LEU A CA 1
ATOM 2774 C C . LEU A 1 353 ? -22.069 4.308 18.900 1.00 92.19 353 LEU A C 1
ATOM 2776 O O . LEU A 1 353 ? -21.527 3.205 18.996 1.00 92.19 353 LEU A O 1
ATOM 2780 N N . THR A 1 354 ? -21.942 5.072 17.814 1.00 91.88 354 THR A N 1
ATOM 2781 C CA . THR A 1 354 ? -21.010 4.765 16.720 1.00 91.88 354 THR A CA 1
ATOM 2782 C C . THR A 1 354 ? -19.766 5.634 16.881 1.00 91.88 354 THR A C 1
ATOM 2784 O O . THR A 1 354 ? -19.815 6.828 16.581 1.00 91.88 354 THR A O 1
ATOM 2787 N N . LEU A 1 355 ? -18.664 5.045 17.352 1.00 91.19 355 LEU A N 1
ATOM 2788 C CA . LEU A 1 355 ? -17.346 5.674 17.280 1.00 91.19 355 LEU A CA 1
ATOM 2789 C C . LEU A 1 355 ? -16.898 5.630 15.820 1.00 91.19 355 LEU A C 1
ATOM 2791 O O . LEU A 1 355 ? -16.872 4.551 15.234 1.00 91.19 355 LEU A O 1
ATOM 2795 N N . THR A 1 356 ? -16.568 6.782 15.243 1.00 90.38 356 THR A N 1
ATOM 2796 C CA . THR A 1 356 ? -16.080 6.906 13.865 1.00 90.38 356 THR A CA 1
ATOM 2797 C C . THR A 1 356 ? -14.676 7.491 13.881 1.00 90.38 356 THR A C 1
ATOM 2799 O O . THR A 1 356 ? -14.486 8.626 14.311 1.00 90.38 356 THR A O 1
ATOM 2802 N N . ALA A 1 357 ? -13.708 6.710 13.419 1.00 86.69 357 ALA A N 1
ATOM 2803 C CA . ALA A 1 357 ? -12.320 7.095 13.222 1.00 86.69 357 ALA A CA 1
ATOM 2804 C C . ALA A 1 357 ? -12.091 7.513 11.764 1.00 86.69 357 ALA A C 1
ATOM 2806 O O . ALA A 1 357 ? -12.601 6.857 10.854 1.00 86.69 357 ALA A O 1
ATOM 2807 N N . SER A 1 358 ? -11.290 8.551 11.541 1.00 78.88 358 SER A N 1
ATOM 2808 C CA . SER A 1 358 ? -10.818 8.955 10.212 1.00 78.88 358 SER A CA 1
ATOM 2809 C C . SER A 1 358 ? -9.292 9.032 10.185 1.00 78.88 358 SER A C 1
ATOM 2811 O O . SER A 1 358 ? -8.686 9.562 11.124 1.00 78.88 358 SER A O 1
ATOM 2813 N N . SER A 1 359 ? -8.675 8.546 9.105 1.00 69.31 359 SER A N 1
ATOM 2814 C CA . SER A 1 359 ? -7.308 8.960 8.769 1.00 69.31 359 SER A CA 1
ATOM 2815 C C . SER A 1 359 ? -7.289 10.417 8.320 1.00 69.31 359 SER A C 1
ATOM 2817 O O . SER A 1 359 ? -8.323 10.932 7.892 1.00 69.31 359 SER A O 1
ATOM 2819 N N . GLY A 1 360 ? -6.133 11.068 8.410 1.00 52.59 360 GLY A N 1
ATOM 2820 C CA . GLY A 1 360 ? -5.906 12.362 7.775 1.00 52.59 360 GLY A CA 1
ATOM 2821 C C . GLY A 1 360 ? -4.891 12.284 6.639 1.00 52.59 360 GLY A C 1
ATOM 2822 O O . GLY A 1 360 ? -4.300 11.237 6.342 1.00 52.59 360 GLY A O 1
ATOM 2823 N N . ILE A 1 361 ? -4.724 13.426 5.976 1.00 38.53 361 ILE A N 1
ATOM 2824 C CA . ILE A 1 361 ? -3.938 13.582 4.752 1.00 38.53 361 ILE A CA 1
ATOM 2825 C C . ILE A 1 361 ? -2.449 13.625 5.119 1.00 38.53 361 ILE A C 1
ATOM 2827 O O . ILE A 1 361 ? -1.853 14.685 5.290 1.00 38.53 361 ILE A O 1
ATOM 2831 N N . GLY A 1 362 ? -1.851 12.443 5.252 1.00 38.62 362 GLY A N 1
ATOM 2832 C CA . GLY A 1 362 ? -0.433 12.268 5.578 1.00 38.62 362 GLY A CA 1
ATOM 2833 C C . GLY A 1 362 ? -0.150 11.004 6.386 1.00 38.62 362 GLY A C 1
ATOM 2834 O O . GLY A 1 362 ? 0.889 10.382 6.186 1.00 38.62 362 GLY A O 1
ATOM 2835 N N . VAL A 1 363 ? -1.095 10.570 7.228 1.00 41.19 363 VAL A N 1
ATOM 2836 C CA . VAL A 1 363 ? -0.965 9.362 8.060 1.00 41.19 363 VAL A CA 1
ATOM 2837 C C . VAL A 1 363 ? -1.949 8.289 7.584 1.00 41.19 363 VAL A C 1
ATOM 2839 O O . VAL A 1 363 ? -2.910 7.923 8.263 1.00 41.19 363 VAL A O 1
ATOM 2842 N N . ILE A 1 364 ? -1.726 7.774 6.373 1.00 44.94 364 ILE A N 1
ATOM 2843 C CA . ILE A 1 364 ? -2.607 6.776 5.749 1.00 44.94 364 ILE A CA 1
ATOM 2844 C C . ILE A 1 364 ? -2.624 5.501 6.608 1.00 44.94 364 ILE A C 1
ATOM 2846 O O . ILE A 1 364 ? -1.607 4.839 6.789 1.00 44.94 364 ILE A O 1
ATOM 2850 N N . GLY A 1 365 ? -3.783 5.140 7.164 1.00 47.06 365 GLY A N 1
ATOM 2851 C CA . GLY A 1 365 ? -3.922 4.009 8.099 1.00 47.06 365 GLY A CA 1
ATOM 2852 C C . GLY A 1 365 ? -3.620 4.322 9.575 1.00 47.06 365 GLY A C 1
ATOM 2853 O O . GLY A 1 365 ? -3.750 3.431 10.416 1.00 47.06 365 GLY A O 1
ATOM 2854 N N . GLY A 1 366 ? -3.267 5.566 9.907 1.00 56.50 366 GLY A N 1
ATOM 2855 C CA . GLY A 1 366 ? -3.355 6.086 11.269 1.00 56.50 366 GLY A CA 1
ATOM 2856 C C . GLY A 1 366 ? -4.697 6.778 11.511 1.00 56.50 366 GLY A C 1
ATOM 2857 O O . GLY A 1 366 ? -5.304 7.303 10.583 1.00 56.50 366 GLY A O 1
ATOM 2858 N N . VAL A 1 367 ? -5.174 6.777 12.753 1.00 63.22 367 VAL A N 1
ATOM 2859 C CA . VAL A 1 367 ? -6.343 7.539 13.195 1.00 63.22 367 VAL A CA 1
ATOM 2860 C C . VAL A 1 367 ? -5.877 8.868 13.777 1.00 63.22 367 VAL A C 1
ATOM 2862 O O . VAL A 1 367 ? -5.243 8.901 14.830 1.00 63.22 367 VAL A O 1
ATOM 2865 N N . GLU A 1 368 ? -6.210 9.970 13.113 1.00 64.00 368 GLU A N 1
ATOM 2866 C CA . GLU A 1 368 ? -5.901 11.326 13.600 1.00 64.00 368 GLU A CA 1
ATOM 2867 C C . GLU A 1 368 ? -7.039 11.920 14.435 1.00 64.00 368 GLU A C 1
ATOM 2869 O O . GLU A 1 368 ? -6.839 12.828 15.243 1.00 64.00 368 GLU A O 1
ATOM 2874 N N . HIS A 1 369 ? -8.254 11.416 14.233 1.00 75.06 369 HIS A N 1
ATOM 2875 C CA . HIS A 1 369 ? -9.466 12.030 14.739 1.00 75.06 369 HIS A CA 1
ATOM 2876 C C . HIS A 1 369 ? -10.561 10.981 14.940 1.00 75.06 369 HIS A C 1
ATOM 2878 O O . HIS A 1 369 ? -10.834 10.165 14.054 1.00 75.06 369 HIS A O 1
ATOM 2884 N N . PHE A 1 370 ? -11.226 11.048 16.095 1.00 84.38 370 PHE A N 1
ATOM 2885 C CA . PHE A 1 370 ? -12.461 10.324 16.354 1.00 84.38 370 PHE A CA 1
ATOM 2886 C C . PHE A 1 370 ? -13.631 11.296 16.474 1.00 84.38 370 PHE A C 1
ATOM 2888 O O . PHE A 1 370 ? -13.531 12.358 17.084 1.00 84.38 370 PHE A O 1
ATOM 2895 N N . SER A 1 371 ? -14.787 10.875 15.981 1.00 89.81 371 SER A N 1
ATOM 2896 C CA . SER A 1 371 ? -16.068 11.538 16.199 1.00 89.81 371 SER A CA 1
ATOM 2897 C C . SER A 1 371 ? -17.120 10.533 16.649 1.00 89.81 371 SER A C 1
ATOM 2899 O O . SER A 1 371 ? -17.015 9.331 16.391 1.00 89.81 371 SER A O 1
ATOM 2901 N N . VAL A 1 372 ? -18.149 11.020 17.339 1.00 88.19 372 VAL A N 1
ATOM 2902 C CA . VAL A 1 372 ? -19.272 10.191 17.784 1.00 88.19 372 VAL A CA 1
ATOM 2903 C C . VAL A 1 372 ? -20.572 10.912 17.478 1.00 88.19 372 VAL A C 1
ATOM 2905 O O . VAL A 1 372 ? -20.812 12.029 17.944 1.00 88.19 372 VAL A O 1
ATOM 2908 N N . ASN A 1 373 ? -21.449 10.261 16.718 1.00 85.62 373 ASN A N 1
ATOM 2909 C CA . ASN A 1 373 ? -22.756 10.824 16.409 1.00 85.62 373 ASN A CA 1
ATOM 2910 C C . ASN A 1 373 ? -23.717 10.640 17.598 1.00 85.62 373 ASN A C 1
ATOM 2912 O O . ASN A 1 373 ? -24.471 9.674 17.676 1.00 85.62 373 ASN A O 1
ATOM 2916 N N . MET A 1 374 ? -23.676 11.588 18.533 1.00 85.50 374 MET A N 1
ATOM 2917 C CA . MET A 1 374 ? -24.534 11.615 19.726 1.00 85.50 374 MET A CA 1
ATOM 2918 C C . MET A 1 374 ? -26.014 11.866 19.386 1.00 85.50 374 MET A C 1
ATOM 2920 O O . MET A 1 374 ? -26.910 11.359 20.064 1.00 85.50 374 MET A O 1
ATOM 2924 N N . GLN A 1 375 ? -26.277 12.588 18.292 1.00 78.38 375 GLN A N 1
ATOM 2925 C CA . GLN A 1 375 ? -27.631 12.878 17.814 1.00 78.38 375 GLN A CA 1
ATOM 2926 C C . GLN A 1 375 ? -28.350 11.611 17.319 1.00 78.38 375 GLN A C 1
ATOM 2928 O O . GLN A 1 375 ? -29.565 11.504 17.479 1.00 78.38 375 GLN A O 1
ATOM 2933 N N . GLN A 1 376 ? -27.611 10.616 16.802 1.00 82.12 376 GLN A N 1
ATOM 2934 C CA . GLN A 1 376 ? -28.140 9.319 16.345 1.00 82.12 376 GLN A CA 1
ATOM 2935 C C . GLN A 1 376 ? -28.981 8.594 17.412 1.00 82.12 376 GLN A C 1
ATOM 2937 O O . GLN A 1 376 ? -29.897 7.849 17.066 1.00 82.12 376 GLN A O 1
ATOM 2942 N N . VAL A 1 377 ? -28.679 8.81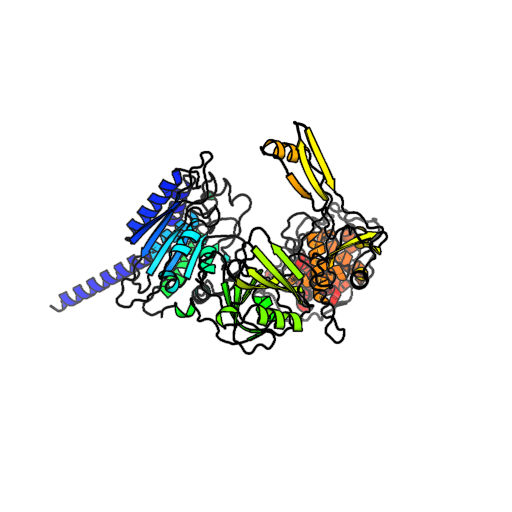0 18.697 1.00 85.94 377 VAL A N 1
ATOM 2943 C CA . VAL A 1 377 ? -29.360 8.176 19.841 1.00 85.94 377 VAL A CA 1
ATOM 2944 C C . VAL A 1 377 ? -30.170 9.159 20.695 1.00 85.94 377 VAL A C 1
ATOM 2946 O O . VAL A 1 377 ? -30.703 8.773 21.731 1.00 85.94 377 VAL A O 1
ATOM 2949 N N . GLY A 1 378 ? -30.299 10.420 20.270 1.00 86.94 378 GLY A N 1
ATOM 2950 C CA . GLY A 1 378 ? -31.103 11.429 20.968 1.00 86.94 378 GLY A CA 1
ATOM 2951 C C . GLY A 1 378 ? -30.499 11.971 22.270 1.00 86.94 378 GLY A C 1
ATOM 2952 O O . GLY A 1 378 ? -31.230 12.548 23.075 1.00 86.94 378 GLY A O 1
ATOM 2953 N N . ILE A 1 379 ? -29.188 11.815 22.486 1.00 89.50 379 ILE A N 1
ATOM 2954 C CA . ILE A 1 379 ? -28.475 12.548 23.543 1.00 89.50 379 ILE A CA 1
ATOM 2955 C C . ILE A 1 379 ? -28.469 14.040 23.165 1.00 89.50 379 ILE A C 1
ATOM 2957 O O . ILE A 1 379 ? -28.355 14.381 21.987 1.00 89.50 379 ILE A O 1
ATOM 2961 N N . THR A 1 380 ? -28.626 14.930 24.150 1.00 90.81 380 THR A N 1
ATOM 2962 C CA . THR A 1 380 ? -28.587 16.388 23.938 1.00 90.81 380 THR A CA 1
ATOM 2963 C C . THR A 1 380 ? -27.238 16.981 24.340 1.00 90.81 380 THR A C 1
ATOM 2965 O O . THR A 1 380 ? -26.482 16.372 25.105 1.00 90.81 380 THR A O 1
ATOM 2968 N N . PHE A 1 381 ? -26.965 18.204 23.870 1.00 90.69 381 PHE A N 1
ATOM 2969 C CA . PHE A 1 381 ? -25.796 18.989 24.269 1.00 90.69 381 PHE A CA 1
ATOM 2970 C C . PHE A 1 381 ? -25.676 19.077 25.796 1.00 90.69 381 PHE A C 1
ATOM 2972 O O . PHE A 1 381 ? -24.632 18.755 26.357 1.00 90.69 381 PHE A O 1
ATOM 2979 N N . GLU A 1 382 ? -26.762 19.442 26.481 1.00 91.31 382 GLU A N 1
ATOM 2980 C CA . GLU A 1 382 ? -26.786 19.642 27.933 1.00 91.31 382 GLU A CA 1
ATOM 2981 C C . GLU A 1 382 ? -26.476 18.342 28.672 1.00 91.31 382 GLU A C 1
ATOM 2983 O O . GLU A 1 382 ? -25.740 18.353 29.659 1.00 91.31 382 GLU A O 1
ATOM 2988 N N . LYS A 1 383 ? -27.008 17.213 28.180 1.00 90.75 383 LYS A N 1
ATOM 2989 C CA . LYS A 1 383 ? -26.784 15.906 28.798 1.00 90.75 383 LYS A CA 1
ATOM 2990 C C . LYS A 1 383 ? -25.340 15.441 28.633 1.00 90.75 383 LYS A C 1
ATOM 2992 O O . LYS A 1 383 ? -24.766 14.922 29.588 1.00 90.75 383 LYS A O 1
ATOM 2997 N N . LEU A 1 384 ? -24.744 15.645 27.458 1.00 91.81 384 LEU A N 1
ATOM 2998 C CA . LEU A 1 384 ? -23.343 15.302 27.224 1.00 91.81 384 LEU A CA 1
ATOM 2999 C C . LEU A 1 384 ? -22.399 16.224 28.008 1.00 91.81 384 LEU A C 1
ATOM 3001 O O . LEU A 1 384 ? -21.482 15.737 28.664 1.00 91.81 384 LEU A O 1
ATOM 3005 N N . ASN A 1 385 ? -22.669 17.532 28.016 1.00 91.56 385 ASN A N 1
ATOM 3006 C CA . ASN A 1 385 ? -21.938 18.517 28.811 1.00 91.56 385 ASN A CA 1
ATOM 3007 C C . ASN A 1 385 ? -21.984 18.172 30.312 1.00 91.56 385 ASN A C 1
ATOM 3009 O O . ASN A 1 385 ? -20.957 18.239 30.982 1.00 91.56 385 ASN A O 1
ATOM 3013 N N . GLU A 1 386 ? -23.145 17.774 30.850 1.00 91.81 386 GLU A N 1
ATOM 3014 C CA . GLU A 1 386 ? -23.278 17.285 32.233 1.00 91.81 386 GLU A CA 1
ATOM 3015 C C . GLU A 1 386 ? -22.395 16.050 32.486 1.00 91.81 386 GLU A C 1
ATOM 3017 O O . GLU A 1 386 ? -21.671 16.007 33.481 1.00 91.81 386 GLU A O 1
ATOM 3022 N N . VAL A 1 387 ? -22.426 15.055 31.591 1.00 90.06 387 VAL A N 1
ATOM 3023 C CA . VAL A 1 387 ? -21.623 13.825 31.716 1.00 90.06 387 VAL A CA 1
ATOM 3024 C C . VAL A 1 387 ? -20.127 14.142 31.711 1.00 90.06 387 VAL A C 1
ATOM 3026 O O . VAL A 1 387 ? -19.439 13.768 32.658 1.00 90.06 387 VAL A O 1
ATOM 3029 N N . LEU A 1 388 ? -19.627 14.875 30.712 1.00 88.56 388 LEU A N 1
ATOM 3030 C CA . LEU A 1 388 ? -18.207 15.234 30.621 1.00 88.56 388 LEU A CA 1
ATOM 3031 C C . LEU A 1 388 ? -17.765 16.108 31.804 1.00 88.56 388 LEU A C 1
ATOM 3033 O O . LEU A 1 388 ? -16.713 15.856 32.388 1.00 88.56 388 LEU A O 1
ATOM 3037 N N . THR A 1 389 ? -18.603 17.057 32.239 1.00 85.88 389 THR A N 1
ATOM 3038 C CA . THR A 1 389 ? -18.283 17.931 33.381 1.00 85.88 389 THR A CA 1
ATOM 3039 C C . THR A 1 389 ? -18.172 17.161 34.697 1.00 85.88 389 THR A C 1
ATOM 3041 O O . THR A 1 389 ? -17.293 17.445 35.509 1.00 85.88 389 THR A O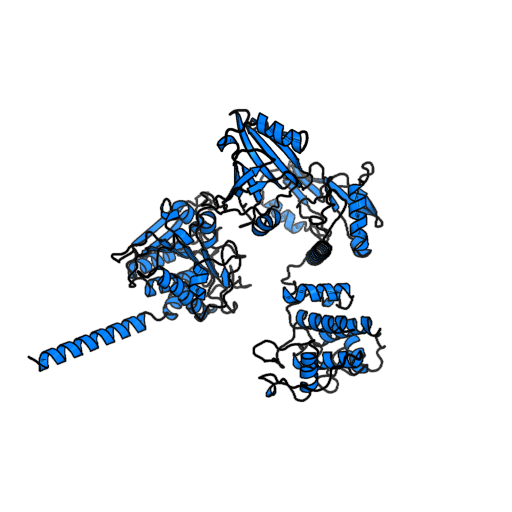 1
ATOM 3044 N N . ASN A 1 390 ? -19.013 16.144 34.902 1.00 82.06 390 ASN A N 1
ATOM 3045 C CA . ASN A 1 390 ? -18.934 15.277 36.080 1.00 82.06 390 ASN A CA 1
ATOM 3046 C C . ASN A 1 390 ? -17.693 14.364 36.087 1.00 82.06 390 ASN A C 1
ATOM 3048 O O . ASN A 1 390 ? -17.295 13.899 37.154 1.00 82.06 390 ASN A O 1
ATOM 3052 N N . LEU A 1 391 ? -17.100 14.084 34.921 1.00 75.94 391 LEU A N 1
ATOM 3053 C CA . LEU A 1 391 ? -15.959 13.173 34.768 1.00 75.94 391 LEU A CA 1
ATOM 3054 C C . LEU A 1 391 ? -14.612 13.899 34.762 1.00 75.94 391 LEU A C 1
ATOM 3056 O O . LEU A 1 391 ? -13.649 13.394 35.336 1.00 75.94 391 LEU A O 1
ATOM 3060 N N . PHE A 1 392 ? -14.552 15.061 34.110 1.00 75.94 392 PHE A N 1
ATOM 3061 C CA . PHE A 1 392 ? -13.311 15.771 33.787 1.00 75.94 392 PHE A CA 1
ATOM 3062 C C . PHE A 1 392 ? -13.260 17.206 34.350 1.00 75.94 392 PHE A C 1
ATOM 3064 O O . PHE A 1 392 ? -12.248 17.884 34.211 1.00 75.94 392 PHE A O 1
ATOM 3071 N N . GLY A 1 393 ? -14.317 17.670 35.026 1.00 78.56 393 GLY A N 1
ATOM 3072 C CA . GLY A 1 393 ? -14.419 19.038 35.546 1.00 78.56 393 GLY A CA 1
ATOM 3073 C C . GLY A 1 393 ? -14.964 20.034 34.519 1.00 78.56 393 GLY A C 1
ATOM 3074 O O . GLY A 1 393 ? -15.483 19.652 33.475 1.00 78.56 393 GLY A O 1
ATOM 3075 N N . SER A 1 394 ? -14.912 21.330 34.824 1.00 81.50 394 SER A N 1
ATOM 3076 C CA . SER A 1 394 ? -15.430 22.366 33.918 1.00 81.50 394 SER A CA 1
ATOM 3077 C C . SER A 1 394 ? -14.642 22.413 32.599 1.00 81.50 394 SER A C 1
ATOM 3079 O O . SER A 1 394 ? -13.413 22.399 32.660 1.00 81.50 394 SER A O 1
ATOM 3081 N N . PRO A 1 395 ? -15.307 22.542 31.435 1.00 82.50 395 PRO A N 1
ATOM 3082 C CA . PRO A 1 395 ? -14.613 22.699 30.161 1.00 82.50 395 PRO A CA 1
ATOM 3083 C C . PRO A 1 395 ? -13.916 24.057 30.059 1.00 82.50 395 PRO A C 1
ATOM 3085 O O . PRO A 1 395 ? -14.396 25.053 30.618 1.00 82.50 395 PRO A O 1
ATOM 3088 N N . SER A 1 396 ? -12.853 24.119 29.259 1.00 79.56 396 SER A N 1
ATOM 3089 C CA . SER A 1 396 ? -12.440 25.384 28.648 1.00 79.56 396 SER A CA 1
ATOM 3090 C C . SER A 1 396 ? -13.429 25.757 27.531 1.00 79.56 396 SER A C 1
ATOM 3092 O O . SER A 1 396 ? -14.142 24.900 27.003 1.00 79.56 396 SER A O 1
ATOM 3094 N N . GLN A 1 397 ? -13.558 27.049 27.221 1.00 84.00 397 GLN A N 1
ATOM 3095 C CA . GLN A 1 397 ? -14.528 27.543 26.238 1.00 84.00 397 GLN A CA 1
ATOM 3096 C C . GLN A 1 397 ? -13.857 28.521 25.283 1.00 84.00 397 GLN A C 1
ATOM 3098 O O . GLN A 1 397 ? -13.240 29.490 25.726 1.00 84.00 397 GLN A O 1
ATOM 3103 N N . ASN A 1 398 ? -14.027 28.288 23.983 1.00 79.88 398 ASN A N 1
ATOM 3104 C CA . ASN A 1 398 ? -13.558 29.176 22.925 1.00 79.88 398 ASN A CA 1
ATOM 3105 C C . ASN A 1 398 ? -14.721 29.522 21.983 1.00 79.88 398 ASN A C 1
ATOM 3107 O O . ASN A 1 398 ? -15.469 28.637 21.571 1.00 79.88 398 ASN A O 1
ATOM 3111 N N . GLU A 1 399 ? -14.895 30.802 21.657 1.00 82.25 399 GLU A N 1
ATOM 3112 C CA . GLU A 1 399 ? -16.011 31.305 20.849 1.00 82.25 399 GLU A CA 1
ATOM 3113 C C . GLU A 1 399 ? -15.501 31.927 19.545 1.00 82.25 399 GLU A C 1
ATOM 3115 O O . GLU A 1 399 ? -14.885 32.994 19.534 1.00 82.25 399 GLU A O 1
ATOM 3120 N N . ILE A 1 400 ? -15.802 31.263 18.429 1.00 78.19 400 ILE A N 1
ATOM 3121 C CA . ILE A 1 400 ? -15.427 31.684 17.081 1.00 78.19 400 ILE A CA 1
ATOM 3122 C C . ILE A 1 400 ? -16.554 32.564 16.533 1.00 78.19 400 ILE A C 1
ATOM 3124 O O . ILE A 1 400 ? -17.535 32.080 15.962 1.00 78.19 400 ILE A O 1
ATOM 3128 N N . GLN A 1 401 ? -16.412 33.879 16.723 1.00 73.75 401 GLN A N 1
ATOM 3129 C CA . GLN A 1 401 ? -17.445 34.873 16.390 1.00 73.75 401 GLN A CA 1
ATOM 3130 C C . GLN A 1 401 ? -17.854 34.864 14.907 1.00 73.75 401 GLN A C 1
ATOM 3132 O O . GLN A 1 401 ? -19.006 35.136 14.585 1.00 73.75 401 GLN A O 1
ATOM 3137 N N . GLU A 1 402 ? -16.931 34.520 14.009 1.00 74.56 402 GLU A N 1
ATOM 3138 C CA . GLU A 1 402 ? -17.147 34.488 12.555 1.00 74.56 402 GLU A CA 1
ATOM 3139 C C . GLU A 1 402 ? -18.111 33.379 12.107 1.00 74.56 402 GLU A C 1
ATOM 3141 O O . GLU A 1 402 ? -18.756 33.500 11.068 1.00 74.56 402 GLU A O 1
ATOM 3146 N N . THR A 1 403 ? -18.222 32.302 12.891 1.00 73.44 403 THR A N 1
ATOM 3147 C CA . THR A 1 403 ? -19.008 31.100 12.557 1.00 73.44 403 THR A CA 1
ATOM 3148 C C . THR A 1 403 ? -20.122 30.809 13.567 1.00 73.44 403 THR A C 1
ATOM 3150 O O . THR A 1 403 ? -20.749 29.751 13.492 1.00 73.44 403 THR A O 1
ATOM 3153 N N . ASP A 1 404 ? -20.360 31.723 14.520 1.00 85.81 404 ASP A N 1
ATOM 3154 C CA . ASP A 1 404 ? -21.314 31.578 15.635 1.00 85.81 404 ASP A CA 1
ATOM 3155 C C . ASP A 1 404 ? -21.194 30.208 16.338 1.00 85.81 404 ASP A C 1
ATOM 3157 O O . ASP A 1 404 ? -22.174 29.515 16.637 1.00 85.81 404 ASP A O 1
ATOM 3161 N N . THR A 1 405 ? -19.944 29.779 16.526 1.00 87.19 405 THR A N 1
ATOM 3162 C CA . THR A 1 405 ? -19.584 28.443 17.006 1.00 87.19 405 THR A CA 1
ATOM 3163 C C . THR A 1 405 ? -18.822 28.547 18.320 1.00 87.19 405 THR A C 1
ATOM 3165 O O . THR A 1 405 ? -17.882 29.331 18.443 1.00 87.19 405 THR A O 1
ATOM 3168 N N . VAL A 1 406 ? -19.214 27.740 19.306 1.00 88.75 406 VAL A N 1
ATOM 3169 C CA . VAL A 1 406 ? -18.506 27.605 20.584 1.00 88.75 406 VAL A CA 1
ATOM 3170 C C . VAL A 1 406 ? -17.956 26.197 20.710 1.00 88.75 406 VAL A C 1
ATOM 3172 O O . VAL A 1 406 ? -18.680 25.218 20.528 1.00 88.75 406 VAL A O 1
ATOM 3175 N N . ILE A 1 407 ? -16.674 26.111 21.038 1.00 87.56 407 ILE A N 1
ATOM 3176 C CA . ILE A 1 407 ? -15.971 24.870 21.335 1.00 87.56 407 ILE A CA 1
ATOM 3177 C C . ILE A 1 407 ? -15.869 24.752 22.856 1.00 87.56 407 ILE A C 1
ATOM 3179 O O . ILE A 1 407 ? -15.450 25.695 23.531 1.00 87.56 407 ILE A O 1
ATOM 3183 N N . TYR A 1 408 ? -16.289 23.603 23.380 1.00 88.19 408 TYR A N 1
ATOM 3184 C CA . TYR A 1 408 ? -16.162 23.216 24.781 1.00 88.19 408 TYR A CA 1
ATOM 3185 C C . TYR A 1 408 ? -15.194 22.040 24.862 1.00 88.19 408 TYR A C 1
ATOM 3187 O O . TYR A 1 408 ? -15.520 20.962 24.360 1.00 88.19 408 TYR A O 1
ATOM 3195 N N . ASP A 1 409 ? -14.040 22.236 25.497 1.00 84.50 409 ASP A N 1
ATOM 3196 C CA . ASP A 1 409 ? -12.997 21.215 25.589 1.00 84.50 409 ASP A CA 1
ATOM 3197 C C . ASP A 1 409 ? -12.822 20.722 27.027 1.00 84.50 409 ASP A C 1
ATOM 3199 O O . ASP A 1 409 ? -12.612 21.503 27.960 1.00 84.50 409 ASP A O 1
ATOM 3203 N N . TRP A 1 410 ? -12.886 19.402 27.192 1.00 79.19 410 TRP A N 1
ATOM 3204 C CA . TRP A 1 410 ? -12.523 18.688 28.415 1.00 79.19 410 TRP A CA 1
ATOM 3205 C C . TRP A 1 410 ? -11.264 17.863 28.170 1.00 79.19 410 TRP A C 1
ATOM 3207 O O . TRP A 1 410 ? -11.139 17.226 27.125 1.00 79.19 410 TRP A O 1
ATOM 3217 N N . HIS A 1 411 ? -10.380 17.784 29.161 1.00 69.44 411 HIS A N 1
ATOM 3218 C CA . HIS A 1 411 ? -9.144 17.006 29.074 1.00 69.44 411 HIS A CA 1
ATOM 3219 C C . HIS A 1 411 ? -9.145 15.911 30.148 1.00 69.44 411 HIS A C 1
ATOM 3221 O O . HIS A 1 411 ? -9.502 16.172 31.299 1.00 69.44 411 HIS A O 1
ATOM 3227 N N . ASN A 1 412 ? -8.764 14.679 29.794 1.00 57.34 412 ASN A N 1
ATOM 3228 C CA . ASN A 1 412 ? -8.471 13.649 30.797 1.00 57.34 412 ASN A CA 1
ATOM 3229 C C . ASN A 1 412 ? -6.988 13.683 31.198 1.00 57.34 412 ASN A C 1
ATOM 3231 O O . ASN A 1 412 ? -6.150 14.259 30.513 1.00 57.34 412 ASN A O 1
ATOM 3235 N N . ILE A 1 413 ? -6.652 12.980 32.282 1.00 48.41 413 ILE A N 1
ATOM 3236 C CA . ILE A 1 413 ? -5.270 12.814 32.770 1.00 48.41 413 ILE A CA 1
ATOM 3237 C C . ILE A 1 413 ? -4.373 11.954 31.850 1.00 48.41 413 ILE A C 1
ATOM 3239 O O . ILE A 1 413 ? -3.321 11.506 32.289 1.00 48.41 413 ILE A O 1
ATOM 3243 N N . PHE A 1 414 ? -4.811 11.665 30.620 1.00 48.81 414 PHE A N 1
ATOM 3244 C CA . PHE A 1 414 ? -4.130 10.812 29.639 1.00 48.81 414 PHE A CA 1
ATOM 3245 C C . PHE A 1 414 ? -3.856 11.544 28.309 1.00 48.81 414 PHE A C 1
ATOM 3247 O O . PHE A 1 414 ? -3.545 10.899 27.307 1.00 48.81 414 PHE A O 1
ATOM 3254 N N . GLY A 1 415 ? -4.006 12.875 28.270 1.00 52.34 415 GLY A N 1
ATOM 3255 C CA . GLY A 1 415 ? -3.746 13.697 27.081 1.00 52.34 415 GLY A CA 1
ATOM 3256 C C . GLY A 1 415 ? -4.815 13.619 25.978 1.00 52.34 415 GLY A C 1
ATOM 3257 O O . GLY A 1 415 ? -4.568 14.047 24.848 1.00 52.34 415 GLY A O 1
ATOM 3258 N N . ASN A 1 416 ? -6.007 13.078 26.259 1.00 67.06 416 ASN A N 1
ATOM 3259 C CA . ASN A 1 416 ? -7.135 13.122 25.326 1.00 67.06 416 ASN A CA 1
ATOM 3260 C C . ASN A 1 416 ? -7.987 14.366 25.560 1.00 67.06 416 ASN A C 1
ATOM 3262 O O . ASN A 1 416 ? -8.355 14.665 26.698 1.00 67.06 416 ASN A O 1
ATOM 3266 N N . THR A 1 417 ? -8.363 15.032 24.467 1.00 75.38 417 THR A N 1
ATOM 3267 C CA . THR A 1 417 ? -9.344 16.118 24.489 1.00 75.38 417 THR A CA 1
ATOM 3268 C C . THR A 1 417 ? -10.673 15.634 23.944 1.00 75.38 417 THR A C 1
ATOM 3270 O O . THR A 1 417 ? -10.749 15.035 22.871 1.00 75.38 417 THR A O 1
ATOM 3273 N N . TYR A 1 418 ? -11.722 15.904 24.706 1.00 84.44 418 TYR A N 1
ATOM 3274 C CA . TYR A 1 418 ? -13.105 15.637 24.367 1.00 84.44 418 TYR A CA 1
ATOM 3275 C C . TYR A 1 418 ? -13.741 16.980 24.029 1.00 84.44 418 TYR A C 1
ATOM 3277 O O . TYR A 1 418 ? -13.973 17.788 24.926 1.00 84.44 418 TYR A O 1
ATOM 3285 N N . SER A 1 419 ? -13.987 17.220 22.745 1.00 88.62 419 SER A N 1
ATOM 3286 C CA . SER A 1 419 ? -14.479 18.499 22.232 1.00 88.62 419 SER A CA 1
ATOM 3287 C C . SER A 1 419 ? -15.952 18.389 21.866 1.00 88.62 419 SER A C 1
ATOM 3289 O O . SER A 1 419 ? -16.338 17.536 21.059 1.00 88.62 419 SER A O 1
ATOM 3291 N N . ILE A 1 420 ? -16.784 19.283 22.400 1.00 91.88 420 ILE A N 1
ATOM 3292 C CA . ILE A 1 420 ? -18.107 19.558 21.836 1.00 91.88 420 ILE A CA 1
ATOM 3293 C C . ILE A 1 420 ? -18.027 20.847 21.025 1.00 91.88 420 ILE A C 1
ATOM 3295 O O . ILE A 1 420 ? -17.779 21.915 21.580 1.00 91.88 420 ILE A O 1
ATOM 3299 N N . ILE A 1 421 ? -18.296 20.752 19.726 1.00 90.19 421 ILE A N 1
ATOM 3300 C CA . ILE A 1 421 ? -18.419 21.908 18.836 1.00 90.19 421 ILE A CA 1
ATOM 3301 C C . ILE A 1 421 ? -19.912 22.207 18.692 1.00 90.19 421 ILE A C 1
ATOM 3303 O O . ILE A 1 421 ? -20.649 21.395 18.137 1.00 90.19 421 ILE A O 1
ATOM 3307 N N . LEU A 1 422 ? -20.369 23.342 19.224 1.00 89.62 422 LEU A N 1
ATOM 3308 C CA . LEU A 1 422 ? -21.764 23.794 19.210 1.00 89.62 422 LEU A CA 1
ATOM 3309 C C . LEU A 1 422 ? -21.923 24.975 18.248 1.00 89.62 422 LEU A C 1
ATOM 3311 O O . LEU A 1 422 ? -21.381 26.051 18.498 1.00 89.62 422 LEU A O 1
ATOM 3315 N N . ASN A 1 423 ? -22.726 24.814 17.197 1.00 87.75 423 ASN A N 1
ATOM 3316 C CA . ASN A 1 423 ? -23.153 25.923 16.348 1.00 87.75 423 ASN A CA 1
ATOM 3317 C C . ASN A 1 423 ? -24.446 26.534 16.912 1.00 87.75 423 ASN A C 1
ATOM 3319 O O . ASN A 1 423 ? -25.497 25.887 16.940 1.00 87.75 423 ASN A O 1
ATOM 3323 N N . LYS A 1 424 ? -24.378 27.785 17.375 1.00 84.44 424 LYS A N 1
ATOM 3324 C CA . LYS A 1 424 ? -25.508 28.476 18.018 1.00 84.44 424 LYS A CA 1
ATOM 3325 C C . LYS A 1 424 ? -26.609 28.841 17.021 1.00 84.44 424 LYS A C 1
ATOM 3327 O O . LYS A 1 424 ? -27.787 28.695 17.342 1.00 84.44 424 LYS A O 1
ATOM 3332 N N . SER A 1 425 ? -26.238 29.246 15.807 1.00 84.31 425 SER A N 1
ATOM 3333 C CA . SER A 1 425 ? -27.164 29.703 14.761 1.00 84.31 425 SER A CA 1
ATOM 3334 C C . SER A 1 425 ? -28.183 28.646 14.329 1.00 84.31 425 SER A C 1
ATOM 3336 O O . SER A 1 425 ? -29.322 28.991 14.011 1.00 84.31 425 SER A O 1
ATOM 3338 N N . ASN A 1 426 ? -27.805 27.364 14.319 1.00 83.81 426 ASN A N 1
ATOM 3339 C CA . ASN A 1 426 ? -28.699 26.256 13.960 1.00 83.81 426 ASN A CA 1
ATOM 3340 C C . ASN A 1 426 ? -28.977 25.265 15.111 1.00 83.81 426 ASN A C 1
ATOM 3342 O O . ASN A 1 426 ? -29.732 24.311 14.917 1.00 83.81 426 ASN A O 1
ATOM 3346 N N . ASN A 1 427 ? -28.404 25.499 16.298 1.00 81.88 427 ASN A N 1
ATOM 3347 C CA . ASN A 1 427 ? -28.501 24.646 17.486 1.00 81.88 427 ASN A CA 1
ATOM 3348 C C . ASN A 1 427 ? -28.112 23.173 17.224 1.00 81.88 427 ASN A C 1
ATOM 3350 O O . ASN A 1 427 ? -28.726 22.245 17.759 1.00 81.88 427 ASN A O 1
ATOM 3354 N N . THR A 1 428 ? -27.100 22.954 16.382 1.00 87.00 428 THR A N 1
ATOM 3355 C CA . THR A 1 428 ? -26.488 21.636 16.158 1.00 87.00 428 THR A CA 1
ATOM 3356 C C . THR A 1 428 ? -25.155 21.538 16.884 1.00 87.00 428 THR A C 1
ATOM 3358 O O . THR A 1 428 ? -24.466 22.537 17.088 1.00 87.00 428 THR A O 1
ATOM 3361 N N . TYR A 1 429 ? -24.782 20.323 17.280 1.00 91.25 429 TYR A N 1
ATOM 3362 C CA . TYR A 1 429 ? -23.476 20.066 17.875 1.00 91.25 429 TYR A CA 1
ATOM 3363 C C . TYR A 1 429 ? -22.889 18.738 17.405 1.00 91.25 429 TYR A C 1
ATOM 3365 O O . TYR A 1 429 ? -23.629 17.793 17.107 1.00 91.25 429 TYR A O 1
ATOM 3373 N N . SER A 1 430 ? -21.565 18.655 17.400 1.00 89.62 430 SER A N 1
ATOM 3374 C CA . SER A 1 430 ? -20.802 17.438 17.136 1.00 89.62 430 SER A CA 1
ATOM 3375 C C . SER A 1 430 ? -19.855 17.139 18.299 1.00 89.62 430 SER A C 1
ATOM 3377 O O . SER A 1 430 ? -19.390 18.048 18.990 1.00 89.62 430 SER A O 1
ATOM 3379 N N . PHE A 1 431 ? -19.611 15.850 18.552 1.00 92.25 431 PHE A N 1
ATOM 3380 C CA . PHE A 1 431 ? -18.697 15.394 19.598 1.00 92.25 431 PHE A CA 1
ATOM 3381 C C . PHE A 1 431 ? -17.486 14.708 18.982 1.00 92.25 431 PHE A C 1
ATOM 3383 O O . PHE A 1 431 ? -17.628 13.794 18.163 1.00 92.25 431 PHE A O 1
ATOM 3390 N N . HIS A 1 432 ? -16.311 15.149 19.411 1.00 89.69 432 HIS A N 1
ATOM 3391 C CA . HIS A 1 432 ? -15.024 14.739 18.885 1.00 89.69 432 HIS A CA 1
ATOM 3392 C C . HIS A 1 432 ? -14.116 14.290 20.026 1.00 89.69 432 HIS A C 1
ATOM 3394 O O . HIS A 1 432 ? -14.152 14.850 21.122 1.00 89.69 432 HIS A O 1
ATOM 3400 N N . ILE A 1 433 ? -13.288 13.289 19.752 1.00 83.44 433 ILE A N 1
ATOM 3401 C CA . ILE A 1 433 ? -12.146 12.939 20.588 1.00 83.44 433 ILE A CA 1
ATOM 3402 C C . ILE A 1 433 ? -10.918 13.186 19.730 1.00 83.44 433 ILE A C 1
ATOM 3404 O O . ILE A 1 433 ? -10.737 12.554 18.685 1.00 83.44 433 ILE A O 1
ATOM 3408 N N . VAL A 1 434 ? -10.096 14.130 20.163 1.00 70.75 434 VAL A N 1
ATOM 3409 C CA . VAL A 1 434 ? -8.869 14.520 19.477 1.00 70.75 434 VAL A CA 1
ATOM 3410 C C . VAL A 1 434 ? -7.685 14.362 20.415 1.00 70.75 434 VAL A C 1
ATOM 3412 O O . VAL A 1 434 ? -7.807 14.442 21.644 1.00 70.75 434 VAL A O 1
ATOM 3415 N N . TRP A 1 435 ? -6.516 14.138 19.826 1.00 59.38 435 TRP A N 1
ATOM 3416 C CA . TRP A 1 435 ? -5.270 14.399 20.524 1.00 59.38 435 TRP A CA 1
ATOM 3417 C C . TRP A 1 435 ? -5.237 15.882 20.947 1.00 59.38 435 TRP A C 1
ATOM 3419 O O . TRP A 1 435 ? -5.846 16.729 20.289 1.00 59.38 435 TRP A O 1
ATOM 3429 N N . TYR A 1 436 ? -4.586 16.184 22.074 1.00 49.34 436 TYR A N 1
ATOM 3430 C CA . TYR A 1 436 ? -4.520 17.521 22.669 1.00 49.34 436 TYR A CA 1
ATOM 3431 C C . TYR A 1 436 ? -3.949 18.552 21.681 1.00 49.34 436 TYR A C 1
ATOM 3433 O O . TYR A 1 436 ? -2.740 18.654 21.463 1.00 49.34 436 TYR A O 1
ATOM 3441 N N . ARG A 1 437 ? -4.862 19.284 21.030 1.00 39.16 437 ARG A N 1
ATOM 3442 C CA . ARG A 1 437 ? -4.589 20.148 19.879 1.00 39.16 437 ARG A CA 1
ATOM 3443 C C . ARG A 1 437 ? -4.000 21.480 20.337 1.00 39.16 437 ARG A C 1
ATOM 3445 O O . ARG A 1 437 ? -4.697 22.482 20.454 1.00 39.16 437 ARG A O 1
ATOM 3452 N N . GLY A 1 438 ? -2.692 21.465 20.558 1.00 41.31 438 GLY A N 1
ATOM 3453 C CA . GLY A 1 438 ? -1.969 22.599 21.110 1.00 41.31 438 GLY A CA 1
ATOM 3454 C C . GLY A 1 438 ? -2.170 22.684 22.618 1.00 41.31 438 GLY A C 1
ATOM 3455 O O . GLY A 1 438 ? -3.277 22.587 23.136 1.00 41.31 438 GLY A O 1
ATOM 3456 N N . ALA A 1 439 ? -1.066 22.872 23.325 1.00 40.88 439 ALA A N 1
ATOM 3457 C CA . ALA A 1 439 ? -1.068 23.059 24.760 1.00 40.88 439 ALA A CA 1
ATOM 3458 C C . ALA A 1 439 ? -0.999 24.565 25.064 1.00 40.88 439 ALA A C 1
ATOM 3460 O O . ALA A 1 439 ? 0.110 25.106 25.090 1.00 40.88 439 ALA A O 1
ATOM 3461 N N . PRO A 1 440 ? -2.128 25.261 25.326 1.00 37.78 440 PRO A N 1
ATOM 3462 C CA . PRO A 1 440 ? -2.078 26.610 25.898 1.00 37.78 440 PRO A CA 1
ATOM 3463 C C . PRO A 1 440 ? -1.326 26.625 27.243 1.00 37.78 440 PRO A C 1
ATOM 3465 O O . PRO A 1 440 ? -0.755 27.646 27.614 1.00 37.78 440 PRO A O 1
ATOM 3468 N N . ASP A 1 441 ? -1.263 25.467 27.912 1.00 44.19 441 ASP A N 1
ATOM 3469 C CA . ASP A 1 441 ? -0.564 25.234 29.176 1.00 44.19 441 ASP A CA 1
ATOM 3470 C C . ASP A 1 441 ? 0.715 24.374 29.032 1.00 44.19 441 ASP A C 1
ATOM 3472 O O . ASP A 1 441 ? 1.107 23.685 29.977 1.00 44.19 441 ASP A O 1
ATOM 3476 N N . ALA A 1 442 ? 1.381 24.349 27.870 1.00 50.44 442 ALA A N 1
ATOM 3477 C CA . ALA A 1 442 ? 2.754 23.830 27.807 1.00 50.44 442 ALA A CA 1
ATOM 3478 C C . ALA A 1 442 ? 3.742 24.825 28.430 1.00 50.44 442 ALA A C 1
ATOM 3480 O O . ALA A 1 442 ? 3.525 26.036 28.448 1.00 50.44 442 ALA A O 1
ATOM 3481 N N . GLU A 1 443 ? 4.865 24.318 28.928 1.00 56.75 443 GLU A N 1
ATOM 3482 C CA . GLU A 1 443 ? 5.924 25.121 29.525 1.00 56.75 443 GLU A CA 1
ATOM 3483 C C . GLU A 1 443 ? 7.238 24.901 28.771 1.00 56.75 443 GLU A C 1
ATOM 3485 O O . GLU A 1 443 ? 7.722 23.776 28.637 1.00 56.75 443 GLU A O 1
ATOM 3490 N N . GLY A 1 444 ? 7.827 25.994 28.283 1.00 60.56 444 GLY A N 1
ATOM 3491 C CA . GLY A 1 444 ? 9.154 25.979 27.682 1.00 60.56 444 GLY A CA 1
ATOM 3492 C C . GLY A 1 444 ? 10.238 26.031 28.751 1.00 60.56 444 GLY A C 1
ATOM 3493 O O . GLY A 1 444 ? 10.135 26.770 29.734 1.00 60.56 444 GLY A O 1
ATOM 3494 N N . TYR A 1 445 ? 11.300 25.271 28.535 1.00 67.62 445 TYR A N 1
ATOM 3495 C CA . TYR A 1 445 ? 12.455 25.157 29.412 1.00 67.62 445 TYR A CA 1
ATOM 3496 C C . TYR A 1 445 ? 13.752 25.122 28.591 1.00 67.62 445 TYR A C 1
ATOM 3498 O O . TYR A 1 445 ? 13.744 24.841 27.398 1.00 67.62 445 TYR A O 1
ATOM 3506 N N . THR A 1 446 ? 14.878 25.409 29.230 1.00 69.12 446 THR A N 1
ATOM 3507 C CA . THR A 1 446 ? 16.240 25.296 28.686 1.00 69.12 446 THR A CA 1
ATOM 3508 C C . THR A 1 446 ? 17.181 24.797 29.788 1.00 69.12 446 THR A C 1
ATOM 3510 O O . THR A 1 446 ? 16.768 24.714 30.950 1.00 69.12 446 THR A O 1
ATOM 3513 N N . ILE A 1 447 ? 18.430 24.460 29.462 1.00 70.50 447 ILE A N 1
ATOM 3514 C CA . ILE A 1 447 ? 19.443 24.037 30.438 1.00 70.50 447 ILE A CA 1
ATOM 3515 C C . ILE A 1 447 ? 20.504 25.125 30.613 1.00 70.50 447 ILE A C 1
ATOM 3517 O O . ILE A 1 447 ? 21.059 25.642 29.649 1.00 70.50 447 ILE A O 1
ATOM 3521 N N . ASN A 1 448 ? 20.828 25.454 31.865 1.00 71.75 448 ASN A N 1
ATOM 3522 C CA . ASN A 1 448 ? 21.933 26.347 32.204 1.00 71.75 448 ASN A CA 1
ATOM 3523 C C . ASN A 1 448 ? 22.750 25.744 33.354 1.00 71.75 448 ASN A C 1
ATOM 3525 O O . ASN A 1 448 ? 22.221 25.497 34.438 1.00 71.75 448 ASN A O 1
ATOM 3529 N N . GLY A 1 449 ? 24.036 25.465 33.115 1.00 68.81 449 GLY A N 1
ATOM 3530 C CA . GLY A 1 449 ? 24.911 24.823 34.105 1.00 68.81 449 GLY A CA 1
ATOM 3531 C C . GLY A 1 449 ? 24.428 23.436 34.555 1.00 68.81 449 GLY A C 1
ATOM 3532 O O . GLY A 1 449 ? 24.627 23.065 35.709 1.00 68.81 449 GLY A O 1
ATOM 3533 N N . GLY A 1 450 ? 23.743 22.700 33.672 1.00 66.75 450 GLY A N 1
ATOM 3534 C CA . GLY A 1 450 ? 23.159 21.386 33.956 1.00 66.75 450 GLY A CA 1
ATOM 3535 C C . GLY A 1 450 ? 21.827 21.401 34.717 1.00 66.75 450 GLY A C 1
ATOM 3536 O O . GLY A 1 450 ? 21.283 20.331 35.000 1.00 66.75 450 GLY A O 1
ATOM 3537 N N . GLU A 1 451 ? 21.280 22.571 35.046 1.00 75.81 451 GLU A N 1
ATOM 3538 C CA . GLU A 1 451 ? 19.982 22.713 35.710 1.00 75.81 451 GLU A CA 1
ATOM 3539 C C . GLU A 1 451 ? 18.923 23.317 34.784 1.00 75.81 451 GLU A C 1
ATOM 3541 O O . GLU A 1 451 ? 19.221 24.109 33.889 1.00 75.81 451 GLU A O 1
ATOM 3546 N N . LEU A 1 452 ? 17.670 22.918 35.012 1.00 74.31 452 LEU A N 1
ATOM 3547 C CA . LEU A 1 452 ? 16.520 23.368 34.234 1.00 74.31 452 LEU A CA 1
ATOM 3548 C C . LEU A 1 452 ? 16.229 24.851 34.520 1.00 74.31 452 LEU A C 1
ATOM 3550 O O . LEU A 1 452 ? 16.192 25.264 35.678 1.00 74.31 452 LEU A O 1
ATOM 3554 N N . VAL A 1 453 ? 15.959 25.643 33.484 1.00 77.88 453 VAL A N 1
ATOM 3555 C CA . VAL A 1 453 ? 15.546 27.053 33.573 1.00 77.88 453 VAL A CA 1
ATOM 3556 C C . VAL A 1 453 ? 14.294 27.250 32.730 1.00 77.88 453 VAL A C 1
ATOM 3558 O O . VAL A 1 453 ? 14.205 26.724 31.626 1.00 77.88 453 VAL A O 1
ATOM 3561 N N . ARG A 1 454 ? 13.301 27.981 33.243 1.00 73.62 454 ARG A N 1
ATOM 3562 C CA . ARG A 1 454 ? 12.033 28.211 32.537 1.00 73.62 454 ARG A CA 1
ATOM 3563 C C . ARG A 1 454 ? 12.171 29.317 31.489 1.00 73.62 454 ARG A C 1
ATOM 3565 O O . ARG A 1 454 ? 12.812 30.327 31.755 1.00 73.62 454 ARG A O 1
ATOM 3572 N N . MET A 1 455 ? 11.546 29.141 30.332 1.00 66.25 455 MET A N 1
ATOM 3573 C CA . MET A 1 455 ? 11.461 30.126 29.248 1.00 66.25 455 MET A CA 1
ATOM 3574 C C . MET A 1 455 ? 10.191 30.981 29.383 1.00 66.25 455 MET A C 1
ATOM 3576 O O . MET A 1 455 ? 9.259 30.615 30.101 1.00 66.25 455 MET A O 1
ATOM 3580 N N . GLU A 1 456 ? 10.144 32.133 28.713 1.00 60.53 456 GLU A N 1
ATOM 3581 C CA . GLU A 1 456 ? 8.959 33.006 28.710 1.00 60.53 456 GLU A CA 1
ATOM 3582 C C . GLU A 1 456 ? 7.795 32.439 27.882 1.00 60.53 456 GLU A C 1
ATOM 3584 O O . GLU A 1 456 ? 6.639 32.716 28.199 1.00 60.53 456 GLU A O 1
ATOM 3589 N N . GLN A 1 457 ? 8.081 31.611 26.872 1.00 55.53 457 GLN A N 1
ATOM 3590 C CA . GLN A 1 457 ? 7.079 30.944 26.031 1.00 55.53 457 GLN A CA 1
ATOM 3591 C C . GLN A 1 457 ? 7.346 29.439 25.871 1.00 55.53 457 GLN A C 1
ATOM 3593 O O . GLN A 1 457 ? 8.470 28.969 26.057 1.00 55.53 457 GLN A O 1
ATOM 3598 N N . ALA A 1 458 ? 6.307 28.693 25.485 1.00 53.81 458 ALA A N 1
ATOM 3599 C CA . ALA A 1 458 ? 6.322 27.238 25.291 1.00 53.81 458 ALA A CA 1
ATOM 3600 C C . ALA A 1 458 ? 6.849 26.761 23.924 1.00 53.81 458 ALA A C 1
ATOM 3602 O O . ALA A 1 458 ? 6.903 25.557 23.676 1.00 53.81 458 ALA A O 1
ATOM 3603 N N . VAL A 1 459 ? 7.253 27.691 23.057 1.00 51.53 459 VAL A N 1
ATOM 3604 C CA . VAL A 1 459 ? 7.760 27.424 21.705 1.00 51.53 459 VAL A CA 1
ATOM 3605 C C . VAL A 1 459 ? 9.268 27.639 21.630 1.00 51.53 459 VAL A C 1
ATOM 3607 O O . VAL A 1 459 ? 9.802 28.582 22.213 1.00 51.53 459 VAL A O 1
ATOM 3610 N N . GLY A 1 460 ? 9.966 26.764 20.908 1.00 46.72 460 GLY A N 1
ATOM 3611 C CA . GLY A 1 460 ? 11.407 26.902 20.691 1.00 46.72 460 GLY A CA 1
ATOM 3612 C C . GLY A 1 460 ? 11.773 27.959 19.644 1.00 46.72 460 GLY A C 1
ATOM 3613 O O . GLY A 1 460 ? 12.928 28.367 19.599 1.00 46.72 460 GLY A O 1
ATOM 3614 N N . SER A 1 461 ? 10.827 28.386 18.802 1.00 50.69 461 SER A N 1
ATOM 3615 C CA . SER A 1 461 ? 11.083 29.192 17.606 1.00 50.69 461 SER A CA 1
ATOM 3616 C C . SER A 1 461 ? 11.524 30.634 17.882 1.00 50.69 461 SER A C 1
ATOM 3618 O O . SER A 1 461 ? 11.169 31.262 18.881 1.00 50.69 461 SER A O 1
ATOM 3620 N N . VAL A 1 462 ? 12.293 31.170 16.934 1.00 47.78 462 VAL A N 1
ATOM 3621 C CA . VAL A 1 462 ? 12.488 32.606 16.729 1.00 47.78 462 VAL A CA 1
ATOM 3622 C C . VAL A 1 462 ? 11.505 33.031 15.643 1.00 47.78 462 VAL A C 1
ATOM 3624 O O . VAL A 1 462 ? 11.670 32.664 14.479 1.00 47.78 462 VAL A O 1
ATOM 3627 N N . SER A 1 463 ? 10.471 33.779 16.015 1.00 48.34 463 SER A N 1
ATOM 3628 C CA . SER A 1 463 ? 9.494 34.288 15.053 1.00 48.34 463 SER A CA 1
ATOM 3629 C C . SER A 1 463 ? 10.022 35.578 14.428 1.00 48.34 463 SER A C 1
ATOM 3631 O O . SER A 1 463 ? 10.294 36.560 15.131 1.00 48.34 463 SER A O 1
ATOM 3633 N N . VAL A 1 464 ? 10.168 35.568 13.108 1.00 44.72 464 VAL A N 1
ATOM 3634 C CA . VAL A 1 464 ? 10.627 36.694 12.296 1.00 44.72 464 VAL A CA 1
ATOM 3635 C C . VAL A 1 464 ? 9.446 37.274 11.534 1.00 44.72 464 VAL A C 1
ATOM 3637 O O . VAL A 1 464 ? 8.760 36.577 10.782 1.00 44.72 464 VAL A O 1
ATOM 3640 N N . HIS A 1 465 ? 9.238 38.571 11.720 1.00 49.19 465 HIS A N 1
ATOM 3641 C CA . HIS A 1 465 ? 8.219 39.356 11.048 1.00 49.19 465 HIS A CA 1
ATOM 3642 C C . HIS A 1 465 ? 8.899 40.312 10.061 1.00 49.19 465 HIS A C 1
ATOM 3644 O O . HIS A 1 465 ? 9.793 41.078 10.434 1.00 49.19 465 HIS A O 1
ATOM 3650 N N . ILE A 1 466 ? 8.508 40.231 8.786 1.00 50.47 466 ILE A N 1
ATOM 3651 C CA . ILE A 1 466 ? 9.039 41.085 7.720 1.00 50.47 466 ILE A CA 1
ATOM 3652 C C . ILE A 1 466 ? 7.896 41.876 7.089 1.00 50.47 466 ILE A C 1
ATOM 3654 O O . ILE A 1 466 ? 6.932 41.310 6.564 1.00 50.47 466 ILE A O 1
ATOM 3658 N N . THR A 1 467 ? 8.037 43.201 7.101 1.00 54.50 467 THR A N 1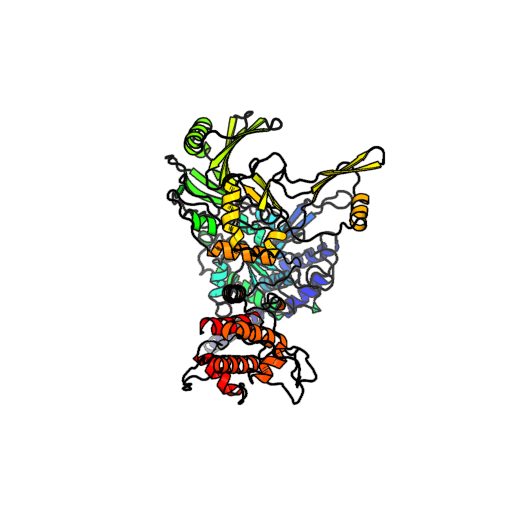
ATOM 3659 C CA . THR A 1 467 ? 7.031 44.142 6.595 1.00 54.50 467 THR A CA 1
ATOM 3660 C C . THR A 1 467 ? 7.681 45.123 5.619 1.00 54.50 467 THR A C 1
ATOM 3662 O O . THR A 1 467 ? 8.598 45.851 5.993 1.00 54.50 467 THR A O 1
ATOM 3665 N N . GLU A 1 468 ? 7.207 45.197 4.370 1.00 50.84 468 GLU A N 1
ATOM 3666 C CA . GLU A 1 468 ? 7.719 46.176 3.397 1.00 50.84 468 GLU A CA 1
ATOM 3667 C C . GLU A 1 468 ? 6.864 47.451 3.401 1.00 50.84 468 GLU A C 1
ATOM 3669 O O . GLU A 1 468 ? 5.804 47.523 2.767 1.00 50.84 468 GLU A O 1
ATOM 3674 N N . LYS A 1 469 ? 7.327 48.488 4.099 1.00 56.72 469 LYS A N 1
ATOM 3675 C CA . LYS A 1 469 ? 6.589 49.737 4.299 1.00 56.72 469 LYS A CA 1
ATOM 3676 C C . LYS A 1 469 ? 7.250 50.881 3.540 1.00 56.72 469 LYS A C 1
ATOM 3678 O O . LYS A 1 469 ? 8.437 51.130 3.692 1.00 56.72 469 LYS A O 1
ATOM 3683 N N . ASP A 1 470 ? 6.473 51.562 2.698 1.00 59.75 470 ASP A N 1
ATOM 3684 C CA . ASP A 1 470 ? 6.915 52.711 1.889 1.00 59.75 470 ASP A CA 1
ATOM 3685 C C . ASP A 1 470 ? 8.168 52.464 1.008 1.00 59.75 470 ASP A C 1
ATOM 3687 O O . ASP A 1 470 ? 8.823 53.409 0.569 1.00 59.75 470 ASP A O 1
ATOM 3691 N N . GLY A 1 471 ? 8.468 51.196 0.691 1.00 54.38 471 GLY A N 1
ATOM 3692 C CA . GLY A 1 471 ? 9.636 50.772 -0.093 1.00 54.38 471 GLY A CA 1
ATOM 3693 C C . GLY A 1 471 ? 10.861 50.369 0.738 1.00 54.38 471 GLY A C 1
ATOM 3694 O O . GLY A 1 471 ? 11.870 49.974 0.158 1.00 54.38 471 GLY A O 1
ATOM 3695 N N . GLU A 1 472 ? 10.788 50.440 2.071 1.00 49.75 472 GLU A N 1
ATOM 3696 C CA . GLU A 1 472 ? 11.799 49.898 2.984 1.00 49.75 472 GLU A CA 1
ATOM 3697 C C . GLU A 1 472 ? 11.330 48.561 3.581 1.00 49.75 472 GLU A C 1
ATOM 3699 O O . GLU A 1 472 ? 10.176 48.410 3.990 1.00 49.75 472 GLU A O 1
ATOM 3704 N N . ILE A 1 473 ? 12.235 47.582 3.642 1.00 54.19 473 ILE A N 1
ATOM 3705 C CA . ILE A 1 473 ? 11.997 46.286 4.288 1.00 54.19 473 ILE A CA 1
ATOM 3706 C C . ILE A 1 473 ? 12.352 46.421 5.773 1.00 54.19 473 ILE A C 1
ATOM 3708 O O . ILE A 1 473 ? 13.503 46.683 6.119 1.00 54.19 473 ILE A O 1
ATOM 3712 N N . ILE A 1 474 ? 11.363 46.237 6.645 1.00 58.06 474 ILE A N 1
ATOM 3713 C CA . ILE A 1 474 ? 11.520 46.218 8.102 1.00 58.06 474 ILE A CA 1
ATOM 3714 C C . ILE A 1 474 ? 11.620 44.758 8.554 1.00 58.06 474 ILE A C 1
ATOM 3716 O O . ILE A 1 474 ? 10.841 43.920 8.103 1.00 58.06 474 ILE A O 1
ATOM 3720 N N . HIS A 1 475 ? 12.575 44.466 9.438 1.00 54.19 475 HIS A N 1
ATOM 3721 C CA . HIS A 1 475 ? 12.855 43.130 9.964 1.00 54.19 475 HIS A CA 1
ATOM 3722 C C . HIS A 1 475 ? 12.762 43.146 11.497 1.00 54.19 475 HIS A C 1
ATOM 3724 O O . HIS A 1 475 ? 13.566 43.804 12.161 1.00 54.19 475 HIS A O 1
ATOM 3730 N N . GLU A 1 476 ? 11.778 42.439 12.052 1.00 50.12 476 GLU A N 1
ATOM 3731 C CA . GLU A 1 476 ? 11.541 42.313 13.494 1.00 50.12 476 GLU A CA 1
ATOM 3732 C C . GLU A 1 476 ? 11.752 40.854 13.930 1.00 50.12 476 GLU A C 1
ATOM 3734 O O . GLU A 1 476 ? 11.033 39.948 13.512 1.00 50.12 476 GLU A O 1
ATOM 3739 N N . GLU A 1 477 ? 12.762 40.617 14.770 1.00 49.81 477 GLU A N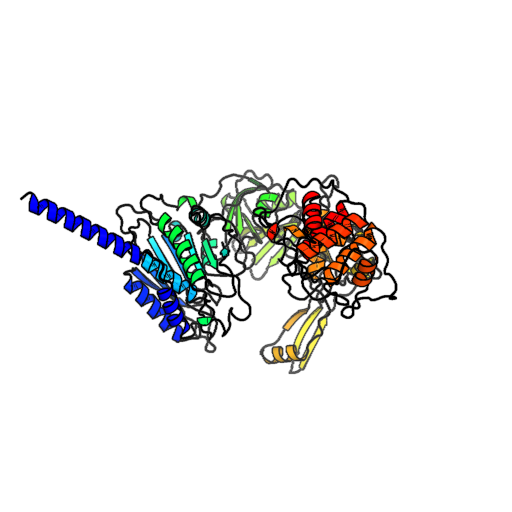 1
ATOM 3740 C CA . GLU A 1 477 ? 13.132 39.289 15.268 1.00 49.81 477 GLU A CA 1
ATOM 3741 C C . GLU A 1 477 ? 12.723 39.148 16.744 1.00 49.81 477 GLU A C 1
ATOM 3743 O O . GLU A 1 477 ? 13.284 39.809 17.624 1.00 49.81 477 GLU A O 1
ATOM 3748 N N . HIS A 1 478 ? 11.767 38.264 17.035 1.00 54.69 478 HIS A N 1
ATOM 3749 C CA . HIS A 1 478 ? 11.335 37.973 18.402 1.00 54.69 478 HIS A CA 1
ATOM 3750 C C . HIS A 1 478 ? 11.981 36.675 18.900 1.00 54.69 478 HIS A C 1
ATOM 3752 O O . HIS A 1 478 ? 11.709 35.585 18.398 1.00 54.69 478 HIS A O 1
ATOM 3758 N N . LYS A 1 479 ? 12.839 36.793 19.917 1.00 56.31 479 LYS A N 1
ATOM 3759 C CA . LYS A 1 479 ? 13.538 35.668 20.554 1.00 56.31 479 LYS A CA 1
ATOM 3760 C C . LYS A 1 479 ? 12.848 35.273 21.856 1.00 56.31 479 LYS A C 1
ATOM 3762 O O . LYS A 1 479 ? 12.703 36.117 22.738 1.00 56.31 479 LYS A O 1
ATOM 3767 N N . ASN A 1 480 ? 12.490 33.997 22.007 1.00 60.28 480 ASN A N 1
ATOM 3768 C CA . ASN A 1 480 ? 12.097 33.444 23.305 1.00 60.28 480 ASN A CA 1
ATOM 3769 C C . ASN A 1 480 ? 13.323 33.408 24.240 1.00 60.28 480 ASN A C 1
ATOM 3771 O O . ASN A 1 480 ? 14.404 32.973 23.838 1.00 60.28 480 ASN A O 1
ATOM 3775 N N . LEU A 1 481 ? 13.173 33.883 25.478 1.00 66.00 481 LEU A N 1
ATOM 3776 C CA . LEU A 1 481 ? 14.268 34.052 26.438 1.00 66.00 481 LEU A CA 1
ATOM 3777 C C . LEU A 1 481 ? 14.013 33.278 27.744 1.00 66.00 481 LEU A C 1
ATOM 3779 O O . LEU A 1 481 ? 12.860 33.008 28.089 1.00 66.00 481 LEU A O 1
ATOM 3783 N N . PRO A 1 482 ? 15.071 32.959 28.516 1.00 69.94 482 PRO A N 1
ATOM 3784 C CA . PRO A 1 482 ? 14.929 32.471 29.883 1.00 69.94 482 PRO A CA 1
ATOM 3785 C C . PRO A 1 482 ? 14.188 33.490 30.757 1.00 69.94 482 PRO A C 1
ATOM 3787 O O . PRO A 1 482 ? 14.609 34.642 30.892 1.00 69.94 482 PRO A O 1
ATOM 3790 N N . SER A 1 483 ? 13.095 33.059 31.381 1.00 67.75 483 SER A N 1
ATOM 3791 C CA . SER A 1 483 ? 12.273 33.904 32.237 1.00 67.75 483 SER A CA 1
ATOM 3792 C C . SER A 1 483 ? 12.937 34.129 33.591 1.00 67.75 483 SER A C 1
ATOM 3794 O O . SER A 1 483 ? 13.256 33.193 34.322 1.00 67.75 483 SER A O 1
ATOM 3796 N N . ASN A 1 484 ? 13.048 35.398 33.983 1.00 61.91 484 ASN A N 1
ATOM 3797 C CA . ASN A 1 484 ? 13.510 35.792 35.317 1.00 61.91 484 ASN A CA 1
ATOM 3798 C C . ASN A 1 484 ? 12.380 35.824 36.368 1.00 61.91 484 ASN A C 1
ATOM 3800 O O . ASN A 1 484 ? 12.621 36.203 37.514 1.00 61.91 484 ASN A O 1
ATOM 3804 N N . THR A 1 485 ? 11.140 35.496 35.983 1.00 54.59 485 THR A N 1
ATOM 3805 C CA . THR A 1 485 ? 9.944 35.665 36.834 1.00 54.59 485 THR A CA 1
ATOM 3806 C C . THR A 1 485 ? 9.094 34.406 36.973 1.00 54.59 485 THR A C 1
ATOM 3808 O O . THR A 1 485 ? 8.456 34.228 38.013 1.00 54.59 485 THR A O 1
ATOM 3811 N N . LEU A 1 486 ? 9.090 33.518 35.975 1.00 59.84 486 LEU A N 1
ATOM 3812 C CA . LEU A 1 486 ? 8.294 32.295 36.004 1.00 59.84 486 LEU A CA 1
ATOM 3813 C C . LEU A 1 486 ? 9.030 31.165 36.754 1.00 59.84 486 LEU A C 1
ATOM 3815 O O . LEU A 1 486 ? 10.145 30.802 36.377 1.00 59.84 486 LEU A O 1
ATOM 3819 N N . PRO A 1 487 ? 8.429 30.559 37.796 1.00 67.44 487 PRO A N 1
ATOM 3820 C CA . PRO A 1 487 ? 9.052 29.464 38.526 1.00 67.44 487 PRO A CA 1
ATOM 3821 C C . PRO A 1 487 ? 9.013 28.156 37.727 1.00 67.44 487 PRO A C 1
ATOM 3823 O O . PRO A 1 487 ? 8.057 27.871 37.003 1.00 67.44 487 PRO A O 1
ATOM 3826 N N . ILE A 1 488 ? 10.029 27.317 37.933 1.00 70.81 488 ILE A N 1
ATOM 3827 C CA . ILE A 1 488 ? 10.061 25.936 37.439 1.00 70.81 488 ILE A CA 1
ATOM 3828 C C . ILE A 1 488 ? 9.028 25.104 38.209 1.00 70.81 488 ILE A C 1
ATOM 3830 O O . ILE A 1 488 ? 9.058 25.075 39.449 1.00 70.81 488 ILE A O 1
ATOM 3834 N N . THR A 1 489 ? 8.153 24.394 37.497 1.00 59.31 489 THR A N 1
ATOM 3835 C CA . THR A 1 489 ? 7.130 23.543 38.119 1.00 59.31 489 THR A CA 1
ATOM 3836 C C . THR A 1 489 ? 7.713 22.262 38.708 1.00 59.31 489 THR A C 1
ATOM 3838 O O . THR A 1 489 ? 8.774 21.772 38.316 1.00 59.31 489 THR A O 1
ATOM 3841 N N . ASP A 1 490 ? 7.017 21.686 39.689 1.00 55.91 490 ASP A N 1
ATOM 3842 C CA . ASP A 1 490 ? 7.459 20.431 40.305 1.00 55.91 490 ASP A CA 1
ATOM 3843 C C . ASP A 1 490 ? 7.295 19.222 39.368 1.00 55.91 490 ASP A C 1
ATOM 3845 O O . ASP A 1 490 ? 7.987 18.221 39.552 1.00 55.91 490 ASP A O 1
ATOM 3849 N N . ASN A 1 491 ? 6.440 19.320 38.341 1.00 51.22 491 ASN A N 1
ATOM 3850 C CA . ASN A 1 491 ? 6.368 18.345 37.248 1.00 51.22 491 ASN A CA 1
ATOM 3851 C C . ASN A 1 491 ? 7.650 18.379 36.410 1.00 51.22 491 ASN A C 1
ATOM 3853 O O . ASN A 1 491 ? 8.315 17.350 36.290 1.00 51.22 491 ASN A O 1
ATOM 3857 N N . ALA A 1 492 ? 8.069 19.563 35.957 1.00 58.84 492 ALA A N 1
ATOM 3858 C CA . ALA A 1 492 ? 9.311 19.741 35.211 1.00 58.84 492 ALA A CA 1
ATOM 3859 C C . ALA A 1 492 ? 10.552 19.260 35.994 1.00 58.84 492 ALA A C 1
ATOM 3861 O O . ALA A 1 492 ? 11.379 18.526 35.453 1.00 58.84 492 ALA A O 1
ATOM 3862 N N . LYS A 1 493 ? 10.641 19.556 37.303 1.00 63.41 493 LYS A N 1
ATOM 3863 C CA . LYS A 1 493 ? 11.713 19.029 38.181 1.00 63.41 493 LYS A CA 1
ATOM 3864 C C . LYS A 1 493 ? 11.717 17.500 38.254 1.00 63.41 493 LYS A C 1
ATOM 3866 O O . LYS A 1 493 ? 12.785 16.895 38.220 1.00 63.41 493 LYS A O 1
ATOM 3871 N N . ARG A 1 494 ? 10.542 16.866 38.374 1.00 56.12 494 ARG A N 1
ATOM 3872 C CA . ARG A 1 494 ? 10.413 15.398 38.443 1.00 56.12 494 ARG A CA 1
ATOM 3873 C C . ARG A 1 494 ? 10.761 14.719 37.121 1.00 56.12 494 ARG A C 1
ATOM 3875 O O . ARG A 1 494 ? 11.425 13.687 37.154 1.00 56.12 494 ARG A O 1
ATOM 3882 N N . ALA A 1 495 ? 10.338 15.286 35.992 1.00 56.16 495 ALA A N 1
ATOM 3883 C CA . ALA A 1 495 ? 10.708 14.798 34.667 1.00 56.16 495 ALA A CA 1
ATOM 3884 C C . ALA A 1 495 ? 12.230 14.888 34.471 1.00 56.16 495 ALA A C 1
ATOM 3886 O O . ALA A 1 495 ? 12.882 13.873 34.225 1.00 56.16 495 ALA A O 1
ATOM 3887 N N . TRP A 1 496 ? 12.815 16.067 34.713 1.00 68.00 496 TRP A N 1
ATOM 3888 C CA . TRP A 1 496 ? 14.257 16.290 34.590 1.00 68.00 496 TRP A CA 1
ATOM 3889 C C . TRP A 1 496 ? 15.079 15.346 35.479 1.00 68.00 496 TRP A C 1
ATOM 3891 O O . TRP A 1 496 ? 16.014 14.708 35.001 1.00 68.00 496 TRP A O 1
ATOM 3901 N N . ALA A 1 497 ? 14.681 15.155 36.742 1.00 64.75 497 ALA A N 1
ATOM 3902 C CA . ALA A 1 497 ? 15.358 14.244 37.668 1.00 64.75 497 ALA A CA 1
ATOM 3903 C C . ALA A 1 497 ? 15.321 12.760 37.244 1.00 64.75 497 ALA A C 1
ATOM 3905 O O . ALA A 1 497 ? 16.197 12.001 37.654 1.00 64.75 497 ALA A O 1
ATOM 3906 N N . LYS A 1 498 ? 14.336 12.337 36.436 1.00 52.81 498 LYS A N 1
ATOM 3907 C CA . LYS A 1 498 ? 14.285 10.981 35.861 1.00 52.81 498 LYS A CA 1
ATOM 3908 C C . LYS A 1 498 ? 15.187 10.819 34.637 1.00 52.81 498 LYS A C 1
ATOM 3910 O O . LYS A 1 498 ? 15.692 9.726 34.424 1.00 52.81 498 LYS A O 1
ATOM 3915 N N . ILE A 1 499 ? 15.361 11.870 33.837 1.00 55.41 499 ILE A N 1
ATOM 3916 C CA . ILE A 1 499 ? 16.061 11.819 32.541 1.00 55.41 499 ILE A CA 1
ATOM 3917 C C . ILE A 1 499 ? 17.555 12.105 32.699 1.00 55.41 499 ILE A C 1
ATOM 3919 O O . ILE A 1 499 ? 18.373 11.405 32.110 1.00 55.41 499 ILE A O 1
ATOM 3923 N N . LYS A 1 500 ? 17.912 13.095 33.528 1.00 65.56 500 LYS A N 1
ATOM 3924 C CA . LYS A 1 500 ? 19.293 13.544 33.769 1.00 65.56 500 LYS A CA 1
ATOM 3925 C C . LYS A 1 500 ? 20.299 12.403 34.039 1.00 65.56 500 LYS A C 1
ATOM 3927 O O . LYS A 1 500 ? 21.405 12.509 33.526 1.00 65.56 500 LYS A O 1
ATOM 3932 N N . PRO A 1 501 ? 19.969 11.302 34.752 1.00 64.69 501 PRO A N 1
ATOM 3933 C CA . PRO A 1 501 ? 20.894 10.176 34.944 1.00 64.69 501 PRO A CA 1
ATOM 3934 C C . PRO A 1 501 ? 21.236 9.357 33.684 1.00 64.69 501 PRO A C 1
ATOM 3936 O O . PRO A 1 501 ? 22.176 8.571 33.729 1.00 64.69 501 PRO A O 1
ATOM 3939 N N . TYR A 1 502 ? 20.477 9.500 32.592 1.00 50.03 502 TYR A N 1
ATOM 3940 C CA . TYR A 1 502 ? 20.666 8.768 31.328 1.00 50.03 502 TYR A CA 1
ATOM 3941 C C . TYR A 1 502 ? 21.367 9.594 30.238 1.00 50.03 502 TYR A C 1
ATOM 3943 O O . TYR A 1 502 ? 21.573 9.095 29.128 1.00 50.03 502 TYR A O 1
ATOM 3951 N N . LEU A 1 503 ? 21.712 10.846 30.547 1.00 54.16 503 LEU A N 1
ATOM 3952 C CA . LEU A 1 503 ? 22.398 11.776 29.659 1.00 54.16 503 LEU A CA 1
ATOM 3953 C C . LEU A 1 503 ? 23.820 12.025 30.162 1.00 54.16 503 LEU A C 1
ATOM 3955 O O . LEU A 1 503 ? 24.047 12.196 31.360 1.00 54.16 503 LEU A O 1
ATOM 3959 N N . SER A 1 504 ? 24.771 12.069 29.237 1.00 56.19 504 SER A N 1
ATOM 3960 C CA . SER A 1 504 ? 26.129 12.554 29.491 1.00 56.19 504 SER A CA 1
ATOM 3961 C C . SER A 1 504 ? 26.146 14.065 29.751 1.00 56.19 504 SER A C 1
ATOM 3963 O O . SER A 1 504 ? 25.233 14.789 29.350 1.00 56.19 504 SER A O 1
ATOM 3965 N N . ASP A 1 505 ? 27.210 14.568 30.387 1.00 60.88 505 ASP A N 1
ATOM 3966 C CA . ASP A 1 505 ? 27.372 16.011 30.615 1.00 60.88 505 ASP A CA 1
ATOM 3967 C C . ASP A 1 505 ? 27.381 16.807 29.290 1.00 60.88 505 ASP A C 1
ATOM 3969 O O . ASP A 1 505 ? 26.834 17.908 29.236 1.00 60.88 505 ASP A O 1
ATOM 3973 N N . ASP A 1 506 ? 27.916 16.244 28.201 1.00 53.12 506 ASP A N 1
ATOM 3974 C CA . ASP A 1 506 ? 27.902 16.871 26.869 1.00 53.12 506 ASP A CA 1
ATOM 3975 C C . ASP A 1 506 ? 26.494 16.889 26.239 1.00 53.12 506 ASP A C 1
ATOM 3977 O O . ASP A 1 506 ? 26.076 17.913 25.690 1.00 53.12 506 ASP A O 1
ATOM 3981 N N . GLU A 1 507 ? 25.707 15.812 26.375 1.00 50.44 507 GLU A N 1
ATOM 3982 C CA . GLU A 1 507 ? 24.285 15.816 25.987 1.00 50.44 507 GLU A CA 1
ATOM 3983 C C . GLU A 1 507 ? 23.498 16.859 26.799 1.00 50.44 507 GLU A C 1
ATOM 3985 O O . GLU A 1 507 ? 22.716 17.620 26.239 1.00 50.44 507 GLU A O 1
ATOM 3990 N N . ILE A 1 508 ? 23.738 16.966 28.110 1.00 59.72 508 ILE A N 1
ATOM 3991 C CA . ILE A 1 508 ? 23.073 17.956 28.974 1.00 59.72 508 ILE A CA 1
ATOM 3992 C C . ILE A 1 508 ? 23.428 19.393 28.555 1.00 59.72 508 ILE A C 1
ATOM 3994 O O . ILE A 1 508 ? 22.550 20.257 28.515 1.00 59.72 508 ILE A O 1
ATOM 3998 N N . ASN A 1 509 ? 24.694 19.657 28.221 1.00 56.81 509 ASN A N 1
ATOM 3999 C CA . ASN A 1 509 ? 25.179 20.985 27.830 1.00 56.81 509 ASN A CA 1
ATOM 4000 C C . ASN A 1 509 ? 24.770 21.413 26.404 1.00 56.81 509 ASN A C 1
ATOM 4002 O O . ASN A 1 509 ? 24.970 22.574 26.047 1.00 56.81 509 ASN A O 1
ATOM 4006 N N . THR A 1 510 ? 24.192 20.516 25.597 1.00 49.66 510 THR A N 1
ATOM 4007 C CA . THR A 1 510 ? 23.718 20.802 24.226 1.00 49.66 510 THR A CA 1
ATOM 4008 C C . THR A 1 510 ? 22.197 20.980 24.115 1.00 49.66 510 THR A C 1
ATOM 4010 O O . THR A 1 510 ? 21.694 21.341 23.048 1.00 49.66 510 THR A O 1
ATOM 4013 N N . ILE A 1 511 ? 21.444 20.804 25.208 1.00 53.66 511 ILE A N 1
ATOM 4014 C CA . ILE A 1 511 ? 19.988 21.016 25.232 1.00 53.66 511 ILE A CA 1
ATOM 4015 C C . ILE A 1 511 ? 19.664 22.517 25.228 1.00 53.66 511 ILE A C 1
ATOM 4017 O O . ILE A 1 511 ? 19.725 23.200 26.251 1.00 53.66 511 ILE A O 1
ATOM 4021 N N . VAL A 1 512 ? 19.259 23.020 24.060 1.00 50.12 512 VAL A N 1
ATOM 4022 C CA . VAL A 1 512 ? 18.859 24.424 23.866 1.00 50.12 512 VAL A CA 1
ATOM 4023 C C . VAL A 1 512 ? 17.428 24.683 24.351 1.00 50.12 512 VAL A C 1
ATOM 4025 O O . VAL A 1 512 ? 17.159 25.741 24.919 1.00 50.12 512 VAL A O 1
ATOM 4028 N N . PHE A 1 513 ? 16.509 23.731 24.158 1.00 52.22 513 PHE A N 1
ATOM 4029 C CA . PHE A 1 513 ? 15.097 23.880 24.516 1.00 52.22 513 PHE A CA 1
ATOM 4030 C C . PHE A 1 513 ? 14.444 22.536 24.876 1.00 52.22 513 PHE A C 1
ATOM 4032 O O . PHE A 1 513 ? 14.768 21.503 24.296 1.00 52.22 513 PHE A O 1
ATOM 4039 N N . LEU A 1 514 ? 13.499 22.569 25.813 1.00 54.50 514 LEU A N 1
ATOM 4040 C CA . LEU A 1 514 ? 12.662 21.459 26.262 1.00 54.50 514 LEU A CA 1
ATOM 4041 C C . LEU A 1 514 ? 11.218 21.958 26.363 1.00 54.50 514 LEU A C 1
ATOM 4043 O O . LEU A 1 514 ? 10.958 22.929 27.070 1.00 54.50 514 LEU A O 1
ATOM 4047 N N . CYS A 1 515 ? 10.275 21.282 25.711 1.00 50.69 515 CYS A N 1
ATOM 4048 C CA . CYS A 1 515 ? 8.851 21.497 25.958 1.00 50.69 515 CYS A CA 1
ATOM 4049 C C . CYS A 1 515 ? 8.372 20.468 26.988 1.00 50.69 515 CYS A C 1
ATOM 4051 O O . CYS A 1 515 ? 8.609 19.272 26.823 1.00 50.69 515 CYS A O 1
ATOM 4053 N N . ILE A 1 516 ? 7.729 20.923 28.063 1.00 54.12 516 ILE A N 1
ATOM 4054 C CA . ILE A 1 516 ? 7.156 20.057 29.098 1.00 54.12 516 ILE A CA 1
ATOM 4055 C C . ILE A 1 516 ? 5.699 20.475 29.292 1.00 54.12 516 ILE A C 1
ATOM 4057 O O . ILE A 1 516 ? 5.416 21.618 29.649 1.00 54.12 516 ILE A O 1
ATOM 4061 N N . SER A 1 517 ? 4.763 19.561 29.055 1.00 49.06 517 SER A N 1
ATOM 4062 C CA . SER A 1 517 ? 3.346 19.789 29.341 1.00 49.06 517 SER A CA 1
ATOM 4063 C C . SER A 1 517 ? 3.090 19.871 30.848 1.00 49.06 517 SER A C 1
ATOM 4065 O O . SER A 1 517 ? 3.774 19.245 31.665 1.00 49.06 517 SER A O 1
ATOM 4067 N N . THR A 1 518 ? 2.084 20.651 31.243 1.00 41.62 518 THR A N 1
ATOM 4068 C CA . THR A 1 518 ? 1.726 20.833 32.659 1.00 41.62 518 THR A CA 1
ATOM 4069 C C . THR A 1 518 ? 1.188 19.572 33.333 1.00 41.62 518 THR A C 1
ATOM 4071 O O . THR A 1 518 ? 1.281 19.483 34.557 1.00 41.62 518 THR A O 1
ATOM 4074 N N . ASP A 1 519 ? 0.690 18.587 32.583 1.00 37.81 519 ASP A N 1
ATOM 4075 C CA . ASP A 1 519 ? 0.250 17.276 33.082 1.00 37.81 519 ASP A CA 1
ATOM 4076 C C . ASP A 1 519 ? 1.358 16.200 33.065 1.00 37.81 519 ASP A C 1
ATOM 4078 O O . ASP A 1 519 ? 1.270 15.216 33.801 1.00 37.81 519 ASP A O 1
ATOM 4082 N N . GLY A 1 520 ? 2.440 16.420 32.310 1.00 38.97 520 GLY A N 1
ATOM 4083 C CA . GLY A 1 520 ? 3.552 15.484 32.151 1.00 38.97 520 GLY A CA 1
ATOM 4084 C C . GLY A 1 520 ? 3.357 14.433 31.053 1.00 38.97 520 GLY A C 1
ATOM 4085 O O . GLY A 1 520 ? 4.121 13.470 31.028 1.00 38.97 520 GLY A O 1
ATOM 4086 N N . ILE A 1 521 ? 2.374 14.607 30.163 1.00 37.03 521 ILE A N 1
ATOM 4087 C CA . ILE A 1 521 ? 2.147 13.767 28.977 1.00 37.03 521 ILE A CA 1
ATOM 4088 C C . ILE A 1 521 ? 2.432 14.608 27.731 1.00 37.03 521 ILE A C 1
ATOM 4090 O O . ILE A 1 521 ? 1.832 15.663 27.533 1.00 37.03 521 ILE A O 1
ATOM 4094 N N . GLY A 1 522 ? 3.416 14.189 26.934 1.00 37.97 522 GLY A N 1
ATOM 4095 C CA . GLY A 1 522 ? 3.999 15.024 25.886 1.00 37.97 522 GLY A CA 1
ATOM 4096 C C . GLY A 1 522 ? 3.054 15.367 24.730 1.00 37.97 522 GLY A C 1
ATOM 4097 O O . GLY A 1 522 ? 2.081 14.664 24.441 1.00 37.97 522 GLY A O 1
ATOM 4098 N N . GLY A 1 523 ? 3.348 16.492 24.076 1.00 32.09 523 GLY A N 1
ATOM 4099 C CA . GLY A 1 523 ? 2.634 16.959 22.896 1.00 32.09 523 GLY A CA 1
ATOM 4100 C C . GLY A 1 523 ? 3.533 16.938 21.662 1.00 32.09 523 GLY A C 1
ATOM 4101 O O . GLY A 1 523 ? 4.585 17.572 21.664 1.00 32.09 523 GLY A O 1
ATOM 4102 N N . GLY A 1 524 ? 3.088 16.260 20.600 1.00 32.00 524 GLY A N 1
ATOM 4103 C CA . GLY A 1 524 ? 3.780 16.149 19.317 1.00 32.00 524 GLY A CA 1
ATOM 4104 C C . GLY A 1 524 ? 3.887 17.471 18.550 1.00 32.00 524 GLY A C 1
ATOM 4105 O O . GLY A 1 524 ? 3.138 17.728 17.606 1.00 32.00 524 GLY A O 1
ATOM 4106 N N . GLN A 1 525 ? 4.854 18.303 18.929 1.00 30.70 525 GLN A N 1
ATOM 4107 C CA . GLN A 1 525 ? 5.422 19.336 18.067 1.00 30.70 525 GLN A CA 1
ATOM 4108 C C . GLN A 1 525 ? 6.915 19.045 17.870 1.00 30.70 525 GLN A C 1
ATOM 4110 O O . GLN A 1 525 ? 7.636 18.896 18.859 1.00 30.70 525 GLN A O 1
ATOM 4115 N N . PRO A 1 526 ? 7.385 18.926 16.615 1.00 29.69 526 PRO A N 1
ATOM 4116 C CA . PRO A 1 526 ? 8.779 18.649 16.321 1.00 29.69 526 PRO A CA 1
ATOM 4117 C C . PRO A 1 526 ? 9.625 19.896 16.551 1.00 29.69 526 PRO A C 1
ATOM 4119 O O . PRO A 1 526 ? 9.149 21.028 16.477 1.00 29.69 526 PRO A O 1
ATOM 4122 N N . ILE A 1 527 ? 10.911 19.674 16.767 1.00 35.91 527 ILE A N 1
ATOM 4123 C CA . ILE A 1 527 ? 11.944 20.702 16.837 1.00 35.91 527 ILE A CA 1
ATOM 4124 C C . ILE A 1 527 ? 13.215 20.026 16.195 1.00 35.91 527 ILE A C 1
ATOM 4126 O O . ILE A 1 527 ? 13.254 18.793 16.149 1.00 35.91 527 ILE A O 1
ATOM 4130 N N . SER A 1 528 ? 14.209 20.727 15.603 1.00 27.06 528 SER A N 1
ATOM 4131 C CA . SER A 1 528 ? 15.340 20.110 14.810 1.00 27.06 528 SER A CA 1
ATOM 4132 C C . SER A 1 528 ? 16.763 20.530 15.269 1.00 27.06 528 SER A C 1
ATOM 4134 O O . SER A 1 528 ? 16.829 21.473 16.041 1.00 27.06 528 SER A O 1
ATOM 4136 N N . ILE A 1 529 ? 17.883 19.892 14.841 1.00 27.48 529 ILE A N 1
ATOM 4137 C CA . ILE A 1 529 ? 19.275 20.135 15.347 1.00 27.48 529 ILE A CA 1
ATOM 4138 C C . ILE A 1 529 ? 20.275 20.834 14.388 1.00 27.48 529 ILE A C 1
ATOM 4140 O O . ILE A 1 529 ? 20.126 20.804 13.174 1.00 27.48 529 ILE A O 1
ATOM 4144 N N . GLU A 1 530 ? 21.312 21.434 15.004 1.00 27.08 530 GLU A N 1
ATOM 4145 C CA . GLU A 1 530 ? 22.550 22.060 14.507 1.00 27.08 530 GLU A CA 1
ATOM 4146 C C . GLU A 1 530 ? 22.447 23.320 13.636 1.00 27.08 530 GLU A C 1
ATOM 4148 O O . GLU A 1 530 ? 21.769 23.402 12.619 1.00 27.08 530 GLU A O 1
ATOM 4153 N N . LYS A 1 531 ? 23.190 24.331 14.096 1.00 29.25 531 LYS A N 1
ATOM 4154 C CA . LYS A 1 531 ? 23.234 25.727 13.653 1.00 29.25 531 LYS A CA 1
ATOM 4155 C C . LYS A 1 531 ? 23.170 25.908 12.130 1.00 29.25 531 LYS A C 1
ATOM 4157 O O . LYS A 1 531 ? 24.207 25.879 11.465 1.00 29.25 531 LYS A O 1
ATOM 4162 N N . HIS A 1 532 ? 21.995 26.255 11.603 1.00 31.14 532 HIS A N 1
ATOM 4163 C CA . HIS A 1 532 ? 21.921 26.803 10.249 1.00 31.14 532 HIS A CA 1
ATOM 4164 C C . HIS A 1 532 ? 22.701 28.122 10.171 1.00 31.14 532 HIS A C 1
ATOM 4166 O O . HIS A 1 532 ? 22.474 29.065 10.933 1.00 31.14 532 HIS A O 1
ATOM 4172 N N . ILE A 1 533 ? 23.633 28.183 9.220 1.00 33.38 533 ILE A N 1
ATOM 4173 C CA . ILE A 1 533 ? 24.130 29.449 8.691 1.00 33.38 533 ILE A CA 1
ATOM 4174 C C . ILE A 1 533 ? 22.977 30.028 7.871 1.00 33.38 533 ILE A C 1
ATOM 4176 O O . ILE A 1 533 ? 22.483 29.367 6.961 1.00 33.38 533 ILE A O 1
ATOM 4180 N N . PHE A 1 534 ? 22.529 31.229 8.229 1.00 36.06 534 PHE A N 1
ATOM 4181 C CA . PHE A 1 534 ? 21.540 31.970 7.455 1.00 36.06 534 PHE A CA 1
ATOM 4182 C C . PHE A 1 534 ? 22.166 32.349 6.108 1.00 36.06 534 PHE A C 1
ATOM 4184 O O . PHE A 1 534 ? 23.130 33.116 6.075 1.00 36.06 534 PHE A O 1
ATOM 4191 N N . ASP A 1 535 ? 21.656 31.771 5.021 1.00 42.56 535 ASP A N 1
ATOM 4192 C CA . ASP A 1 535 ? 22.057 32.129 3.663 1.00 42.56 535 ASP A CA 1
ATOM 4193 C C . ASP A 1 535 ? 21.210 33.326 3.197 1.00 42.56 535 ASP A C 1
ATOM 4195 O O . ASP A 1 535 ? 20.066 33.181 2.754 1.00 42.56 535 ASP A O 1
ATOM 4199 N N . GLU A 1 536 ? 21.771 34.530 3.355 1.00 42.75 536 GLU A N 1
ATOM 4200 C CA . GLU A 1 536 ? 21.166 35.782 2.875 1.00 42.75 536 GLU A CA 1
ATOM 4201 C C . GLU A 1 536 ? 20.863 35.730 1.366 1.00 42.75 536 GLU A C 1
ATOM 4203 O O . GLU A 1 536 ? 19.881 36.325 0.917 1.00 42.75 536 GLU A O 1
ATOM 4208 N N . GLU A 1 537 ? 21.665 35.005 0.580 1.00 43.75 537 GLU A N 1
ATOM 4209 C CA . GLU A 1 537 ? 21.617 35.017 -0.881 1.00 43.75 537 GLU A CA 1
ATOM 4210 C C . GLU A 1 537 ? 20.487 34.125 -1.425 1.00 43.75 537 GLU A C 1
ATOM 4212 O O . GLU A 1 537 ? 19.755 34.541 -2.329 1.00 43.75 537 GLU A O 1
ATOM 4217 N N . GLU A 1 538 ? 20.253 32.943 -0.842 1.00 46.22 538 GLU A N 1
ATOM 4218 C CA . GLU A 1 538 ? 19.082 32.117 -1.188 1.00 46.22 538 GLU A CA 1
ATOM 4219 C C . GLU A 1 538 ? 17.765 32.827 -0.809 1.00 46.22 538 GLU A C 1
ATOM 4221 O O . GLU A 1 538 ? 16.804 32.862 -1.590 1.00 46.22 538 GLU A O 1
ATOM 4226 N N . PHE A 1 539 ? 17.730 33.461 0.367 1.00 48.22 539 PHE A N 1
ATOM 4227 C CA . PHE A 1 539 ? 16.533 34.119 0.891 1.00 48.22 539 PHE A CA 1
ATOM 4228 C C . PHE A 1 539 ? 16.160 35.397 0.121 1.00 48.22 539 PHE A C 1
ATOM 4230 O O . PHE A 1 539 ? 14.994 35.578 -0.250 1.00 48.22 539 PHE A O 1
ATOM 4237 N N . GLU A 1 540 ? 17.136 36.248 -0.213 1.00 47.38 540 GLU A N 1
ATOM 4238 C CA . GLU A 1 540 ? 16.913 37.432 -1.052 1.00 47.38 540 GLU A CA 1
ATOM 4239 C C . GLU A 1 540 ? 16.323 37.083 -2.427 1.00 47.38 540 GLU A C 1
ATOM 4241 O O . GLU A 1 540 ? 15.505 37.833 -2.970 1.00 47.38 540 GLU A O 1
ATOM 4246 N N . ASN A 1 541 ? 16.742 35.960 -3.015 1.00 52.53 541 ASN A N 1
ATOM 4247 C CA . ASN A 1 541 ? 16.232 35.503 -4.305 1.00 52.53 541 ASN A CA 1
ATOM 4248 C C . ASN A 1 541 ? 14.778 35.019 -4.209 1.00 52.53 541 ASN A C 1
ATOM 4250 O O . ASN A 1 541 ? 13.988 35.274 -5.120 1.00 52.53 541 ASN A O 1
ATOM 4254 N N . LYS A 1 542 ? 14.390 34.415 -3.079 1.00 48.34 542 LYS A N 1
ATOM 4255 C CA . LYS A 1 542 ? 13.005 34.006 -2.802 1.00 48.34 542 LYS A CA 1
ATOM 4256 C C . LYS A 1 542 ? 12.083 35.218 -2.620 1.00 48.34 542 LYS A C 1
ATOM 4258 O O . LYS A 1 542 ? 11.027 35.271 -3.252 1.00 48.34 542 LYS A O 1
ATOM 4263 N N . ILE A 1 543 ? 12.511 36.235 -1.863 1.00 46.56 543 ILE A N 1
ATOM 4264 C CA . ILE A 1 543 ? 11.746 37.484 -1.659 1.00 46.56 543 ILE A CA 1
ATOM 4265 C C . ILE A 1 543 ? 11.470 38.209 -2.985 1.00 46.56 543 ILE A C 1
ATOM 4267 O O . ILE A 1 543 ? 10.344 38.645 -3.215 1.00 46.56 543 ILE A O 1
ATOM 4271 N N . LYS A 1 544 ? 12.446 38.277 -3.903 1.00 51.28 544 LYS A N 1
ATOM 4272 C CA . LYS A 1 544 ? 12.289 38.934 -5.221 1.00 51.28 544 LYS A CA 1
ATOM 4273 C C . LYS A 1 544 ? 11.193 38.315 -6.111 1.00 51.28 544 LYS A C 1
ATOM 4275 O O . LYS A 1 544 ? 10.837 38.920 -7.122 1.00 51.28 544 LYS A O 1
ATOM 4280 N N . SER A 1 545 ? 10.662 37.137 -5.764 1.00 49.72 545 SER A N 1
ATOM 4281 C CA . SER A 1 545 ? 9.627 36.428 -6.533 1.00 49.72 545 SER A CA 1
ATOM 4282 C C . SER A 1 545 ? 8.180 36.670 -6.066 1.00 49.72 545 SER A C 1
ATOM 4284 O O . SER A 1 545 ? 7.250 36.380 -6.821 1.00 49.72 545 SER A O 1
ATOM 4286 N N . ILE A 1 546 ? 7.966 37.227 -4.866 1.00 49.03 546 ILE A N 1
ATOM 4287 C CA . ILE A 1 546 ? 6.641 37.349 -4.227 1.00 49.03 546 ILE A CA 1
ATOM 4288 C C . ILE A 1 546 ? 6.202 38.822 -4.217 1.00 49.03 546 ILE A C 1
ATOM 4290 O O . ILE A 1 546 ? 7.004 39.710 -3.945 1.00 49.03 546 ILE A O 1
ATOM 4294 N N . LYS A 1 547 ? 4.939 39.102 -4.574 1.00 50.41 547 LYS A N 1
ATOM 4295 C CA . LYS A 1 547 ? 4.500 40.455 -4.977 1.00 50.41 547 LYS A CA 1
ATOM 4296 C C . LYS A 1 547 ? 3.746 41.301 -3.949 1.00 50.41 547 LYS A C 1
ATOM 4298 O O . LYS A 1 547 ? 3.638 42.500 -4.187 1.00 50.41 547 LYS A O 1
ATOM 4303 N N . ASP A 1 548 ? 3.241 40.730 -2.857 1.00 43.06 548 ASP A N 1
ATOM 4304 C CA . ASP A 1 548 ? 2.377 41.444 -1.904 1.00 43.06 548 ASP A CA 1
ATOM 4305 C C . ASP A 1 548 ? 2.696 41.110 -0.433 1.00 43.06 548 ASP A C 1
ATOM 4307 O O . ASP A 1 548 ? 3.408 40.152 -0.131 1.00 43.06 548 ASP A O 1
ATOM 4311 N N . LYS A 1 549 ? 2.244 41.985 0.476 1.00 54.91 549 LYS A N 1
ATOM 4312 C CA . LYS A 1 549 ? 3.018 42.403 1.658 1.00 54.91 549 LYS A CA 1
ATOM 4313 C C . LYS A 1 549 ? 2.434 41.999 3.017 1.00 54.91 549 LYS A C 1
ATOM 4315 O O . LYS A 1 549 ? 1.618 42.730 3.565 1.00 54.91 549 LYS A O 1
ATOM 4320 N N . GLU A 1 550 ? 2.957 40.916 3.576 1.00 44.66 550 GLU A N 1
ATOM 4321 C CA . GLU A 1 550 ? 3.321 40.709 4.994 1.00 44.66 550 GLU A CA 1
ATOM 4322 C C . GLU A 1 550 ? 3.792 39.255 5.109 1.00 44.66 550 GLU A C 1
ATOM 4324 O O . GLU A 1 550 ? 3.145 38.360 4.565 1.00 44.66 550 GLU A O 1
ATOM 4329 N N . TYR A 1 551 ? 4.937 39.004 5.752 1.00 44.16 551 TYR A N 1
ATOM 4330 C CA . TYR A 1 551 ? 5.471 37.646 5.864 1.00 44.16 551 TYR A CA 1
ATOM 4331 C C . TYR A 1 551 ? 5.864 37.317 7.304 1.00 44.16 551 TYR A C 1
ATOM 4333 O O . TYR A 1 551 ? 6.670 38.015 7.925 1.00 44.16 551 TYR A O 1
ATOM 4341 N N . TYR A 1 552 ? 5.305 36.216 7.800 1.00 41.56 552 TYR A N 1
ATOM 4342 C CA . TYR A 1 552 ? 5.614 35.620 9.093 1.00 41.56 552 TYR A CA 1
ATOM 4343 C C . TYR A 1 552 ? 6.375 34.317 8.857 1.00 41.56 552 TYR A C 1
ATOM 4345 O O . TYR A 1 552 ? 5.904 33.454 8.116 1.00 41.56 552 TYR A O 1
ATOM 4353 N N . MET A 1 553 ? 7.542 34.164 9.487 1.00 38.44 553 MET A N 1
ATOM 4354 C CA . MET A 1 553 ? 8.249 32.885 9.526 1.00 38.44 553 MET A CA 1
ATOM 4355 C C . MET A 1 553 ? 8.631 32.523 10.956 1.00 38.44 553 MET A C 1
ATOM 4357 O O . MET A 1 553 ? 9.339 33.276 11.624 1.00 38.44 553 MET A O 1
ATOM 4361 N N . ASP A 1 554 ? 8.215 31.339 11.392 1.00 40.50 554 ASP A N 1
ATOM 4362 C CA . ASP A 1 554 ? 8.724 30.719 12.608 1.00 40.50 554 ASP A CA 1
ATOM 4363 C C . ASP A 1 554 ? 9.973 29.904 12.273 1.00 40.50 554 ASP A C 1
ATOM 4365 O O . ASP A 1 554 ? 9.897 28.825 11.684 1.00 40.50 554 ASP A O 1
ATOM 4369 N N . TYR A 1 555 ? 11.142 30.410 12.660 1.00 40.50 555 TYR A N 1
ATOM 4370 C CA . TYR A 1 555 ? 12.384 29.656 12.557 1.00 40.50 555 TYR A CA 1
ATOM 4371 C C . TYR A 1 555 ? 12.537 28.774 13.792 1.00 40.50 555 TYR A C 1
ATOM 4373 O O . TYR A 1 555 ? 12.800 29.276 14.886 1.00 40.50 555 TYR A O 1
ATOM 4381 N N . SER A 1 556 ? 12.419 27.453 13.643 1.00 39.38 556 SER A N 1
ATOM 4382 C CA . SER A 1 556 ? 12.882 26.541 14.693 1.00 39.38 556 SER A CA 1
ATOM 4383 C C . SER A 1 556 ? 14.407 26.647 14.790 1.00 39.38 556 SER A C 1
ATOM 4385 O O . SER A 1 556 ? 15.085 26.337 13.806 1.00 39.38 556 SER A O 1
ATOM 4387 N N . PRO A 1 557 ? 14.986 27.050 15.937 1.00 34.75 557 PRO A N 1
ATOM 4388 C CA . PRO A 1 557 ? 16.411 26.919 16.139 1.00 34.75 557 PRO A CA 1
ATOM 4389 C C . PRO A 1 557 ? 16.769 25.443 16.210 1.00 34.75 557 PRO A C 1
ATOM 4391 O O . PRO A 1 557 ? 15.929 24.556 16.384 1.00 34.75 557 PRO A O 1
ATOM 4394 N N . THR A 1 558 ? 18.061 25.222 16.090 1.00 33.06 558 THR A N 1
ATOM 4395 C CA . THR A 1 558 ? 18.623 23.938 15.746 1.00 33.06 558 THR A CA 1
ATOM 4396 C C . THR A 1 558 ? 19.371 23.325 16.961 1.00 33.06 558 THR A C 1
ATOM 4398 O O . THR A 1 558 ? 20.573 23.560 17.106 1.00 33.06 558 THR A O 1
ATOM 4401 N N . GLY A 1 559 ? 18.671 22.586 17.849 1.00 36.69 559 GLY A N 1
ATOM 4402 C CA . GLY A 1 559 ? 19.167 21.813 19.027 1.00 36.69 559 GLY A CA 1
ATOM 4403 C C . GLY A 1 559 ? 18.673 20.335 19.073 1.00 36.69 559 GLY A C 1
ATOM 4404 O O . GLY A 1 559 ? 18.003 19.916 18.151 1.00 36.69 559 GLY A O 1
ATOM 4405 N N . THR A 1 560 ? 18.985 19.492 20.078 1.00 36.44 560 THR A N 1
ATOM 4406 C CA . THR A 1 560 ? 18.454 18.087 20.152 1.00 36.44 560 THR A CA 1
ATOM 4407 C C . THR A 1 560 ? 17.161 18.003 20.962 1.00 36.44 560 THR A C 1
ATOM 4409 O O . THR A 1 560 ? 17.034 18.696 21.971 1.00 36.44 560 THR A O 1
ATOM 4412 N N . TYR A 1 561 ? 16.257 17.079 20.599 1.00 35.69 561 TYR A N 1
ATOM 4413 C CA . TYR A 1 561 ? 15.004 16.838 21.332 1.00 35.69 561 TYR A CA 1
ATOM 4414 C C . TYR A 1 561 ? 14.874 15.424 21.836 1.00 35.69 561 TYR A C 1
ATOM 4416 O O . TYR A 1 561 ? 15.064 14.446 21.114 1.00 35.69 561 TYR A O 1
ATOM 4424 N N . LEU A 1 562 ? 14.470 15.350 23.097 1.00 36.09 562 LEU A N 1
ATOM 4425 C CA . LEU A 1 562 ? 13.967 14.138 23.694 1.00 36.09 562 LEU A CA 1
ATOM 4426 C C . LEU A 1 562 ? 12.446 14.119 23.576 1.00 36.09 562 LEU A C 1
ATOM 4428 O O . LEU A 1 562 ? 11.761 14.946 24.176 1.00 36.09 562 LEU A O 1
ATOM 4432 N N . TYR A 1 563 ? 11.938 13.119 22.865 1.00 42.41 563 TYR A N 1
ATOM 4433 C CA . TYR A 1 563 ? 10.548 12.694 22.959 1.00 42.41 563 TYR A CA 1
ATOM 4434 C C . TYR A 1 563 ? 10.334 12.047 24.331 1.00 42.41 563 TYR A C 1
ATOM 4436 O O . TYR A 1 563 ? 10.926 11.006 24.633 1.00 42.41 563 TYR A O 1
ATOM 4444 N N . LEU A 1 564 ? 9.502 12.664 25.171 1.00 43.88 564 LEU A N 1
ATOM 4445 C CA . LEU A 1 564 ? 9.140 12.136 26.494 1.00 43.88 564 LEU A CA 1
ATOM 4446 C C . LEU A 1 564 ? 7.761 11.458 26.496 1.00 43.88 564 LEU A C 1
ATOM 4448 O O . LEU A 1 564 ? 7.274 11.068 27.554 1.00 43.88 564 LEU A O 1
ATOM 4452 N N . ASP A 1 565 ? 7.175 11.276 25.311 1.00 38.56 565 ASP A N 1
ATOM 4453 C CA . ASP A 1 565 ? 5.782 10.875 25.059 1.00 38.56 565 ASP A CA 1
ATOM 4454 C C . ASP A 1 565 ? 5.413 9.458 25.562 1.00 38.56 565 ASP A C 1
ATOM 4456 O O . ASP A 1 565 ? 4.236 9.094 25.571 1.00 38.56 565 ASP A O 1
ATOM 4460 N N . ASP A 1 566 ? 6.408 8.696 26.044 1.00 37.81 566 ASP A N 1
ATOM 4461 C CA . ASP A 1 566 ? 6.279 7.365 26.663 1.00 37.81 566 ASP A CA 1
ATOM 4462 C C . ASP A 1 566 ? 6.754 7.297 28.134 1.00 37.81 566 ASP A C 1
ATOM 4464 O O . ASP A 1 566 ? 6.845 6.206 28.706 1.00 37.81 566 ASP A O 1
ATOM 4468 N N . ILE A 1 567 ? 7.071 8.420 28.797 1.00 36.31 567 ILE A N 1
ATOM 4469 C CA . ILE A 1 567 ? 7.303 8.420 30.256 1.00 36.31 567 ILE A CA 1
ATOM 4470 C C . ILE A 1 567 ? 5.959 8.566 30.984 1.00 36.31 567 ILE A C 1
ATOM 4472 O O . ILE A 1 567 ? 5.724 9.549 31.686 1.00 36.31 567 ILE A O 1
ATOM 4476 N N . ASP A 1 568 ? 5.092 7.556 30.854 1.00 34.62 568 ASP A N 1
ATOM 4477 C CA . ASP A 1 568 ? 3.812 7.479 31.572 1.00 34.62 568 ASP A CA 1
ATOM 4478 C C . ASP A 1 568 ? 4.019 7.718 33.079 1.00 34.62 568 ASP A C 1
ATOM 4480 O O . ASP A 1 568 ? 4.660 6.926 33.784 1.00 34.62 568 ASP A O 1
ATOM 4484 N N . LEU A 1 569 ? 3.466 8.814 33.606 1.00 34.41 569 LEU A N 1
ATOM 4485 C CA . LEU A 1 569 ? 3.590 9.184 35.015 1.00 34.41 569 LEU A CA 1
ATOM 4486 C C . LEU A 1 569 ? 2.514 8.526 35.892 1.00 34.41 569 LEU A C 1
ATOM 4488 O O . LEU A 1 569 ? 1.691 9.196 36.505 1.00 34.41 569 LEU A O 1
ATOM 4492 N N . LEU A 1 570 ? 2.706 7.218 36.097 1.00 29.09 570 LEU A N 1
ATOM 4493 C CA . LEU A 1 570 ? 2.153 6.407 37.191 1.00 29.09 570 LEU A CA 1
ATOM 4494 C C . LEU A 1 570 ? 0.659 6.042 37.079 1.00 29.09 570 LEU A C 1
ATOM 4496 O O . LEU A 1 570 ? -0.199 6.856 36.757 1.00 29.09 570 LEU A O 1
ATOM 4500 N N . ASN A 1 571 ? 0.319 4.818 37.495 1.00 32.59 571 ASN A N 1
ATOM 4501 C CA . ASN A 1 571 ? -1.067 4.473 37.831 1.00 32.59 571 ASN A CA 1
ATOM 4502 C C . ASN A 1 571 ? -1.469 4.999 39.231 1.00 32.59 571 ASN A C 1
ATOM 4504 O O . ASN A 1 571 ? -0.645 5.532 39.977 1.00 32.59 571 ASN A O 1
ATOM 4508 N N . SER A 1 572 ? -2.723 4.771 39.645 1.00 27.98 572 SER A N 1
ATOM 4509 C CA . SER A 1 572 ? -3.300 5.235 40.926 1.00 27.98 572 SER A CA 1
ATOM 4510 C C . SER A 1 572 ? -2.644 4.682 42.209 1.00 27.98 572 SER A C 1
ATOM 4512 O O . SER A 1 572 ? -3.158 4.904 43.306 1.00 27.98 572 SER A O 1
ATOM 4514 N N . GLN A 1 573 ? -1.551 3.925 42.090 1.00 31.34 573 GLN A N 1
ATOM 4515 C CA . GLN A 1 573 ? -0.743 3.381 43.186 1.00 31.34 573 GLN A CA 1
ATOM 4516 C C . GLN A 1 573 ? 0.740 3.788 43.096 1.00 31.34 573 GLN A C 1
ATOM 4518 O O . GLN A 1 573 ? 1.506 3.442 43.992 1.00 31.34 573 GLN A O 1
ATOM 4523 N N . GLY A 1 574 ? 1.147 4.550 42.072 1.00 28.25 574 GLY A N 1
ATOM 4524 C CA . GLY A 1 574 ? 2.492 5.120 41.988 1.00 28.25 574 GLY A CA 1
ATOM 4525 C C . GLY A 1 574 ? 3.543 4.267 41.267 1.00 28.25 574 GLY A C 1
ATOM 4526 O O . GLY A 1 574 ? 4.711 4.357 41.633 1.00 28.25 574 GLY A O 1
ATOM 4527 N N . ASN A 1 575 ? 3.173 3.471 40.253 1.00 30.38 575 ASN A N 1
ATOM 4528 C CA . ASN A 1 575 ? 4.122 2.634 39.495 1.00 30.38 575 ASN A CA 1
ATOM 4529 C C . ASN A 1 575 ? 4.235 3.033 38.007 1.00 30.38 575 ASN A C 1
ATOM 4531 O O . ASN A 1 575 ? 3.211 3.147 37.334 1.00 30.38 575 ASN A O 1
ATOM 4535 N N . CYS A 1 576 ? 5.470 3.175 37.500 1.00 33.94 576 CYS A N 1
ATOM 4536 C CA . CYS A 1 576 ? 5.832 3.300 36.074 1.00 33.94 576 CYS A CA 1
ATOM 4537 C C . CYS A 1 576 ? 6.484 1.996 35.581 1.00 33.94 576 CYS A C 1
ATOM 4539 O O . CYS A 1 576 ? 7.381 1.504 36.259 1.00 33.94 576 CYS A O 1
ATOM 4541 N N . PHE A 1 577 ? 6.143 1.525 34.378 1.00 34.47 577 PHE A N 1
ATOM 4542 C CA . PHE A 1 577 ? 6.915 0.563 33.567 1.00 34.47 577 PHE A CA 1
ATOM 4543 C C . PHE A 1 577 ? 6.612 0.895 32.086 1.00 34.47 577 PHE A C 1
ATOM 4545 O O . PHE A 1 577 ? 5.462 1.195 31.793 1.00 34.47 577 PHE A O 1
ATOM 4552 N N . VAL A 1 578 ? 7.546 0.924 31.125 1.00 37.16 578 VAL A N 1
ATOM 4553 C CA . VAL A 1 578 ? 8.727 0.057 30.943 1.00 37.16 578 VAL A CA 1
ATOM 4554 C C . VAL A 1 578 ? 9.984 0.845 30.510 1.00 37.16 578 VAL A C 1
ATOM 4556 O O . VAL A 1 578 ? 9.930 1.720 29.651 1.00 37.16 578 VAL A O 1
ATOM 4559 N N . GLU A 1 579 ? 11.145 0.472 31.051 1.00 37.72 579 GLU A N 1
ATOM 4560 C CA . GLU A 1 579 ? 12.469 1.091 30.816 1.00 37.72 579 GLU A CA 1
ATOM 4561 C C . GLU A 1 579 ? 12.984 0.972 29.357 1.00 37.72 579 GLU A C 1
ATOM 4563 O O . GLU A 1 579 ? 13.831 1.750 28.904 1.00 37.72 579 GLU A O 1
ATOM 4568 N N . SER A 1 580 ? 12.424 0.031 28.588 1.00 37.19 580 SER A N 1
ATOM 4569 C CA . SER A 1 580 ? 12.714 -0.191 27.166 1.00 37.19 580 SER A CA 1
ATOM 4570 C C . SER A 1 580 ? 12.355 1.004 26.284 1.00 37.19 580 SER A C 1
ATOM 4572 O O . SER A 1 580 ? 13.096 1.316 25.353 1.00 37.19 580 SER A O 1
ATOM 4574 N N . ASN A 1 581 ? 11.248 1.692 26.578 1.00 40.34 581 ASN A N 1
ATOM 4575 C CA . ASN A 1 581 ? 10.742 2.771 25.725 1.00 40.34 581 ASN A CA 1
ATOM 4576 C C . ASN A 1 581 ? 11.604 4.031 25.873 1.00 40.34 581 ASN A C 1
ATOM 4578 O O . ASN A 1 581 ? 11.929 4.671 24.880 1.00 40.34 581 ASN A O 1
ATOM 4582 N N . LEU A 1 582 ? 12.093 4.315 27.087 1.00 44.22 582 LEU A N 1
ATOM 4583 C CA . LEU A 1 582 ? 13.061 5.390 27.318 1.00 44.22 582 LEU A CA 1
ATOM 4584 C C . LEU A 1 582 ? 14.388 5.122 26.589 1.00 44.22 582 LEU A C 1
ATOM 4586 O O . LEU A 1 582 ? 14.911 6.016 25.929 1.00 44.22 582 LEU A O 1
ATOM 4590 N N . SER A 1 583 ? 14.901 3.883 26.639 1.00 44.91 583 SER A N 1
ATOM 4591 C CA . SER A 1 583 ? 16.084 3.485 25.853 1.00 44.91 583 SER A CA 1
ATOM 4592 C C . SER A 1 583 ? 15.856 3.669 24.345 1.00 44.91 583 SER A C 1
ATOM 4594 O O . SER A 1 583 ? 16.725 4.200 23.655 1.00 44.91 583 SER A O 1
ATOM 4596 N N . LYS A 1 584 ? 14.683 3.261 23.839 1.00 40.81 584 LYS A N 1
ATOM 4597 C CA . LYS A 1 584 ? 14.309 3.375 22.424 1.00 40.81 584 LYS A CA 1
ATOM 4598 C C . LYS A 1 584 ? 14.214 4.839 21.983 1.00 40.81 584 LYS A C 1
ATOM 4600 O O . LYS A 1 584 ? 14.844 5.211 20.996 1.00 40.81 584 LYS A O 1
ATOM 4605 N N . ASN A 1 585 ? 13.526 5.688 22.740 1.00 42.88 585 ASN A N 1
ATOM 4606 C CA . ASN A 1 585 ? 13.323 7.092 22.375 1.00 42.88 585 ASN A CA 1
ATOM 4607 C C . ASN A 1 585 ? 14.621 7.912 22.506 1.00 42.88 585 ASN A C 1
ATOM 4609 O O . ASN A 1 585 ? 14.880 8.767 21.663 1.00 42.88 585 ASN A O 1
ATOM 4613 N N . LEU A 1 586 ? 15.507 7.577 23.457 1.00 45.53 586 LEU A N 1
ATOM 4614 C CA . LEU A 1 586 ? 16.884 8.095 23.493 1.00 45.53 586 LEU A CA 1
ATOM 4615 C C . LEU A 1 586 ? 17.705 7.651 22.270 1.00 45.53 586 LEU A C 1
ATOM 4617 O O . LEU A 1 586 ? 18.441 8.459 21.709 1.00 45.53 586 LEU A O 1
ATOM 4621 N N . SER A 1 587 ? 17.580 6.395 21.822 1.00 42.75 587 SER A N 1
ATOM 4622 C CA . SER A 1 587 ? 18.282 5.925 20.615 1.00 42.75 587 SER A CA 1
ATOM 4623 C C . SER A 1 587 ? 17.768 6.586 19.327 1.00 42.75 587 SER A C 1
ATOM 4625 O O . SER A 1 587 ? 18.572 6.963 18.480 1.00 42.75 587 SER A O 1
ATOM 4627 N N . ILE A 1 588 ? 16.457 6.836 19.220 1.00 39.19 588 ILE A N 1
ATOM 4628 C CA . ILE A 1 588 ? 15.853 7.585 18.107 1.00 39.19 588 ILE A CA 1
ATOM 4629 C C . ILE A 1 588 ? 16.313 9.049 18.133 1.00 39.19 588 ILE A C 1
ATOM 4631 O O . ILE A 1 588 ? 16.747 9.569 17.107 1.00 39.19 588 ILE A O 1
ATOM 4635 N N . ALA A 1 589 ? 16.301 9.709 19.296 1.00 40.16 589 ALA A N 1
ATOM 4636 C CA . ALA A 1 589 ? 16.805 11.076 19.441 1.00 40.16 589 ALA A CA 1
ATOM 4637 C C . ALA A 1 589 ? 18.288 11.193 19.036 1.00 40.16 589 ALA A C 1
ATOM 4639 O O . ALA A 1 589 ? 18.655 12.113 18.310 1.00 40.16 589 ALA A O 1
ATOM 4640 N N . ARG A 1 590 ? 19.127 10.218 19.419 1.00 43.53 590 ARG A N 1
ATOM 4641 C CA . ARG A 1 590 ? 20.544 10.138 19.012 1.00 43.53 590 ARG A CA 1
ATOM 4642 C C . ARG A 1 590 ? 20.728 9.918 17.506 1.00 43.53 590 ARG A C 1
ATOM 4644 O O . ARG A 1 590 ? 21.641 10.504 16.933 1.00 43.53 590 ARG A O 1
ATOM 4651 N N . ALA A 1 591 ? 19.859 9.135 16.863 1.00 34.69 591 ALA A N 1
ATOM 4652 C CA . ALA A 1 591 ? 19.863 8.968 15.408 1.00 34.69 591 ALA A CA 1
ATOM 4653 C C . ALA A 1 591 ? 19.425 10.255 14.680 1.00 34.69 591 ALA A C 1
ATOM 4655 O O . ALA A 1 591 ? 20.077 10.688 13.734 1.00 34.69 591 ALA A O 1
ATOM 4656 N N . THR A 1 592 ? 18.374 10.920 15.171 1.00 33.47 592 THR A N 1
ATOM 4657 C CA . THR A 1 592 ? 17.849 12.172 14.586 1.00 33.47 592 THR A CA 1
ATOM 4658 C C . THR A 1 592 ? 18.823 13.346 14.764 1.00 33.47 592 THR A C 1
ATOM 4660 O O . THR A 1 592 ? 18.850 14.261 13.945 1.00 33.47 592 THR A O 1
ATOM 4663 N N . ALA A 1 593 ? 19.663 13.310 15.805 1.00 33.22 593 ALA A N 1
ATOM 4664 C CA . ALA A 1 593 ? 20.666 14.335 16.089 1.00 33.22 593 ALA A CA 1
ATOM 4665 C C . ALA A 1 593 ? 21.837 14.381 15.079 1.00 33.22 593 ALA A C 1
ATOM 4667 O O . ALA A 1 593 ? 22.583 15.358 15.039 1.00 33.22 593 ALA A O 1
ATOM 4668 N N . ARG A 1 594 ? 22.032 13.342 14.256 1.00 29.86 594 ARG A N 1
ATOM 4669 C CA . ARG A 1 594 ? 23.077 13.305 13.220 1.00 29.86 594 ARG A CA 1
ATOM 4670 C C . ARG A 1 594 ? 22.476 13.676 11.865 1.00 29.86 594 ARG A C 1
ATOM 4672 O O . ARG A 1 594 ? 22.256 12.825 11.010 1.00 29.86 594 ARG A O 1
ATOM 4679 N N . GLY A 1 595 ? 22.209 14.969 11.683 1.00 26.23 595 GLY A N 1
ATOM 4680 C CA . GLY A 1 595 ? 21.544 15.538 10.508 1.00 26.23 595 GLY A CA 1
ATOM 4681 C C . GLY A 1 595 ? 22.305 15.396 9.183 1.00 26.23 595 GLY A C 1
ATOM 4682 O O . GLY A 1 595 ? 22.854 16.367 8.672 1.00 26.23 595 GLY A O 1
ATOM 4683 N N . LYS A 1 596 ? 22.274 14.202 8.585 1.00 25.97 596 LYS A N 1
ATOM 4684 C CA . LYS A 1 596 ? 22.385 13.941 7.141 1.00 25.97 596 LYS A CA 1
ATOM 4685 C C . LYS A 1 596 ? 21.558 12.698 6.837 1.00 25.97 596 LYS A C 1
ATOM 4687 O O . LYS A 1 596 ? 21.731 11.680 7.497 1.00 25.97 596 LYS A O 1
ATOM 4692 N N . GLY A 1 597 ? 20.656 12.790 5.857 1.00 42.22 597 GLY A N 1
ATOM 4693 C CA . GLY A 1 597 ? 19.772 11.681 5.495 1.00 42.22 597 GLY A CA 1
ATOM 4694 C C . GLY A 1 597 ? 20.580 10.424 5.180 1.00 42.22 597 GLY A C 1
ATOM 4695 O O . GLY A 1 597 ? 21.440 10.453 4.302 1.00 42.22 597 GLY A O 1
ATOM 4696 N N . CYS A 1 598 ? 20.326 9.348 5.919 1.00 30.36 598 CYS A N 1
ATOM 4697 C CA . CYS A 1 598 ? 21.071 8.109 5.785 1.00 30.36 598 CYS A CA 1
ATOM 4698 C C . CYS A 1 598 ? 20.162 6.915 6.084 1.00 30.36 598 CYS A C 1
ATOM 4700 O O . CYS A 1 598 ? 19.375 6.937 7.031 1.00 30.36 598 CYS A O 1
ATOM 4702 N N . THR A 1 599 ? 20.294 5.855 5.290 1.00 37.75 599 THR A N 1
ATOM 4703 C CA . THR A 1 599 ? 19.662 4.539 5.486 1.00 37.75 599 THR A CA 1
ATOM 4704 C C . THR A 1 599 ? 20.365 3.766 6.607 1.00 37.75 599 THR A C 1
ATOM 4706 O O . THR A 1 599 ? 20.751 2.613 6.442 1.00 37.75 599 THR A O 1
ATOM 4709 N N . ASP A 1 600 ? 20.609 4.446 7.725 1.00 54.41 600 ASP A N 1
ATOM 4710 C CA . ASP A 1 600 ? 21.624 4.086 8.711 1.00 54.41 600 ASP A CA 1
ATOM 4711 C C . ASP A 1 600 ? 21.014 3.687 10.049 1.00 54.41 600 ASP A C 1
ATOM 4713 O O . ASP A 1 600 ? 21.304 4.222 11.120 1.00 54.41 600 ASP A O 1
ATOM 4717 N N . ILE A 1 601 ? 20.102 2.733 9.943 1.00 55.62 601 ILE A N 1
ATOM 4718 C CA . ILE A 1 601 ? 19.598 1.964 11.067 1.00 55.62 601 ILE A CA 1
ATOM 4719 C C . ILE A 1 601 ? 20.113 0.530 10.916 1.00 55.62 601 ILE A C 1
ATOM 4721 O O . ILE A 1 601 ? 20.165 0.021 9.787 1.00 55.62 601 ILE A O 1
ATOM 4725 N N . PRO A 1 602 ? 20.485 -0.146 12.016 1.00 61.56 602 PRO A N 1
ATOM 4726 C CA . PRO A 1 602 ? 20.725 -1.579 11.970 1.00 61.56 602 PRO A CA 1
ATOM 4727 C C . PRO A 1 602 ? 19.473 -2.289 11.452 1.00 61.56 602 PRO A C 1
ATOM 4729 O O . PRO A 1 602 ? 18.349 -1.863 11.739 1.00 61.56 602 PRO A O 1
ATOM 4732 N N . SER A 1 603 ? 19.658 -3.389 10.728 1.00 72.31 603 SER A N 1
ATOM 4733 C CA . SER A 1 603 ? 18.586 -4.337 10.435 1.00 72.31 603 SER A CA 1
ATOM 4734 C C . SER A 1 603 ? 17.844 -4.707 11.723 1.00 72.31 603 SER A C 1
ATOM 4736 O O . SER A 1 603 ? 18.455 -4.790 12.787 1.00 72.31 603 SER A O 1
ATOM 4738 N N . GLU A 1 604 ? 16.537 -4.981 11.652 1.00 62.38 604 GLU A N 1
ATOM 4739 C CA . GLU A 1 604 ? 15.697 -5.214 12.845 1.00 62.38 604 GLU A CA 1
ATOM 4740 C C . GLU A 1 604 ? 16.262 -6.299 13.786 1.00 62.38 604 GLU A C 1
ATOM 4742 O O . GLU A 1 604 ? 16.198 -6.160 15.008 1.00 62.38 604 GLU A O 1
ATOM 4747 N N . TRP A 1 605 ? 16.905 -7.331 13.225 1.00 76.31 605 TRP A N 1
ATOM 4748 C CA . TRP A 1 605 ? 17.578 -8.392 13.980 1.00 76.31 605 TRP A CA 1
ATOM 4749 C C . TRP A 1 605 ? 18.830 -7.928 14.749 1.00 76.31 605 TRP A C 1
ATOM 4751 O O . TRP A 1 605 ? 19.182 -8.554 15.743 1.00 76.31 605 TRP A O 1
ATOM 4761 N N . ALA A 1 606 ? 19.485 -6.845 14.319 1.00 73.19 606 ALA A N 1
ATOM 4762 C CA . ALA A 1 606 ? 20.727 -6.310 14.881 1.00 73.19 606 ALA A CA 1
ATOM 4763 C C . ALA A 1 606 ? 20.517 -5.165 15.888 1.00 73.19 606 ALA A C 1
ATOM 4765 O O . ALA A 1 606 ? 21.428 -4.849 16.652 1.00 73.19 606 ALA A O 1
ATOM 4766 N N . VAL A 1 607 ? 19.339 -4.521 15.903 1.00 63.12 607 VAL A N 1
ATOM 4767 C CA . VAL A 1 607 ? 19.084 -3.297 16.696 1.00 63.12 607 VAL A CA 1
ATOM 4768 C C . VAL A 1 607 ? 19.428 -3.477 18.178 1.00 63.12 607 VAL A C 1
ATOM 4770 O O . VAL A 1 607 ? 20.081 -2.615 18.765 1.00 63.12 607 VAL A O 1
ATOM 4773 N N . ASN A 1 608 ? 19.021 -4.596 18.785 1.00 63.38 608 ASN A N 1
ATOM 4774 C CA . ASN A 1 608 ? 19.286 -4.855 20.203 1.00 63.38 608 ASN A CA 1
ATOM 4775 C C . ASN A 1 608 ? 20.781 -5.051 20.484 1.00 63.38 608 ASN A C 1
ATOM 4777 O O . ASN A 1 608 ? 21.286 -4.495 21.457 1.00 63.38 608 ASN A O 1
ATOM 4781 N N . ASP A 1 609 ? 21.492 -5.775 19.618 1.00 75.25 609 ASP A N 1
ATOM 4782 C CA . ASP A 1 609 ? 22.924 -6.033 19.777 1.00 75.25 609 ASP A CA 1
ATOM 4783 C C . ASP A 1 609 ? 23.729 -4.737 19.610 1.00 75.25 609 ASP A C 1
ATOM 4785 O O . ASP A 1 609 ? 24.575 -4.423 20.442 1.00 75.25 609 ASP A O 1
ATOM 4789 N N . VAL A 1 610 ? 23.394 -3.902 18.621 1.00 70.19 610 VAL A N 1
ATOM 4790 C CA . VAL A 1 610 ? 23.998 -2.568 18.456 1.00 70.19 610 VAL A CA 1
ATOM 4791 C C . VAL A 1 610 ? 23.755 -1.686 19.686 1.00 70.19 610 VAL A C 1
ATOM 4793 O O . VAL A 1 610 ? 24.688 -1.058 20.189 1.00 70.19 610 VAL A O 1
ATOM 4796 N N . VAL A 1 611 ? 22.532 -1.662 20.227 1.00 58.91 611 VAL A N 1
ATOM 4797 C CA . VAL A 1 611 ? 22.220 -0.912 21.457 1.00 58.91 611 VAL A CA 1
ATOM 4798 C C . VAL A 1 611 ? 22.997 -1.453 22.662 1.00 58.91 611 VAL A C 1
ATOM 4800 O O . VAL A 1 611 ? 23.487 -0.660 23.471 1.00 58.91 611 VAL A O 1
ATOM 4803 N N . ASN A 1 612 ? 23.149 -2.773 22.784 1.00 66.69 612 ASN A N 1
ATOM 4804 C CA . ASN A 1 612 ? 23.933 -3.402 23.846 1.00 66.69 612 ASN A CA 1
ATOM 4805 C C . ASN A 1 612 ? 25.425 -3.071 23.713 1.00 66.69 612 ASN A C 1
ATOM 4807 O O . ASN A 1 612 ? 26.041 -2.689 24.704 1.00 66.69 612 ASN A O 1
ATOM 4811 N N . ALA A 1 613 ? 25.983 -3.099 22.500 1.00 71.62 613 ALA A N 1
ATOM 4812 C CA . ALA A 1 613 ? 27.376 -2.746 22.229 1.00 71.62 613 ALA A CA 1
ATOM 4813 C C . ALA A 1 613 ? 27.702 -1.287 22.602 1.00 71.62 613 ALA A C 1
ATOM 4815 O O . ALA A 1 613 ? 28.755 -1.004 23.178 1.00 71.62 613 ALA A O 1
ATOM 4816 N N . ILE A 1 614 ? 26.776 -0.358 22.331 1.00 64.50 614 ILE A N 1
ATOM 4817 C CA . ILE A 1 614 ? 26.898 1.052 22.740 1.00 64.50 614 ILE A CA 1
ATOM 4818 C C . ILE A 1 614 ? 26.813 1.177 24.267 1.00 64.50 614 ILE A C 1
ATOM 4820 O O . ILE A 1 614 ? 27.648 1.842 24.874 1.00 64.50 614 ILE A O 1
ATOM 4824 N N . LYS A 1 615 ? 25.845 0.513 24.916 1.00 61.66 615 LYS A N 1
ATOM 4825 C CA . LYS A 1 615 ? 25.697 0.522 26.388 1.00 61.66 615 LYS A CA 1
ATOM 4826 C C . LYS A 1 615 ? 26.901 -0.088 27.112 1.00 61.66 615 LYS A C 1
ATOM 4828 O O . LYS A 1 615 ? 27.266 0.379 28.189 1.00 61.66 615 LYS A O 1
ATOM 4833 N N . ALA A 1 616 ? 27.502 -1.121 26.531 1.00 71.50 616 ALA A N 1
ATOM 4834 C CA . ALA A 1 616 ? 28.691 -1.781 27.046 1.00 71.50 616 ALA A CA 1
ATOM 4835 C C . ALA A 1 616 ? 29.984 -0.992 26.774 1.00 71.50 616 ALA A C 1
ATOM 4837 O O . ALA A 1 616 ? 31.002 -1.325 27.379 1.00 71.50 616 ALA A O 1
ATOM 4838 N N . ASP A 1 617 ? 29.954 0.074 25.960 1.00 79.81 617 ASP A N 1
ATOM 4839 C CA . ASP A 1 617 ? 31.134 0.852 25.539 1.00 79.81 617 ASP A CA 1
ATOM 4840 C C . ASP A 1 617 ? 32.163 -0.030 24.796 1.00 79.81 617 ASP A C 1
ATOM 4842 O O . ASP A 1 617 ? 33.361 0.010 25.065 1.00 79.81 617 ASP A O 1
ATOM 4846 N N . ILE A 1 618 ? 31.661 -0.894 23.900 1.00 83.75 618 ILE A N 1
ATOM 4847 C CA . ILE A 1 618 ? 32.456 -1.792 23.035 1.00 83.75 618 ILE A CA 1
ATOM 4848 C C . ILE A 1 618 ? 32.273 -1.499 21.536 1.00 83.75 618 ILE A C 1
ATOM 4850 O O . ILE A 1 618 ? 32.834 -2.207 20.705 1.00 83.75 618 ILE A O 1
ATOM 4854 N N . LEU A 1 619 ? 31.495 -0.468 21.177 1.00 85.12 619 LEU A N 1
ATOM 4855 C CA . LEU A 1 619 ? 31.285 -0.028 19.793 1.00 85.12 619 LEU A CA 1
ATOM 4856 C C . LEU A 1 619 ? 31.884 1.373 19.559 1.00 85.12 619 LEU A C 1
ATOM 4858 O O . LEU A 1 619 ? 31.261 2.357 19.977 1.00 85.12 619 LEU A O 1
ATOM 4862 N N . PRO A 1 620 ? 33.039 1.488 18.864 1.00 82.44 620 PRO A N 1
ATOM 4863 C CA . PRO A 1 620 ? 33.639 2.768 18.486 1.00 82.44 620 PRO A CA 1
ATOM 4864 C C . PRO A 1 620 ? 32.652 3.714 17.799 1.00 82.44 620 PRO A C 1
ATOM 4866 O O . PRO A 1 620 ? 31.810 3.283 17.009 1.00 82.44 620 PRO A O 1
ATOM 4869 N N . SER A 1 621 ? 32.765 5.013 18.078 1.00 68.94 621 SER A N 1
ATOM 4870 C CA . SER A 1 621 ? 31.821 6.044 17.615 1.00 68.94 621 SER A CA 1
ATOM 4871 C C . SER A 1 621 ? 31.708 6.138 16.087 1.00 68.94 621 SER A C 1
ATOM 4873 O O . SER A 1 621 ? 30.640 6.428 15.546 1.00 68.94 621 SER A O 1
ATOM 4875 N N . GLU A 1 622 ? 32.806 5.811 15.414 1.00 75.25 622 GLU A N 1
ATOM 4876 C CA . GLU A 1 622 ? 33.040 5.750 13.978 1.00 75.25 622 GLU A CA 1
ATOM 4877 C C . GLU A 1 622 ? 32.280 4.590 13.311 1.00 75.25 622 GLU A C 1
ATOM 4879 O O . GLU A 1 622 ? 31.967 4.653 12.125 1.00 75.25 622 GLU A O 1
ATOM 4884 N N . LEU A 1 623 ? 31.946 3.550 14.084 1.00 79.62 623 LEU A N 1
ATOM 4885 C CA . LEU A 1 623 ? 31.187 2.367 13.662 1.00 79.62 623 LEU A CA 1
ATOM 4886 C C . LEU A 1 623 ? 29.736 2.382 14.172 1.00 79.62 623 LEU A C 1
ATOM 4888 O O . LEU A 1 623 ? 28.980 1.442 13.942 1.00 79.62 623 LEU A O 1
ATOM 4892 N N . GLN A 1 624 ? 29.309 3.474 14.815 1.00 79.44 624 GLN A N 1
ATOM 4893 C CA . GLN A 1 624 ? 27.897 3.763 15.101 1.00 79.44 624 GLN A CA 1
ATOM 4894 C C . GLN A 1 624 ? 27.226 4.411 13.874 1.00 79.44 624 GLN A C 1
ATOM 4896 O O . GLN A 1 624 ? 26.581 5.456 13.984 1.00 79.44 624 GLN A O 1
ATOM 4901 N N . SER A 1 625 ? 27.512 3.849 12.696 1.00 72.94 625 SER A N 1
ATOM 4902 C CA . SER A 1 625 ? 27.027 4.269 11.382 1.00 72.94 625 SER A CA 1
ATOM 4903 C C . SER A 1 625 ? 27.344 3.208 10.318 1.00 72.94 625 SER A C 1
ATOM 4905 O O . SER A 1 625 ? 28.206 2.350 10.512 1.00 72.94 625 SER A O 1
ATOM 4907 N N . ASN A 1 626 ? 26.680 3.311 9.172 1.00 79.69 626 ASN A N 1
ATOM 4908 C CA . ASN A 1 626 ? 26.729 2.435 8.006 1.00 79.69 626 ASN A CA 1
ATOM 4909 C C . ASN A 1 626 ? 26.532 0.939 8.331 1.00 79.69 626 ASN A C 1
ATOM 4911 O O . ASN A 1 626 ? 27.192 0.075 7.749 1.00 79.69 626 ASN A O 1
ATOM 4915 N N . TYR A 1 627 ? 25.596 0.628 9.235 1.00 83.81 627 TYR A N 1
ATOM 4916 C CA . TYR A 1 627 ? 25.416 -0.709 9.828 1.00 83.81 627 TYR A CA 1
ATOM 4917 C C . TYR A 1 627 ? 25.288 -1.857 8.813 1.00 83.81 627 TYR A C 1
ATOM 4919 O O . TYR A 1 627 ? 25.933 -2.894 8.962 1.00 83.81 627 TYR A O 1
ATOM 4927 N N . GLN A 1 628 ? 24.502 -1.668 7.752 1.00 87.62 628 GLN A N 1
ATOM 4928 C CA . GLN A 1 628 ? 24.248 -2.697 6.732 1.00 87.62 628 GLN A CA 1
ATOM 4929 C C . GLN A 1 628 ? 25.351 -2.793 5.656 1.00 87.62 628 GLN A 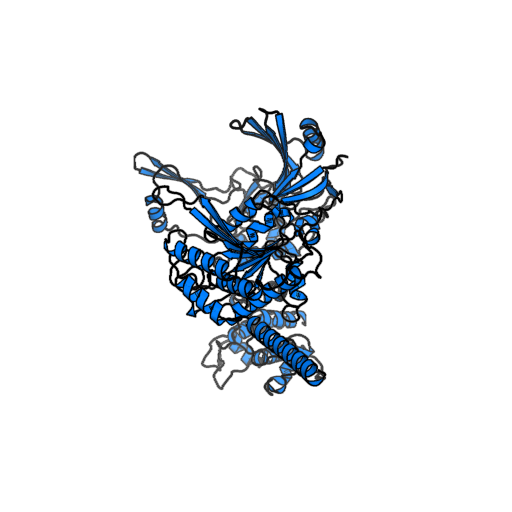C 1
ATOM 4931 O O . GLN A 1 628 ? 25.250 -3.604 4.739 1.00 87.62 628 GLN A O 1
ATOM 4936 N N . THR A 1 629 ? 26.406 -1.973 5.734 1.00 90.81 629 THR A N 1
ATOM 4937 C CA . THR A 1 629 ? 27.516 -1.990 4.765 1.00 90.81 629 THR A CA 1
ATOM 4938 C C . THR A 1 629 ? 28.609 -2.986 5.155 1.00 90.81 629 THR A C 1
ATOM 4940 O O . THR A 1 629 ? 28.707 -3.404 6.310 1.00 90.81 629 THR A O 1
ATOM 4943 N N . ASN A 1 630 ? 29.446 -3.369 4.188 1.00 95.75 630 ASN A N 1
ATOM 4944 C CA . ASN A 1 630 ? 30.586 -4.257 4.412 1.00 95.75 630 ASN A CA 1
ATOM 4945 C C . ASN A 1 630 ? 31.655 -3.587 5.290 1.00 95.75 630 ASN A C 1
ATOM 4947 O O . ASN A 1 630 ? 32.111 -2.487 4.979 1.00 95.75 630 ASN A O 1
ATOM 4951 N N . ILE A 1 631 ? 32.103 -4.277 6.339 1.00 97.06 631 ILE A N 1
ATOM 4952 C CA . ILE A 1 631 ? 33.149 -3.787 7.243 1.00 97.06 631 ILE A CA 1
ATOM 4953 C C . ILE A 1 631 ? 34.544 -4.053 6.663 1.00 97.06 631 ILE A C 1
ATOM 4955 O O . ILE A 1 631 ? 34.829 -5.134 6.132 1.00 97.06 631 ILE A O 1
ATOM 4959 N N . THR A 1 632 ? 35.442 -3.071 6.758 1.00 97.44 632 THR A N 1
ATOM 4960 C CA . THR A 1 632 ? 36.843 -3.259 6.358 1.00 97.44 632 THR A CA 1
ATOM 4961 C C . THR A 1 632 ? 37.637 -4.020 7.421 1.00 97.44 632 THR A C 1
ATOM 4963 O O . THR A 1 632 ? 37.276 -4.058 8.601 1.00 97.44 632 THR A O 1
ATOM 4966 N N . ARG A 1 633 ? 38.765 -4.616 7.021 1.00 96.25 633 ARG A N 1
ATOM 4967 C CA . ARG A 1 633 ? 39.684 -5.311 7.939 1.00 96.25 633 ARG A CA 1
ATOM 4968 C C . ARG A 1 633 ? 40.210 -4.407 9.057 1.00 96.25 633 ARG A C 1
ATOM 4970 O O . ARG A 1 633 ? 40.413 -4.891 10.168 1.00 96.25 633 ARG A O 1
ATOM 4977 N N . GLU A 1 634 ? 40.420 -3.119 8.790 1.00 95.06 634 GLU A N 1
ATOM 4978 C CA . GLU A 1 634 ? 40.839 -2.145 9.806 1.00 95.06 634 GLU A CA 1
ATOM 4979 C C . GLU A 1 634 ? 39.708 -1.822 10.792 1.00 95.06 634 GLU A C 1
ATOM 4981 O O . GLU A 1 634 ? 39.899 -1.965 11.997 1.00 95.06 634 GLU A O 1
ATOM 4986 N N . GLN A 1 635 ? 38.502 -1.531 10.294 1.00 96.44 635 GLN A N 1
ATOM 4987 C CA . GLN A 1 635 ? 37.321 -1.285 11.131 1.00 96.44 635 GLN A CA 1
ATOM 4988 C C . GLN A 1 635 ? 36.983 -2.483 12.035 1.00 96.44 635 GLN A C 1
ATOM 4990 O O . GLN A 1 635 ? 36.660 -2.315 13.211 1.00 96.44 635 GLN A O 1
ATOM 4995 N N . PHE A 1 636 ? 37.109 -3.711 11.520 1.00 97.44 636 PHE A N 1
ATOM 4996 C CA . PHE A 1 636 ? 36.925 -4.927 12.316 1.00 97.44 636 PHE A CA 1
ATOM 4997 C C . PHE A 1 636 ? 37.959 -5.036 13.455 1.00 97.44 636 PHE A C 1
ATOM 4999 O O . PHE A 1 636 ? 37.639 -5.521 14.540 1.00 97.44 636 PHE A O 1
ATOM 5006 N N . CYS A 1 637 ? 39.186 -4.548 13.239 1.00 95.00 637 CYS A N 1
ATOM 5007 C CA . CYS A 1 637 ? 40.225 -4.495 14.269 1.00 95.00 637 CYS A CA 1
ATOM 5008 C C . CYS A 1 637 ? 39.961 -3.414 15.323 1.00 95.00 637 CYS A C 1
ATOM 5010 O O . CYS A 1 637 ? 40.227 -3.660 16.496 1.00 95.00 637 CYS A O 1
ATOM 5012 N N . ASP A 1 638 ? 39.426 -2.251 14.949 1.00 94.81 638 ASP A N 1
ATOM 5013 C CA . ASP A 1 638 ? 39.035 -1.218 15.918 1.00 94.81 638 ASP A CA 1
ATOM 5014 C C . ASP A 1 638 ? 37.908 -1.711 16.838 1.00 94.81 638 ASP A C 1
ATOM 5016 O O . ASP A 1 638 ? 37.972 -1.536 18.056 1.00 94.81 638 ASP A O 1
ATOM 5020 N N . LEU A 1 639 ? 36.922 -2.419 16.277 1.00 96.19 639 LEU A N 1
ATOM 5021 C CA . LEU A 1 639 ? 35.841 -3.047 17.039 1.00 96.19 639 LEU A CA 1
ATOM 5022 C C . LEU A 1 639 ? 36.354 -4.158 17.978 1.00 96.19 639 LEU A C 1
ATOM 5024 O O . LEU A 1 639 ? 36.030 -4.172 19.165 1.00 96.19 639 LEU A O 1
ATOM 5028 N N . ALA A 1 640 ? 37.199 -5.061 17.468 1.00 96.25 640 ALA A N 1
ATOM 5029 C CA . ALA A 1 640 ? 37.828 -6.117 18.266 1.00 96.25 640 ALA A CA 1
ATOM 5030 C C . ALA A 1 640 ? 38.709 -5.557 19.395 1.00 96.25 640 ALA A C 1
ATOM 5032 O O . ALA A 1 640 ? 38.743 -6.103 20.500 1.00 96.25 640 ALA A O 1
ATOM 5033 N N . PHE A 1 641 ? 39.422 -4.459 19.133 1.00 94.81 641 PHE A N 1
ATOM 5034 C CA . PHE A 1 641 ? 40.231 -3.792 20.140 1.00 94.81 641 PHE A CA 1
ATOM 5035 C C . PHE A 1 641 ? 39.361 -3.153 21.232 1.00 94.81 641 PHE A C 1
ATOM 5037 O O . PHE A 1 641 ? 39.668 -3.338 22.407 1.00 94.81 641 PHE A O 1
ATOM 5044 N N . ALA A 1 642 ? 38.271 -2.461 20.878 1.00 92.81 642 ALA A N 1
ATOM 5045 C CA . ALA A 1 642 ? 37.360 -1.855 21.854 1.00 92.81 642 ALA A CA 1
ATOM 5046 C C . ALA A 1 642 ? 36.743 -2.901 22.800 1.00 92.81 642 ALA A C 1
ATOM 5048 O O . ALA A 1 642 ? 36.738 -2.714 24.019 1.00 92.81 642 ALA A O 1
ATOM 5049 N N . LEU A 1 643 ? 36.318 -4.049 22.256 1.00 94.94 643 LEU A N 1
ATOM 5050 C CA . LEU A 1 643 ? 35.874 -5.199 23.045 1.00 94.94 643 LEU A CA 1
ATOM 5051 C C . LEU A 1 643 ? 36.949 -5.652 24.049 1.00 94.94 643 LEU A C 1
ATOM 5053 O O . LEU A 1 643 ? 36.667 -5.779 25.240 1.00 94.94 643 LEU A O 1
ATOM 5057 N N . LEU A 1 644 ? 38.186 -5.867 23.596 1.00 93.69 644 LEU A N 1
ATOM 5058 C CA . LEU A 1 644 ? 39.282 -6.356 24.442 1.00 93.69 644 LEU A CA 1
ATOM 5059 C C . LEU A 1 644 ? 39.777 -5.321 25.463 1.00 93.69 644 LEU A C 1
ATOM 5061 O O . LEU A 1 644 ? 40.118 -5.681 26.592 1.00 93.69 644 LEU A O 1
ATOM 5065 N N . GLU A 1 645 ? 39.771 -4.031 25.123 1.00 92.88 645 GLU A N 1
ATOM 5066 C CA . GLU A 1 645 ? 40.009 -2.958 26.091 1.00 92.88 645 GLU A CA 1
ATOM 5067 C C . GLU A 1 645 ? 38.964 -2.986 27.216 1.00 92.88 645 GLU A C 1
ATOM 5069 O O . GLU A 1 645 ? 39.312 -2.742 28.377 1.00 92.88 645 GLU A O 1
ATOM 5074 N N . LYS A 1 646 ? 37.716 -3.355 26.901 1.00 90.75 646 LYS A N 1
ATOM 5075 C CA . LYS A 1 646 ? 36.640 -3.490 27.884 1.00 90.75 646 LYS A CA 1
ATOM 5076 C C . LYS A 1 646 ? 36.761 -4.739 28.757 1.00 90.75 646 LYS A C 1
ATOM 5078 O O . LYS A 1 646 ? 36.709 -4.603 29.978 1.00 90.75 646 LYS A O 1
ATOM 5083 N N . ILE A 1 647 ? 36.893 -5.931 28.163 1.00 90.00 647 ILE A N 1
ATOM 5084 C CA . ILE A 1 647 ? 36.786 -7.205 28.905 1.00 90.00 647 ILE A CA 1
ATOM 5085 C C . ILE A 1 647 ? 38.110 -7.660 29.523 1.00 90.00 647 ILE A C 1
ATOM 5087 O O . ILE A 1 647 ? 38.132 -8.061 30.684 1.00 90.00 647 ILE A O 1
ATOM 5091 N N . SER A 1 648 ? 39.234 -7.518 28.810 1.00 87.69 648 SER A N 1
ATOM 5092 C CA . SER A 1 648 ? 40.555 -7.929 29.311 1.00 87.69 648 SER A CA 1
ATOM 5093 C C . SER A 1 648 ? 41.389 -6.759 29.849 1.00 87.69 648 SER A C 1
ATOM 5095 O O . SER A 1 648 ? 42.512 -6.956 30.318 1.00 87.69 648 SER A O 1
ATOM 5097 N N . GLY A 1 649 ? 40.888 -5.523 29.742 1.00 85.81 649 GLY A N 1
ATOM 5098 C CA . GLY A 1 649 ? 41.638 -4.319 30.092 1.00 85.81 649 GLY A CA 1
ATOM 5099 C C . GLY A 1 649 ? 42.812 -4.028 29.152 1.00 85.81 649 GLY A C 1
ATOM 5100 O O . GLY A 1 649 ? 43.741 -3.329 29.566 1.00 85.81 649 GLY A O 1
ATOM 5101 N N . LEU A 1 650 ? 42.806 -4.569 27.923 1.00 86.62 650 LEU A N 1
ATOM 5102 C CA . LEU A 1 650 ? 43.867 -4.361 26.933 1.00 86.62 650 LEU A CA 1
ATOM 5103 C C . LEU A 1 650 ? 44.118 -2.858 26.716 1.00 86.62 650 LEU A C 1
ATOM 5105 O O . LEU A 1 650 ? 43.189 -2.061 26.628 1.00 86.62 650 LEU A O 1
ATOM 5109 N N . LYS A 1 651 ? 45.391 -2.454 26.642 1.00 84.25 651 LYS A N 1
ATOM 5110 C CA . LYS A 1 651 ? 45.779 -1.058 26.393 1.00 84.25 651 LYS A CA 1
ATOM 5111 C C . LYS A 1 651 ? 46.631 -0.931 25.144 1.00 84.25 651 LYS A C 1
ATOM 5113 O O . LYS A 1 651 ? 47.415 -1.822 24.814 1.00 84.25 651 LYS A O 1
ATOM 5118 N N . TRP A 1 652 ? 46.497 0.221 24.495 1.00 74.94 652 TRP A N 1
ATOM 5119 C CA . TRP A 1 652 ? 47.259 0.629 23.320 1.00 74.94 652 TRP A CA 1
ATOM 5120 C C . TRP A 1 652 ? 48.760 0.465 23.585 1.00 74.94 652 TRP A C 1
ATOM 5122 O O . TRP A 1 652 ? 49.312 1.075 24.504 1.00 74.94 652 TRP A O 1
ATOM 5132 N N . HIS A 1 653 ? 49.431 -0.370 22.793 1.00 65.69 653 HIS A N 1
ATOM 5133 C CA . HIS A 1 653 ? 50.882 -0.522 22.887 1.00 65.69 653 HIS A CA 1
ATOM 5134 C C . HIS A 1 653 ? 51.560 0.581 22.064 1.00 65.69 653 HIS A C 1
ATOM 5136 O O . HIS A 1 653 ? 51.173 0.853 20.928 1.00 65.69 653 HIS A O 1
ATOM 5142 N N . THR A 1 654 ? 52.592 1.229 22.612 1.00 53.88 654 THR A N 1
ATOM 5143 C CA . THR A 1 654 ? 53.303 2.297 21.894 1.00 53.88 654 THR A CA 1
ATOM 5144 C C . THR A 1 654 ? 54.034 1.771 20.654 1.00 53.88 654 THR A C 1
ATOM 5146 O O . THR A 1 654 ? 54.516 0.634 20.613 1.00 53.88 654 THR A O 1
ATOM 5149 N N . ALA A 1 655 ? 54.100 2.624 19.626 1.00 52.78 655 ALA A N 1
ATOM 5150 C CA . ALA A 1 655 ? 54.527 2.295 18.267 1.00 52.78 655 ALA A CA 1
ATOM 5151 C C . ALA A 1 655 ? 56.048 2.076 18.113 1.00 52.78 655 ALA A C 1
ATOM 5153 O O . ALA A 1 655 ? 56.753 2.833 17.449 1.00 52.78 655 ALA A O 1
ATOM 5154 N N . GLN A 1 656 ? 56.550 0.996 18.705 1.00 49.25 656 GLN A N 1
ATOM 5155 C CA . GLN A 1 656 ? 57.790 0.336 18.304 1.00 49.25 656 GLN A CA 1
ATOM 5156 C C . GLN A 1 656 ? 57.371 -0.997 17.664 1.00 49.25 656 GLN A C 1
ATOM 5158 O O . GLN A 1 656 ? 56.631 -1.737 18.301 1.00 49.25 656 GLN A O 1
ATOM 5163 N N . ASP A 1 657 ? 57.789 -1.288 16.432 1.00 52.56 657 ASP A N 1
ATOM 5164 C CA . ASP A 1 657 ? 57.334 -2.432 15.612 1.00 52.56 657 ASP A CA 1
ATOM 5165 C C . ASP A 1 657 ? 55.907 -2.297 15.025 1.00 52.56 657 ASP A C 1
ATOM 5167 O O . ASP A 1 657 ? 55.056 -3.168 15.206 1.00 52.56 657 ASP A O 1
ATOM 5171 N N . MET A 1 658 ? 55.654 -1.224 14.258 1.00 56.78 658 MET A N 1
ATOM 5172 C CA . MET A 1 658 ? 54.680 -1.314 13.157 1.00 56.78 658 MET A CA 1
ATOM 5173 C C . MET A 1 658 ? 55.288 -2.229 12.084 1.00 56.78 658 MET A C 1
ATOM 5175 O O . MET A 1 658 ? 56.331 -1.905 11.518 1.00 56.78 658 MET A O 1
ATOM 5179 N N . LEU A 1 659 ? 54.682 -3.397 11.864 1.00 68.69 659 LEU A N 1
ATOM 5180 C CA . LEU A 1 659 ? 55.211 -4.452 10.983 1.00 68.69 659 LEU A CA 1
ATOM 5181 C C . LEU A 1 659 ? 54.504 -4.533 9.622 1.00 68.69 659 LEU A C 1
ATOM 5183 O O . LEU A 1 659 ? 54.907 -5.328 8.773 1.00 68.69 659 LEU A O 1
ATOM 5187 N N . PHE A 1 660 ? 53.481 -3.704 9.422 1.00 83.94 660 PHE A N 1
ATOM 5188 C CA . PHE A 1 660 ? 52.783 -3.515 8.157 1.00 83.94 660 PHE A CA 1
ATOM 5189 C C . PHE A 1 660 ? 53.144 -2.145 7.578 1.00 83.94 660 PHE A C 1
ATOM 5191 O O . PHE A 1 660 ? 53.253 -1.165 8.312 1.00 83.94 660 PHE A O 1
ATOM 5198 N N . GLU A 1 661 ? 53.385 -2.097 6.271 1.00 86.44 661 GLU A N 1
ATOM 5199 C CA . GLU A 1 661 ? 53.819 -0.902 5.538 1.00 86.44 661 GLU A CA 1
ATOM 5200 C C . GLU A 1 661 ? 52.623 -0.059 5.052 1.00 86.44 661 GLU A C 1
ATOM 5202 O O . GLU A 1 661 ? 52.801 1.083 4.632 1.00 86.44 661 GLU A O 1
ATOM 5207 N N . ASP A 1 662 ? 51.410 -0.619 5.113 1.00 90.06 662 ASP A N 1
ATOM 5208 C CA . ASP A 1 662 ? 50.181 -0.113 4.494 1.00 90.06 662 ASP A CA 1
ATOM 5209 C C . ASP A 1 662 ? 49.097 0.361 5.482 1.00 90.06 662 ASP A C 1
ATOM 5211 O O . ASP A 1 662 ? 48.066 0.862 5.044 1.00 90.06 662 ASP A O 1
ATOM 5215 N N . THR A 1 663 ? 49.323 0.266 6.797 1.00 87.25 663 THR A N 1
ATOM 5216 C CA . THR A 1 663 ? 48.462 0.875 7.831 1.00 87.25 663 THR A CA 1
ATOM 5217 C C . THR A 1 663 ? 49.281 1.403 9.010 1.00 87.25 663 THR A C 1
ATOM 5219 O O . THR A 1 663 ? 50.304 0.832 9.389 1.00 87.25 663 THR A O 1
ATOM 5222 N N . ASN A 1 664 ? 48.816 2.504 9.601 1.00 85.50 664 ASN A N 1
ATOM 5223 C CA . ASN A 1 664 ? 49.322 3.074 10.850 1.00 85.50 664 ASN A CA 1
ATOM 5224 C C . ASN A 1 664 ? 48.322 2.939 12.019 1.00 85.50 664 ASN A C 1
ATOM 5226 O O . ASN A 1 664 ? 48.567 3.500 13.091 1.00 85.50 664 ASN A O 1
ATOM 5230 N N . ASN A 1 665 ? 47.219 2.205 11.829 1.00 87.50 665 ASN A N 1
ATOM 5231 C CA . ASN A 1 665 ? 46.208 1.971 12.853 1.00 87.50 665 ASN A CA 1
ATOM 5232 C C . ASN A 1 665 ? 46.816 1.183 14.036 1.00 87.50 665 ASN A C 1
ATOM 5234 O O . ASN A 1 665 ? 47.430 0.121 13.885 1.00 87.50 665 ASN A O 1
ATOM 5238 N N . MET A 1 666 ? 46.673 1.730 15.245 1.00 86.06 666 MET A N 1
ATOM 5239 C CA . MET A 1 666 ? 47.291 1.166 16.450 1.00 86.06 666 MET A CA 1
ATOM 5240 C C . MET A 1 666 ? 46.490 0.007 17.057 1.00 86.06 666 MET A C 1
ATOM 5242 O O . MET A 1 666 ? 47.091 -0.816 17.753 1.00 86.06 666 MET A O 1
ATOM 5246 N N . SER A 1 667 ? 45.188 -0.102 16.778 1.00 89.81 667 SER A N 1
ATOM 5247 C CA . SER A 1 667 ? 44.361 -1.272 17.101 1.00 89.81 667 SER A CA 1
ATOM 5248 C C . SER A 1 667 ? 44.901 -2.489 16.352 1.00 89.81 667 SER A C 1
ATOM 5250 O O . SER A 1 667 ? 45.277 -3.479 16.979 1.00 89.81 667 SER A O 1
ATOM 5252 N N . VAL A 1 668 ? 45.096 -2.363 15.031 1.00 90.94 668 VAL A N 1
ATOM 5253 C CA . VAL A 1 668 ? 45.751 -3.372 14.177 1.00 90.94 668 VAL A CA 1
ATOM 5254 C C . VAL A 1 668 ? 47.130 -3.740 14.743 1.00 90.94 668 VAL A C 1
ATOM 5256 O O . VAL A 1 668 ? 47.411 -4.908 15.015 1.00 90.94 668 VAL A O 1
ATOM 5259 N N . GLY A 1 669 ? 47.987 -2.748 15.008 1.00 87.00 669 GLY A N 1
ATOM 5260 C CA . GLY A 1 669 ? 49.320 -2.987 15.573 1.00 87.00 669 GLY A CA 1
ATOM 5261 C C . GLY A 1 669 ? 49.311 -3.679 16.947 1.00 87.00 669 GLY A C 1
ATOM 5262 O O . GLY A 1 669 ? 50.180 -4.508 17.229 1.00 87.00 669 GLY A O 1
ATOM 5263 N N . THR A 1 670 ? 48.326 -3.379 17.799 1.00 88.19 670 THR A N 1
ATOM 5264 C CA . THR A 1 670 ? 48.202 -3.978 19.137 1.00 88.19 670 THR A CA 1
ATOM 5265 C C . THR A 1 670 ? 47.671 -5.409 19.058 1.00 88.19 670 THR A C 1
ATOM 5267 O O . THR A 1 670 ? 48.283 -6.303 19.642 1.00 88.19 670 THR A O 1
ATOM 5270 N N . LEU A 1 671 ? 46.608 -5.662 18.287 1.00 91.25 671 LEU A N 1
ATOM 5271 C CA . LEU A 1 671 ? 46.050 -7.004 18.085 1.00 91.25 671 LEU A CA 1
ATOM 5272 C C . LEU A 1 671 ? 47.054 -7.952 17.414 1.00 91.25 671 LEU A C 1
ATOM 5274 O O . LEU A 1 671 ? 47.149 -9.117 17.800 1.00 91.25 671 LEU A O 1
ATOM 5278 N N . TYR A 1 672 ? 47.861 -7.456 16.468 1.00 89.75 672 TYR A N 1
ATOM 5279 C CA . TYR A 1 672 ? 48.917 -8.254 15.837 1.00 89.75 672 TYR A CA 1
ATOM 5280 C C . TYR A 1 672 ? 49.968 -8.704 16.864 1.00 89.75 672 TYR A C 1
ATOM 5282 O O . TYR A 1 672 ? 50.382 -9.861 16.870 1.00 89.75 672 TYR A O 1
ATOM 5290 N N . LYS A 1 673 ? 50.362 -7.820 17.792 1.00 86.56 673 LYS A N 1
ATOM 5291 C CA . LYS A 1 673 ? 51.297 -8.165 18.878 1.00 86.56 673 LYS A CA 1
ATOM 5292 C C . LYS A 1 673 ? 50.739 -9.177 19.877 1.00 86.56 673 LYS A C 1
ATOM 5294 O O . LYS A 1 673 ? 51.526 -9.929 20.444 1.00 86.56 673 LYS A O 1
ATOM 5299 N N . GLN A 1 674 ? 49.422 -9.205 20.082 1.00 88.69 674 GLN A N 1
ATOM 5300 C CA . GLN A 1 674 ? 48.758 -10.240 20.884 1.00 88.69 674 GLN A CA 1
ATOM 5301 C C . GLN A 1 674 ? 48.556 -11.561 20.108 1.00 88.69 674 GLN A C 1
ATOM 5303 O O . GLN A 1 674 ? 48.092 -12.534 20.687 1.00 88.69 674 GLN A O 1
ATOM 5308 N N . GLY A 1 675 ? 48.905 -11.621 18.814 1.00 89.69 675 GLY A N 1
ATOM 5309 C CA . GLY A 1 675 ? 48.719 -12.802 17.958 1.00 89.69 675 GLY A CA 1
ATOM 5310 C C . GLY A 1 675 ? 47.297 -12.983 17.409 1.00 89.69 675 GLY A C 1
ATOM 5311 O O . GLY A 1 675 ? 47.019 -13.988 16.759 1.00 89.69 675 GLY A O 1
ATOM 5312 N N . ILE A 1 676 ? 46.407 -12.013 17.635 1.00 91.81 676 ILE A N 1
ATOM 5313 C CA . ILE A 1 676 ? 44.967 -12.110 17.341 1.00 91.81 676 ILE A CA 1
ATOM 5314 C C . ILE A 1 676 ? 44.675 -11.918 15.843 1.00 91.81 676 ILE A C 1
ATOM 5316 O O . ILE A 1 676 ? 43.757 -12.529 15.291 1.00 91.81 676 ILE A O 1
ATOM 5320 N N . ILE A 1 677 ? 45.490 -11.118 15.150 1.00 90.81 677 ILE A N 1
ATOM 5321 C CA . ILE A 1 677 ? 45.358 -10.871 13.706 1.00 90.81 677 ILE A CA 1
ATOM 5322 C C . ILE A 1 677 ? 46.655 -11.167 12.953 1.00 90.81 677 ILE A C 1
ATOM 5324 O O . ILE A 1 677 ? 47.749 -11.088 13.505 1.00 90.81 677 ILE A O 1
ATOM 5328 N N . ASN A 1 678 ? 46.523 -11.437 11.654 1.00 88.19 678 ASN A N 1
ATOM 5329 C CA . ASN A 1 678 ? 47.629 -11.606 10.715 1.00 88.19 678 ASN A CA 1
ATOM 5330 C C . ASN A 1 678 ? 47.399 -10.752 9.452 1.00 88.19 678 ASN A C 1
ATOM 5332 O O . ASN A 1 678 ? 46.259 -10.442 9.087 1.00 88.19 678 ASN A O 1
ATOM 5336 N N . GLY A 1 679 ? 48.487 -10.373 8.776 1.00 86.62 679 GLY A N 1
ATOM 5337 C CA . GLY A 1 679 ? 48.429 -9.689 7.479 1.00 86.62 679 GLY A CA 1
ATOM 5338 C C . GLY A 1 679 ? 48.221 -10.660 6.316 1.00 86.62 679 GLY A C 1
ATOM 5339 O O . GLY A 1 679 ? 48.548 -11.842 6.427 1.00 86.62 679 GLY A O 1
ATOM 5340 N N . LYS A 1 680 ? 47.711 -10.158 5.183 1.00 87.62 680 LYS A N 1
ATOM 5341 C CA . LYS A 1 680 ? 47.501 -10.957 3.960 1.00 87.62 680 LYS A CA 1
ATOM 5342 C C . LYS A 1 680 ? 48.813 -11.346 3.270 1.00 87.62 680 LYS A C 1
ATOM 5344 O O . LYS A 1 680 ? 48.879 -12.375 2.604 1.00 87.62 680 LYS A O 1
ATOM 5349 N N . ALA A 1 681 ? 49.868 -10.546 3.431 1.00 86.69 681 ALA A N 1
ATOM 5350 C CA . ALA A 1 681 ? 51.208 -10.874 2.954 1.00 86.69 681 ALA A CA 1
ATOM 5351 C C . ALA A 1 681 ? 52.287 -10.290 3.877 1.00 86.69 681 ALA A C 1
ATOM 5353 O O . ALA A 1 681 ? 52.010 -9.535 4.810 1.00 86.69 681 ALA A O 1
ATOM 5354 N N . LYS A 1 682 ? 53.555 -10.635 3.623 1.00 84.31 682 LYS A N 1
ATOM 5355 C CA . LYS A 1 682 ? 54.686 -10.103 4.392 1.00 84.31 682 LYS A CA 1
ATOM 5356 C C . LYS A 1 682 ? 54.744 -8.575 4.255 1.00 84.31 682 LYS A C 1
ATOM 5358 O O . LYS A 1 682 ? 55.064 -8.083 3.179 1.00 84.31 682 LYS A O 1
ATOM 5363 N N . GLY A 1 683 ? 54.494 -7.867 5.356 1.00 84.88 683 GLY A N 1
ATOM 5364 C CA . GLY A 1 683 ? 54.484 -6.403 5.401 1.00 84.88 683 GLY A CA 1
ATOM 5365 C C . GLY A 1 683 ? 53.181 -5.751 4.927 1.00 84.88 683 GLY A C 1
ATOM 5366 O O . GLY A 1 683 ? 53.139 -4.532 4.879 1.00 84.88 683 GLY A O 1
ATOM 5367 N N . ILE A 1 684 ? 52.131 -6.519 4.607 1.00 91.06 684 ILE A N 1
ATOM 5368 C CA . ILE A 1 684 ? 50.868 -6.002 4.052 1.00 91.06 684 ILE A CA 1
ATOM 5369 C C . ILE A 1 684 ? 49.676 -6.517 4.868 1.00 91.06 684 ILE A C 1
ATOM 5371 O O . ILE A 1 684 ? 49.457 -7.731 4.963 1.00 91.06 684 ILE A O 1
ATOM 5375 N N . PHE A 1 685 ? 48.891 -5.600 5.429 1.00 93.19 685 PHE A N 1
ATOM 5376 C CA . PHE A 1 685 ? 47.670 -5.896 6.180 1.00 93.19 685 PHE A CA 1
ATOM 5377 C C . PHE A 1 685 ? 46.394 -5.851 5.325 1.00 93.19 685 PHE A C 1
ATOM 5379 O O . PHE A 1 685 ? 45.461 -6.610 5.604 1.00 93.19 685 PHE A O 1
ATOM 5386 N N . ALA A 1 686 ? 46.381 -5.004 4.292 1.00 94.00 686 ALA A N 1
ATOM 5387 C CA . ALA A 1 686 ? 45.233 -4.601 3.484 1.00 94.00 686 ALA A CA 1
ATOM 5388 C C . ALA A 1 686 ? 44.081 -4.013 4.338 1.00 94.00 686 ALA A C 1
ATOM 5390 O O . ALA A 1 686 ? 43.051 -4.667 4.510 1.00 94.00 686 ALA A O 1
ATOM 5391 N N . PRO A 1 687 ? 44.241 -2.799 4.910 1.00 92.56 687 PRO A N 1
ATOM 5392 C CA . PRO A 1 687 ? 43.282 -2.219 5.860 1.00 92.56 687 PRO A CA 1
ATOM 5393 C C . PRO A 1 687 ? 41.902 -1.919 5.265 1.00 92.56 687 PRO A C 1
ATOM 5395 O O . PRO A 1 687 ? 40.899 -2.040 5.964 1.00 92.56 687 PRO A O 1
ATOM 5398 N N . HIS A 1 688 ? 41.849 -1.533 3.987 1.00 93.69 688 HIS A N 1
ATOM 5399 C CA . HIS A 1 688 ? 40.623 -1.113 3.298 1.00 93.69 688 HIS A CA 1
ATOM 5400 C C . HIS A 1 688 ? 39.925 -2.240 2.524 1.00 93.69 688 HIS A C 1
ATOM 5402 O O . HIS A 1 688 ? 38.851 -2.017 1.971 1.00 93.69 688 HIS A O 1
ATOM 5408 N N . ASP A 1 689 ? 40.505 -3.443 2.489 1.00 95.62 689 ASP A N 1
ATOM 5409 C CA . ASP A 1 689 ? 39.800 -4.622 1.992 1.00 95.62 689 ASP A CA 1
ATOM 5410 C C . ASP A 1 689 ? 38.623 -4.930 2.928 1.00 95.62 689 ASP A C 1
ATOM 5412 O O . ASP A 1 689 ? 38.774 -4.907 4.156 1.00 95.62 689 ASP A O 1
ATOM 5416 N N . PHE A 1 690 ? 37.470 -5.287 2.362 1.00 97.56 690 PHE A N 1
ATOM 5417 C CA . PHE A 1 690 ? 36.391 -5.893 3.138 1.00 97.56 690 PHE A CA 1
ATOM 5418 C C . PHE A 1 690 ? 36.844 -7.238 3.707 1.00 97.56 690 PHE A C 1
ATOM 5420 O O . PHE A 1 690 ? 37.562 -7.993 3.044 1.00 97.56 690 PHE A O 1
ATOM 5427 N N . ILE A 1 691 ? 36.442 -7.526 4.944 1.00 96.62 691 ILE A N 1
ATOM 5428 C CA . ILE A 1 691 ? 36.752 -8.807 5.577 1.00 96.62 691 ILE A CA 1
ATOM 5429 C C . ILE A 1 691 ? 35.803 -9.894 5.058 1.00 96.62 691 ILE A C 1
ATOM 5431 O O . ILE A 1 691 ? 34.589 -9.688 4.972 1.00 96.62 691 ILE A O 1
ATOM 5435 N N . THR A 1 692 ? 36.357 -11.051 4.700 1.00 97.00 692 THR A N 1
ATOM 5436 C CA . THR A 1 692 ? 35.562 -12.242 4.367 1.00 97.00 692 THR A CA 1
ATOM 5437 C C . THR A 1 692 ? 35.057 -12.936 5.631 1.00 97.00 692 THR A C 1
ATOM 5439 O O . THR A 1 692 ? 35.641 -12.806 6.713 1.00 97.00 692 THR A O 1
ATOM 5442 N N . ARG A 1 693 ? 33.981 -13.716 5.510 1.00 97.12 693 ARG A N 1
ATOM 5443 C CA . ARG A 1 693 ? 33.419 -14.489 6.628 1.00 97.12 693 ARG A CA 1
ATOM 5444 C C . ARG A 1 693 ? 34.416 -15.487 7.224 1.00 97.12 693 ARG A C 1
ATOM 5446 O O . ARG A 1 693 ? 34.452 -15.634 8.445 1.00 97.12 693 ARG A O 1
ATOM 5453 N N . GLU A 1 694 ? 35.261 -16.127 6.413 1.00 96.44 694 GLU A N 1
ATOM 5454 C CA . GLU A 1 694 ? 36.297 -17.031 6.934 1.00 96.44 694 GLU A CA 1
ATOM 5455 C C . GLU A 1 694 ? 37.437 -16.293 7.658 1.00 96.44 694 GLU A C 1
ATOM 5457 O O . GLU A 1 694 ? 37.894 -16.748 8.708 1.00 96.44 694 GLU A O 1
ATOM 5462 N N . GLU A 1 695 ? 37.853 -15.114 7.178 1.00 96.31 695 GLU A N 1
ATOM 5463 C CA . GLU A 1 695 ? 38.813 -14.268 7.899 1.00 96.31 695 GLU A CA 1
ATOM 5464 C C . GLU A 1 695 ? 38.246 -13.821 9.252 1.00 96.31 695 GLU A C 1
ATOM 5466 O O . GLU A 1 695 ? 38.922 -13.990 10.271 1.00 96.31 695 GLU A O 1
ATOM 5471 N N . ALA A 1 696 ? 37.006 -13.312 9.267 1.00 97.50 696 ALA A N 1
ATOM 5472 C CA . ALA A 1 696 ? 36.318 -12.855 10.473 1.00 97.50 696 ALA A CA 1
ATOM 5473 C C . ALA A 1 696 ? 36.212 -13.975 11.517 1.00 97.50 696 ALA A C 1
ATOM 5475 O O . ALA A 1 696 ? 36.611 -13.771 12.665 1.00 97.50 696 ALA A O 1
ATOM 5476 N N . ALA A 1 697 ? 35.786 -15.178 11.111 1.00 97.00 697 ALA A N 1
ATOM 5477 C CA . ALA A 1 697 ? 35.711 -16.341 11.992 1.00 97.00 697 ALA A CA 1
ATOM 5478 C C . ALA A 1 697 ? 37.057 -16.658 12.664 1.00 97.00 697 ALA A C 1
ATOM 5480 O O . ALA A 1 697 ? 37.090 -16.870 13.871 1.00 97.00 697 ALA A O 1
ATOM 5481 N N . THR A 1 698 ? 38.182 -16.629 11.934 1.00 95.69 698 THR A N 1
ATOM 5482 C CA . THR A 1 698 ? 39.493 -16.900 12.563 1.00 95.69 698 THR A CA 1
ATOM 5483 C C . THR A 1 698 ? 40.009 -15.789 13.470 1.00 95.69 698 THR A C 1
ATOM 5485 O O . THR A 1 698 ? 40.884 -16.044 14.294 1.00 95.69 698 THR A O 1
ATOM 5488 N N . ILE A 1 699 ? 39.543 -14.548 13.309 1.00 96.50 699 ILE A N 1
ATOM 5489 C CA . ILE A 1 699 ? 39.892 -13.467 14.237 1.00 96.50 699 ILE A CA 1
ATOM 5490 C C . ILE A 1 699 ? 39.046 -13.601 15.507 1.00 96.50 699 ILE A C 1
ATOM 5492 O O . ILE A 1 699 ? 39.607 -13.554 16.596 1.00 96.50 699 ILE A O 1
ATOM 5496 N N . LEU A 1 700 ? 37.737 -13.851 15.377 1.00 96.75 700 LEU A N 1
ATOM 5497 C CA . LEU A 1 700 ? 36.837 -14.128 16.506 1.00 96.75 700 LEU A CA 1
ATOM 5498 C C . LEU A 1 700 ? 37.310 -15.338 17.329 1.00 96.75 700 LEU A C 1
ATOM 5500 O O . LEU A 1 700 ? 37.314 -15.273 18.554 1.00 96.75 700 LEU A O 1
ATOM 5504 N N . ASP A 1 701 ? 37.793 -16.388 16.664 1.00 94.88 701 ASP A N 1
ATOM 5505 C CA . ASP A 1 701 ? 38.392 -17.573 17.287 1.00 94.88 701 ASP A CA 1
ATOM 5506 C C . ASP A 1 701 ? 39.582 -17.218 18.190 1.00 94.88 701 ASP A C 1
ATOM 5508 O O . ASP A 1 701 ? 39.575 -17.518 19.382 1.00 94.88 701 ASP A O 1
ATOM 5512 N N . ARG A 1 702 ? 40.548 -16.448 17.672 1.00 95.50 702 ARG A N 1
ATOM 5513 C CA . ARG A 1 702 ? 41.705 -15.984 18.460 1.00 95.50 702 ARG A CA 1
ATOM 5514 C C . ARG A 1 702 ? 41.336 -14.965 19.539 1.00 95.50 702 ARG A C 1
ATOM 5516 O O . ARG A 1 702 ? 42.045 -14.865 20.535 1.00 95.50 702 ARG A O 1
ATOM 5523 N N . ILE A 1 703 ? 40.248 -14.206 19.370 1.00 95.62 703 ILE A N 1
ATOM 5524 C CA . ILE A 1 703 ? 39.694 -13.366 20.444 1.00 95.62 703 ILE A CA 1
ATOM 5525 C C . ILE A 1 703 ? 39.163 -14.262 21.569 1.00 95.62 703 ILE A C 1
ATOM 5527 O O . ILE A 1 703 ? 39.495 -14.012 22.723 1.00 95.62 703 ILE A O 1
ATOM 5531 N N . CYS A 1 704 ? 38.411 -15.320 21.248 1.00 93.31 704 CYS A N 1
ATOM 5532 C CA . CYS A 1 704 ? 37.899 -16.279 22.231 1.00 93.31 704 CYS A CA 1
ATOM 5533 C C . CYS A 1 704 ? 39.036 -16.989 22.981 1.00 93.31 704 CYS A C 1
ATOM 5535 O O . CYS A 1 704 ? 39.018 -17.010 24.211 1.00 93.31 704 CYS A O 1
ATOM 5537 N N . GLU A 1 705 ? 40.062 -17.470 22.265 1.00 90.94 705 GLU A N 1
ATOM 5538 C CA . GLU A 1 705 ? 41.288 -18.020 22.867 1.00 90.94 705 GLU A CA 1
ATOM 5539 C C . GLU A 1 705 ? 41.971 -17.015 23.813 1.00 90.94 705 GLU A C 1
ATOM 5541 O O . GLU A 1 705 ? 42.433 -17.392 24.887 1.00 90.94 705 GLU A O 1
ATOM 5546 N N . TYR A 1 706 ? 42.029 -15.731 23.439 1.00 92.06 706 TYR A N 1
ATOM 5547 C CA . TYR A 1 706 ? 42.675 -14.683 24.237 1.00 92.06 706 TYR A CA 1
ATOM 5548 C C . TYR A 1 706 ? 41.935 -14.359 25.546 1.00 92.06 706 TYR A C 1
ATOM 5550 O O . TYR A 1 706 ? 42.562 -13.882 26.494 1.00 92.06 706 TYR A O 1
ATOM 5558 N N . VAL A 1 707 ? 40.623 -14.611 25.613 1.00 91.62 707 VAL A N 1
ATOM 5559 C CA . VAL A 1 707 ? 39.789 -14.367 26.807 1.00 91.62 707 VAL A CA 1
ATOM 5560 C C . VAL A 1 707 ? 39.291 -15.655 27.479 1.00 91.62 707 VAL A C 1
ATOM 5562 O O . VAL A 1 707 ? 38.301 -15.630 28.205 1.00 91.62 707 VAL A O 1
ATOM 5565 N N . ASP A 1 708 ? 39.991 -16.774 27.256 1.00 87.81 708 ASP A N 1
ATOM 5566 C CA . ASP A 1 708 ? 39.727 -18.101 27.842 1.00 87.81 708 ASP A CA 1
ATOM 5567 C C . ASP A 1 708 ? 38.315 -18.688 27.552 1.00 87.81 708 ASP A C 1
ATOM 5569 O O . ASP A 1 708 ? 37.863 -19.626 28.222 1.00 87.81 708 ASP A O 1
ATOM 5573 N N . ILE A 1 709 ? 37.621 -18.210 26.509 1.00 84.50 709 ILE A N 1
ATOM 5574 C CA . ILE A 1 709 ? 36.359 -18.798 26.028 1.00 84.50 709 ILE A CA 1
ATOM 5575 C C . ILE A 1 709 ? 36.676 -20.074 25.239 1.00 84.50 709 ILE A C 1
ATOM 5577 O O . ILE A 1 709 ? 37.324 -20.031 24.195 1.00 84.50 709 ILE A O 1
ATOM 5581 N N . SER A 1 710 ? 36.192 -21.222 25.724 1.00 72.62 710 SER A N 1
ATOM 5582 C CA . SER A 1 710 ? 36.507 -22.540 25.157 1.00 72.62 710 SER A CA 1
ATOM 5583 C C . SER A 1 710 ? 35.284 -23.451 24.981 1.00 72.62 710 SER A C 1
ATOM 5585 O O . SER A 1 710 ? 34.421 -23.558 25.855 1.00 72.62 710 SER A O 1
ATOM 5587 N N . GLY A 1 711 ? 35.245 -24.154 23.845 1.00 63.00 711 GLY A N 1
ATOM 5588 C CA . GLY A 1 711 ? 34.428 -25.346 23.600 1.00 63.00 711 GLY A CA 1
ATOM 5589 C C . GLY A 1 711 ? 35.300 -26.607 23.479 1.00 63.00 711 GLY A C 1
ATOM 5590 O O . GLY A 1 711 ? 36.513 -26.514 23.344 1.00 63.00 711 GLY A O 1
ATOM 5591 N N . ASN A 1 712 ? 34.702 -27.804 23.534 1.00 57.22 712 ASN A N 1
ATOM 5592 C CA . ASN A 1 712 ? 35.432 -29.052 23.249 1.00 57.22 712 ASN A CA 1
ATOM 5593 C C . ASN A 1 712 ? 35.469 -29.321 21.732 1.00 57.22 712 ASN A C 1
ATOM 5595 O O . ASN A 1 712 ? 34.419 -29.284 21.094 1.00 57.22 712 ASN A O 1
ATOM 5599 N N . ASP A 1 713 ? 36.631 -29.715 21.201 1.00 55.22 713 ASP A N 1
ATOM 5600 C CA . ASP A 1 713 ? 36.950 -29.873 19.761 1.00 55.22 713 ASP A CA 1
ATOM 5601 C C . ASP A 1 713 ? 36.243 -31.037 19.013 1.00 55.22 713 ASP A C 1
ATOM 5603 O O . ASP A 1 713 ? 36.819 -31.666 18.119 1.00 55.22 713 ASP A O 1
ATOM 5607 N N . VAL A 1 714 ? 35.009 -31.401 19.377 1.00 57.88 714 VAL A N 1
ATOM 5608 C CA . VAL A 1 714 ? 34.270 -32.523 18.766 1.00 57.88 714 VAL A CA 1
ATOM 5609 C C . VAL A 1 714 ? 33.182 -32.002 17.828 1.00 57.88 714 VAL A C 1
ATOM 5611 O O . VAL A 1 714 ? 32.015 -31.864 18.191 1.00 57.88 714 VAL A O 1
ATOM 5614 N N . TYR A 1 715 ? 33.584 -31.719 16.589 1.00 63.16 715 TYR A N 1
ATOM 5615 C CA . TYR A 1 715 ? 32.707 -31.202 15.538 1.00 63.16 715 TYR A CA 1
ATOM 5616 C C . TYR A 1 715 ? 32.033 -32.341 14.748 1.00 63.16 715 TYR A C 1
ATOM 5618 O O . TYR A 1 715 ? 32.589 -32.812 13.751 1.00 63.16 715 TYR A O 1
ATOM 5626 N N . ASP A 1 716 ? 30.830 -32.761 15.149 1.00 68.50 716 ASP A N 1
ATOM 5627 C CA . ASP A 1 716 ? 30.018 -33.747 14.400 1.00 68.50 716 ASP A CA 1
ATOM 5628 C C . ASP A 1 716 ? 29.308 -33.147 13.161 1.00 68.50 716 ASP A C 1
ATOM 5630 O O . ASP A 1 716 ? 28.870 -33.883 12.278 1.00 68.50 716 ASP A O 1
ATOM 5634 N N . PHE A 1 717 ? 29.204 -31.816 13.072 1.00 81.62 717 PHE A N 1
ATOM 5635 C CA . PHE A 1 717 ? 28.564 -31.089 11.966 1.00 81.62 717 PHE A CA 1
ATOM 5636 C C . PHE A 1 717 ? 29.581 -30.616 10.911 1.00 81.62 717 PHE A C 1
ATOM 5638 O O . PHE A 1 717 ? 30.722 -30.287 11.243 1.00 81.62 717 PHE A O 1
ATOM 5645 N N . ARG A 1 718 ? 29.169 -30.552 9.639 1.00 87.94 718 ARG A N 1
ATOM 5646 C CA . ARG A 1 718 ? 29.918 -29.952 8.522 1.00 87.94 718 ARG A CA 1
ATOM 5647 C C . ARG A 1 718 ? 28.960 -29.174 7.630 1.00 87.94 718 ARG A C 1
ATOM 5649 O O . ARG A 1 718 ? 27.864 -29.662 7.369 1.00 87.94 718 ARG A O 1
ATOM 5656 N N . PHE A 1 719 ? 29.394 -28.011 7.154 1.00 93.00 719 PHE A N 1
ATOM 5657 C CA . PHE A 1 719 ? 28.637 -27.242 6.169 1.00 93.00 719 PHE A CA 1
ATOM 5658 C C . PHE A 1 719 ? 28.697 -27.908 4.786 1.00 93.00 719 PHE A C 1
ATOM 5660 O O . PHE A 1 719 ? 29.676 -28.581 4.449 1.00 93.00 719 PHE A O 1
ATOM 5667 N N . HIS A 1 720 ? 27.673 -27.695 3.959 1.00 95.44 720 HIS A N 1
ATOM 5668 C CA . HIS A 1 720 ? 27.620 -28.176 2.576 1.00 95.44 720 HIS A CA 1
ATOM 5669 C C . HIS A 1 720 ? 28.734 -27.590 1.692 1.00 95.44 720 HIS A C 1
ATOM 5671 O O . HIS A 1 720 ? 29.118 -28.212 0.703 1.00 95.44 720 HIS A O 1
ATOM 5677 N N . ASP A 1 721 ? 29.282 -26.430 2.059 1.00 95.38 721 ASP A N 1
ATOM 5678 C CA . ASP A 1 721 ? 30.393 -25.746 1.399 1.00 95.38 721 ASP A CA 1
ATOM 5679 C C . ASP A 1 721 ? 31.743 -25.901 2.134 1.00 95.38 721 ASP A C 1
ATOM 5681 O O . ASP A 1 721 ? 32.635 -25.075 1.955 1.00 95.38 721 ASP A O 1
ATOM 5685 N N . ASP A 1 722 ? 31.954 -26.983 2.905 1.00 94.62 722 ASP A N 1
ATOM 5686 C CA . ASP A 1 722 ? 33.239 -27.268 3.585 1.00 94.62 722 ASP A CA 1
ATOM 5687 C C . ASP A 1 722 ? 34.460 -27.220 2.647 1.00 94.62 722 ASP A C 1
ATOM 5689 O O . ASP A 1 722 ? 35.532 -26.764 3.044 1.00 94.62 722 ASP A O 1
ATOM 5693 N N . GLU A 1 723 ? 34.311 -27.648 1.389 1.00 93.94 723 GLU A N 1
ATOM 5694 C CA . GLU A 1 723 ? 35.386 -27.593 0.386 1.00 93.94 723 GLU A CA 1
ATOM 5695 C C . GLU A 1 723 ? 35.747 -26.159 -0.050 1.00 93.94 723 GLU A C 1
ATOM 5697 O O . GLU A 1 723 ? 36.842 -25.942 -0.569 1.00 93.94 723 GLU A O 1
ATOM 5702 N N . ALA A 1 724 ? 34.859 -25.181 0.169 1.00 95.56 724 ALA A N 1
ATOM 5703 C CA . ALA A 1 724 ? 35.103 -23.764 -0.103 1.00 95.56 724 ALA A CA 1
ATOM 5704 C C . ALA A 1 724 ? 35.724 -23.017 1.091 1.00 95.56 724 ALA A C 1
ATOM 5706 O O . ALA A 1 724 ? 36.238 -21.912 0.909 1.00 95.56 724 ALA A O 1
ATOM 5707 N N . ILE A 1 725 ? 35.681 -23.595 2.300 1.00 96.56 725 ILE A N 1
ATOM 5708 C CA . ILE A 1 725 ? 36.336 -23.032 3.484 1.00 96.56 725 ILE A CA 1
ATOM 5709 C C . ILE A 1 725 ? 37.832 -23.325 3.376 1.00 96.56 725 ILE A C 1
ATOM 5711 O O . ILE A 1 725 ? 38.248 -24.482 3.279 1.00 96.56 725 ILE A O 1
ATOM 5715 N N . SER A 1 726 ? 38.663 -22.290 3.435 1.00 95.62 726 SER A N 1
ATOM 5716 C CA . SER A 1 726 ? 40.112 -22.442 3.425 1.00 95.62 726 SER A CA 1
ATOM 5717 C C . SER A 1 726 ? 40.593 -23.341 4.571 1.00 95.62 726 SER A C 1
ATOM 5719 O O . SER A 1 726 ? 40.202 -23.164 5.723 1.00 95.62 726 SER A O 1
ATOM 5721 N N . GLU A 1 727 ? 41.528 -24.257 4.301 1.00 94.12 727 GLU A N 1
ATOM 5722 C CA . GLU A 1 727 ? 42.071 -25.189 5.313 1.00 94.12 727 GLU A CA 1
ATOM 5723 C C . GLU A 1 727 ? 42.664 -24.485 6.552 1.00 94.12 727 GLU A C 1
ATOM 5725 O O . GLU A 1 727 ? 42.616 -25.025 7.654 1.00 94.12 727 GLU A O 1
ATOM 5730 N N . TRP A 1 728 ? 43.182 -23.258 6.404 1.00 93.25 728 TRP A N 1
ATOM 5731 C CA . TRP A 1 728 ? 43.671 -22.441 7.525 1.00 93.25 728 TRP A CA 1
ATOM 5732 C C . TRP A 1 728 ? 42.548 -21.817 8.373 1.00 93.25 728 TRP A C 1
ATOM 5734 O O . TRP A 1 728 ? 42.812 -21.385 9.494 1.00 93.25 728 TRP A O 1
ATOM 5744 N N . ALA A 1 729 ? 41.317 -21.766 7.854 1.00 94.50 729 ALA A N 1
ATOM 5745 C CA . ALA A 1 729 ? 40.149 -21.173 8.499 1.00 94.50 729 ALA A CA 1
ATOM 5746 C C . ALA A 1 729 ? 39.206 -22.199 9.145 1.00 94.50 729 ALA A C 1
ATOM 5748 O O . ALA A 1 729 ? 38.510 -21.855 10.101 1.00 94.50 729 ALA A O 1
ATOM 5749 N N . LYS A 1 730 ? 39.206 -23.459 8.679 1.00 93.44 730 LYS A N 1
ATOM 5750 C CA . LYS A 1 730 ? 38.266 -24.507 9.127 1.00 93.44 730 LYS A CA 1
ATOM 5751 C C . LYS A 1 730 ? 38.151 -24.642 10.646 1.00 93.44 730 LYS A C 1
ATOM 5753 O O . LYS A 1 730 ? 37.036 -24.753 11.144 1.00 93.44 730 LYS A O 1
ATOM 5758 N N . SER A 1 731 ? 39.268 -24.596 11.379 1.00 90.81 731 SER A N 1
ATOM 5759 C CA . SER A 1 731 ? 39.254 -24.696 12.849 1.00 90.81 731 SER A CA 1
ATOM 5760 C C . SER A 1 731 ? 38.404 -23.590 13.483 1.00 90.81 731 SER A C 1
ATOM 5762 O O . SER A 1 731 ? 37.460 -23.887 14.209 1.00 90.81 731 SER A O 1
ATOM 5764 N N . GLY A 1 732 ? 38.671 -22.328 13.131 1.00 92.38 732 GLY A N 1
ATOM 5765 C CA . GLY A 1 732 ? 37.945 -21.185 13.683 1.00 92.38 732 GLY A CA 1
ATOM 5766 C C . GLY A 1 732 ? 36.496 -21.108 13.213 1.00 92.38 732 GLY A C 1
ATOM 5767 O O . GLY A 1 732 ? 35.612 -20.828 14.014 1.00 92.38 732 GLY A O 1
ATOM 5768 N N . VAL A 1 733 ? 36.213 -21.447 11.949 1.00 94.56 733 VAL A N 1
ATOM 5769 C CA . VAL A 1 733 ? 34.830 -21.520 11.443 1.00 94.56 733 VAL A CA 1
ATOM 5770 C C . VAL A 1 733 ? 33.999 -22.527 12.244 1.00 94.56 733 VAL A C 1
ATOM 5772 O O . VAL A 1 733 ? 32.913 -22.189 12.719 1.00 94.56 733 VAL A O 1
ATOM 5775 N N . TYR A 1 734 ? 34.511 -23.744 12.455 1.00 92.38 734 TYR A N 1
ATOM 5776 C CA . TYR A 1 734 ? 33.779 -24.758 13.214 1.00 92.38 734 TYR A CA 1
ATOM 5777 C C . TYR A 1 734 ? 33.750 -24.490 14.719 1.00 92.38 734 TYR A C 1
ATOM 5779 O O . TYR A 1 734 ? 32.741 -24.804 15.350 1.00 92.38 734 TYR A O 1
ATOM 5787 N N . HIS A 1 735 ? 34.775 -23.855 15.297 1.00 90.81 735 HIS A N 1
ATOM 5788 C CA . HIS A 1 735 ? 34.724 -23.421 16.691 1.00 90.81 735 HIS A CA 1
ATOM 5789 C C . HIS A 1 735 ? 33.657 -22.337 16.900 1.00 90.81 735 HIS A C 1
ATOM 5791 O O . HIS A 1 735 ? 32.778 -22.526 17.739 1.00 90.81 735 HIS A O 1
ATOM 5797 N N . MET A 1 736 ? 33.643 -21.272 16.088 1.00 93.56 736 MET A N 1
ATOM 5798 C CA . MET A 1 736 ? 32.662 -20.181 16.213 1.00 93.56 736 MET A CA 1
ATOM 5799 C C . MET A 1 736 ? 31.217 -20.635 15.971 1.00 93.56 736 MET A C 1
ATOM 5801 O O . MET A 1 736 ? 30.313 -20.141 16.649 1.00 93.56 736 MET A O 1
ATOM 5805 N N . GLN A 1 737 ? 30.999 -21.604 15.073 1.00 91.19 737 GLN A N 1
ATOM 5806 C CA . GLN A 1 737 ? 29.697 -22.255 14.880 1.00 91.19 737 GLN A CA 1
ATOM 5807 C C . GLN A 1 737 ? 29.312 -23.141 16.076 1.00 91.19 737 GLN A C 1
ATOM 5809 O O . GLN A 1 737 ? 28.138 -23.186 16.446 1.00 91.19 737 GLN A O 1
ATOM 5814 N N . PHE A 1 738 ? 30.269 -23.845 16.690 1.00 87.75 738 PHE A N 1
ATOM 5815 C CA . PHE A 1 738 ? 30.017 -24.738 17.826 1.00 87.75 738 PHE A CA 1
ATOM 5816 C C . PHE A 1 738 ? 29.636 -23.977 19.104 1.00 87.75 738 PHE A C 1
ATOM 5818 O O . PHE A 1 738 ? 28.683 -24.368 19.777 1.00 87.75 738 PHE A O 1
ATOM 5825 N N . ILE A 1 739 ? 30.328 -22.875 19.419 1.00 88.00 739 ILE A N 1
ATOM 5826 C CA . ILE A 1 739 ? 30.000 -22.023 20.581 1.00 88.00 739 ILE A CA 1
ATOM 5827 C C . ILE A 1 739 ? 28.914 -20.971 20.285 1.00 88.00 739 ILE A C 1
ATOM 5829 O O . ILE A 1 739 ? 28.573 -20.170 21.150 1.00 88.00 739 ILE A O 1
ATOM 5833 N N . GLY A 1 740 ? 28.327 -20.989 19.081 1.00 88.62 740 GLY A N 1
ATOM 5834 C CA . GLY A 1 740 ? 27.163 -20.174 18.709 1.00 88.62 740 GLY A CA 1
ATOM 5835 C C . GLY A 1 740 ? 27.447 -18.690 18.446 1.00 88.62 740 GLY A C 1
ATOM 5836 O O . GLY A 1 740 ? 26.509 -17.909 18.269 1.00 88.62 740 GLY A O 1
ATOM 5837 N N . ILE A 1 741 ? 28.720 -18.288 18.392 1.00 92.44 741 ILE A N 1
ATOM 5838 C CA . ILE A 1 741 ? 29.122 -16.899 18.144 1.00 92.44 741 ILE A CA 1
ATOM 5839 C C . ILE A 1 741 ? 28.821 -16.520 16.695 1.00 92.44 741 ILE A C 1
ATOM 5841 O O . ILE A 1 741 ? 28.048 -15.590 16.466 1.00 92.44 741 ILE A O 1
ATOM 5845 N N . MET A 1 742 ? 29.338 -17.275 15.722 1.00 94.25 742 MET A N 1
ATOM 5846 C CA . MET A 1 742 ? 29.131 -17.019 14.293 1.00 94.25 742 MET A CA 1
ATOM 5847 C C . MET A 1 742 ? 28.454 -18.219 13.633 1.00 94.25 742 MET A C 1
ATOM 5849 O O . MET A 1 742 ? 29.009 -19.313 13.615 1.00 94.25 742 MET A O 1
ATOM 5853 N N . ASN A 1 743 ? 27.263 -18.003 13.071 1.00 90.19 743 ASN A N 1
ATOM 5854 C CA . ASN A 1 743 ? 26.489 -19.050 12.402 1.00 90.19 743 ASN A CA 1
ATOM 5855 C C . ASN A 1 743 ? 26.637 -19.000 10.870 1.00 90.19 743 ASN A C 1
ATOM 5857 O O . ASN A 1 743 ? 27.016 -17.970 10.297 1.00 90.19 743 ASN A O 1
ATOM 5861 N N . GLY A 1 744 ? 26.285 -20.107 10.209 1.00 88.69 744 GLY A N 1
ATOM 5862 C CA . GLY A 1 744 ? 26.053 -20.168 8.761 1.00 88.69 744 GLY A CA 1
ATOM 5863 C C . GLY A 1 744 ? 24.933 -19.239 8.262 1.00 88.69 744 GLY A C 1
ATOM 5864 O O . GLY A 1 744 ? 24.212 -18.628 9.051 1.00 88.69 744 GLY A O 1
ATOM 5865 N N . VAL A 1 745 ? 24.800 -19.130 6.938 1.00 89.25 745 VAL A N 1
ATOM 5866 C CA . VAL A 1 745 ? 23.893 -18.177 6.259 1.00 89.25 745 VAL A CA 1
ATOM 5867 C C . VAL A 1 745 ? 22.518 -18.755 5.890 1.00 89.25 745 VAL A C 1
ATOM 5869 O O . VAL A 1 745 ? 21.643 -18.014 5.452 1.00 89.25 745 VAL A O 1
ATOM 5872 N N . GLY A 1 746 ? 22.312 -20.061 6.081 1.00 85.31 746 GLY A N 1
ATOM 5873 C CA . GLY A 1 746 ? 21.121 -20.805 5.647 1.00 85.31 746 GLY A CA 1
ATOM 5874 C C . GLY A 1 746 ? 21.507 -22.050 4.843 1.00 85.31 746 GLY A C 1
ATOM 5875 O O . GLY A 1 746 ? 22.662 -22.179 4.455 1.00 85.31 746 GLY A O 1
ATOM 5876 N N . ASP A 1 747 ? 20.569 -22.980 4.634 1.00 85.31 747 ASP A N 1
ATOM 5877 C CA . ASP A 1 747 ? 20.744 -24.211 3.828 1.00 85.31 747 ASP A CA 1
ATOM 5878 C C . ASP A 1 747 ? 22.011 -25.048 4.146 1.00 85.31 747 ASP A C 1
ATOM 5880 O O . ASP A 1 747 ? 22.597 -25.701 3.278 1.00 85.31 747 ASP A O 1
ATOM 5884 N N . ASP A 1 748 ? 22.431 -25.026 5.417 1.00 89.56 748 ASP A N 1
ATOM 5885 C CA . ASP A 1 748 ? 23.691 -25.580 5.936 1.00 89.56 748 ASP A CA 1
ATOM 5886 C C . ASP A 1 748 ? 24.955 -25.080 5.192 1.00 89.56 748 ASP A C 1
ATOM 5888 O O . ASP A 1 748 ? 25.942 -25.804 5.077 1.00 89.56 748 ASP A O 1
ATOM 5892 N N . LEU A 1 749 ? 24.952 -23.830 4.715 1.00 93.38 749 LEU A N 1
ATOM 5893 C CA . LEU A 1 749 ? 26.092 -23.130 4.104 1.00 93.38 749 LEU A CA 1
ATOM 5894 C C . LEU A 1 749 ? 26.761 -22.152 5.081 1.00 93.38 749 LEU A C 1
ATOM 5896 O O . LEU A 1 749 ? 26.090 -21.474 5.867 1.00 93.38 749 LEU A O 1
ATOM 5900 N N . PHE A 1 750 ? 28.084 -22.011 4.988 1.00 95.50 750 PHE A N 1
ATOM 5901 C CA . PHE A 1 750 ? 28.846 -20.995 5.717 1.00 95.50 750 PHE A CA 1
ATOM 5902 C C . PHE A 1 750 ? 29.095 -19.714 4.907 1.00 95.50 750 PHE A C 1
ATOM 5904 O O . PHE A 1 750 ? 29.157 -18.637 5.507 1.00 95.50 750 PHE A O 1
ATOM 5911 N N . ALA A 1 751 ? 29.218 -19.826 3.580 1.00 95.88 751 ALA A N 1
ATOM 5912 C CA . ALA A 1 751 ? 29.617 -18.776 2.641 1.00 95.88 751 ALA A CA 1
ATOM 5913 C C . ALA A 1 751 ? 30.974 -18.118 2.999 1.00 95.88 751 ALA A C 1
ATOM 5915 O O . ALA A 1 751 ? 31.027 -16.934 3.333 1.00 95.88 751 ALA A O 1
ATOM 5916 N N . PRO A 1 752 ? 32.096 -18.867 2.971 1.00 95.69 752 PRO A N 1
ATOM 5917 C CA . PRO A 1 752 ? 33.388 -18.418 3.507 1.00 95.69 752 PRO A CA 1
ATOM 5918 C C . PRO A 1 752 ? 33.969 -17.167 2.837 1.00 95.69 752 PRO A C 1
ATOM 5920 O O . PRO A 1 752 ? 34.615 -16.369 3.514 1.00 95.69 752 PRO A O 1
ATOM 5923 N N . GLN A 1 753 ? 33.739 -16.998 1.532 1.00 96.25 753 GLN A N 1
ATOM 5924 C CA . GLN A 1 753 ? 34.298 -15.904 0.726 1.00 96.25 753 GLN A CA 1
ATOM 5925 C C . GLN A 1 753 ? 33.405 -14.652 0.678 1.00 96.25 753 GLN A C 1
ATOM 5927 O O . GLN A 1 753 ? 33.838 -13.623 0.158 1.00 96.25 753 GLN A O 1
ATOM 5932 N N . ASP A 1 754 ? 32.182 -14.718 1.211 1.00 96.44 754 ASP A N 1
ATOM 5933 C CA . ASP A 1 754 ? 31.277 -13.568 1.245 1.00 96.44 754 ASP A CA 1
ATOM 5934 C C . ASP A 1 754 ? 31.797 -12.505 2.222 1.00 96.44 754 ASP A C 1
ATOM 5936 O O . ASP A 1 754 ? 32.461 -12.804 3.222 1.00 96.44 754 ASP A O 1
ATOM 5940 N N . THR A 1 755 ? 31.491 -11.242 1.932 1.00 94.31 755 THR A N 1
ATOM 5941 C CA . THR A 1 755 ? 31.869 -10.103 2.772 1.00 94.31 755 THR A CA 1
ATOM 5942 C C . THR A 1 755 ? 31.017 -10.024 4.035 1.00 94.31 755 THR A C 1
ATOM 5944 O O . THR A 1 755 ? 29.834 -10.360 4.026 1.00 94.31 755 THR A O 1
ATOM 5947 N N . TYR A 1 756 ? 31.615 -9.545 5.122 1.00 93.62 756 TYR A N 1
ATOM 5948 C CA . TYR A 1 756 ? 30.943 -9.374 6.410 1.00 93.62 756 TYR A CA 1
ATOM 5949 C C . TYR A 1 756 ? 30.461 -7.929 6.601 1.00 93.62 756 TYR A C 1
ATOM 5951 O O . TYR A 1 756 ? 31.178 -6.995 6.235 1.00 93.62 756 TYR A O 1
ATOM 5959 N N . THR A 1 757 ? 29.271 -7.720 7.173 1.00 95.88 757 THR A N 1
ATOM 5960 C CA . THR A 1 757 ? 28.733 -6.368 7.424 1.00 95.88 757 THR A CA 1
ATOM 5961 C C . THR A 1 757 ? 29.103 -5.817 8.802 1.00 95.88 757 THR A C 1
ATOM 5963 O O . THR A 1 757 ? 29.464 -6.565 9.714 1.00 95.88 757 THR A O 1
ATOM 5966 N N . VAL A 1 758 ? 28.998 -4.494 8.974 1.00 94.00 758 VAL A N 1
ATOM 5967 C CA . VAL A 1 758 ? 29.233 -3.814 10.260 1.00 94.00 758 VAL A CA 1
ATOM 5968 C C . VAL A 1 758 ? 28.297 -4.362 11.345 1.00 94.00 758 VAL A C 1
ATOM 5970 O O . VAL A 1 758 ? 28.756 -4.713 12.429 1.00 94.00 758 VAL A O 1
ATOM 5973 N N . GLU A 1 759 ? 27.006 -4.534 11.056 1.00 91.69 759 GLU A N 1
ATOM 5974 C CA . GLU A 1 759 ? 26.038 -5.091 12.011 1.00 91.69 759 GLU A CA 1
ATOM 5975 C C . GLU A 1 759 ? 26.282 -6.564 12.366 1.00 91.69 759 GLU A C 1
ATOM 5977 O O . GLU A 1 759 ? 26.136 -6.942 13.529 1.00 91.69 759 GLU A O 1
ATOM 5982 N N . GLN A 1 760 ? 26.733 -7.389 11.413 1.00 95.12 760 GLN A N 1
ATOM 5983 C CA . GLN A 1 760 ? 27.137 -8.769 11.697 1.00 95.12 760 GLN A CA 1
ATOM 5984 C C . GLN A 1 760 ? 28.386 -8.812 12.592 1.00 95.12 760 GLN A C 1
ATOM 5986 O O . GLN A 1 760 ? 28.438 -9.608 13.532 1.00 95.12 760 GLN A O 1
ATOM 5991 N N . ALA A 1 761 ? 29.364 -7.931 12.346 1.00 96.81 761 ALA A N 1
ATOM 5992 C CA . ALA A 1 761 ? 30.552 -7.797 13.184 1.00 96.81 761 ALA A CA 1
ATOM 5993 C C . ALA A 1 761 ? 30.194 -7.402 14.622 1.00 96.81 761 ALA A C 1
ATOM 5995 O O . ALA A 1 761 ? 30.638 -8.069 15.559 1.00 96.81 761 ALA A O 1
ATOM 5996 N N . ILE A 1 762 ? 29.335 -6.392 14.796 1.00 93.69 762 ILE A N 1
ATOM 5997 C CA . ILE A 1 762 ? 28.849 -5.948 16.110 1.00 93.69 762 ILE A CA 1
ATOM 5998 C C . ILE A 1 762 ? 28.151 -7.091 16.849 1.00 93.69 762 ILE A C 1
ATOM 6000 O O . ILE A 1 762 ? 28.529 -7.389 17.981 1.00 93.69 762 ILE A O 1
ATOM 6004 N N . LEU A 1 763 ? 27.212 -7.789 16.202 1.00 94.44 763 LEU A N 1
ATOM 6005 C CA . LEU A 1 763 ? 26.513 -8.936 16.789 1.00 94.44 763 LEU A CA 1
ATOM 6006 C C . LEU A 1 763 ? 27.489 -10.029 17.264 1.00 94.44 763 LEU A C 1
ATOM 6008 O O . LEU A 1 763 ? 27.329 -10.549 18.367 1.00 94.44 763 LEU A O 1
ATOM 6012 N N . THR A 1 764 ? 28.536 -10.361 16.498 1.00 95.69 764 THR A N 1
ATOM 6013 C CA . THR A 1 764 ? 29.535 -11.347 16.959 1.00 95.69 764 THR A CA 1
ATOM 6014 C C . THR A 1 764 ? 30.368 -10.872 18.149 1.00 95.69 764 THR A C 1
ATOM 6016 O O . THR A 1 764 ? 30.700 -11.682 19.011 1.00 95.69 764 THR A O 1
ATOM 6019 N N . MET A 1 765 ? 30.672 -9.576 18.240 1.00 94.88 765 MET A N 1
ATOM 6020 C CA . MET A 1 765 ? 31.439 -9.013 19.360 1.00 94.88 765 MET A CA 1
ATOM 6021 C C . MET A 1 765 ? 30.593 -8.905 20.635 1.00 94.88 765 MET A C 1
ATOM 6023 O O . MET A 1 765 ? 31.095 -9.181 21.722 1.00 94.88 765 MET A O 1
ATOM 6027 N N . VAL A 1 766 ? 29.298 -8.596 20.507 1.00 90.94 766 VAL A N 1
ATOM 6028 C CA . VAL A 1 766 ? 28.322 -8.651 21.612 1.00 90.94 766 VAL A CA 1
ATOM 6029 C C . VAL A 1 766 ? 28.175 -10.076 22.132 1.00 90.94 766 VAL A C 1
ATOM 6031 O O . VAL A 1 766 ? 28.206 -10.285 23.336 1.00 90.94 766 VAL A O 1
ATOM 6034 N N . ARG A 1 767 ? 28.123 -11.082 21.249 1.00 93.31 767 ARG A N 1
ATOM 6035 C CA . ARG A 1 767 ? 28.084 -12.490 21.675 1.00 93.31 767 ARG A CA 1
ATOM 6036 C C . ARG A 1 767 ? 29.325 -12.921 22.450 1.00 93.31 767 ARG A C 1
ATOM 6038 O O . ARG A 1 767 ? 29.176 -13.697 23.381 1.00 93.31 767 ARG A O 1
ATOM 6045 N N . ILE A 1 768 ? 30.518 -12.429 22.098 1.00 92.12 768 ILE A N 1
ATOM 6046 C CA . ILE A 1 768 ? 31.738 -12.654 22.895 1.00 92.12 768 ILE A CA 1
ATOM 6047 C C . ILE A 1 768 ? 31.631 -11.940 24.249 1.00 92.12 768 ILE A C 1
ATOM 6049 O O . ILE A 1 768 ? 31.944 -12.538 25.273 1.00 92.12 768 ILE A O 1
ATOM 6053 N N . TYR A 1 769 ? 31.166 -10.686 24.257 1.00 90.62 769 TYR A N 1
ATOM 6054 C CA . TYR A 1 769 ? 30.976 -9.894 25.475 1.00 90.62 769 TYR A CA 1
ATOM 6055 C C . TYR A 1 769 ? 30.011 -10.562 26.466 1.00 90.62 769 TYR A C 1
ATOM 6057 O O . TYR A 1 769 ? 30.332 -10.684 27.641 1.00 90.62 769 TYR A O 1
ATOM 6065 N N . ASP A 1 770 ? 28.868 -11.055 25.986 1.00 85.62 770 ASP A N 1
ATOM 6066 C CA . ASP A 1 770 ? 27.847 -11.724 26.801 1.00 85.62 770 ASP A CA 1
ATOM 6067 C C . ASP A 1 770 ? 28.273 -13.132 27.277 1.00 85.62 770 ASP A C 1
ATOM 6069 O O . ASP A 1 770 ? 27.641 -13.700 28.172 1.00 85.62 770 ASP A O 1
ATOM 6073 N N . TYR A 1 771 ? 29.329 -13.711 26.691 1.00 80.38 771 TYR A N 1
ATOM 6074 C CA . TYR A 1 771 ? 29.887 -15.015 27.077 1.00 80.38 771 TYR A CA 1
ATOM 6075 C C . TYR A 1 771 ? 30.891 -14.921 28.246 1.00 80.38 771 TYR A C 1
ATOM 6077 O O . TYR A 1 771 ? 31.237 -15.955 28.824 1.00 80.38 771 TYR A O 1
ATOM 6085 N N . HIS A 1 772 ? 31.368 -13.711 28.576 1.00 65.12 772 HIS A N 1
ATOM 6086 C CA . HIS A 1 772 ? 32.452 -13.433 29.530 1.00 65.12 772 HIS A CA 1
ATOM 6087 C C . HIS A 1 772 ? 31.955 -12.738 30.820 1.00 65.12 772 HIS A C 1
ATOM 6089 O O . HIS A 1 772 ? 31.962 -13.409 31.878 1.00 65.12 772 HIS A O 1
#

Secondary structure (DSSP, 8-state):
-HHHHHHHHHHHHHHHHHHHHHHHHHTS--HHHHHHHHHHHHTS--STT-STHHHHHHHHHHHHHHTT-EEEEEEEEEEEE-TTSPEEEEEEEEEEE---SSS----EEEEEEE---STTS--TTTTHHHHHHHHHHHHHHTTS--SSEEEEEEESS-TTTSHHHHHHHHT-GGGGGTEEEEEEE-S--BTTS-S-EEEETTSS--HHHHHHHTSTTSTTPPEEE-SS--GGGGGGGGT--EEEEEPPPPTTTTTSTT--GGGB-HHHHHHHHHHHHHHHHHHT-TTS--SHHHHSPPPP--EEEE-TTS----EEHHHHHHHH----EEE--SSSS-EEEEEEEETT-SS-EEEEEE--TT-TTEE-EEEE-SGGGT--HHHHHHHHHHHH-SPEEEEEGGGTEEEEEEE-TTSEEEEEEEETTTTEEEEEEEE----TTEEEEEEETTEEEEBSSS---EEEEEEEETTEEEEEEEE--B-SSSPPPHHHHHHHHHHGGGS-HHHHHT---EEEESSS-------B-S-----HHHHHHHHTT--SS-EEEEE--B------TT-----TTS----HHHHHHHHHHHHHHTS-S----S--TTTHHHHHHHHHTT-S-GGGSS-TTSBPBHHHHHHHHHHHHHHHT---PPPSS----SS---HHHHHHHHTTS---SBTTB--TTSBPBHHHHHHHHHHHHHHTT----S------TTGGGS-TTTHHHHHHHHHTTSS---BTTB--TTSBPBHHHHHHHHHHHHHH-

Solvent-accessible surface area (backbone atoms only — not comparable to full-atom values): 42698 Å² total; per-residue (Å²): 108,76,75,57,57,54,51,51,51,53,49,50,52,49,53,53,52,51,49,53,50,51,55,56,61,62,66,49,88,58,52,65,62,28,51,53,41,17,52,62,46,25,71,45,30,25,7,94,88,42,77,52,31,57,57,48,51,51,52,52,52,52,55,35,49,76,64,69,30,56,71,48,74,52,76,45,76,51,96,51,59,49,101,85,66,50,61,44,73,42,53,28,40,37,27,32,45,69,48,71,52,93,60,67,45,80,38,28,42,37,42,36,21,40,60,33,24,64,63,86,22,30,24,16,28,48,14,21,34,17,44,17,36,51,57,51,47,46,70,65,43,63,87,56,76,18,17,30,28,39,37,40,34,40,26,18,48,41,84,79,69,30,51,26,32,41,53,50,56,65,63,44,67,79,46,54,74,24,36,35,32,37,41,24,30,38,37,37,16,56,64,84,52,88,56,74,43,41,22,13,69,77,28,56,80,50,72,66,55,53,55,37,34,73,39,87,92,38,60,82,68,64,51,35,57,59,88,71,85,59,55,41,50,43,32,43,13,40,44,25,46,46,32,35,38,28,33,74,85,46,89,84,28,57,96,37,79,55,18,39,69,90,44,51,30,61,67,43,43,52,53,48,41,54,49,54,48,53,39,49,56,53,62,25,30,84,87,46,77,75,51,42,69,73,34,54,54,80,65,62,78,64,72,41,72,45,60,87,88,60,59,77,68,69,38,53,48,71,56,31,28,71,69,62,70,47,68,66,29,65,43,68,29,88,54,90,41,40,32,27,34,28,32,27,25,52,67,86,47,89,59,80,37,50,42,36,36,29,27,48,100,84,44,72,62,17,29,64,39,35,37,38,59,50,65,83,74,70,56,47,72,69,59,51,51,51,52,50,33,76,74,52,41,83,57,50,78,50,74,45,78,95,70,46,30,38,38,37,39,32,56,51,102,62,55,37,26,44,35,39,44,34,33,63,86,77,72,47,71,50,39,33,43,34,64,57,82,70,65,95,60,37,40,16,29,29,50,57,97,81,38,85,40,28,34,71,43,52,60,77,36,37,42,37,42,40,42,68,54,99,86,44,81,44,81,47,79,48,73,70,46,80,36,94,80,58,77,77,51,72,61,58,53,52,52,48,67,68,48,54,84,80,48,53,72,68,59,44,73,51,33,64,50,44,77,43,37,76,86,54,58,55,70,100,69,90,78,46,55,60,79,76,78,85,58,65,68,66,50,55,59,56,55,77,73,63,90,78,88,68,47,80,45,72,42,66,55,40,31,54,58,79,72,56,71,76,57,64,83,46,52,104,84,72,56,71,85,64,75,65,55,58,56,49,37,52,51,50,34,59,57,65,54,55,85,63,97,66,96,58,56,52,56,84,90,33,44,63,39,53,52,47,25,51,77,70,61,30,52,53,77,85,64,76,48,59,22,80,38,71,28,26,45,42,59,52,29,46,36,54,40,34,40,37,34,63,76,75,59,52,73,87,60,76,92,73,77,75,70,37,83,71,61,85,58,53,41,52,50,38,38,39,74,73,67,35,50,82,54,83,45,95,44,32,52,57,44,81,42,63,30,27,40,34,60,50,28,39,35,54,35,38,50,32,60,72,70,73,54,80,79,79,96,75,74,89,74,79,46,80,46,53,88,68,40,51,82,92,27,47,66,22,44,52,48,28,41,70,73,64,48,46,72,60,81,54,95,57,27,58,60,35,79,42,73,34,29,37,38,58,50,45,42,37,52,38,47,54,57,76,72,109

Organism: NCBI:txid2763676

Nearest PDB structures (foldseek):
  2ek8-assembly1_A  TM=8.743E-01  e=7.572E-20  Aneurinibacillus sp. AM-1
  6hc7-assembly1_A  TM=8.870E-01  e=2.044E-17  Bacillus subtilis
  6hc6-assembly3_C  TM=8.723E-01  e=1.245E-17  Bacillus subtilis subsp. subtilis str. 168
  6hc6-assembly2_B  TM=8.678E-01  e=1.375E-17  Bacillus subtilis subsp. subtilis str. 168
  8acg-assembly5_B  TM=8.191E-01  e=3.727E-11  Pseudomonas aeruginosa

InterPro domains:
  IPR001119 S-layer homology domain [PF00395] (668-697)
  IPR001119 S-layer homology domain [PS51272] (651-714)
  IPR001119 S-layer homology domain [PS51272] (716-772)
  IPR007484 Peptidase M28 [PF04389] (92-275)
  IPR045175 Peptidase M28 family [PTHR12147] (43-281)

Foldseek 3Di:
DVVVVVVVVVVVVVVVVVVVVVLVVLLAQDLVQLLVLLCQLLVWAFALVDPCVVVVVVVLQVLLVVLPFPKDKDKDWDPDADPVRHTGIWIKIKTKQDQDDPAADLAEEEEEEESHADDGASCSLFPSLSSSLLSSLSSNPSPPHFNYMYIYMHFTCVVVPLRRLLVVLLPCPPCLLRYQAYEYEGRQFFPPLPAKAKEWQQQDDAVLLVLLCVDPVRVPHGYGHDPDDGSRLSSVLSLHTYMYTHGDDDPPCGRDNNVDSVRTDSVSSSVVSVSVSSSVVQNGDPVHDRSSCRSAPDWDADEEEAALPFAQDWAAQVVRCVRRVWHWDWHRDSDSKTKTWGFYDYHPHPDTWIWIFIDDDPRRNIGQKIWIDPVVRPQAPVNVLVSLCVSQNFFDWDADPVQCWIWTWGAGLNQKIWIWIARPVVRDIIIMIGGNPDAPQKWKWFADPLDIFTKPDLDQWFKWKWWQPPNDIDIDTHHIGGDPPDDDDPLNVVLSVVCSVVDDPVLSVQTGMDIAGPSRADDDDDAAADDDDDDPPVVVVVVVVDDDTIDMDTGRGHTFDQDSNQQPQDDPVGDDDDPVVNLVSVVVSVVRHPPDDDPWAADPVLNVLLSVCVVLQLQDPVLSTPQQDFDFPQNLLSSLLSLCCRQVVDDQDDPDDPFAPPDPRRSVVRCVVLVLADAPDGNHNRRGDGDFLLRLLSSLQSSCVSNVNDDDQDQPDDAPVNVVRDPVRVSSLSRCCVLVLQHADDPSHNRRGDGDGSSNSSSSSSSSNVSD